Protein 6ZZ5 (pdb70)

B-factor: mean 27.3, std 11.43, range [12.24, 172.2]

Sequence (716 aa):
IPTLYMNDGMNAQSSQALHIQTYCNSVRQQIPVDFGRFPNLRESERQINTGLGAARQHAEHYLKDIQPLIIRNVTNIQDDYFETQNLISTVMPSGATKEQWLSSALGMVSSDKAKEYQEVSANTRRTIIGSSLNDKLIIDSNNYQLIVVNNLNNVVNNGNNGVLEQLNRDIDGINAAIDGAIAGIVVGGLLVIGGAIVTAIGAVAGLVTASTPVVMGGIAMMTAGAGGVIGGAIVLDKSLSAREKLYRDRSQLNSEVLVASQIGSGYRGLQTQAQSAVTAATQMNNAWDSLTSSELETLNANLRKGIIDDSSFLRQLFLTASQTSVTKVLDGTKIIKQQMAGVVVREVPANQSIADDFVKRLAALETIPTLYMNDGMNAQSSSQALHIQTYCNSVRQQIPVDFGRFPNLRESERQINTGLGAARQHAEHYLKDIQPLIIRNVTNIQDYFETQNLISTVMPSGATKEQWLSSALGMMVSDKKAKEYQEVSSANTRRTIGSSLNDKLIIDSNNYQLIVVNLNNVVNGNNGVLEQLNRDIDGINAAIDGAIAGIVVGGLLVIGGAIVTAIGAVAGLVTATPVVMGGIAMMTAGAGGVIGGAIVLDKSLSAREKLYRDRSQLNSSEVLVASQIGSGYRGLQTQAQSSAVTAATQMNNAWDDSLTSELETLNANLRKGIIDDSFLRQLFLTASQTSSVTKVLDGTKIIKQQMAGVVVREVPANQSIADFVKRLAALEHHHH

Radius of gyration: 30.29 Å; Cα contacts (8 Å, |Δi|>4): 1085; chains: 2; bounding box: 73×83×70 Å

Nearest PDB structures (foldseek):
  6zz5-assembly1_AAA  TM=1.003E+00  e=3.734E-48  Serratia marcescens
  6zzh-assembly2_BBB  TM=9.804E-01  e=5.373E-43  Serratia marcescens
  7a0g-assembly1_EEE  TM=6.938E-01  e=4.100E-27  Serratia marcescens
  6grj-assembly1_C  TM=7.022E-01  e=6.823E-20  Aeromonas hydrophila
  6grj-assembly1_E  TM=7.012E-01  e=1.222E-19  Aeromonas hydrophila

Structure (mmCIF, N/CA/C/O backbone):
data_6ZZ5
#
_entry.id   6ZZ5
#
_cell.length_a   50.940
_cell.length_b   113.950
_cell.length_c   130.370
_cell.angle_alpha   90.000
_cell.angle_beta   90.000
_cell.angle_gamma   90.000
#
_symmetry.space_group_name_H-M   'P 21 21 21'
#
loop_
_entity.id
_entity.type
_entity.pdbx_description
1 polymer SmhB
2 non-polymer 'SULFATE ION'
3 non-polymer 1,2-ETHANEDIOL
4 water water
#
loop_
_atom_site.group_PDB
_atom_site.id
_atom_site.type_symbol
_atom_site.label_atom_id
_atom_site.label_alt_id
_atom_site.label_comp_id
_atom_site.label_asym_id
_atom_site.label_entity_id
_atom_site.label_seq_id
_atom_site.pdbx_PDB_ins_code
_atom_site.Cartn_x
_atom_site.Cartn_y
_atom_site.Cartn_z
_atom_site.occupancy
_atom_site.B_iso_or_equiv
_atom_site.auth_seq_id
_atom_site.auth_comp_id
_atom_site.auth_asym_id
_atom_site.auth_atom_id
_atom_site.pdbx_PDB_model_num
ATOM 1 N N . ILE A 1 3 ? -5.805 -8.130 -4.773 1.000 39.144 3 ILE AAA N 1
ATOM 2 C CA . ILE A 1 3 ? -5.813 -6.727 -4.287 1.000 33.902 3 ILE AAA CA 1
ATOM 3 C C . ILE A 1 3 ? -4.941 -5.869 -5.213 1.000 32.447 3 ILE AAA C 1
ATOM 4 O O . ILE A 1 3 ? -5.346 -4.742 -5.493 1.000 28.270 3 ILE AAA O 1
ATOM 20 N N . PRO A 1 4 ? -3.775 -6.309 -5.742 1.000 27.981 4 PRO AAA N 1
ATOM 21 C CA . PRO A 1 4 ? -3.015 -5.471 -6.668 1.000 29.865 4 PRO AAA CA 1
ATOM 22 C C . PRO A 1 4 ? -3.873 -4.906 -7.803 1.000 26.849 4 PRO AAA C 1
ATOM 23 O O . PRO A 1 4 ? -3.622 -3.758 -8.161 1.000 24.133 4 PRO AAA O 1
ATOM 34 N N . THR A 1 5 ? -4.810 -5.674 -8.359 1.000 19.771 5 THR AAA N 1
ATOM 35 C CA . THR A 1 5 ? -5.601 -5.200 -9.507 1.000 23.302 5 THR AAA CA 1
ATOM 36 C C . THR A 1 5 ? -6.470 -4.005 -9.078 1.000 22.273 5 THR AAA C 1
ATOM 37 O O . THR A 1 5 ? -6.644 -3.071 -9.874 1.000 19.334 5 THR AAA O 1
ATOM 48 N N . LEU A 1 6 ? -6.986 -4.015 -7.863 1.000 23.211 6 LEU AAA N 1
ATOM 49 C CA . LEU A 1 6 ? -7.849 -2.909 -7.347 1.000 25.159 6 LEU AAA CA 1
ATOM 50 C C . LEU A 1 6 ? -6.960 -1.718 -6.978 1.000 22.284 6 LEU AAA C 1
ATOM 51 O O . LEU A 1 6 ? -7.438 -0.598 -7.231 1.000 21.496 6 LEU AAA O 1
ATOM 67 N N . TYR A 1 7 ? -5.732 -1.959 -6.485 1.000 21.123 7 TYR AAA N 1
ATOM 68 C CA . TYR A 1 7 ? -4.784 -0.856 -6.191 1.000 20.961 7 TYR AAA CA 1
ATOM 69 C C . TYR A 1 7 ? -4.393 -0.214 -7.522 1.000 21.118 7 TYR AAA C 1
ATOM 70 O O . TYR A 1 7 ? -4.334 1.017 -7.585 1.000 20.400 7 TYR AAA O 1
ATOM 88 N N . MET A 1 8 ? -4.103 -1.032 -8.552 1.000 20.765 8 MET AAA N 1
ATOM 89 C CA . MET A 1 8 ? -3.827 -0.560 -9.931 1.000 18.672 8 MET AAA CA 1
ATOM 90 C C . MET A 1 8 ? -4.970 0.338 -10.419 1.000 21.309 8 MET AAA C 1
ATOM 91 O O . MET A 1 8 ? -4.691 1.424 -10.945 1.000 18.878 8 MET AAA O 1
ATOM 105 N N . ASN A 1 9 ? -6.201 -0.129 -10.316 1.000 16.946 9 ASN AAA N 1
ATOM 106 C CA . ASN A 1 9 ? -7.373 0.600 -10.809 1.000 21.408 9 ASN AAA CA 1
ATOM 107 C C . ASN A 1 9 ? -7.500 1.922 -10.042 1.000 22.233 9 ASN AAA C 1
ATOM 108 O O . ASN A 1 9 ? -7.750 2.954 -10.695 1.000 20.858 9 ASN AAA O 1
ATOM 119 N N . ASP A 1 10 ? -7.383 1.896 -8.711 1.000 19.459 10 ASP AAA N 1
ATOM 120 C CA . ASP A 1 10 ? -7.553 3.118 -7.892 1.000 22.451 10 ASP AAA CA 1
ATOM 121 C C . ASP A 1 10 ? -6.425 4.098 -8.215 1.000 18.566 10 ASP AAA C 1
ATOM 122 O O . ASP A 1 10 ? -6.719 5.284 -8.267 1.000 18.824 10 ASP AAA O 1
ATOM 131 N N . GLY A 1 11 ? -5.192 3.603 -8.382 1.000 17.984 11 GLY AAA N 1
ATOM 132 C CA . GLY A 1 11 ? -4.028 4.454 -8.750 1.000 18.693 11 GLY AAA CA 1
ATOM 133 C C . GLY A 1 11 ? -4.248 5.161 -10.068 1.000 19.389 11 GLY AAA C 1
ATOM 134 O O . GLY A 1 11 ? -3.936 6.398 -10.184 1.000 18.637 11 GLY AAA O 1
ATOM 138 N N . MET A 1 12 ? -4.706 4.395 -11.066 1.000 19.459 12 MET AAA N 1
ATOM 139 C CA . MET A 1 12 ? -4.952 4.903 -12.426 1.000 16.431 12 MET AAA CA 1
ATOM 140 C C . MET A 1 12 ? -6.051 5.989 -12.370 1.000 16.896 12 MET AAA C 1
ATOM 141 O O . MET A 1 12 ? -5.871 7.025 -13.023 1.000 15.815 12 MET AAA O 1
ATOM 155 N N . ASN A 1 13 ? -7.164 5.730 -11.694 1.000 18.331 13 ASN AAA N 1
ATOM 156 C CA . ASN A 1 13 ? -8.297 6.680 -11.618 1.000 18.182 13 ASN AAA CA 1
ATOM 157 C C . ASN A 1 13 ? -7.813 7.977 -10.929 1.000 21.024 13 ASN AAA C 1
ATOM 158 O O . ASN A 1 13 ? -8.119 9.069 -11.473 1.000 16.573 13 ASN AAA O 1
ATOM 169 N N . ALA A 1 14 ? -7.065 7.865 -9.821 1.000 16.431 14 ALA AAA N 1
ATOM 170 C CA . ALA A 1 14 ? -6.640 9.036 -9.013 1.000 18.009 14 ALA AAA CA 1
ATOM 171 C C . ALA A 1 14 ? -5.605 9.847 -9.798 1.000 21.709 14 ALA AAA C 1
ATOM 172 O O . ALA A 1 14 ? -5.713 11.076 -9.827 1.000 19.659 14 ALA AAA O 1
ATOM 179 N N . GLN A 1 15 ? -4.659 9.187 -10.488 1.000 15.507 15 GLN AAA N 1
ATOM 180 C CA . GLN A 1 15 ? -3.582 9.925 -11.147 1.000 16.566 15 GLN AAA CA 1
ATOM 181 C C . GLN A 1 15 ? -4.144 10.606 -12.385 1.000 14.520 15 GLN AAA C 1
ATOM 182 O O . GLN A 1 15 ? -3.749 11.719 -12.652 1.000 14.091 15 GLN AAA O 1
ATOM 196 N N . SER A 1 16 ? -5.008 9.886 -13.140 1.000 14.792 16 SER AAA N 1
ATOM 197 C CA . SER A 1 16 ? -5.648 10.409 -14.370 1.000 17.906 16 SER AAA CA 1
ATOM 198 C C . SER A 1 16 ? -6.517 11.652 -14.090 1.000 18.555 16 SER AAA C 1
ATOM 199 O O . SER A 1 16 ? -6.439 12.641 -14.839 1.000 17.091 16 SER AAA O 1
ATOM 207 N N . SER A 1 17 ? -7.318 11.613 -13.049 1.000 16.371 17 SER AAA N 1
ATOM 208 C CA . SER A 1 17 ? -8.232 12.724 -12.688 1.000 17.286 17 SER AAA CA 1
ATOM 209 C C . SER A 1 17 ? -7.375 13.905 -12.209 1.000 20.214 17 SER AAA C 1
ATOM 210 O O . SER A 1 17 ? -7.573 15.018 -12.709 1.000 18.242 17 SER AAA O 1
ATOM 218 N N . GLN A 1 18 ? -6.372 13.632 -11.381 1.000 19.797 18 GLN AAA N 1
ATOM 219 C CA . GLN A 1 18 ? -5.476 14.713 -10.886 1.000 17.873 18 GLN AAA CA 1
ATOM 220 C C . GLN A 1 18 ? -4.705 15.336 -12.045 1.000 17.784 18 GLN AAA C 1
ATOM 221 O O . GLN A 1 18 ? -4.536 16.569 -12.047 1.000 16.652 18 GLN AAA O 1
ATOM 235 N N . ALA A 1 19 ? -4.240 14.529 -12.997 1.000 16.497 19 ALA AAA N 1
ATOM 236 C CA . ALA A 1 19 ? -3.451 14.996 -14.136 1.000 15.876 19 ALA AAA CA 1
ATOM 237 C C . ALA A 1 19 ? -4.258 16.036 -14.938 1.000 17.937 19 ALA AAA C 1
ATOM 238 O O . ALA A 1 19 ? -3.662 17.000 -15.410 1.000 14.730 19 ALA AAA O 1
ATOM 245 N N . LEU A 1 20 ? -5.538 15.831 -15.127 1.000 15.520 20 LEU AAA N 1
ATOM 246 C CA . LEU A 1 20 ? -6.398 16.816 -15.838 1.000 16.093 20 LEU AAA CA 1
ATOM 247 C C . LEU A 1 20 ? -6.506 18.126 -15.075 1.000 15.404 20 LEU AAA C 1
ATOM 248 O O . LEU A 1 20 ? -6.497 19.209 -15.691 1.000 14.922 20 LEU AAA O 1
ATOM 264 N N . HIS A 1 21 ? -6.518 18.047 -13.769 1.000 13.772 21 HIS AAA N 1
ATOM 265 C CA . HIS A 1 21 ? -6.603 19.253 -12.905 1.000 16.599 21 HIS AAA CA 1
ATOM 266 C C . HIS A 1 21 ? -5.295 20.046 -13.030 1.000 16.376 21 HIS AAA C 1
ATOM 267 O O . HIS A 1 21 ? -5.319 21.264 -13.327 1.000 14.775 21 HIS AAA O 1
ATOM 282 N N . ILE A 1 22 ? -4.136 19.406 -12.793 1.000 16.207 22 ILE AAA N 1
ATOM 283 C CA . ILE A 1 22 ? -2.834 20.112 -12.934 1.000 15.390 22 ILE AAA CA 1
ATOM 284 C C . ILE A 1 22 ? -2.639 20.577 -14.387 1.000 14.488 22 ILE AAA C 1
ATOM 285 O O . ILE A 1 22 ? -2.156 21.706 -14.586 1.000 14.697 22 ILE AAA O 1
ATOM 301 N N . GLN A 1 23 ? -3.087 19.823 -15.396 1.000 16.049 23 GLN AAA N 1
ATOM 302 C CA . GLN A 1 23 ? -2.944 20.288 -16.800 1.000 14.774 23 GLN AAA CA 1
ATOM 303 C C . GLN A 1 23 ? -3.685 21.641 -16.996 1.000 17.606 23 GLN AAA C 1
ATOM 304 O O . GLN A 1 23 ? -3.091 22.625 -17.521 1.000 16.827 23 GLN AAA O 1
ATOM 318 N N . THR A 1 24 ? -4.924 21.724 -16.545 1.000 16.905 24 THR AAA N 1
ATOM 319 C CA . THR A 1 24 ? -5.715 22.981 -16.647 1.000 16.494 24 THR AAA CA 1
ATOM 320 C C . THR A 1 24 ? -5.022 24.098 -15.862 1.000 18.099 24 THR AAA C 1
ATOM 321 O O . THR A 1 24 ? -4.953 25.224 -16.360 1.000 18.590 24 THR AAA O 1
ATOM 332 N N . TYR A 1 25 ? -4.572 23.800 -14.646 1.000 15.542 25 TYR AAA N 1
ATOM 333 C CA . TYR A 1 25 ? -3.839 24.781 -13.831 1.000 15.162 25 TYR AAA CA 1
ATOM 334 C C . TYR A 1 25 ? -2.655 25.330 -14.609 1.000 14.372 25 TYR AAA C 1
ATOM 335 O O . TYR A 1 25 ? -2.442 26.571 -14.613 1.000 16.057 25 TYR AAA O 1
ATOM 353 N N . CYS A 1 26 ? -1.857 24.437 -15.201 1.000 15.409 26 CYS AAA N 1
ATOM 354 C CA . CYS A 1 26 ? -0.658 24.805 -16.005 1.000 15.126 26 CYS AAA CA 1
ATOM 355 C C . CYS A 1 26 ? -1.075 25.715 -17.173 1.000 18.040 26 CYS AAA C 1
ATOM 356 O O . CYS A 1 26 ? -0.332 26.665 -17.488 1.000 15.487 26 CYS AAA O 1
ATOM 364 N N . ASN A 1 27 ? -2.171 25.401 -17.853 1.000 15.811 27 ASN AAA N 1
ATOM 365 C CA . ASN A 1 27 ? -2.668 26.247 -18.979 1.000 19.095 27 ASN AAA CA 1
ATOM 366 C C . ASN A 1 27 ? -2.975 27.663 -18.456 1.000 16.245 27 ASN AAA C 1
ATOM 367 O O . ASN A 1 27 ? -2.712 28.682 -19.188 1.000 17.545 27 ASN AAA O 1
ATOM 378 N N . SER A 1 28 ? -3.472 27.765 -17.237 1.000 15.060 28 SER AAA N 1
ATOM 379 C CA . SER A 1 28 ? -3.844 29.076 -16.643 1.000 16.111 28 SER AAA CA 1
ATOM 380 C C . SER A 1 28 ? -2.578 29.888 -16.379 1.000 18.610 28 SER AAA C 1
ATOM 381 O O . SER A 1 28 ? -2.587 31.130 -16.613 1.000 16.568 28 SER AAA O 1
ATOM 389 N N . VAL A 1 29 ? -1.498 29.202 -16.015 1.000 14.403 29 VAL AAA N 1
ATOM 390 C CA . VAL A 1 29 ? -0.198 29.864 -15.755 1.000 15.891 29 VAL AAA CA 1
ATOM 391 C C . VAL A 1 29 ? 0.317 30.383 -17.069 1.000 16.178 29 VAL AAA C 1
ATOM 392 O O . VAL A 1 29 ? 0.817 31.481 -17.103 1.000 16.070 29 VAL AAA O 1
ATOM 405 N N . ARG A 1 30 ? 0.213 29.571 -18.106 1.000 15.690 30 ARG AAA N 1
ATOM 406 C CA . ARG A 1 30 ? 0.720 29.961 -19.431 1.000 16.392 30 ARG AAA CA 1
ATOM 407 C C . ARG A 1 30 ? -0.156 31.003 -20.085 1.000 17.614 30 ARG AAA C 1
ATOM 408 O O . ARG A 1 30 ? 0.308 31.576 -21.106 1.000 17.541 30 ARG AAA O 1
ATOM 429 N N . GLN A 1 31 ? -1.325 31.296 -19.544 1.000 17.505 31 GLN AAA N 1
ATOM 430 C CA . GLN A 1 31 ? -2.167 32.370 -20.175 1.000 19.989 31 GLN AAA CA 1
ATOM 431 C C . GLN A 1 31 ? -2.043 33.677 -19.418 1.000 22.406 31 GLN AAA C 1
ATOM 432 O O . GLN A 1 31 ? -2.670 34.611 -19.834 1.000 19.058 31 GLN AAA O 1
ATOM 446 N N . GLN A 1 32 ? -1.246 33.720 -18.339 1.000 20.707 32 GLN AAA N 1
ATOM 447 C CA . GLN A 1 32 ? -1.071 34.936 -17.507 1.000 18.603 32 GLN AAA CA 1
ATOM 448 C C . GLN A 1 32 ? -0.246 35.953 -18.285 1.000 18.592 32 GLN AAA C 1
ATOM 449 O O . GLN A 1 32 ? 0.873 35.635 -18.741 1.000 17.376 32 GLN AAA O 1
ATOM 463 N N . ILE A 1 33 ? -0.810 37.131 -18.483 1.000 20.764 33 ILE AAA N 1
ATOM 464 C CA . ILE A 1 33 ? -0.090 38.256 -19.121 1.000 23.570 33 ILE AAA CA 1
ATOM 465 C C . ILE A 1 33 ? 0.900 38.824 -18.119 1.000 21.122 33 ILE AAA C 1
ATOM 466 O O . ILE A 1 33 ? 0.609 38.912 -16.911 1.000 22.773 33 ILE AAA O 1
ATOM 482 N N . PRO A 1 34 ? 2.114 39.189 -18.592 1.000 22.001 34 PRO AAA N 1
ATOM 483 C CA . PRO A 1 34 ? 3.099 39.853 -17.747 1.000 19.464 34 PRO AAA CA 1
ATOM 484 C C . PRO A 1 34 ? 2.506 41.161 -17.228 1.000 20.715 34 PRO AAA C 1
ATOM 485 O O . PRO A 1 34 ? 1.656 41.781 -17.887 1.000 19.877 34 PRO AAA O 1
ATOM 496 N N . VAL A 1 35 ? 2.920 41.497 -16.012 1.000 20.909 35 VAL AAA N 1
ATOM 497 C CA . VAL A 1 35 ? 2.441 42.674 -15.278 1.000 22.593 35 VAL AAA CA 1
ATOM 498 C C . VAL A 1 35 ? 3.107 43.906 -15.914 1.000 25.561 35 VAL AAA C 1
ATOM 499 O O . VAL A 1 35 ? 4.257 43.873 -16.446 1.000 25.508 35 VAL AAA O 1
ATOM 512 N N . ASP A 1 36 ? 2.412 45.010 -15.774 1.000 27.420 36 ASP AAA N 1
ATOM 513 C CA . ASP A 1 36 ? 2.790 46.302 -16.356 1.000 29.577 36 ASP AAA CA 1
ATOM 514 C C . ASP A 1 36 ? 2.616 47.335 -15.234 1.000 33.128 36 ASP AAA C 1
ATOM 515 O O . ASP A 1 36 ? 1.480 47.647 -14.893 1.000 29.556 36 ASP AAA O 1
ATOM 524 N N . PHE A 1 37 ? 3.698 47.804 -14.649 1.000 31.811 37 PHE AAA N 1
ATOM 525 C CA . PHE A 1 37 ? 3.652 48.867 -13.627 1.000 38.805 37 PHE AAA CA 1
ATOM 526 C C . PHE A 1 37 ? 4.170 50.144 -14.277 1.000 32.789 37 PHE AAA C 1
ATOM 527 O O . PHE A 1 37 ? 4.766 50.930 -13.558 1.000 36.522 37 PHE AAA O 1
ATOM 544 N N . GLY A 1 38 ? 3.969 50.286 -15.598 1.000 41.689 38 GLY AAA N 1
ATOM 545 C CA . GLY A 1 38 ? 4.558 51.348 -16.434 1.000 48.739 38 GLY AAA CA 1
ATOM 546 C C . GLY A 1 38 ? 4.213 52.718 -15.888 1.000 53.092 38 GLY AAA C 1
ATOM 547 O O . GLY A 1 38 ? 5.056 53.646 -15.963 1.000 50.782 38 GLY AAA O 1
ATOM 551 N N . ARG A 1 39 ? 3.026 52.840 -15.292 1.000 47.567 39 ARG AAA N 1
ATOM 552 C CA . ARG A 1 39 ? 2.533 54.140 -14.783 1.000 62.305 39 ARG AAA CA 1
ATOM 553 C C . ARG A 1 39 ? 3.379 54.610 -13.580 1.000 60.709 39 ARG AAA C 1
ATOM 554 O O . ARG A 1 39 ? 3.479 55.817 -13.422 1.000 48.687 39 ARG AAA O 1
ATOM 575 N N . PHE A 1 40 ? 4.061 53.732 -12.827 1.000 45.849 40 PHE AAA N 1
ATOM 576 C CA . PHE A 1 40 ? 4.780 54.109 -11.573 1.000 48.048 40 PHE AAA CA 1
ATOM 577 C C . PHE A 1 40 ? 6.276 53.826 -11.685 1.000 53.386 40 PHE AAA C 1
ATOM 578 O O . PHE A 1 40 ? 6.714 52.707 -11.419 1.000 45.368 40 PHE AAA O 1
ATOM 595 N N . PRO A 1 41 ? 7.118 54.823 -12.062 1.000 67.015 41 PRO AAA N 1
ATOM 596 C CA . PRO A 1 41 ? 8.498 54.553 -12.462 1.000 54.069 41 PRO AAA CA 1
ATOM 597 C C . PRO A 1 41 ? 9.319 53.819 -11.395 1.000 54.598 41 PRO AAA C 1
ATOM 598 O O . PRO A 1 41 ? 10.114 52.962 -11.757 1.000 58.327 41 PRO AAA O 1
ATOM 609 N N . ASN A 1 42 ? 9.111 54.102 -10.109 1.000 44.690 42 ASN AAA N 1
ATOM 610 C CA . ASN A 1 42 ? 10.000 53.451 -9.103 1.000 56.904 42 ASN AAA CA 1
ATOM 611 C C . ASN A 1 42 ? 9.440 52.072 -8.726 1.000 46.405 42 ASN AAA C 1
ATOM 612 O O . ASN A 1 42 ? 9.948 51.489 -7.768 1.000 45.218 42 ASN AAA O 1
ATOM 623 N N . LEU A 1 43 ? 8.449 51.538 -9.446 1.000 38.903 43 LEU AAA N 1
ATOM 624 C CA . LEU A 1 43 ? 8.052 50.110 -9.307 1.000 36.846 43 LEU AAA CA 1
ATOM 625 C C . LEU A 1 43 ? 8.656 49.270 -10.426 1.000 41.943 43 LEU AAA C 1
ATOM 626 O O . LEU A 1 43 ? 8.294 48.058 -10.494 1.000 35.253 43 LEU AAA O 1
ATOM 642 N N . ARG A 1 44 ? 9.544 49.841 -11.253 1.000 38.028 44 ARG AAA N 1
ATOM 643 C CA . ARG A 1 44 ? 10.165 49.138 -12.410 1.000 39.218 44 ARG AAA CA 1
ATOM 644 C C . ARG A 1 44 ? 10.881 47.865 -11.939 1.000 38.456 44 ARG AAA C 1
ATOM 645 O O . ARG A 1 44 ? 10.752 46.807 -12.627 1.000 33.593 44 ARG AAA O 1
ATOM 666 N N . GLU A 1 45 ? 11.610 47.917 -10.828 1.000 32.765 45 GLU AAA N 1
ATOM 667 C CA . GLU A 1 45 ? 12.363 46.711 -10.387 1.000 40.533 45 GLU AAA CA 1
ATOM 668 C C . GLU A 1 45 ? 11.399 45.575 -9.967 1.000 31.926 45 GLU AAA C 1
ATOM 669 O O . GLU A 1 45 ? 11.692 44.359 -10.187 1.000 29.583 45 GLU AAA O 1
ATOM 681 N N . SER A 1 46 ? 10.298 45.930 -9.310 1.000 30.062 46 SER AAA N 1
ATOM 682 C CA . SER A 1 46 ? 9.278 44.969 -8.862 1.000 29.080 46 SER AAA CA 1
ATOM 683 C C . SER A 1 46 ? 8.629 44.364 -10.107 1.000 24.793 46 SER AAA C 1
ATOM 684 O O . SER A 1 46 ? 8.488 43.177 -10.103 1.000 22.903 46 SER AAA O 1
ATOM 692 N N . GLU A 1 47 ? 8.298 45.166 -11.131 1.000 23.876 47 GLU AAA N 1
ATOM 693 C CA . GLU A 1 47 ? 7.757 44.617 -12.402 1.000 26.363 47 GLU AAA CA 1
ATOM 694 C C . GLU A 1 47 ? 8.731 43.561 -12.965 1.000 22.498 47 GLU AAA C 1
ATOM 695 O O . GLU A 1 47 ? 8.266 42.521 -13.384 1.000 22.202 47 GLU AAA O 1
ATOM 707 N N . ARG A 1 48 ? 10.017 43.852 -13.041 1.000 25.405 48 ARG AAA N 1
ATOM 708 C CA . ARG A 1 48 ? 11.025 42.917 -13.625 1.000 27.885 48 ARG AAA CA 1
ATOM 709 C C . ARG A 1 48 ? 11.110 41.639 -12.818 1.000 23.566 48 ARG AAA C 1
ATOM 710 O O . ARG A 1 48 ? 11.156 40.557 -13.418 1.000 20.884 48 ARG AAA O 1
ATOM 731 N N . GLN A 1 49 ? 11.164 41.759 -11.498 1.000 22.603 49 GLN AAA N 1
ATOM 732 C CA . GLN A 1 49 ? 11.237 40.559 -10.629 1.000 22.964 49 GLN AAA CA 1
ATOM 733 C C . GLN A 1 49 ? 9.989 39.682 -10.852 1.000 19.976 49 GLN AAA C 1
ATOM 734 O O . GLN A 1 49 ? 10.117 38.451 -10.956 1.000 20.304 49 GLN AAA O 1
ATOM 748 N N . ILE A 1 50 ? 8.813 40.294 -10.838 1.000 18.485 50 ILE AAA N 1
ATOM 749 C CA . ILE A 1 50 ? 7.539 39.529 -10.984 1.000 19.235 50 ILE AAA CA 1
ATOM 750 C C . ILE A 1 50 ? 7.522 38.824 -12.341 1.000 18.650 50 ILE AAA C 1
ATOM 751 O O . ILE A 1 50 ? 7.066 37.674 -12.422 1.000 19.741 50 ILE AAA O 1
ATOM 767 N N . ASN A 1 51 ? 7.895 39.547 -13.410 1.000 18.236 51 ASN AAA N 1
ATOM 768 C CA . ASN A 1 51 ? 7.815 38.975 -14.773 1.000 16.950 51 ASN AAA CA 1
ATOM 769 C C . ASN A 1 51 ? 8.895 37.891 -14.914 1.000 17.233 51 ASN AAA C 1
ATOM 770 O O . ASN A 1 51 ? 8.647 36.888 -15.601 1.000 18.377 51 ASN AAA O 1
ATOM 781 N N . THR A 1 52 ? 10.037 38.041 -14.269 1.000 20.961 52 THR AAA N 1
ATOM 782 C CA . THR A 1 52 ? 11.077 36.983 -14.232 1.000 21.476 52 THR AAA CA 1
ATOM 783 C C . THR A 1 52 ? 10.441 35.766 -13.578 1.000 19.963 52 THR AAA C 1
ATOM 784 O O . THR A 1 52 ? 10.561 34.648 -14.137 1.000 18.910 52 THR AAA O 1
ATOM 795 N N . GLY A 1 53 ? 9.808 35.973 -12.418 1.000 18.409 53 GLY AAA N 1
ATOM 796 C CA . GLY A 1 53 ? 9.052 34.894 -11.757 1.000 17.269 53 GLY AAA CA 1
ATOM 797 C C . GLY A 1 53 ? 8.025 34.230 -12.651 1.000 17.577 53 GLY AAA C 1
ATOM 798 O O . GLY A 1 53 ? 7.908 32.970 -12.674 1.000 17.935 53 GLY AAA O 1
ATOM 802 N N . LEU A 1 54 ? 7.205 35.032 -13.323 1.000 17.870 54 LEU AAA N 1
ATOM 803 C CA . LEU A 1 54 ? 6.161 34.505 -14.219 1.000 18.792 54 LEU AAA CA 1
ATOM 804 C C . LEU A 1 54 ? 6.802 33.691 -15.349 1.000 17.704 54 LEU AAA C 1
ATOM 805 O O . LEU A 1 54 ? 6.245 32.646 -15.657 1.000 14.800 54 LEU AAA O 1
ATOM 821 N N . GLY A 1 55 ? 7.916 34.130 -15.902 1.000 18.931 55 GLY AAA N 1
ATOM 822 C CA . GLY A 1 55 ? 8.637 33.341 -16.927 1.000 19.808 55 GLY AAA CA 1
ATOM 823 C C . GLY A 1 55 ? 9.034 31.979 -16.406 1.000 18.543 55 GLY AAA C 1
ATOM 824 O O . GLY A 1 55 ? 8.920 30.988 -17.141 1.000 17.656 55 GLY AAA O 1
ATOM 828 N N . ALA A 1 56 ? 9.523 31.927 -15.162 1.000 19.015 56 ALA AAA N 1
ATOM 829 C CA . ALA A 1 56 ? 9.949 30.670 -14.518 1.000 19.190 56 ALA AAA CA 1
ATOM 830 C C . ALA A 1 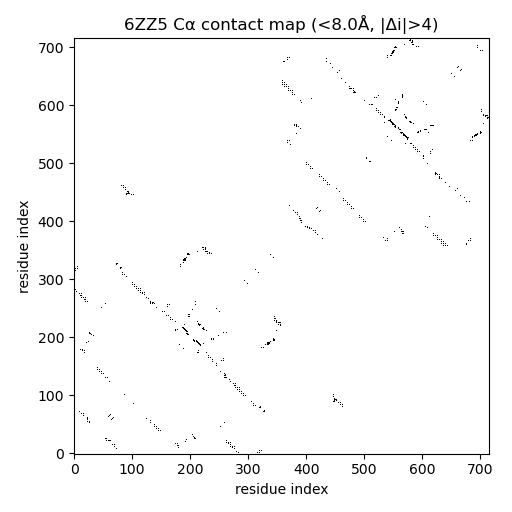56 ? 8.697 29.806 -14.317 1.000 18.977 56 ALA AAA C 1
ATOM 831 O O . ALA A 1 56 ? 8.711 28.592 -14.614 1.000 17.478 56 ALA AAA O 1
ATOM 838 N N . ALA A 1 57 ? 7.595 30.413 -13.858 1.000 19.907 57 ALA AAA N 1
ATOM 839 C CA . ALA A 1 57 ? 6.346 29.655 -13.616 1.000 16.592 57 ALA AAA CA 1
ATOM 840 C C . ALA A 1 57 ? 5.823 29.061 -14.937 1.000 15.045 57 ALA AAA C 1
ATOM 841 O O . ALA A 1 57 ? 5.434 27.864 -14.948 1.000 15.809 57 ALA AAA O 1
ATOM 848 N N . ARG A 1 58 ? 5.831 29.852 -15.988 1.000 15.893 58 ARG AAA N 1
ATOM 849 C CA . ARG A 1 58 ? 5.461 29.419 -17.354 1.000 17.933 58 ARG AAA CA 1
ATOM 850 C C . ARG A 1 58 ? 6.336 28.254 -17.797 1.000 18.474 58 ARG AAA C 1
ATOM 851 O O . ARG A 1 58 ? 5.775 27.312 -18.319 1.000 18.105 58 ARG AAA O 1
ATOM 872 N N . GLN A 1 59 ? 7.651 28.329 -17.618 1.000 18.024 59 GLN AAA N 1
ATOM 873 C CA . GLN A 1 59 ? 8.558 27.188 -17.927 1.000 21.262 59 GLN AAA CA 1
ATOM 874 C C . GLN A 1 59 ? 8.175 25.936 -17.106 1.000 18.053 59 GLN AAA C 1
ATOM 875 O O . GLN A 1 59 ? 8.171 24.824 -17.665 1.000 17.220 59 GLN AAA O 1
ATOM 889 N N . HIS A 1 60 ? 7.904 26.056 -15.812 1.000 15.553 60 HIS AAA N 1
ATOM 890 C CA . HIS A 1 60 ? 7.547 24.894 -14.974 1.000 17.689 60 HIS AAA CA 1
ATOM 891 C C . HIS A 1 60 ? 6.248 24.263 -15.516 1.000 16.149 60 HIS AAA C 1
ATOM 892 O O . HIS A 1 60 ? 6.177 23.054 -15.597 1.000 17.740 60 HIS AAA O 1
ATOM 907 N N . ALA A 1 61 ? 5.234 25.079 -15.834 1.000 15.882 61 ALA AAA N 1
ATOM 908 C CA . ALA A 1 61 ? 3.936 24.688 -16.416 1.000 17.278 61 ALA AAA CA 1
ATOM 909 C C . ALA A 1 61 ? 4.181 23.966 -17.748 1.000 16.924 61 ALA AAA C 1
ATOM 910 O O . ALA A 1 61 ? 3.548 22.897 -17.955 1.000 16.509 61 ALA AAA O 1
ATOM 917 N N . GLU A 1 62 ? 5.032 24.537 -18.607 1.000 17.721 62 GLU AAA N 1
ATOM 918 C CA . GLU A 1 62 ? 5.383 23.936 -19.928 1.000 19.151 62 GLU AAA CA 1
ATOM 919 C C . GLU A 1 62 ? 6.062 22.584 -19.683 1.000 20.031 62 GLU AAA C 1
ATOM 920 O O . GLU A 1 62 ? 5.807 21.612 -20.433 1.000 20.263 62 GLU AAA O 1
ATOM 932 N N . HIS A 1 63 ? 6.939 22.505 -18.698 1.000 18.634 63 HIS AAA N 1
ATOM 933 C CA . HIS A 1 63 ? 7.648 21.228 -18.398 1.000 17.935 63 HIS AAA CA 1
ATOM 934 C C . HIS A 1 63 ? 6.603 20.156 -18.010 1.000 20.206 63 HIS AAA C 1
ATOM 935 O O . HIS A 1 63 ? 6.641 19.024 -18.517 1.000 16.894 63 HIS AAA O 1
ATOM 950 N N . TYR A 1 64 ? 5.655 20.507 -17.152 1.000 17.746 64 TYR AAA N 1
ATOM 951 C CA . TYR A 1 64 ? 4.560 19.579 -16.806 1.000 17.601 64 TYR AAA CA 1
ATOM 952 C C . TYR A 1 64 ? 3.858 19.146 -18.096 1.000 19.550 64 TYR AAA C 1
ATOM 953 O O . TYR A 1 64 ? 3.701 17.915 -18.368 1.000 16.479 64 TYR AAA O 1
ATOM 971 N N . LEU A 1 65 ? 3.406 20.129 -18.884 1.000 17.137 65 LEU AAA N 1
ATOM 972 C CA . LEU A 1 65 ? 2.483 19.869 -20.015 1.000 16.117 65 LEU AAA CA 1
ATOM 973 C C . LEU A 1 65 ? 3.212 19.009 -21.053 1.000 19.480 65 LEU AAA C 1
ATOM 974 O O . LEU A 1 65 ? 2.579 18.089 -21.586 1.000 16.264 65 LEU AAA O 1
ATOM 990 N N . LYS A 1 66 ? 4.463 19.331 -21.361 1.000 17.390 66 LYS AAA N 1
ATOM 991 C CA . LYS A 1 66 ? 5.175 18.780 -22.524 1.000 20.336 66 LYS AAA CA 1
ATOM 992 C C . LYS A 1 66 ? 5.853 17.484 -22.101 1.000 20.935 66 LYS AAA C 1
ATOM 993 O O . LYS A 1 66 ? 5.975 16.546 -22.920 1.000 19.041 66 LYS AAA O 1
ATOM 1012 N N . ASP A 1 67 ? 6.308 17.379 -20.864 1.000 18.256 67 ASP AAA N 1
ATOM 1013 C CA . ASP A 1 67 ? 7.259 16.280 -20.550 1.000 22.285 67 ASP AAA CA 1
ATOM 1014 C C . ASP A 1 67 ? 6.587 15.334 -19.574 1.000 20.689 67 ASP AAA C 1
ATOM 1015 O O . ASP A 1 67 ? 7.042 14.217 -19.457 1.000 22.222 67 ASP AAA O 1
ATOM 1024 N N . ILE A 1 68 ? 5.602 15.783 -18.798 1.000 18.319 68 ILE AAA N 1
ATOM 1025 C CA . ILE A 1 68 ? 5.090 14.895 -17.718 1.000 17.880 68 ILE AAA CA 1
ATOM 1026 C C . ILE A 1 68 ? 3.715 14.360 -18.080 1.000 17.931 68 ILE AAA C 1
ATOM 1027 O O . ILE A 1 68 ? 3.523 13.100 -17.944 1.000 19.970 68 ILE AAA O 1
ATOM 1043 N N . GLN A 1 69 ? 2.775 15.224 -18.482 1.000 15.621 69 GLN AAA N 1
ATOM 1044 C CA . GLN A 1 69 ? 1.435 14.743 -18.900 1.000 20.847 69 GLN AAA CA 1
ATOM 1045 C C . GLN A 1 69 ? 1.555 13.521 -19.835 1.000 17.228 69 GLN AAA C 1
ATOM 1046 O O . GLN A 1 69 ? 0.745 12.588 -19.685 1.000 19.985 69 GLN AAA O 1
ATOM 1060 N N . PRO A 1 70 ? 2.382 13.519 -20.908 1.000 17.041 70 PRO AAA N 1
ATOM 1061 C CA . PRO A 1 70 ? 2.499 12.346 -21.799 1.000 18.935 70 PRO AAA CA 1
ATOM 1062 C C . PRO A 1 70 ? 2.910 11.053 -21.076 1.000 21.592 70 PRO AAA C 1
ATOM 1063 O O . PRO A 1 70 ? 2.440 9.962 -21.495 1.000 22.129 70 PRO AAA O 1
ATOM 1074 N N . LEU A 1 71 ? 3.646 11.157 -19.971 1.000 18.042 71 LEU AAA N 1
ATOM 1075 C CA . LEU A 1 71 ? 4.060 9.999 -19.140 1.000 19.203 71 LEU AAA CA 1
ATOM 1076 C C . LEU A 1 71 ? 2.859 9.461 -18.386 1.000 23.436 71 LEU AAA C 1
ATOM 1077 O O . LEU A 1 71 ? 2.805 8.208 -18.144 1.000 20.931 71 LEU AAA O 1
ATOM 1093 N N . ILE A 1 72 ? 1.949 10.342 -17.960 1.000 19.486 72 ILE AAA N 1
ATOM 1094 C CA . ILE A 1 72 ? 0.746 9.881 -17.233 1.000 18.658 72 ILE AAA CA 1
ATOM 1095 C C . ILE A 1 72 ? -0.153 9.118 -18.230 1.000 18.407 72 ILE AAA C 1
ATOM 1096 O O . ILE A 1 72 ? -0.669 8.054 -17.912 1.000 18.723 72 ILE AAA O 1
ATOM 1112 N N . ILE A 1 73 ? -0.294 9.608 -19.441 1.000 18.707 73 ILE AAA N 1
ATOM 1113 C CA . ILE A 1 73 ? -1.120 8.911 -20.454 1.000 20.404 73 ILE AAA CA 1
ATOM 1114 C C . ILE A 1 73 ? -0.461 7.576 -20.795 1.000 22.192 73 ILE AAA C 1
ATOM 1115 O O . ILE A 1 73 ? -1.173 6.547 -20.931 1.000 19.592 73 ILE AAA O 1
ATOM 1131 N N . ARG A 1 74 ? 0.855 7.602 -20.932 1.000 16.138 74 ARG AAA N 1
ATOM 1132 C CA . ARG A 1 74 ? 1.632 6.391 -21.216 1.000 16.563 74 ARG AAA CA 1
ATOM 1133 C C . ARG A 1 74 ? 1.330 5.345 -20.131 1.000 21.431 74 ARG AAA C 1
ATOM 1134 O O . ARG A 1 74 ? 1.194 4.139 -20.495 1.000 18.931 74 ARG AAA O 1
ATOM 1155 N N . ASN A 1 75 ? 1.266 5.776 -18.855 1.000 17.891 75 ASN AAA N 1
ATOM 1156 C CA . ASN A 1 75 ? 1.050 4.858 -17.729 1.000 15.286 75 ASN AAA CA 1
ATOM 1157 C C . ASN A 1 75 ? -0.292 4.161 -17.985 1.000 16.452 75 ASN AAA C 1
ATOM 1158 O O . ASN A 1 75 ? -0.404 2.943 -17.754 1.000 15.568 75 ASN AAA O 1
ATOM 1169 N N . VAL A 1 76 ? -1.309 4.901 -18.418 1.000 14.608 76 VAL AAA N 1
ATOM 1170 C CA . VAL A 1 76 ? -2.647 4.296 -18.638 1.000 16.177 76 VAL AAA CA 1
ATOM 1171 C C . VAL A 1 76 ? -2.515 3.263 -19.767 1.000 15.616 76 VAL AAA C 1
ATOM 1172 O O . VAL A 1 76 ? -3.160 2.191 -19.657 1.000 16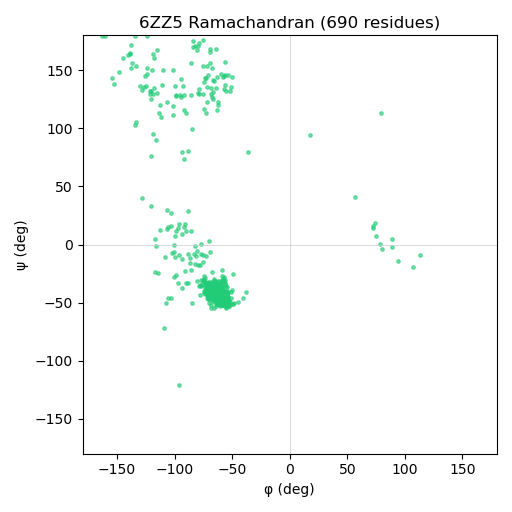.431 76 VAL AAA O 1
ATOM 1185 N N . THR A 1 77 ? -1.830 3.577 -20.845 1.000 15.719 77 THR AAA N 1
ATOM 1186 C CA . THR A 1 77 ? -1.572 2.620 -21.958 1.000 20.518 77 THR AAA CA 1
ATOM 1187 C C . THR A 1 77 ? -0.846 1.367 -21.419 1.000 18.279 77 THR AAA C 1
ATOM 1188 O O . THR A 1 77 ? -1.137 0.228 -21.844 1.000 17.539 77 THR AAA O 1
ATOM 1199 N N . ASN A 1 78 ? 0.088 1.557 -20.508 1.000 18.948 78 ASN AAA N 1
ATOM 1200 C CA . ASN A 1 78 ? 0.882 0.428 -19.929 1.000 20.388 78 ASN AAA CA 1
ATOM 1201 C C . ASN A 1 78 ? -0.042 -0.459 -19.102 1.000 20.092 78 ASN AAA C 1
ATOM 1202 O O . ASN A 1 78 ? 0.109 -1.660 -19.168 1.000 18.554 78 ASN AAA O 1
ATOM 1213 N N . ILE A 1 79 ? -0.955 0.128 -18.318 1.000 18.790 79 ILE AAA N 1
ATOM 1214 C CA . ILE A 1 79 ? -1.940 -0.656 -17.552 1.000 17.577 79 ILE AAA CA 1
ATOM 1215 C C . ILE A 1 79 ? -2.742 -1.471 -18.565 1.000 18.815 79 ILE AAA C 1
ATOM 1216 O O . ILE A 1 79 ? -2.971 -2.642 -18.344 1.000 18.344 79 ILE AAA O 1
ATOM 1232 N N . GLN A 1 80 ? -3.240 -0.830 -19.620 1.000 16.425 80 GLN AAA N 1
ATOM 1233 C CA . GLN A 1 80 ? -4.061 -1.520 -20.619 1.000 16.708 80 GLN AAA CA 1
ATOM 1234 C C . GLN A 1 80 ? -3.244 -2.707 -21.146 1.000 17.249 80 GLN AAA C 1
ATOM 1235 O O . GLN A 1 80 ? -3.804 -3.822 -21.218 1.000 19.633 80 GLN AAA O 1
ATOM 1249 N N . ASP A 1 81 ? -2.003 -2.473 -21.538 1.000 16.960 81 ASP AAA N 1
ATOM 1250 C CA A ASP A 1 81 ? -1.201 -3.525 -22.217 0.500 20.123 81 ASP AAA CA 1
ATOM 1251 C CA B ASP A 1 81 ? -1.163 -3.498 -22.215 0.500 21.063 81 ASP AAA CA 1
ATOM 1252 C C . ASP A 1 81 ? -0.891 -4.622 -21.194 1.000 19.039 81 ASP AAA C 1
ATOM 1253 O O . ASP A 1 81 ? -0.931 -5.803 -21.591 1.000 22.027 81 ASP AAA O 1
ATOM 1269 N N . TYR A 1 82 ? -0.640 -4.268 -19.941 1.000 17.115 82 TYR AAA N 1
ATOM 1270 C CA . TYR A 1 82 ? -0.392 -5.276 -18.875 1.000 15.226 82 TYR AAA CA 1
ATOM 1271 C C . TYR A 1 82 ? -1.613 -6.207 -18.759 1.000 18.933 82 TYR AAA C 1
ATOM 1272 O O . TYR A 1 82 ? -1.470 -7.415 -18.824 1.000 16.505 82 TYR AAA O 1
ATOM 1290 N N . PHE A 1 83 ? -2.818 -5.656 -18.624 1.000 16.138 83 PHE AAA N 1
ATOM 1291 C CA . PHE A 1 83 ? -4.029 -6.434 -18.358 1.000 17.746 83 PHE AAA CA 1
ATOM 1292 C C . PHE A 1 83 ? -4.441 -7.183 -19.627 1.000 16.342 83 PHE AAA C 1
ATOM 1293 O O . PHE A 1 83 ? -4.994 -8.289 -19.486 1.000 16.075 83 PHE AAA O 1
ATOM 1310 N N . GLU A 1 84 ? -4.193 -6.643 -20.813 1.000 16.232 84 GLU AAA N 1
ATOM 1311 C CA . GLU A 1 84 ? -4.416 -7.411 -22.060 1.000 16.463 84 GLU AAA CA 1
ATOM 1312 C C . GLU A 1 84 ? -3.475 -8.642 -22.077 1.000 17.929 84 GLU AAA C 1
ATOM 1313 O O . GLU A 1 84 ? -3.880 -9.722 -22.471 1.000 16.295 84 GLU AAA O 1
ATOM 1325 N N . THR A 1 85 ? -2.238 -8.477 -21.672 1.000 17.056 85 THR AAA N 1
ATOM 1326 C CA . THR A 1 85 ? -1.262 -9.593 -21.619 1.000 17.114 85 THR AAA CA 1
ATOM 1327 C C . THR A 1 85 ? -1.721 -10.580 -20.523 1.000 18.606 85 THR AAA C 1
ATOM 1328 O O . THR A 1 85 ? -1.635 -11.787 -20.752 1.000 17.834 85 THR AAA O 1
ATOM 1339 N N . GLN A 1 86 ? -2.219 -10.096 -19.402 1.000 17.173 86 GLN AAA N 1
ATOM 1340 C CA . GLN A 1 86 ? -2.706 -10.981 -18.324 1.000 17.787 86 GLN AAA CA 1
ATOM 1341 C C . GLN A 1 86 ? -3.905 -11.757 -18.867 1.000 19.096 86 GLN AAA C 1
ATOM 1342 O O . GLN A 1 86 ? -3.981 -12.965 -18.612 1.000 19.520 86 GLN AAA O 1
ATOM 1356 N N . ASN A 1 87 ? -4.809 -11.108 -19.590 1.000 16.319 87 ASN AAA N 1
ATOM 1357 C CA . ASN A 1 87 ? -5.977 -11.831 -20.176 1.000 18.389 87 ASN AAA CA 1
ATOM 1358 C C . ASN A 1 87 ? -5.509 -12.847 -21.231 1.000 18.115 87 ASN AAA C 1
ATOM 1359 O O . ASN A 1 87 ? -6.184 -13.893 -21.424 1.000 19.585 87 ASN AAA O 1
ATOM 1370 N N . LEU A 1 88 ? -4.489 -12.523 -22.004 1.000 17.599 88 LEU AAA N 1
ATOM 1371 C CA . LEU A 1 88 ? -3.926 -13.481 -22.984 1.000 22.470 88 LEU AAA CA 1
ATOM 1372 C C . LEU A 1 88 ? -3.472 -14.756 -22.241 1.000 21.502 88 LEU AAA C 1
ATOM 1373 O O . LEU A 1 88 ? -3.898 -15.833 -22.623 1.000 19.850 88 LEU AAA O 1
ATOM 1389 N N . ILE A 1 89 ? -2.699 -14.614 -21.171 1.000 19.332 89 ILE AAA N 1
ATOM 1390 C CA . ILE A 1 89 ? -2.268 -15.752 -20.286 1.000 22.009 89 ILE AAA CA 1
ATOM 1391 C C . ILE A 1 89 ? -3.501 -16.516 -19.819 1.000 21.135 89 ILE AAA C 1
ATOM 1392 O O . ILE A 1 89 ? -3.539 -17.755 -19.972 1.000 18.485 89 ILE AAA O 1
ATOM 1408 N N . SER A 1 90 ? -4.511 -15.786 -19.356 1.000 19.467 90 SER AAA N 1
ATOM 1409 C CA . SER A 1 90 ? -5.722 -16.353 -18.770 1.000 19.784 90 SER AAA CA 1
ATOM 1410 C C . SER A 1 90 ? -6.526 -17.126 -19.798 1.000 20.285 90 SER AAA C 1
ATOM 1411 O O . SER A 1 90 ? -7.254 -17.978 -19.366 1.000 20.376 90 SER AAA O 1
ATOM 1419 N N . THR A 1 91 ? -6.491 -16.773 -21.087 1.000 19.805 91 THR AAA N 1
ATOM 1420 C CA . THR A 1 91 ? -7.349 -17.376 -22.123 1.000 20.278 91 THR AAA CA 1
ATOM 1421 C C . THR A 1 91 ? -6.550 -18.441 -22.881 1.000 20.446 91 THR AAA C 1
ATOM 1422 O O . THR A 1 91 ? -7.174 -19.431 -23.299 1.000 24.603 91 THR AAA O 1
ATOM 1433 N N . VAL A 1 92 ? -5.231 -18.353 -22.958 1.000 22.055 92 VAL AAA N 1
ATOM 1434 C CA . VAL A 1 92 ? -4.486 -19.358 -23.763 1.000 21.098 92 VAL AAA CA 1
ATOM 1435 C C . VAL A 1 92 ? -3.854 -20.449 -22.908 1.000 20.568 92 VAL AAA C 1
ATOM 1436 O O . VAL A 1 92 ? -3.655 -21.545 -23.480 1.000 20.370 92 VAL AAA O 1
ATOM 1449 N N . MET A 1 93 ? -3.497 -20.196 -21.640 1.000 20.246 93 MET AAA N 1
ATOM 1450 C CA . MET A 1 93 ? -2.612 -21.142 -20.902 1.000 17.743 93 MET AAA CA 1
ATOM 1451 C C . MET A 1 93 ? -3.338 -22.186 -20.058 1.000 19.675 93 MET AAA C 1
ATOM 1452 O O . MET A 1 93 ? -2.873 -23.325 -19.982 1.000 21.155 93 MET AAA O 1
ATOM 1466 N N . PRO A 1 94 ? -4.468 -21.882 -19.393 1.000 19.980 94 PRO AAA N 1
ATOM 1467 C CA . PRO A 1 94 ? -5.133 -22.883 -18.558 1.000 20.011 94 PRO AAA CA 1
ATOM 1468 C C . PRO A 1 94 ? -5.468 -24.181 -19.279 1.000 23.824 94 PRO AAA C 1
ATOM 1469 O O . PRO A 1 94 ? -5.293 -25.201 -18.685 1.000 29.403 94 PRO AAA O 1
ATOM 1480 N N . SER A 1 95 ? -5.853 -24.137 -20.548 1.000 24.067 95 SER AAA N 1
ATOM 1481 C CA . SER A 1 95 ? -6.086 -25.346 -21.359 1.000 24.620 95 SER AAA CA 1
ATOM 1482 C C . SER A 1 95 ? -4.763 -25.788 -22.037 1.000 26.966 95 SER AAA C 1
ATOM 1483 O O . SER A 1 95 ? -4.555 -25.549 -23.256 1.000 25.058 95 SER AAA O 1
ATOM 1491 N N . GLY A 1 96 ? -3.913 -26.474 -21.280 1.000 21.915 96 GLY AAA N 1
ATOM 1492 C CA . GLY A 1 96 ? -2.832 -27.314 -21.823 1.000 24.040 96 GLY AAA CA 1
ATOM 1493 C C . GLY A 1 96 ? -1.432 -26.810 -21.528 1.000 21.404 96 GLY AAA C 1
ATOM 1494 O O . GLY A 1 96 ? -0.505 -27.556 -21.823 1.000 22.720 96 GLY AAA O 1
ATOM 1498 N N . ALA A 1 97 ? -1.213 -25.620 -21.000 1.000 19.997 97 ALA AAA N 1
ATOM 1499 C CA . ALA A 1 97 ? 0.171 -25.115 -20.837 1.000 21.822 97 ALA AAA CA 1
ATOM 1500 C C . ALA A 1 97 ? 0.939 -25.978 -19.823 1.000 23.085 97 ALA AAA C 1
ATOM 1501 O O . ALA A 1 97 ? 0.311 -26.325 -18.790 1.000 21.392 97 ALA AAA O 1
ATOM 1508 N N . THR A 1 98 ? 2.215 -26.260 -20.060 1.000 21.506 98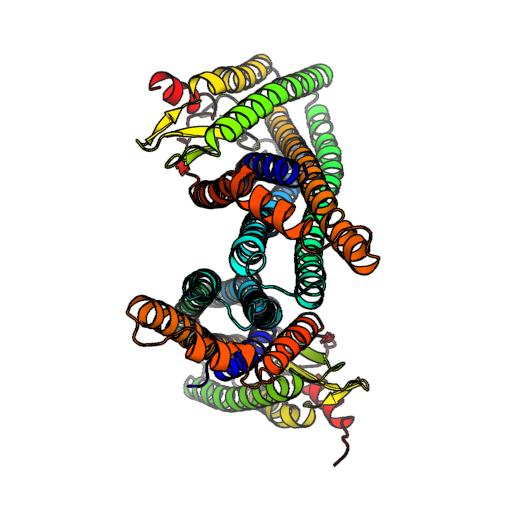 THR AAA N 1
ATOM 1509 C CA . THR A 1 98 ? 3.028 -27.109 -19.126 1.000 23.463 98 THR AAA CA 1
ATOM 1510 C C . THR A 1 98 ? 3.545 -26.248 -17.976 1.000 20.993 98 THR AAA C 1
ATOM 1511 O O . THR A 1 98 ? 3.486 -24.989 -18.074 1.000 19.951 98 THR AAA O 1
ATOM 1522 N N . LYS A 1 99 ? 4.130 -26.884 -16.968 1.000 18.982 99 LYS AAA N 1
ATOM 1523 C CA . LYS A 1 99 ? 4.728 -26.128 -15.856 1.000 19.379 99 LYS AAA CA 1
ATOM 1524 C C . LYS A 1 99 ? 5.854 -25.240 -16.409 1.000 19.568 99 LYS AAA C 1
ATOM 1525 O O . LYS A 1 99 ? 6.007 -24.099 -15.978 1.000 17.912 99 LYS AAA O 1
ATOM 1544 N N . GLU A 1 100 ? 6.623 -25.754 -17.355 1.000 18.576 100 GLU AAA N 1
ATOM 1545 C CA . GLU A 1 100 ? 7.733 -24.993 -17.974 1.000 21.127 100 GLU AAA CA 1
ATOM 1546 C C . GLU A 1 100 ? 7.148 -23.704 -18.600 1.000 17.988 100 GLU AAA C 1
ATOM 1547 O O . GLU A 1 100 ? 7.778 -22.658 -18.512 1.000 16.630 100 GLU AAA O 1
ATOM 1559 N N . GLN A 1 101 ? 6.065 -23.832 -19.343 1.000 19.650 101 GLN AAA N 1
ATOM 1560 C CA . GLN A 1 101 ? 5.416 -22.669 -20.015 1.000 20.056 101 GLN AAA CA 1
ATOM 1561 C C . GLN A 1 101 ? 4.913 -21.674 -18.982 1.000 19.002 101 GLN AAA C 1
ATOM 1562 O O . GLN A 1 101 ? 5.125 -20.452 -19.176 1.000 18.185 101 GLN AAA O 1
ATOM 1576 N N . TRP A 1 102 ? 4.336 -22.157 -17.878 1.000 18.796 102 TRP AAA N 1
ATOM 1577 C CA . TRP A 1 102 ? 3.862 -21.258 -16.794 1.000 18.706 102 TRP AAA CA 1
ATOM 1578 C C . TRP A 1 102 ? 5.045 -20.521 -16.158 1.000 18.766 102 TRP AAA C 1
ATOM 1579 O O . TRP A 1 102 ? 4.904 -19.303 -15.907 1.000 18.833 102 TRP AAA O 1
ATOM 1600 N N . LEU A 1 103 ? 6.177 -21.194 -15.933 1.000 19.367 103 LEU AAA N 1
ATOM 1601 C CA . LEU A 1 103 ? 7.384 -20.535 -15.387 1.000 20.486 103 LEU AAA CA 1
ATOM 1602 C C . LEU A 1 103 ? 7.842 -19.455 -16.388 1.000 18.871 103 LEU AAA C 1
ATOM 1603 O O . LEU A 1 103 ? 8.205 -18.364 -15.948 1.000 18.630 103 LEU AAA O 1
ATOM 1619 N N . SER A 1 104 ? 7.896 -19.754 -17.690 1.000 17.293 104 SER AAA N 1
ATOM 1620 C CA A SER A 1 104 ? 8.351 -18.726 -18.664 0.500 18.685 104 SER AAA CA 1
ATOM 1621 C CA B SER A 1 104 ? 8.352 -18.730 -18.662 0.500 18.435 104 SER AAA CA 1
ATOM 1622 C C . SER A 1 104 ? 7.357 -17.556 -18.648 1.000 18.313 104 SER AAA C 1
ATOM 1623 O O . SER A 1 104 ? 7.798 -16.389 -18.617 1.000 21.376 104 SER AAA O 1
ATOM 1637 N N . ALA A 1 105 ? 6.065 -17.855 -18.677 1.000 17.728 105 ALA AAA N 1
ATOM 1638 C CA . ALA A 1 105 ? 4.987 -16.839 -18.682 1.000 19.788 105 ALA AAA CA 1
ATOM 1639 C C . ALA A 1 105 ? 5.173 -15.929 -17.470 1.000 19.788 105 ALA AAA C 1
ATOM 1640 O O . ALA A 1 105 ? 5.158 -14.664 -17.659 1.000 17.800 105 ALA AAA O 1
ATOM 1647 N N . LEU A 1 106 ? 5.270 -16.491 -16.265 1.000 20.799 106 LEU AAA N 1
ATOM 1648 C CA . LEU A 1 106 ? 5.405 -15.625 -15.064 1.000 19.573 106 LEU AAA CA 1
ATOM 1649 C C . LEU A 1 106 ? 6.685 -14.780 -15.157 1.000 18.995 106 LEU AAA C 1
ATOM 1650 O O . LEU A 1 106 ? 6.620 -13.595 -14.781 1.000 21.895 106 LEU AAA O 1
ATOM 1666 N N . GLY A 1 107 ? 7.812 -15.353 -15.592 1.000 19.395 107 GLY AAA N 1
ATOM 1667 C CA . GLY A 1 107 ? 9.080 -14.627 -15.782 1.000 18.553 107 GLY AAA CA 1
ATOM 1668 C C . GLY A 1 107 ? 8.913 -13.460 -16.757 1.000 21.849 107 GLY AAA C 1
ATOM 1669 O O . GLY A 1 107 ? 9.301 -12.305 -16.429 1.000 22.576 107 GLY AAA O 1
ATOM 1673 N N . MET A 1 108 ? 8.279 -13.698 -17.897 1.000 20.303 108 MET AAA N 1
ATOM 1674 C CA . MET A 1 108 ? 8.143 -12.681 -18.980 1.000 19.602 108 MET AAA CA 1
ATOM 1675 C C . MET A 1 108 ? 7.117 -11.616 -18.586 1.000 20.860 108 MET AAA C 1
ATOM 1676 O O . MET A 1 108 ? 7.371 -10.439 -18.790 1.000 23.350 108 MET AAA O 1
ATOM 1690 N N . VAL A 1 109 ? 6.016 -11.986 -17.953 1.000 18.846 109 VAL AAA N 1
ATOM 1691 C CA . VAL A 1 109 ? 5.011 -10.991 -17.490 1.000 22.091 109 VAL AAA CA 1
ATOM 1692 C C . VAL A 1 109 ? 5.526 -10.202 -16.279 1.000 20.754 109 VAL AAA C 1
ATOM 1693 O O . VAL A 1 109 ? 5.254 -9.017 -16.259 1.000 20.218 109 VAL AAA O 1
ATOM 1706 N N . SER A 1 110 ? 6.255 -10.804 -15.325 1.000 20.989 110 SER AAA N 1
ATOM 1707 C CA A SER A 1 110 ? 6.901 -10.070 -14.200 0.500 24.021 110 SER AAA CA 1
ATOM 1708 C CA B SER A 1 110 ? 6.956 -10.108 -14.203 0.500 23.116 110 SER AAA CA 1
ATOM 1709 C C . SER A 1 110 ? 7.907 -9.052 -14.778 1.000 26.700 110 SER AAA C 1
ATOM 1710 O O . SER A 1 110 ? 7.872 -7.903 -14.322 1.000 24.468 110 SER AAA O 1
ATOM 1724 N N . ASP A 1 111 ? 8.690 -9.429 -15.805 1.000 21.115 111 ASP AAA N 1
ATOM 1725 C CA . ASP A 1 111 ? 9.685 -8.535 -16.450 1.000 24.806 111 ASP AAA CA 1
ATOM 1726 C C . ASP A 1 111 ? 8.925 -7.364 -17.097 1.000 25.636 111 ASP AAA C 1
ATOM 1727 O O . ASP A 1 111 ? 9.331 -6.220 -16.918 1.000 21.585 111 ASP AAA O 1
ATOM 1736 N N . LYS A 1 112 ? 7.814 -7.613 -17.773 1.000 21.141 112 LYS AAA N 1
ATOM 1737 C CA . LYS A 1 112 ? 7.049 -6.512 -18.415 1.000 26.401 112 LYS AAA CA 1
ATOM 1738 C C . LYS A 1 112 ? 6.451 -5.602 -17.310 1.000 23.787 112 LYS AAA C 1
ATOM 1739 O O . LYS A 1 112 ? 6.575 -4.359 -17.404 1.000 26.630 112 LYS AAA O 1
ATOM 1758 N N . ALA A 1 113 ? 5.828 -6.153 -16.288 1.000 21.111 113 ALA AAA N 1
ATOM 1759 C CA . ALA A 1 113 ? 5.288 -5.382 -15.154 1.000 23.303 113 ALA AAA CA 1
ATOM 1760 C C . ALA A 1 113 ? 6.419 -4.545 -14.535 1.000 28.716 113 ALA AAA C 1
ATOM 1761 O O . ALA A 1 113 ? 6.165 -3.397 -14.158 1.000 21.061 113 ALA AAA O 1
ATOM 1768 N N . LYS A 1 114 ? 7.590 -5.122 -14.324 1.000 22.890 114 LYS AAA N 1
ATOM 1769 C CA . LYS A 1 114 ? 8.744 -4.393 -13.732 1.000 24.581 114 LYS AAA CA 1
ATOM 1770 C C . LYS A 1 114 ? 9.161 -3.212 -14.619 1.000 23.377 114 LYS AAA C 1
ATOM 1771 O O . LYS A 1 114 ? 9.580 -2.176 -14.075 1.000 21.191 114 LYS AAA O 1
ATOM 1790 N N . GLU A 1 115 ? 9.098 -3.362 -15.936 1.000 17.018 115 GLU AAA N 1
ATOM 1791 C CA . GLU A 1 115 ? 9.439 -2.272 -16.866 1.000 22.356 115 GLU AAA CA 1
ATOM 1792 C C . GLU A 1 115 ? 8.379 -1.173 -16.678 1.000 26.053 115 GLU AAA C 1
ATOM 1793 O O . GLU A 1 115 ? 8.734 0.008 -16.643 1.000 19.808 115 GLU AAA O 1
ATOM 1805 N N . TYR A 1 116 ? 7.106 -1.523 -16.548 1.000 18.476 116 TYR AAA N 1
ATOM 1806 C CA . TYR A 1 116 ? 6.022 -0.514 -16.389 1.000 17.122 116 TYR AAA CA 1
ATOM 1807 C C . TYR A 1 116 ? 6.157 0.159 -15.017 1.000 20.153 116 TYR AAA C 1
ATOM 1808 O O . TYR A 1 116 ? 5.917 1.358 -14.897 1.000 20.625 116 TYR AAA O 1
ATOM 1826 N N . GLN A 1 117 ? 6.531 -0.600 -14.011 1.000 17.752 117 GLN AAA N 1
ATOM 1827 C CA . GLN A 1 117 ? 6.793 -0.071 -12.661 1.000 20.271 117 GLN AAA CA 1
ATOM 1828 C C . GLN A 1 117 ? 7.911 0.971 -12.738 1.000 21.227 117 GLN AAA C 1
ATOM 1829 O O . GLN A 1 117 ? 7.741 2.037 -12.132 1.000 20.086 117 GLN AAA O 1
ATOM 1843 N N . GLU A 1 118 ? 8.997 0.664 -13.436 1.000 20.569 118 GLU AAA N 1
ATOM 1844 C CA . GLU A 1 118 ? 10.153 1.589 -13.577 1.000 21.512 118 GLU AAA CA 1
ATOM 1845 C C . GLU A 1 118 ? 9.704 2.845 -14.315 1.000 26.135 118 GLU AAA C 1
ATOM 1846 O O . GLU A 1 118 ? 10.190 3.922 -13.951 1.000 23.441 118 GLU AAA O 1
ATOM 1858 N N . VAL A 1 119 ? 8.824 2.736 -15.315 1.000 20.201 119 VAL AAA N 1
ATOM 1859 C CA . VAL A 1 119 ? 8.256 3.941 -15.959 1.000 23.440 119 VAL AAA CA 1
ATOM 1860 C C . VAL A 1 119 ? 7.521 4.781 -14.880 1.000 19.970 119 VAL AAA C 1
ATOM 1861 O O . VAL A 1 119 ? 7.702 5.996 -14.857 1.000 18.723 119 VAL AAA O 1
ATOM 1874 N N . SER A 1 120 ? 6.710 4.149 -14.032 1.000 20.442 120 SER AAA N 1
ATOM 1875 C CA . SER A 1 120 ? 5.900 4.855 -13.023 1.000 19.966 120 SER AAA CA 1
ATOM 1876 C C . SER A 1 120 ? 6.857 5.544 -12.037 1.000 17.211 120 SER AAA C 1
ATOM 1877 O O . SER A 1 120 ? 6.546 6.631 -11.548 1.000 18.486 120 SER AAA O 1
ATOM 1885 N N . ALA A 1 121 ? 7.960 4.895 -11.716 1.000 18.943 121 ALA AAA N 1
ATOM 1886 C CA . ALA A 1 121 ? 8.993 5.386 -10.792 1.000 21.158 121 ALA AAA CA 1
ATOM 1887 C C . ALA A 1 121 ? 9.725 6.586 -11.424 1.000 20.162 121 ALA AAA C 1
ATOM 1888 O O . ALA A 1 121 ? 9.966 7.568 -10.706 1.000 19.766 121 ALA AAA O 1
ATOM 1895 N N . ASN A 1 122 ? 10.063 6.542 -12.711 1.000 19.903 122 ASN AAA N 1
ATOM 1896 C CA . ASN A 1 122 ? 10.687 7.704 -13.416 1.000 20.426 122 ASN AAA CA 1
ATOM 1897 C C . ASN A 1 122 ? 9.704 8.881 -13.418 1.000 20.790 122 ASN AAA C 1
ATOM 1898 O O . ASN A 1 122 ? 10.118 9.990 -13.141 1.000 21.266 122 ASN AAA O 1
ATOM 1909 N N . THR A 1 123 ? 8.435 8.642 -13.660 1.000 17.409 123 THR AAA N 1
ATOM 1910 C CA . THR A 1 123 ? 7.377 9.672 -13.615 1.000 16.249 123 THR AAA CA 1
ATOM 1911 C C . THR A 1 123 ? 7.327 10.311 -12.223 1.000 16.072 123 THR AAA C 1
ATOM 1912 O O . THR A 1 123 ? 7.326 11.549 -12.146 1.000 16.310 123 THR AAA O 1
ATOM 1923 N N . ARG A 1 124 ? 7.266 9.495 -11.181 1.000 16.778 124 ARG AAA N 1
ATOM 1924 C CA . ARG A 1 124 ? 7.242 9.973 -9.777 1.000 16.591 124 ARG AAA CA 1
ATOM 1925 C C . ARG A 1 124 ? 8.457 10.865 -9.514 1.000 16.585 124 ARG AAA C 1
ATOM 1926 O O . ARG A 1 124 ? 8.306 11.930 -8.848 1.000 17.067 124 ARG AAA O 1
ATOM 1947 N N . ARG A 1 125 ? 9.642 10.440 -9.936 1.000 17.449 125 ARG AAA N 1
ATOM 1948 C CA . ARG A 1 125 ? 10.872 11.213 -9.679 1.000 18.294 125 ARG AAA CA 1
ATOM 1949 C C . ARG A 1 125 ? 10.825 12.531 -10.473 1.000 16.117 125 ARG AAA C 1
ATOM 1950 O O . ARG A 1 125 ? 11.265 13.573 -9.954 1.000 16.116 125 ARG AAA O 1
ATOM 1971 N N . THR A 1 126 ? 10.329 12.525 -11.705 1.000 17.021 126 THR AAA N 1
ATOM 1972 C CA . THR A 1 126 ? 10.281 13.721 -12.552 1.000 17.386 126 THR AAA CA 1
ATOM 1973 C C . THR A 1 126 ? 9.316 14.737 -11.911 1.000 17.984 126 THR AAA C 1
ATOM 1974 O O . THR A 1 126 ? 9.690 15.957 -11.800 1.000 16.733 126 THR AAA O 1
ATOM 1985 N N . ILE A 1 127 ? 8.153 14.289 -11.487 1.000 16.079 127 ILE AAA N 1
ATOM 1986 C CA A ILE A 1 127 ? 7.167 15.231 -10.863 0.500 15.289 127 ILE AAA CA 1
ATOM 1987 C CA B ILE A 1 127 ? 7.148 15.172 -10.828 0.500 17.392 127 ILE AAA CA 1
ATOM 1988 C C . ILE A 1 127 ? 7.699 15.661 -9.486 1.000 15.295 127 ILE AAA C 1
ATOM 1989 O O . ILE A 1 127 ? 7.461 16.822 -9.123 1.000 13.015 127 ILE AAA O 1
ATOM 2019 N N . GLY A 1 128 ? 8.383 14.787 -8.752 1.000 14.762 128 GLY AAA N 1
ATOM 2020 C CA . GLY A 1 128 ? 9.073 15.103 -7.492 1.000 17.325 128 GLY AAA CA 1
ATOM 2021 C C . GLY A 1 128 ? 10.075 16.237 -7.673 1.000 19.079 128 GLY AAA C 1
ATOM 2022 O O . GLY A 1 128 ? 10.088 17.187 -6.855 1.000 18.488 128 GLY AAA O 1
ATOM 2026 N N . SER A 1 129 ? 10.858 16.210 -8.740 1.000 17.217 129 SER AAA N 1
ATOM 2027 C CA A SER A 1 129 ? 11.891 17.253 -9.018 0.500 17.291 129 SER AAA CA 1
ATOM 2028 C CA B SER A 1 129 ? 11.895 17.240 -9.026 0.500 17.805 129 SER AAA CA 1
ATOM 2029 C C . SER A 1 129 ? 11.176 18.570 -9.337 1.000 17.747 129 SER AAA C 1
ATOM 2030 O O . SER A 1 129 ? 11.611 19.626 -8.871 1.000 20.245 129 SER AAA O 1
ATOM 2044 N N . LEU A 1 130 ? 10.080 18.492 -10.073 1.000 17.015 130 LEU AAA N 1
ATOM 2045 C CA . LEU A 1 130 ? 9.320 19.691 -10.486 1.000 19.530 130 LEU AAA CA 1
ATOM 2046 C C . LEU A 1 130 ? 8.676 20.307 -9.236 1.000 20.245 130 LEU AAA C 1
ATOM 2047 O O . LEU A 1 130 ? 8.767 21.521 -9.069 1.000 19.150 130 LEU AAA O 1
ATOM 2063 N N . ASN A 1 131 ? 8.088 19.479 -8.371 1.000 17.066 131 ASN AAA N 1
ATOM 2064 C CA . ASN A 1 131 ? 7.519 19.911 -7.070 1.000 17.995 131 ASN AAA CA 1
ATOM 2065 C C . ASN A 1 131 ? 8.598 20.631 -6.285 1.000 17.908 131 ASN AAA C 1
ATOM 2066 O O . ASN A 1 131 ? 8.314 21.698 -5.727 1.000 19.924 131 ASN AAA O 1
ATOM 2077 N N . ASP A 1 132 ? 9.792 20.057 -6.197 1.000 19.538 132 ASP AAA N 1
ATOM 2078 C CA . ASP A 1 132 ? 10.899 20.647 -5.395 1.000 21.730 132 ASP AAA CA 1
ATOM 2079 C C . ASP A 1 132 ? 11.242 22.029 -5.953 1.000 20.646 132 ASP AAA C 1
ATOM 2080 O O . ASP A 1 132 ? 11.328 23.000 -5.158 1.000 17.912 132 ASP AAA O 1
ATOM 2089 N N . LYS A 1 133 ? 11.402 22.164 -7.268 1.000 17.458 133 LYS AAA N 1
ATOM 2090 C CA . LYS A 1 133 ? 11.762 23.468 -7.871 1.000 19.123 133 LYS AAA CA 1
ATOM 2091 C C . LYS A 1 133 ? 10.624 24.480 -7.606 1.000 19.110 133 LYS AAA C 1
ATOM 2092 O O . LYS A 1 133 ? 10.930 25.638 -7.320 1.000 18.962 133 LYS AAA O 1
ATOM 2111 N N . LEU A 1 134 ? 9.364 24.021 -7.665 1.000 15.656 134 LEU AAA N 1
ATOM 2112 C CA . LEU A 1 134 ? 8.173 24.870 -7.472 1.000 17.355 134 LEU AAA CA 1
ATOM 2113 C C . LEU A 1 134 ? 8.129 25.318 -5.995 1.000 16.932 134 LEU AAA C 1
ATOM 2114 O O . LEU A 1 134 ? 7.730 26.478 -5.733 1.000 16.006 134 LEU AAA O 1
ATOM 2130 N N . ILE A 1 135 ? 8.543 24.468 -5.067 1.000 16.823 135 ILE AAA N 1
ATOM 2131 C CA . ILE A 1 135 ? 8.584 24.817 -3.610 1.000 17.217 135 ILE AAA CA 1
ATOM 2132 C C . ILE A 1 135 ? 9.570 25.991 -3.475 1.000 17.330 135 ILE AAA C 1
ATOM 2133 O O . ILE A 1 135 ? 9.193 27.060 -2.924 1.000 18.273 135 ILE AAA O 1
ATOM 2149 N N . ILE A 1 136 ? 10.756 25.846 -4.072 1.000 16.178 136 ILE AAA N 1
ATOM 2150 C CA . ILE A 1 136 ? 11.834 26.857 -3.909 1.000 17.734 136 ILE AAA CA 1
ATOM 2151 C C . ILE A 1 136 ? 11.319 28.131 -4.578 1.000 18.338 136 ILE AAA C 1
ATOM 2152 O O . ILE A 1 136 ? 11.341 29.246 -3.938 1.000 18.979 136 ILE AAA O 1
ATOM 2168 N N . ASP A 1 137 ? 10.924 28.009 -5.835 1.000 17.845 137 ASP AAA N 1
ATOM 2169 C CA . ASP A 1 137 ? 10.645 29.217 -6.660 1.000 19.051 137 ASP AAA CA 1
ATOM 2170 C C . ASP A 1 137 ? 9.417 29.935 -6.085 1.000 17.987 137 ASP AAA C 1
ATOM 2171 O O . ASP A 1 137 ? 9.464 31.157 -5.980 1.000 17.940 137 ASP AAA O 1
ATOM 2180 N N . SER A 1 138 ? 8.332 29.244 -5.727 1.000 15.972 138 SER AAA N 1
ATOM 2181 C CA . SER A 1 138 ? 7.105 29.908 -5.238 1.000 17.954 138 SER AAA CA 1
ATOM 2182 C C . SER A 1 138 ? 7.401 30.566 -3.880 1.000 22.064 138 SER AAA C 1
ATOM 2183 O O . SER A 1 138 ? 6.876 31.671 -3.652 1.000 21.751 138 SER AAA O 1
ATOM 2191 N N . ASN A 1 139 ? 8.281 29.991 -3.049 1.000 19.666 139 ASN AAA N 1
ATOM 2192 C CA . ASN A 1 139 ? 8.610 30.621 -1.746 1.000 19.954 139 ASN AAA CA 1
ATOM 2193 C C . ASN A 1 139 ? 9.463 31.876 -1.990 1.000 23.292 139 ASN AAA C 1
ATOM 2194 O O . ASN A 1 139 ? 9.183 32.904 -1.351 1.000 21.886 139 ASN AAA O 1
ATOM 2205 N N . ASN A 1 140 ? 10.481 31.795 -2.841 1.000 19.941 140 ASN AAA N 1
ATOM 2206 C CA . ASN A 1 140 ? 11.326 32.987 -3.148 1.000 21.995 140 ASN AAA CA 1
ATOM 2207 C C . ASN A 1 140 ? 10.464 34.111 -3.757 1.000 21.036 140 ASN AAA C 1
ATOM 2208 O O . ASN A 1 140 ? 10.706 35.245 -3.400 1.000 19.900 140 ASN AAA O 1
ATOM 2219 N N . TYR A 1 141 ? 9.481 33.774 -4.593 1.000 20.706 141 TYR AAA N 1
ATOM 2220 C CA . TYR A 1 141 ? 8.564 34.742 -5.243 1.000 21.040 141 TYR AAA CA 1
ATOM 2221 C C . TYR A 1 141 ? 7.903 35.603 -4.164 1.000 24.461 141 TYR AAA C 1
ATOM 2222 O O . TYR A 1 141 ? 7.774 36.818 -4.373 1.000 22.367 141 TYR AAA O 1
ATOM 2240 N N . GLN A 1 142 ? 7.448 35.022 -3.054 1.000 24.830 142 GLN AAA N 1
ATOM 2241 C CA . GLN A 1 142 ? 6.719 35.804 -2.009 1.000 26.544 142 GLN AAA CA 1
ATOM 2242 C C . GLN A 1 142 ? 7.585 36.945 -1.478 1.000 21.052 142 GLN AAA C 1
ATOM 2243 O O . GLN A 1 142 ? 7.022 37.955 -1.110 1.000 24.379 142 GLN AAA O 1
ATOM 2257 N N . LEU A 1 143 ? 8.905 36.849 -1.503 1.000 22.014 143 LEU AAA N 1
ATOM 2258 C CA . LEU A 1 143 ? 9.784 37.956 -1.031 1.000 25.315 143 LEU AAA CA 1
ATOM 2259 C C . LEU A 1 143 ? 9.515 39.217 -1.869 1.000 27.934 143 LEU AAA C 1
ATOM 2260 O O . LEU A 1 143 ? 9.483 40.312 -1.307 1.000 24.024 143 LEU AAA O 1
ATOM 2276 N N . ILE A 1 144 ? 9.270 39.038 -3.173 1.000 24.103 144 ILE AAA N 1
ATOM 2277 C CA . ILE A 1 144 ? 9.024 40.139 -4.140 1.000 23.304 144 ILE AAA CA 1
ATOM 2278 C C . ILE A 1 144 ? 7.784 40.940 -3.695 1.000 24.341 144 ILE AAA C 1
ATOM 2279 O O . ILE A 1 144 ? 7.792 42.157 -3.743 1.000 27.072 144 ILE AAA O 1
ATOM 2295 N N . VAL A 1 145 ? 6.728 40.247 -3.292 1.000 24.895 145 VAL AAA N 1
ATOM 2296 C CA . VAL A 1 145 ? 5.431 40.833 -2.902 1.000 26.309 145 VAL AAA CA 1
ATOM 2297 C C . VAL A 1 145 ? 5.623 41.663 -1.635 1.000 28.530 145 VAL AAA C 1
ATOM 2298 O O . VAL A 1 145 ? 5.094 42.801 -1.593 1.000 26.253 145 VAL AAA O 1
ATOM 2311 N N . VAL A 1 146 ? 6.327 41.121 -0.641 1.000 31.008 146 VAL AAA N 1
ATOM 2312 C CA . VAL A 1 146 ? 6.582 41.840 0.632 1.000 34.634 146 VAL AAA CA 1
ATOM 2313 C C . VAL A 1 146 ? 7.373 43.112 0.287 1.000 31.534 146 VAL AAA C 1
ATOM 2314 O O . VAL A 1 146 ? 6.970 44.165 0.772 1.000 31.532 146 VAL AAA O 1
ATOM 2327 N N . ASN A 1 147 ? 8.412 43.007 -0.546 1.000 28.800 147 ASN AAA N 1
ATOM 2328 C CA A ASN A 1 147 ? 9.288 44.159 -0.889 0.500 30.009 147 ASN AAA CA 1
ATOM 2329 C CA B ASN A 1 147 ? 9.300 44.152 -0.905 0.500 30.981 147 ASN AAA CA 1
ATOM 2330 C C . ASN A 1 147 ? 8.437 45.237 -1.570 1.000 29.627 147 ASN AAA C 1
ATOM 2331 O O . ASN A 1 147 ? 8.590 46.392 -1.227 1.000 32.407 147 ASN AAA O 1
ATOM 2351 N N . LEU A 1 148 ? 7.596 44.855 -2.517 1.000 25.762 148 LEU AAA N 1
ATOM 2352 C CA . LEU A 1 148 ? 6.713 45.779 -3.258 1.000 26.577 148 LEU AAA CA 1
ATOM 2353 C C . LEU A 1 148 ? 5.750 46.428 -2.273 1.000 30.230 148 LEU AAA C 1
ATOM 2354 O O . LEU A 1 148 ? 5.624 47.659 -2.358 1.000 28.227 148 LEU AAA O 1
ATOM 2370 N N . ASN A 1 149 ? 5.173 45.671 -1.342 1.000 26.398 149 ASN AAA N 1
ATOM 2371 C CA . ASN A 1 149 ? 4.290 46.259 -0.305 1.000 28.490 149 ASN AAA CA 1
ATOM 2372 C C . ASN A 1 149 ? 5.087 47.295 0.499 1.000 29.780 149 ASN AAA C 1
ATOM 2373 O O . ASN A 1 149 ? 4.534 48.399 0.746 1.000 34.477 149 ASN AAA O 1
ATOM 2384 N N . ASN A 1 150 ? 6.332 46.997 0.861 1.000 29.164 150 ASN AAA N 1
ATOM 2385 C CA . ASN A 1 150 ? 7.214 47.984 1.579 1.000 31.955 150 ASN AAA CA 1
ATOM 2386 C C . ASN A 1 150 ? 7.468 49.233 0.732 1.000 36.441 150 ASN AAA C 1
ATOM 2387 O O . ASN A 1 150 ? 7.320 50.371 1.246 1.000 35.638 150 ASN AAA O 1
ATOM 2398 N N . VAL A 1 151 ? 7.790 49.069 -0.546 1.000 31.981 151 VAL AAA N 1
ATOM 2399 C CA . VAL A 1 151 ? 8.073 50.235 -1.431 1.000 33.818 151 VAL AAA CA 1
ATOM 2400 C C . VAL A 1 151 ? 6.869 51.166 -1.403 1.000 33.488 151 VAL AAA C 1
ATOM 2401 O O . VAL A 1 151 ? 7.096 52.357 -1.344 1.000 35.916 151 VAL AAA O 1
ATOM 2414 N N . VAL A 1 152 ? 5.638 50.676 -1.468 1.000 32.654 152 VAL AAA N 1
ATOM 2415 C CA . VAL A 1 152 ? 4.446 51.580 -1.510 1.000 37.523 152 VAL AAA CA 1
ATOM 2416 C C . VAL A 1 152 ? 3.929 51.893 -0.092 1.000 31.385 152 VAL AAA C 1
ATOM 2417 O O . VAL A 1 152 ? 2.818 52.395 -0.027 1.000 32.347 152 VAL AAA O 1
ATOM 2430 N N . ASN A 1 153 ? 4.663 51.570 0.981 1.000 35.770 153 ASN AAA N 1
ATOM 2431 C CA A ASN A 1 153 ? 4.246 51.884 2.378 0.500 37.290 153 ASN AAA CA 1
ATOM 2432 C CA B ASN A 1 153 ? 4.262 51.844 2.391 0.500 38.677 153 ASN AAA CA 1
ATOM 2433 C C . ASN A 1 153 ? 2.897 51.205 2.660 1.000 40.083 153 ASN AAA C 1
ATOM 2434 O O . ASN A 1 153 ? 2.037 51.847 3.304 1.000 35.614 153 ASN AAA O 1
ATOM 2454 N N . GLY A 1 154 ? 2.705 49.972 2.198 1.000 33.959 154 GLY AAA N 1
ATOM 2455 C CA . GLY A 1 154 ? 1.430 49.256 2.418 1.000 33.725 154 GLY AAA CA 1
ATOM 2456 C C . GLY A 1 154 ? 1.423 48.682 3.842 1.000 37.191 154 GLY AAA C 1
ATOM 2457 O O . GLY A 1 154 ? 2.458 48.680 4.538 1.000 37.821 154 GLY AAA O 1
ATOM 2461 N N . ASN A 1 155 ? 0.277 48.175 4.248 1.000 36.811 155 ASN AAA N 1
ATOM 2462 C CA . ASN A 1 155 ? 0.108 47.485 5.545 1.000 40.089 155 ASN AAA CA 1
ATOM 2463 C C . ASN A 1 155 ? 0.341 45.973 5.354 1.000 37.420 155 ASN AAA C 1
ATOM 2464 O O . ASN A 1 155 ? -0.427 45.340 4.590 1.000 32.688 155 ASN AAA O 1
ATOM 2475 N N . ASN A 1 156 ? 1.384 45.411 5.985 1.000 32.317 156 ASN AAA N 1
ATOM 2476 C CA . ASN A 1 156 ? 1.786 44.000 5.788 1.000 36.632 156 ASN AAA CA 1
ATOM 2477 C C . ASN A 1 156 ? 0.787 43.069 6.526 1.000 31.470 156 ASN AAA C 1
ATOM 2478 O O . ASN A 1 156 ? 0.554 41.992 6.009 1.000 25.971 156 ASN AAA O 1
ATOM 2489 N N . GLY A 1 157 ? 0.125 43.507 7.601 1.000 32.083 157 GLY AAA N 1
ATOM 2490 C CA . GLY A 1 157 ? -0.968 42.773 8.287 1.000 33.845 157 GLY AAA CA 1
ATOM 2491 C C . GLY A 1 157 ? -2.179 42.569 7.367 1.000 34.120 157 GLY AAA C 1
ATOM 2492 O O . GLY A 1 157 ? -2.772 41.497 7.350 1.000 34.749 157 GLY AAA O 1
ATOM 2496 N N . VAL A 1 158 ? -2.551 43.578 6.591 1.000 34.373 158 VAL AAA N 1
ATOM 2497 C CA . VAL A 1 158 ? -3.675 43.423 5.629 1.000 33.726 158 VAL AAA CA 1
ATOM 2498 C C . VAL A 1 158 ? -3.251 42.452 4.531 1.000 28.598 158 VAL AAA C 1
ATOM 2499 O O . VAL A 1 158 ? -4.024 41.602 4.131 1.000 29.989 158 VAL AAA O 1
ATOM 2512 N N . LEU A 1 159 ? -2.044 42.591 4.010 1.000 31.754 159 LEU AAA N 1
ATOM 2513 C CA . LEU A 1 159 ? -1.549 41.693 2.933 1.000 27.284 159 LEU AAA CA 1
ATOM 2514 C C . LEU A 1 159 ? -1.501 40.250 3.441 1.000 27.009 159 LEU AAA C 1
ATOM 2515 O O . LEU A 1 159 ? -1.932 39.340 2.723 1.000 26.325 159 LEU AAA O 1
ATOM 2531 N N . GLU A 1 160 ? -0.991 40.044 4.642 1.000 29.191 160 GLU AAA N 1
ATOM 2532 C CA . GLU A 1 160 ? -0.901 38.688 5.247 1.000 32.079 160 GLU AAA CA 1
ATOM 2533 C C . GLU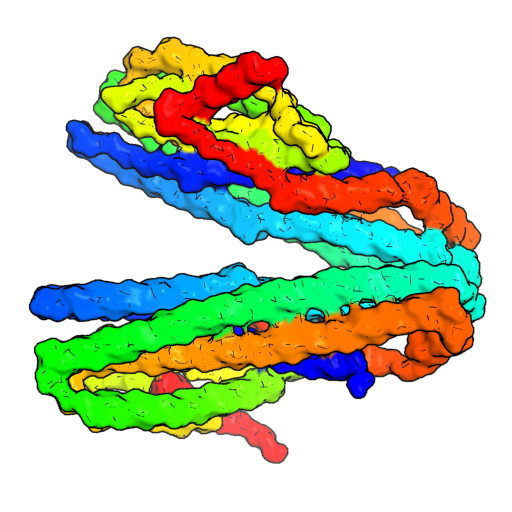 A 1 160 ? -2.297 38.110 5.464 1.000 25.541 160 GLU AAA C 1
ATOM 2534 O O . GLU A 1 160 ? -2.448 36.919 5.167 1.000 23.676 160 GLU AAA O 1
ATOM 2546 N N . GLN A 1 161 ? -3.264 38.920 5.934 1.000 27.720 161 GLN AAA N 1
ATOM 2547 C CA . GLN A 1 161 ? -4.650 38.425 6.119 1.000 27.895 161 GLN AAA CA 1
ATOM 2548 C C . GLN A 1 161 ? -5.224 38.014 4.739 1.000 22.364 161 GLN AAA C 1
ATOM 2549 O O . GLN A 1 161 ? -5.879 36.975 4.637 1.000 20.542 161 GLN AAA O 1
ATOM 2563 N N . LEU A 1 162 ? -4.947 38.770 3.693 1.000 22.094 162 LEU AAA N 1
ATOM 2564 C CA . LEU A 1 162 ? -5.449 38.402 2.339 1.000 22.239 162 LEU AAA CA 1
ATOM 2565 C C . LEU A 1 162 ? -4.831 37.081 1.903 1.000 22.905 162 LEU AAA C 1
ATOM 2566 O O . LEU A 1 162 ? -5.554 36.188 1.390 1.000 23.501 162 LEU AAA O 1
ATOM 2582 N N . ASN A 1 163 ? -3.511 36.937 2.055 1.000 23.779 163 ASN AAA N 1
ATOM 2583 C CA . ASN A 1 163 ? -2.790 35.681 1.674 1.000 22.017 163 ASN AAA CA 1
ATOM 2584 C C . ASN A 1 163 ? -3.378 34.468 2.432 1.000 19.425 163 ASN AAA C 1
ATOM 2585 O O . ASN A 1 163 ? -3.662 33.424 1.779 1.000 20.413 163 ASN AAA O 1
ATOM 2596 N N . ARG A 1 164 ? -3.615 34.597 3.731 1.000 22.667 164 ARG AAA N 1
ATOM 2597 C CA . ARG A 1 164 ? -4.204 33.509 4.568 1.000 24.842 164 ARG AAA CA 1
ATOM 2598 C C . ARG A 1 164 ? -5.614 33.190 4.042 1.000 22.179 164 ARG AAA C 1
ATOM 2599 O O . ARG A 1 164 ? -5.946 32.016 3.883 1.000 23.702 164 ARG AAA O 1
ATOM 2620 N N . ASP A 1 165 ? -6.423 34.215 3.718 1.000 22.971 165 ASP AAA N 1
ATOM 2621 C CA . ASP A 1 165 ? -7.808 33.995 3.235 1.000 21.891 165 ASP AAA CA 1
ATOM 2622 C C . ASP A 1 165 ? -7.804 33.275 1.890 1.000 20.268 165 ASP AAA C 1
ATOM 2623 O O . ASP A 1 165 ? -8.582 32.332 1.713 1.000 19.131 165 ASP AAA O 1
ATOM 2632 N N . ILE A 1 166 ? -6.983 33.713 0.969 1.000 20.400 166 ILE AAA N 1
ATOM 2633 C CA . ILE A 1 166 ? -6.969 33.142 -0.404 1.000 19.542 166 ILE AAA CA 1
ATOM 2634 C C . ILE A 1 166 ? -6.458 31.682 -0.337 1.000 23.172 166 ILE AAA C 1
ATOM 2635 O O . ILE A 1 166 ? -7.029 30.756 -1.039 1.000 21.770 166 ILE AAA O 1
ATOM 2651 N N . ASP A 1 167 ? -5.450 31.433 0.506 1.000 22.537 167 ASP AAA N 1
ATOM 2652 C CA . ASP A 1 167 ? -4.944 30.049 0.742 1.000 23.120 167 ASP AAA CA 1
ATOM 2653 C C . ASP A 1 167 ? -6.115 29.175 1.238 1.000 21.943 167 ASP AAA C 1
ATOM 2654 O O . ASP A 1 167 ? -6.250 28.014 0.790 1.000 18.857 167 ASP AAA O 1
ATOM 2663 N N . GLY A 1 168 ? -6.937 29.716 2.135 1.000 21.336 168 GLY AAA N 1
ATOM 2664 C CA . GLY A 1 168 ? -8.072 28.991 2.727 1.000 21.671 168 GLY AAA CA 1
ATOM 2665 C C . GLY A 1 168 ? -9.075 28.657 1.639 1.000 19.113 168 GLY AAA C 1
ATOM 2666 O O . GLY A 1 168 ? -9.535 27.492 1.569 1.000 21.248 168 GLY AAA O 1
ATOM 2670 N N . ILE A 1 169 ? -9.449 29.671 0.836 1.000 19.076 169 ILE AAA N 1
ATOM 2671 C CA . ILE A 1 169 ? -10.507 29.470 -0.189 1.000 19.172 169 ILE AAA CA 1
ATOM 2672 C C . ILE A 1 169 ? -9.948 28.588 -1.310 1.000 20.771 169 ILE AAA C 1
ATOM 2673 O O . ILE A 1 169 ? -10.751 27.825 -1.857 1.000 17.561 169 ILE AAA O 1
ATOM 2689 N N . ASN A 1 170 ? -8.644 28.674 -1.621 1.000 23.907 170 ASN AAA N 1
ATOM 2690 C CA . ASN A 1 170 ? -8.005 27.834 -2.669 1.000 23.216 170 ASN AAA CA 1
ATOM 2691 C C . ASN A 1 170 ? -8.163 26.367 -2.298 1.000 23.901 170 ASN AAA C 1
ATOM 2692 O O . ASN A 1 170 ? -8.359 25.559 -3.210 1.000 23.002 170 ASN AAA O 1
ATOM 2703 N N . ALA A 1 171 ? -8.102 26.003 -1.012 1.000 24.930 171 ALA AAA N 1
ATOM 2704 C CA . ALA A 1 171 ? -8.347 24.623 -0.574 1.000 24.286 171 ALA AAA CA 1
ATOM 2705 C C . ALA A 1 171 ? -9.745 24.155 -1.009 1.000 20.543 171 ALA AAA C 1
ATOM 2706 O O . ALA A 1 171 ? -9.905 23.031 -1.449 1.000 21.002 171 ALA AAA O 1
ATOM 2713 N N . ALA A 1 172 ? -10.762 24.980 -0.829 1.000 19.480 172 ALA AAA N 1
ATOM 2714 C CA . ALA A 1 172 ? -12.151 24.669 -1.195 1.000 19.559 172 ALA AAA CA 1
ATOM 2715 C C . ALA A 1 172 ? -12.244 24.542 -2.726 1.000 17.991 172 ALA AAA C 1
ATOM 2716 O O . ALA A 1 172 ? -12.898 23.662 -3.247 1.000 18.268 172 ALA AAA O 1
ATOM 2723 N N . ILE A 1 173 ? -11.658 25.451 -3.460 1.000 17.124 173 ILE AAA N 1
ATOM 2724 C CA . ILE A 1 173 ? -11.755 25.452 -4.946 1.000 16.491 173 ILE AAA CA 1
ATOM 2725 C C . ILE A 1 173 ? -11.072 24.188 -5.450 1.000 18.567 173 ILE AAA C 1
ATOM 2726 O O . ILE A 1 173 ? -11.689 23.458 -6.263 1.000 17.963 173 ILE AAA O 1
ATOM 2742 N N . ASP A 1 174 ? -9.847 23.951 -4.967 1.000 15.486 174 ASP AAA N 1
ATOM 2743 C CA . ASP A 1 174 ? -9.046 22.754 -5.360 1.000 18.263 174 ASP AAA CA 1
ATOM 2744 C C . ASP A 1 174 ? -9.896 21.480 -5.106 1.000 18.550 174 ASP AAA C 1
ATOM 2745 O O . ASP A 1 174 ? -9.992 20.633 -6.003 1.000 17.021 174 ASP AAA O 1
ATOM 2754 N N . GLY A 1 175 ? -10.476 21.341 -3.916 1.000 18.125 175 GLY AAA N 1
ATOM 2755 C CA . GLY A 1 175 ? -11.403 20.260 -3.518 1.000 19.806 175 GLY AAA CA 1
ATOM 2756 C C . GLY A 1 175 ? -12.610 20.106 -4.412 1.000 23.607 175 GLY AAA C 1
ATOM 2757 O O . GLY A 1 175 ? -12.930 18.956 -4.791 1.000 22.538 175 GLY AAA O 1
ATOM 2761 N N . ALA A 1 176 ? -13.297 21.208 -4.738 1.000 19.078 176 ALA AAA N 1
ATOM 2762 C CA . ALA A 1 176 ? -14.490 21.191 -5.581 1.000 20.677 176 ALA AAA CA 1
ATOM 2763 C C . ALA A 1 176 ? -14.078 20.663 -6.952 1.000 21.344 176 ALA AAA C 1
ATOM 2764 O O . ALA A 1 176 ? -14.753 19.745 -7.496 1.000 18.897 176 ALA AAA O 1
ATOM 2771 N N . ILE A 1 177 ? -13.024 21.211 -7.521 1.000 19.637 177 ILE AAA N 1
ATOM 2772 C CA . ILE A 1 177 ? -12.568 20.790 -8.871 1.000 19.026 177 ILE AAA CA 1
ATOM 2773 C C . ILE A 1 177 ? -12.158 19.316 -8.846 1.000 20.627 177 ILE AAA C 1
ATOM 2774 O O . ILE A 1 177 ? -12.580 18.582 -9.769 1.000 21.204 177 ILE AAA O 1
ATOM 2790 N N . ALA A 1 178 ? -11.389 18.885 -7.843 1.000 17.741 178 ALA AAA N 1
ATOM 2791 C CA . ALA A 1 178 ? -10.905 17.481 -7.731 1.000 22.062 178 ALA AAA CA 1
ATOM 2792 C C . ALA A 1 178 ? -12.123 16.548 -7.790 1.000 22.129 178 ALA AAA C 1
ATOM 2793 O O . ALA A 1 178 ? -12.076 15.626 -8.615 1.000 23.701 178 ALA AAA O 1
ATOM 2800 N N . GLY A 1 179 ? -13.190 16.846 -7.037 1.000 22.307 179 GLY AAA N 1
ATOM 2801 C CA . GLY A 1 179 ? -14.420 16.045 -6.936 1.000 20.933 179 GLY AAA CA 1
ATOM 2802 C C . GLY A 1 179 ? -15.191 16.077 -8.254 1.000 23.230 179 GLY AAA C 1
ATOM 2803 O O . GLY A 1 179 ? -15.729 15.048 -8.658 1.000 21.178 179 GLY AAA O 1
ATOM 2807 N N . ILE A 1 180 ? -15.247 17.205 -8.943 1.000 20.386 180 ILE AAA N 1
ATOM 2808 C CA . ILE A 1 180 ? -15.938 17.296 -10.267 1.000 21.014 180 ILE AAA CA 1
ATOM 2809 C C . ILE A 1 180 ? -15.210 16.376 -11.246 1.000 22.768 180 ILE AAA C 1
ATOM 2810 O O . ILE A 1 180 ? -15.893 15.632 -11.963 1.000 19.265 180 ILE AAA O 1
ATOM 2826 N N . VAL A 1 181 ? -13.890 16.444 -11.317 1.000 18.929 181 VAL AAA N 1
ATOM 2827 C CA . VAL A 1 181 ? -13.130 15.668 -12.328 1.000 19.737 181 VAL AAA CA 1
ATOM 2828 C C . VAL A 1 181 ? -13.222 14.172 -11.976 1.000 27.358 181 VAL AAA C 1
ATOM 2829 O O . VAL A 1 181 ? -13.413 13.382 -12.907 1.000 22.446 181 VAL AAA O 1
ATOM 2842 N N . VAL A 1 182 ? -13.024 13.793 -10.714 1.000 19.324 182 VAL AAA N 1
ATOM 2843 C CA . VAL A 1 182 ? -13.211 12.392 -10.240 1.000 24.437 182 VAL AAA CA 1
ATOM 2844 C C . VAL A 1 182 ? -14.591 11.906 -10.674 1.000 19.580 182 VAL AAA C 1
ATOM 2845 O O . VAL A 1 182 ? -14.714 10.761 -11.211 1.000 18.992 182 VAL AAA O 1
ATOM 2858 N N . GLY A 1 183 ? -15.649 12.675 -10.425 1.000 21.111 183 GLY AAA N 1
ATOM 2859 C CA . GLY A 1 183 ? -17.022 12.260 -10.778 1.000 24.340 183 GLY AAA CA 1
ATOM 2860 C C . GLY A 1 183 ? -17.204 12.131 -12.292 1.000 23.858 183 GLY AAA C 1
ATOM 2861 O O . GLY A 1 183 ? -17.991 11.283 -12.743 1.000 25.910 183 GLY AAA O 1
ATOM 2865 N N . GLY A 1 184 ? -16.507 12.917 -13.093 1.000 20.070 184 GLY AAA N 1
ATOM 2866 C CA . GLY A 1 184 ? -16.703 12.837 -14.557 1.000 20.677 184 GLY AAA CA 1
ATOM 2867 C C . GLY A 1 184 ? -15.748 11.899 -15.289 1.000 19.999 184 GLY AAA C 1
ATOM 2868 O O . GLY A 1 184 ? -16.043 11.569 -16.474 1.000 21.622 184 GLY AAA O 1
ATOM 2872 N N . LEU A 1 185 ? -14.680 11.421 -14.655 1.000 19.539 185 LEU AAA N 1
ATOM 2873 C CA . LEU A 1 185 ? -13.591 10.722 -15.376 1.000 19.154 185 LEU AAA CA 1
ATOM 2874 C C . LEU A 1 185 ? -14.073 9.510 -16.175 1.000 20.952 185 LEU AAA C 1
ATOM 2875 O O . LEU A 1 185 ? -13.558 9.278 -17.302 1.000 21.425 185 LEU AAA O 1
ATOM 2891 N N . LEU A 1 186 ? -14.979 8.734 -15.596 1.000 20.533 186 LEU AAA N 1
ATOM 2892 C CA . LEU A 1 186 ? -15.391 7.420 -16.118 1.000 19.504 186 LEU AAA CA 1
ATOM 2893 C C . LEU A 1 186 ? -16.777 7.505 -16.757 1.000 25.895 186 LEU AAA C 1
ATOM 2894 O O . LEU A 1 186 ? -17.323 6.432 -17.082 1.000 21.017 186 LEU AAA O 1
ATOM 2910 N N . VAL A 1 187 ? -17.300 8.712 -17.053 1.000 22.536 187 VAL AAA N 1
ATOM 2911 C CA . VAL A 1 187 ? -18.610 8.850 -17.749 1.000 26.747 187 VAL AAA CA 1
ATOM 2912 C C . VAL A 1 187 ? -18.425 8.485 -19.223 1.000 24.381 187 VAL AAA C 1
ATOM 2913 O O . VAL A 1 187 ? -17.658 9.121 -19.916 1.000 23.076 187 VAL AAA O 1
ATOM 2926 N N . ILE A 1 188 ? -19.087 7.432 -19.675 1.000 26.819 188 ILE AAA N 1
ATOM 2927 C CA . ILE A 1 188 ? -18.989 6.953 -21.078 1.000 28.471 188 ILE AAA CA 1
ATOM 2928 C C . ILE A 1 188 ? -19.604 8.008 -22.008 1.000 26.527 188 ILE AAA C 1
ATOM 2929 O O . ILE A 1 188 ? -20.739 8.426 -21.757 1.000 29.549 188 ILE AAA O 1
ATOM 2945 N N . GLY A 1 189 ? -18.850 8.477 -23.006 1.000 24.517 189 GLY AAA N 1
ATOM 2946 C CA . GLY A 1 189 ? -19.347 9.506 -23.932 1.000 23.455 189 GLY AAA CA 1
ATOM 2947 C C . GLY A 1 189 ? -19.271 10.913 -23.357 1.000 27.420 189 GLY AAA C 1
ATOM 2948 O O . GLY A 1 189 ? -19.643 11.831 -24.075 1.000 27.957 189 GLY AAA O 1
ATOM 2952 N N . GLY A 1 190 ? -18.853 11.074 -22.095 1.000 23.084 190 GLY AAA N 1
ATOM 2953 C CA . GLY A 1 190 ? -18.783 12.366 -21.430 1.000 20.965 190 GLY AAA CA 1
ATOM 2954 C C . GLY A 1 190 ? -17.479 13.071 -21.771 1.000 21.151 190 GLY AAA C 1
ATOM 2955 O O . GLY A 1 190 ? -16.608 12.527 -22.466 1.000 20.624 190 GLY AAA O 1
ATOM 2959 N N . ALA A 1 191 ? -17.366 14.286 -21.289 1.000 22.544 191 ALA AAA N 1
ATOM 2960 C CA . ALA A 1 191 ? -16.162 15.100 -21.481 1.000 23.833 191 ALA AAA CA 1
ATOM 2961 C C . ALA A 1 191 ? -15.937 15.952 -20.236 1.000 23.350 191 ALA AAA C 1
ATOM 2962 O O . ALA A 1 191 ? -16.871 16.142 -19.419 1.000 23.713 191 ALA AAA O 1
ATOM 2969 N N . ILE A 1 192 ? -14.703 16.417 -20.095 1.000 19.802 192 ILE AAA N 1
ATOM 2970 C CA . ILE A 1 192 ? -14.300 17.434 -19.113 1.000 19.047 192 ILE AAA CA 1
ATOM 2971 C C . ILE A 1 192 ? -14.244 18.771 -19.866 1.000 20.799 192 ILE AAA C 1
ATOM 2972 O O . ILE A 1 192 ? -13.656 18.818 -20.927 1.000 21.358 192 ILE AAA O 1
ATOM 2988 N N . VAL A 1 193 ? -14.893 19.796 -19.345 1.000 17.664 193 VAL AAA N 1
ATOM 2989 C CA . VAL A 1 193 ? -14.939 21.146 -19.969 1.000 22.587 193 VAL AAA CA 1
ATOM 2990 C C . VAL A 1 193 ? -14.141 22.091 -19.073 1.000 21.052 193 VAL AAA C 1
ATOM 2991 O O . VAL A 1 193 ? -14.405 22.065 -17.808 1.000 20.029 193 VAL AAA O 1
ATOM 3004 N N . THR A 1 194 ? -13.329 22.956 -19.664 1.000 18.965 194 THR AAA N 1
ATOM 3005 C CA . THR A 1 194 ? -12.392 23.813 -18.899 1.000 19.194 194 THR AAA CA 1
ATOM 3006 C C . THR A 1 194 ? -12.486 25.231 -19.421 1.000 18.369 194 THR AAA C 1
ATOM 3007 O O . THR A 1 194 ? -12.906 25.472 -20.582 1.000 22.067 194 THR AAA O 1
ATOM 3018 N N . ALA A 1 195 ? -12.165 26.153 -18.515 1.000 16.055 195 ALA AAA N 1
ATOM 3019 C CA . ALA A 1 195 ? -12.161 27.578 -18.798 1.000 16.200 195 ALA AAA CA 1
ATOM 3020 C C . ALA A 1 195 ? -11.187 28.239 -17.852 1.000 15.654 195 ALA AAA C 1
ATOM 3021 O O . ALA A 1 195 ? -10.978 27.717 -16.719 1.000 19.075 195 ALA AAA O 1
ATOM 3028 N N . ILE A 1 196 ? -10.505 29.231 -18.389 1.000 17.516 196 ILE AAA N 1
ATOM 3029 C CA . ILE A 1 196 ? -9.507 30.030 -17.631 1.000 17.214 196 ILE AAA CA 1
ATOM 3030 C C . ILE A 1 196 ? -9.955 31.481 -17.587 1.000 18.980 196 ILE AAA C 1
ATOM 3031 O O . ILE A 1 196 ? -10.352 32.017 -18.621 1.000 20.703 196 ILE AAA O 1
ATOM 3047 N N . GLY A 1 197 ? -9.882 32.130 -16.425 1.000 19.224 197 GLY AAA N 1
ATOM 3048 C CA . GLY A 1 197 ? -10.273 33.540 -16.342 1.000 19.376 197 GLY AAA CA 1
ATOM 3049 C C . GLY A 1 197 ? -9.736 34.181 -15.073 1.000 16.391 197 GLY AAA C 1
ATOM 3050 O O . GLY A 1 197 ? -9.160 33.487 -14.237 1.000 16.528 197 GLY AAA O 1
ATOM 3054 N N . ALA A 1 198 ? -10.017 35.459 -14.892 1.000 16.854 198 ALA AAA N 1
ATOM 3055 C CA . ALA A 1 198 ? -9.489 36.233 -13.745 1.000 17.695 198 ALA AAA CA 1
ATOM 3056 C C . ALA A 1 198 ? -9.998 35.675 -12.414 1.000 17.948 198 ALA AAA C 1
ATOM 3057 O O . ALA A 1 198 ? -11.162 35.286 -12.301 1.000 20.493 198 ALA AAA O 1
ATOM 3064 N N . VAL A 1 199 ? -9.140 35.714 -11.405 1.000 17.887 199 VAL AAA N 1
ATOM 3065 C CA . VAL A 1 199 ? -9.421 35.200 -10.039 1.000 17.686 199 VAL AAA CA 1
ATOM 3066 C C . VAL A 1 199 ? -10.175 36.241 -9.208 1.000 18.846 199 VAL AAA C 1
ATOM 3067 O O . VAL A 1 199 ? -10.631 35.874 -8.137 1.000 18.856 199 VAL AAA O 1
ATOM 3080 N N . ALA A 1 200 ? -10.329 37.472 -9.702 1.000 19.710 200 ALA AAA N 1
ATOM 3081 C CA . ALA A 1 200 ? -11.023 38.573 -9.013 1.000 21.686 200 ALA AAA CA 1
ATOM 3082 C C . ALA A 1 200 ? -11.868 39.328 -10.035 1.000 28.550 200 ALA AAA C 1
ATOM 3083 O O . ALA A 1 200 ? -11.685 39.097 -11.248 1.000 24.542 200 ALA AAA O 1
ATOM 3090 N N . GLY A 1 201 ? -12.817 40.133 -9.559 1.000 24.195 201 GLY AAA N 1
ATOM 3091 C CA . GLY A 1 201 ? -13.703 40.951 -10.407 1.000 24.253 201 GLY AAA CA 1
ATOM 3092 C C . GLY A 1 201 ? -12.898 41.890 -11.284 1.000 26.571 201 GLY AAA C 1
ATOM 3093 O O . GLY A 1 201 ? -11.845 42.396 -10.881 1.000 23.592 201 GLY AAA O 1
ATOM 3097 N N . LEU A 1 202 ? -13.366 42.112 -12.499 1.000 29.729 202 LEU AAA N 1
ATOM 3098 C CA . LEU A 1 202 ? -12.641 42.926 -13.497 1.000 29.722 202 LEU AAA CA 1
ATOM 3099 C C . LEU A 1 202 ? -13.143 44.363 -13.433 1.000 38.318 202 LEU AAA C 1
ATOM 3100 O O . LEU A 1 202 ? -14.327 44.541 -13.222 1.000 35.051 202 LEU AAA O 1
ATOM 3116 N N . VAL A 1 203 ? -12.213 45.306 -13.607 1.000 34.177 203 VAL AAA N 1
ATOM 3117 C CA . VAL A 1 203 ? -12.417 46.774 -13.744 1.000 47.018 203 VAL AAA CA 1
ATOM 3118 C C . VAL A 1 203 ? -11.851 47.201 -15.124 1.000 38.459 203 VAL AAA C 1
ATOM 3119 O O . VAL A 1 203 ? -10.672 46.895 -15.405 1.000 37.800 203 VAL AAA O 1
ATOM 3132 N N . THR A 1 204 ? -12.635 47.862 -15.980 1.000 39.312 204 THR AAA N 1
ATOM 3133 C CA . THR A 1 204 ? -12.218 48.291 -17.355 1.000 41.649 204 THR AAA CA 1
ATOM 3134 C C . THR A 1 204 ? -10.994 49.249 -17.228 1.000 36.528 204 THR AAA C 1
ATOM 3135 O O . THR A 1 204 ? -9.878 48.979 -17.808 1.000 30.208 204 THR AAA O 1
ATOM 3146 N N . ALA A 1 205 ? -11.120 50.284 -16.404 1.000 32.067 205 ALA AAA N 1
ATOM 3147 C CA . ALA A 1 205 ? -10.057 51.287 -16.164 1.000 38.072 205 ALA AAA CA 1
ATOM 3148 C C . ALA A 1 205 ? -9.132 50.731 -15.064 1.000 41.841 205 ALA AAA C 1
ATOM 3149 O O . ALA A 1 205 ? -8.483 51.592 -14.446 1.000 39.579 205 ALA AAA O 1
ATOM 3156 N N . SER A 1 208 ? -4.191 48.016 -13.246 1.000 45.192 208 SER AAA N 1
ATOM 3157 C CA . SER A 1 208 ? -4.188 46.671 -12.591 1.000 45.093 208 SER AAA CA 1
ATOM 3158 C C . SER A 1 208 ? -4.318 45.546 -13.648 1.000 39.239 208 SER AAA C 1
ATOM 3159 O O . SER A 1 208 ? -5.379 45.400 -14.255 1.000 41.197 208 SER AAA O 1
ATOM 3167 N N . THR A 1 209 ? -3.287 44.722 -13.838 1.000 39.148 209 THR AAA N 1
ATOM 3168 C CA . THR A 1 209 ? -3.282 43.556 -14.774 1.000 32.540 209 THR AAA CA 1
ATOM 3169 C C . THR A 1 209 ? -4.222 42.465 -14.262 1.000 23.012 209 THR AAA C 1
ATOM 3170 O O . THR A 1 209 ? -4.136 42.115 -13.090 1.000 27.610 209 THR AAA O 1
ATOM 3181 N N . PRO A 1 210 ? -5.076 41.847 -15.093 1.000 23.807 210 PRO AAA N 1
ATOM 3182 C CA . PRO A 1 210 ? -5.937 40.767 -14.625 1.000 24.560 210 PRO AAA CA 1
ATOM 3183 C C . PRO A 1 210 ? -5.047 39.542 -14.396 1.000 22.804 210 PRO AAA C 1
ATOM 3184 O O . PRO A 1 210 ? -4.141 39.344 -15.199 1.000 21.806 210 PRO AAA O 1
ATOM 3195 N N . VAL A 1 211 ? -5.350 38.774 -13.363 1.000 20.132 211 VAL AAA N 1
ATOM 3196 C CA . VAL A 1 211 ? -4.563 37.564 -13.030 1.000 20.026 211 VAL AAA CA 1
ATOM 3197 C C . VAL A 1 211 ? -5.450 36.348 -13.237 1.000 22.415 211 VAL AAA C 1
ATOM 3198 O O . VAL A 1 211 ? -6.425 36.174 -12.503 1.000 21.718 211 VAL AAA O 1
ATOM 3211 N N . VAL A 1 212 ? -5.091 35.544 -14.227 1.000 18.376 212 VAL AAA N 1
ATOM 3212 C CA . VAL A 1 212 ? -5.815 34.295 -14.563 1.000 18.838 212 VAL AAA CA 1
ATOM 3213 C C . VAL A 1 212 ? -5.042 33.108 -13.980 1.000 17.504 212 VAL AAA C 1
ATOM 3214 O O . VAL A 1 212 ? -5.483 32.011 -14.103 1.000 19.242 212 VAL AAA O 1
ATOM 3227 N N . MET A 1 213 ? -3.872 33.316 -13.422 1.000 18.007 213 MET AAA N 1
ATOM 3228 C CA . MET A 1 213 ? -3.040 32.252 -12.841 1.000 21.791 213 MET AAA CA 1
ATOM 3229 C C . MET A 1 213 ? -3.788 31.617 -11.661 1.000 17.751 213 MET AAA C 1
ATOM 3230 O O . MET A 1 213 ? -4.145 32.333 -10.733 1.000 20.822 213 MET AAA O 1
ATOM 3244 N N . GLY A 1 214 ? -4.122 30.361 -11.801 1.000 15.236 214 GLY AAA N 1
ATOM 3245 C CA . GLY A 1 214 ? -5.002 29.574 -10.915 1.000 17.128 214 GLY AAA CA 1
ATOM 3246 C C . GLY A 1 214 ? -6.467 29.963 -11.047 1.000 16.258 214 GLY AAA C 1
ATOM 3247 O O . GLY A 1 214 ? -7.273 29.480 -10.256 1.000 18.818 214 GLY AAA O 1
ATOM 3251 N N . GLY A 1 215 ? -6.834 30.708 -12.087 1.000 15.026 215 GLY AAA N 1
ATOM 3252 C CA . GLY A 1 215 ? -8.247 31.060 -12.335 1.000 19.553 215 GLY AAA CA 1
ATOM 3253 C C . GLY A 1 215 ? -8.865 30.068 -13.277 1.000 16.467 215 GLY AAA C 1
ATOM 3254 O O . GLY A 1 215 ? -8.893 30.358 -14.476 1.000 15.824 215 GLY AAA O 1
ATOM 3258 N N . ILE A 1 216 ? -9.245 28.906 -12.756 1.000 15.190 216 ILE AAA N 1
ATOM 3259 C CA . ILE A 1 216 ? -9.708 27.756 -13.572 1.000 16.708 216 ILE AAA CA 1
ATOM 3260 C C . ILE A 1 216 ? -11.089 27.303 -13.144 1.000 16.875 216 ILE AAA C 1
ATOM 3261 O O . ILE A 1 216 ? -11.421 27.322 -11.946 1.000 17.710 216 ILE AAA O 1
ATOM 3277 N N . ALA A 1 217 ? -11.822 26.840 -14.130 1.000 16.327 217 ALA AAA N 1
ATOM 3278 C CA . ALA A 1 217 ? -13.074 26.086 -13.940 1.000 20.464 217 ALA AAA CA 1
ATOM 3279 C C . ALA A 1 217 ? -12.935 24.762 -14.695 1.000 19.750 217 ALA AAA C 1
ATOM 3280 O O . ALA A 1 217 ? -12.397 24.731 -15.847 1.000 17.419 217 ALA AAA O 1
ATOM 3287 N N . MET A 1 218 ? -13.365 23.707 -14.026 1.000 18.412 218 MET AAA N 1
ATOM 3288 C CA . MET A 1 218 ? -13.531 22.399 -14.669 1.000 20.211 218 MET AAA CA 1
ATOM 3289 C C . MET A 1 218 ? -14.948 21.909 -14.346 1.000 21.618 218 MET AAA C 1
ATOM 3290 O O . MET A 1 218 ? -15.402 21.910 -13.176 1.000 22.249 218 MET AAA O 1
ATOM 3304 N N . MET A 1 219 ? -15.602 21.458 -15.381 1.000 17.956 219 MET AAA N 1
ATOM 3305 C CA . MET A 1 219 ? -16.986 20.998 -15.319 1.000 19.837 219 MET AAA CA 1
ATOM 3306 C C . MET A 1 219 ? -17.076 19.737 -16.148 1.000 19.479 219 MET AAA C 1
ATOM 3307 O O . MET A 1 219 ? -16.098 19.388 -16.783 1.000 23.585 219 MET AAA O 1
ATOM 3321 N N . THR A 1 220 ? -18.208 19.060 -16.099 1.000 25.280 220 THR AAA N 1
ATOM 3322 C CA . THR A 1 220 ? -18.487 17.832 -16.875 1.000 22.954 220 THR AAA CA 1
ATOM 3323 C C . THR A 1 220 ? -19.527 18.149 -17.956 1.000 26.782 220 THR AAA C 1
ATOM 3324 O O . THR A 1 220 ? -20.341 19.084 -17.807 1.000 27.719 220 THR AAA O 1
ATOM 3335 N N . ALA A 1 221 ? -19.450 17.425 -19.064 1.000 23.043 221 ALA AAA N 1
ATOM 3336 C CA . ALA A 1 221 ? -20.462 17.441 -20.125 1.000 24.653 221 ALA AAA CA 1
ATOM 3337 C C . ALA A 1 221 ? -20.916 15.988 -20.201 1.000 23.573 221 ALA AAA C 1
ATOM 3338 O O . ALA A 1 221 ? -20.011 15.104 -20.155 1.000 20.748 221 ALA AAA O 1
ATOM 3345 N N . GLY A 1 222 ? -22.217 15.726 -20.219 1.000 28.018 222 GLY AAA N 1
ATOM 3346 C CA . GLY A 1 222 ? -22.641 14.340 -20.526 1.000 33.175 222 GLY AAA CA 1
ATOM 3347 C C . GLY A 1 222 ? -22.508 14.035 -22.029 1.000 34.544 222 GLY AAA C 1
ATOM 3348 O O . GLY A 1 222 ? -22.187 14.954 -22.829 1.000 30.115 222 GLY AAA O 1
ATOM 3352 N N . ALA A 1 223 ? -22.774 12.790 -22.421 1.000 34.729 223 ALA AAA N 1
ATOM 3353 C CA . ALA A 1 223 ? -22.876 12.338 -23.835 1.000 29.535 223 ALA AAA CA 1
ATOM 3354 C C . ALA A 1 223 ? -23.607 13.383 -24.675 1.000 27.993 223 ALA AAA C 1
ATOM 3355 O O . ALA A 1 223 ? -23.134 13.719 -25.769 1.000 32.926 223 ALA AAA O 1
ATOM 3362 N N . GLY A 1 224 ? -24.731 13.913 -24.179 1.000 27.721 224 GLY AAA N 1
ATOM 3363 C CA . GLY A 1 224 ? -25.564 14.923 -24.863 1.000 32.554 224 GLY AAA CA 1
ATOM 3364 C C . GLY A 1 224 ? -25.018 16.340 -24.828 1.000 30.635 224 GLY AAA C 1
ATOM 3365 O O . GLY A 1 224 ? -25.727 17.212 -25.352 1.000 30.472 224 GLY AAA O 1
ATOM 3369 N N . GLY A 1 225 ? -23.849 16.582 -24.216 1.000 33.277 225 GLY AAA N 1
ATOM 3370 C CA . GLY A 1 225 ? -23.157 17.886 -24.229 1.000 35.056 225 GLY AAA CA 1
ATOM 3371 C C . GLY A 1 225 ? -23.582 18.818 -23.088 1.000 38.378 225 GLY AAA C 1
ATOM 3372 O O . GLY A 1 225 ? -23.051 19.938 -23.019 1.000 36.296 225 GLY AAA O 1
ATOM 3376 N N . VAL A 1 226 ? -24.525 18.435 -22.221 1.000 35.493 226 VAL AAA N 1
ATOM 3377 C CA . VAL A 1 226 ? -25.051 19.381 -21.189 1.000 35.302 226 VAL AAA CA 1
ATOM 3378 C C . VAL A 1 226 ? -24.035 19.462 -20.047 1.000 30.228 226 VAL AAA C 1
ATOM 3379 O O . VAL A 1 226 ? -23.586 18.380 -19.550 1.000 25.290 226 VAL AAA O 1
ATOM 3392 N N . ILE A 1 227 ? -23.686 20.691 -19.693 1.000 29.753 227 ILE AAA N 1
ATOM 3393 C CA . ILE A 1 227 ? -22.722 21.033 -18.617 1.000 31.789 227 ILE AAA CA 1
ATOM 3394 C C . ILE A 1 227 ? -23.275 20.635 -17.246 1.000 27.027 227 ILE AAA C 1
ATOM 3395 O O . ILE A 1 227 ? -24.410 21.043 -16.934 1.000 31.916 227 ILE AAA O 1
ATOM 3411 N N . GLY A 1 228 ? -22.464 19.940 -16.443 1.000 26.638 228 GLY AAA N 1
ATOM 3412 C CA . GLY A 1 228 ? -22.709 19.753 -14.997 1.000 27.255 228 GLY AAA CA 1
ATOM 3413 C C . GLY A 1 228 ? -21.587 20.372 -14.175 1.000 25.422 228 GLY AAA C 1
ATOM 3414 O O . GLY A 1 228 ? -20.466 20.536 -14.715 1.000 23.008 228 GLY AAA O 1
ATOM 3418 N N . GLY A 1 229 ? -21.824 20.639 -12.893 1.000 25.056 229 GLY AAA N 1
ATOM 3419 C CA . GLY A 1 229 ? -20.757 21.093 -11.979 1.000 22.973 229 GLY AAA CA 1
ATOM 3420 C C . GLY A 1 229 ? -20.670 22.604 -11.851 1.000 23.262 229 GLY AAA C 1
ATOM 3421 O O . GLY A 1 229 ? -19.981 23.038 -10.928 1.000 24.908 229 GLY AAA O 1
ATOM 3425 N N . ALA A 1 230 ? -21.287 23.422 -12.702 1.000 25.033 230 ALA AAA N 1
ATOM 3426 C CA . ALA A 1 230 ? -21.125 24.892 -12.611 1.000 22.756 230 ALA AAA CA 1
ATOM 3427 C C . ALA A 1 230 ? -21.763 25.405 -11.311 1.000 24.986 230 ALA AAA C 1
ATOM 3428 O O . ALA A 1 230 ? -21.173 26.269 -10.635 1.000 23.381 230 ALA AAA O 1
ATOM 3435 N N . ILE A 1 231 ? -22.892 24.851 -10.909 1.000 24.742 231 ILE AAA N 1
ATOM 3436 C CA . ILE A 1 231 ? -23.598 25.312 -9.689 1.000 28.223 231 ILE AAA CA 1
ATOM 3437 C C . ILE A 1 231 ? -22.693 24.980 -8.496 1.000 28.833 231 ILE AAA C 1
ATOM 3438 O O . ILE A 1 231 ? -22.492 25.863 -7.644 1.000 30.252 231 ILE AAA O 1
ATOM 3454 N N . VAL A 1 232 ? -22.166 23.759 -8.456 1.000 29.481 232 VAL AAA N 1
ATOM 3455 C CA . VAL A 1 232 ? -21.265 23.311 -7.357 1.000 26.573 232 VAL AAA CA 1
ATOM 3456 C C . VAL A 1 232 ? -20.085 24.286 -7.304 1.000 25.845 232 VAL AAA C 1
ATOM 3457 O O . VAL A 1 232 ? -19.761 24.851 -6.253 1.000 23.622 232 VAL AAA O 1
ATOM 3470 N N . LEU A 1 233 ? -19.459 24.514 -8.448 1.000 24.719 233 LEU AAA N 1
ATOM 3471 C CA . LEU A 1 233 ? -18.132 25.157 -8.501 1.000 23.640 233 LEU AAA CA 1
ATOM 3472 C C . LEU A 1 233 ? -18.280 26.649 -8.242 1.000 20.428 233 LEU AAA C 1
ATOM 3473 O O . LEU A 1 233 ? -17.331 27.286 -7.640 1.000 26.606 233 LEU AAA O 1
ATOM 3489 N N . ASP A 1 234 ? -19.421 27.201 -8.636 1.000 25.875 234 ASP AAA N 1
ATOM 3490 C CA . ASP A 1 234 ? -19.741 28.646 -8.510 1.000 25.096 234 ASP AAA CA 1
ATOM 3491 C C . ASP A 1 234 ? -19.581 29.111 -7.051 1.000 23.659 234 ASP AAA C 1
ATOM 3492 O O . ASP A 1 234 ? -19.107 30.263 -6.850 1.000 21.933 234 ASP AAA O 1
ATOM 3501 N N . LYS A 1 235 ? -19.896 28.311 -6.048 1.000 21.152 235 LYS AAA N 1
ATOM 3502 C CA . LYS A 1 235 ? -19.839 28.810 -4.631 1.000 23.409 235 LYS AAA CA 1
ATOM 3503 C C . LYS A 1 235 ? -18.412 29.222 -4.254 1.000 20.136 235 LYS AAA C 1
ATOM 3504 O O . LYS A 1 235 ? -18.214 30.342 -3.812 1.000 20.434 235 LYS AAA O 1
ATOM 3523 N N . SER A 1 236 ? -17.439 28.354 -4.500 1.000 19.226 236 SER AAA N 1
ATOM 3524 C CA . SER A 1 236 ? -16.029 28.619 -4.129 1.000 19.888 236 SER AAA CA 1
ATOM 3525 C C . SER A 1 236 ? -15.414 29.675 -5.045 1.000 19.761 236 SER AAA C 1
ATOM 3526 O O . SER A 1 236 ? -14.691 30.502 -4.538 1.000 18.976 236 SER AAA O 1
ATOM 3534 N N . LEU A 1 237 ? -15.679 29.658 -6.353 1.000 19.781 237 LEU AAA N 1
ATOM 3535 C CA . LEU A 1 237 ? -15.101 30.711 -7.259 1.000 19.275 237 LEU AAA CA 1
ATOM 3536 C C . LEU A 1 237 ? -15.642 32.090 -6.860 1.000 16.903 237 LEU AAA C 1
ATOM 3537 O O . LEU A 1 237 ? -14.886 33.036 -6.835 1.000 20.533 237 LEU AAA O 1
ATOM 3553 N N . SER A 1 238 ? -16.925 32.229 -6.593 1.000 19.115 238 SER AAA N 1
ATOM 3554 C CA . SER A 1 238 ? -17.527 33.509 -6.136 1.000 20.466 238 SER AAA CA 1
ATOM 3555 C C . SER A 1 238 ? -16.939 33.894 -4.766 1.000 21.962 238 SER AAA C 1
ATOM 3556 O O . SER A 1 238 ? -16.734 35.084 -4.514 1.000 21.766 238 SER AAA O 1
ATOM 3564 N N . ALA A 1 239 ? -16.724 32.903 -3.885 1.000 21.398 239 ALA AAA N 1
ATOM 3565 C CA . ALA A 1 239 ? -16.128 33.155 -2.552 1.000 21.948 239 ALA AAA CA 1
ATOM 3566 C C . ALA A 1 239 ? -14.759 33.821 -2.763 1.000 19.159 239 ALA AAA C 1
ATOM 3567 O O . ALA A 1 239 ? -14.467 34.826 -2.081 1.000 19.796 239 ALA AAA O 1
ATOM 3574 N N . ARG A 1 240 ? -13.917 33.280 -3.649 1.000 21.275 240 ARG AAA N 1
ATOM 3575 C CA . ARG A 1 240 ? -12.567 33.866 -3.867 1.000 22.469 240 ARG AAA CA 1
ATOM 3576 C C . ARG A 1 240 ? -12.719 35.319 -4.342 1.000 23.692 240 ARG AAA C 1
ATOM 3577 O O . ARG A 1 240 ? -11.996 36.231 -3.868 1.000 18.360 240 ARG AAA O 1
ATOM 3598 N N . GLU A 1 241 ? -13.575 35.520 -5.315 1.000 22.405 241 GLU AAA N 1
ATOM 3599 C CA . GLU A 1 241 ? -13.814 36.868 -5.868 1.000 26.240 241 GLU AAA CA 1
ATOM 3600 C C . GLU A 1 241 ? -14.285 37.816 -4.757 1.000 24.323 241 GLU AAA C 1
ATOM 3601 O O . GLU A 1 241 ? -13.743 38.969 -4.664 1.000 23.043 241 GLU AAA O 1
ATOM 3613 N N . LYS A 1 242 ? -15.114 37.321 -3.849 1.000 23.332 242 LYS AAA N 1
ATOM 3614 C CA . LYS A 1 242 ? -15.637 38.144 -2.714 1.000 24.915 242 LYS AAA CA 1
ATOM 3615 C C . LYS A 1 242 ? -14.512 38.462 -1.709 1.000 21.776 242 LYS AAA C 1
ATOM 3616 O O . LYS A 1 242 ? -14.466 39.586 -1.186 1.000 22.656 242 LYS AAA O 1
ATOM 3635 N N . LEU A 1 243 ? -13.616 37.513 -1.416 1.000 20.146 243 LEU AAA N 1
ATOM 3636 C CA . LEU A 1 243 ? -12.490 37.792 -0.478 1.000 19.035 243 LEU AAA CA 1
ATOM 3637 C C . LEU A 1 243 ? -11.540 38.850 -1.046 1.000 17.888 243 LEU AAA C 1
ATOM 3638 O O . LEU A 1 243 ? -10.968 39.644 -0.259 1.000 18.708 243 LEU AAA O 1
ATOM 3654 N N . TYR A 1 244 ? -11.320 38.869 -2.361 1.000 17.776 244 TYR AAA N 1
ATOM 3655 C CA . TYR A 1 244 ? -10.520 39.942 -3.017 1.000 20.510 244 TYR AAA CA 1
ATOM 3656 C C . TYR A 1 244 ? -11.251 41.289 -3.012 1.000 20.716 244 TYR AAA C 1
ATOM 3657 O O . TYR A 1 244 ? -10.619 42.299 -2.693 1.000 24.504 244 TYR AAA O 1
ATOM 3675 N N . ARG A 1 245 ? -12.547 41.301 -3.251 1.000 21.951 245 ARG AAA N 1
ATOM 3676 C CA . ARG A 1 245 ? -13.385 42.536 -3.156 1.000 24.833 245 ARG AAA CA 1
ATOM 3677 C C . ARG A 1 245 ? -13.226 43.180 -1.784 1.000 29.003 245 ARG AAA C 1
ATOM 3678 O O . ARG A 1 245 ? -13.234 44.442 -1.726 1.000 26.756 245 ARG AAA O 1
ATOM 3699 N N . ASP A 1 246 ? -13.168 42.373 -0.718 1.000 28.309 246 ASP AAA N 1
ATOM 3700 C CA . ASP A 1 246 ? -13.146 42.877 0.686 1.000 30.657 246 ASP AAA CA 1
ATOM 3701 C C . ASP A 1 246 ? -11.748 43.407 1.017 1.000 34.067 246 ASP AAA C 1
ATOM 3702 O O . ASP A 1 246 ? -11.670 44.106 2.024 1.000 32.960 246 ASP AAA O 1
ATOM 3711 N N . ARG A 1 247 ? -10.729 43.212 0.157 1.000 38.518 247 ARG AAA N 1
ATOM 3712 C CA . ARG A 1 247 ? -9.409 43.899 0.330 1.000 41.693 247 ARG AAA CA 1
ATOM 3713 C C . ARG A 1 247 ? -9.015 44.787 -0.859 1.000 50.956 247 ARG AAA C 1
ATOM 3714 O O . ARG A 1 247 ? -7.791 44.965 -1.063 1.000 47.626 247 ARG AAA O 1
ATOM 3735 N N . SER A 1 248 ? -9.993 45.414 -1.530 1.000 43.674 248 SER AAA N 1
ATOM 3736 C CA . SER A 1 248 ? -9.748 46.476 -2.550 1.000 61.107 248 SER AAA CA 1
ATOM 3737 C C . SER A 1 248 ? -9.223 47.775 -1.883 1.000 52.202 248 SER AAA C 1
ATOM 3738 O O . SER A 1 248 ? -9.035 48.750 -2.601 1.000 52.475 248 SER AAA O 1
ATOM 3746 N N . GLN A 1 249 ? -8.990 47.821 -0.561 1.000 63.488 249 GLN AAA N 1
ATOM 3747 C CA . GLN A 1 249 ? -8.270 48.956 0.096 1.000 67.572 249 GLN AAA CA 1
ATOM 3748 C C . GLN A 1 249 ? -6.756 48.793 -0.112 1.000 75.142 249 GLN AAA C 1
ATOM 3749 O O . GLN A 1 249 ? -6.059 49.807 0.061 1.000 55.290 249 GLN AAA O 1
ATOM 3763 N N . LEU A 1 250 ? -6.263 47.601 -0.482 1.000 54.020 250 LEU AAA N 1
ATOM 3764 C CA . LEU A 1 250 ? -4.813 47.321 -0.687 1.000 44.566 250 LEU AAA CA 1
ATOM 3765 C C . LEU A 1 250 ? -4.312 48.012 -1.976 1.000 36.282 250 LEU AAA C 1
ATOM 3766 O O . LEU A 1 250 ? -5.101 48.206 -2.916 1.000 33.532 250 LEU AAA O 1
ATOM 3782 N N . ASN A 1 251 ? -3.020 48.325 -2.047 1.000 29.779 251 ASN AAA N 1
ATOM 3783 C CA . ASN A 1 251 ? -2.391 48.925 -3.245 1.000 30.398 251 ASN AAA CA 1
ATOM 3784 C C . ASN A 1 251 ? -2.651 47.982 -4.442 1.000 37.628 251 ASN AAA C 1
ATOM 3785 O O . ASN A 1 251 ? -2.464 46.764 -4.321 1.000 25.549 251 ASN AAA O 1
ATOM 3796 N N . SER A 1 252 ? -3.071 48.539 -5.582 1.000 31.603 252 SER AAA N 1
ATOM 3797 C CA . SER A 1 252 ? -3.474 47.780 -6.781 1.000 28.141 252 SER AAA CA 1
ATOM 3798 C C . SER A 1 252 ? -2.336 46.879 -7.290 1.000 26.947 252 SER AAA C 1
ATOM 3799 O O . SER A 1 252 ? -2.612 45.749 -7.739 1.000 27.071 252 SER AAA O 1
ATOM 3807 N N . GLU A 1 253 ? -1.100 47.374 -7.283 1.000 26.603 253 GLU AAA N 1
ATOM 3808 C CA . GLU A 1 253 ? 0.047 46.631 -7.857 1.000 29.229 253 GLU AAA CA 1
ATOM 3809 C C . GLU A 1 253 ? 0.401 45.503 -6.879 1.000 28.837 253 GLU AAA C 1
ATOM 3810 O O . GLU A 1 253 ? 0.779 44.420 -7.311 1.000 25.075 253 GLU AAA O 1
ATOM 3822 N N . VAL A 1 254 ? 0.273 45.754 -5.581 1.000 24.657 254 VAL AAA N 1
ATOM 3823 C CA . VAL A 1 254 ? 0.488 44.718 -4.559 1.000 24.129 254 VAL AAA CA 1
ATOM 3824 C C . VAL A 1 254 ? -0.530 43.605 -4.802 1.000 22.674 254 VAL AAA C 1
ATOM 3825 O O . VAL A 1 254 ? -0.148 42.460 -4.644 1.000 23.182 254 VAL AAA O 1
ATOM 3838 N N . LEU A 1 255 ? -1.794 43.951 -4.997 1.000 22.796 255 LEU AAA N 1
ATOM 3839 C CA . LEU A 1 255 ? -2.888 42.965 -5.200 1.000 24.072 255 LEU AAA CA 1
ATOM 3840 C C . LEU A 1 255 ? -2.502 42.044 -6.361 1.000 23.950 255 LEU AAA C 1
ATOM 3841 O O . LEU A 1 255 ? -2.657 40.839 -6.242 1.000 24.058 255 LEU AAA O 1
ATOM 3857 N N . VAL A 1 256 ? -2.135 42.620 -7.494 1.000 24.647 256 VAL AAA N 1
ATOM 3858 C CA . VAL A 1 256 ? -1.681 41.850 -8.675 1.000 24.434 256 VAL AAA CA 1
ATOM 3859 C C . VAL A 1 256 ? -0.502 40.954 -8.267 1.000 23.526 256 VAL AAA C 1
ATOM 3860 O O . VAL A 1 256 ? -0.535 39.748 -8.583 1.000 19.244 256 VAL AAA O 1
ATOM 3873 N N . ALA A 1 257 ? 0.514 41.484 -7.589 1.000 23.283 257 ALA AAA N 1
ATOM 3874 C CA . ALA A 1 257 ? 1.709 40.699 -7.203 1.000 23.952 257 ALA AAA CA 1
ATOM 3875 C C . ALA A 1 257 ? 1.257 39.531 -6.315 1.000 23.822 257 ALA AAA C 1
ATOM 3876 O O . ALA A 1 257 ? 1.785 38.395 -6.492 1.000 22.338 257 ALA AAA O 1
ATOM 3883 N N . SER A 1 258 ? 0.332 39.802 -5.399 1.000 20.068 258 SER AAA N 1
ATOM 3884 C CA . SER A 1 258 ? -0.171 38.824 -4.395 1.000 21.904 258 SER AAA CA 1
ATOM 3885 C C . SER A 1 258 ? -0.907 37.705 -5.151 1.000 20.473 258 SER AAA C 1
ATOM 3886 O O . SER A 1 258 ? -0.747 36.520 -4.793 1.000 20.946 258 SER AAA O 1
ATOM 3894 N N . GLN A 1 259 ? -1.723 38.097 -6.124 1.000 18.607 259 GLN AAA N 1
ATOM 3895 C CA . GLN A 1 259 ? -2.530 37.141 -6.912 1.000 20.780 259 GLN AAA CA 1
ATOM 3896 C C . GLN A 1 259 ? -1.580 36.233 -7.711 1.000 18.434 259 GLN AAA C 1
ATOM 3897 O O . GLN A 1 259 ? -1.784 35.019 -7.726 1.000 18.052 259 GLN AAA O 1
ATOM 3911 N N . ILE A 1 260 ? -0.521 36.770 -8.285 1.000 19.543 260 ILE AAA N 1
ATOM 3912 C CA . ILE A 1 260 ? 0.461 35.929 -8.994 1.000 19.525 260 ILE AAA CA 1
ATOM 3913 C C . ILE A 1 260 ? 1.114 34.985 -7.994 1.000 20.211 260 ILE AAA C 1
ATOM 3914 O O . ILE A 1 260 ? 1.290 33.822 -8.361 1.000 17.599 260 ILE AAA O 1
ATOM 3930 N N . GLY A 1 261 ? 1.461 35.478 -6.795 1.000 21.137 261 GLY AAA N 1
ATOM 3931 C CA . GLY A 1 261 ? 2.047 34.655 -5.727 1.000 21.457 261 GLY AAA CA 1
ATOM 3932 C C . GLY A 1 261 ? 1.133 33.486 -5.346 1.000 19.848 261 GLY AAA C 1
ATOM 3933 O O . GLY A 1 261 ? 1.629 32.354 -5.208 1.000 18.247 261 GLY AAA O 1
ATOM 3937 N N . SER A 1 262 ? -0.154 33.725 -5.192 1.000 18.069 262 SER AAA N 1
ATOM 3938 C CA . SER A 1 262 ? -1.143 32.673 -4.847 1.000 19.620 262 SER AAA CA 1
ATOM 3939 C C . SER A 1 262 ? -1.187 31.689 -6.012 1.000 18.787 262 SER AAA C 1
ATOM 3940 O O . SER A 1 262 ? -1.248 30.525 -5.723 1.000 20.946 262 SER AAA O 1
ATOM 3948 N N . GLY A 1 263 ? -1.073 32.183 -7.256 1.000 22.369 263 GLY AAA N 1
ATOM 3949 C CA . GLY A 1 263 ? -1.056 31.322 -8.449 1.000 19.461 263 GLY AAA CA 1
ATOM 3950 C C . GLY A 1 263 ? 0.187 30.446 -8.478 1.000 19.527 263 GLY AAA C 1
ATOM 3951 O O . GLY A 1 263 ? 0.087 29.294 -8.890 1.000 19.237 263 GLY AAA O 1
ATOM 3955 N N . TYR A 1 264 ? 1.331 30.991 -8.088 1.000 15.962 264 TYR AAA N 1
ATOM 3956 C CA . TYR A 1 264 ? 2.621 30.285 -8.106 1.000 19.198 264 TYR AAA CA 1
ATOM 3957 C C . TYR A 1 264 ? 2.570 29.209 -7.008 1.000 19.205 264 TYR AAA C 1
ATOM 3958 O O . TYR A 1 264 ? 2.944 28.031 -7.265 1.000 16.484 264 TYR AAA O 1
ATOM 3976 N N . ARG A 1 265 ? 2.110 29.578 -5.813 1.000 16.882 265 ARG AAA N 1
ATOM 3977 C CA . ARG A 1 265 ? 1.962 28.602 -4.692 1.000 20.669 265 ARG AAA CA 1
ATOM 3978 C C . ARG A 1 265 ? 0.946 27.537 -5.085 1.000 20.576 265 ARG AAA C 1
ATOM 3979 O O . ARG A 1 265 ? 1.203 26.392 -4.786 1.000 18.370 265 ARG AAA O 1
ATOM 4000 N N . GLY A 1 266 ? -0.156 27.928 -5.727 1.000 19.127 266 GLY AAA N 1
ATOM 4001 C CA . GLY A 1 266 ? -1.232 27.002 -6.160 1.000 19.868 266 GLY AAA CA 1
ATOM 4002 C C . GLY A 1 266 ? -0.703 26.007 -7.186 1.000 17.857 266 GLY AAA C 1
ATOM 4003 O O . GLY A 1 266 ? -1.108 24.794 -7.148 1.000 17.008 266 GLY AAA O 1
ATOM 4007 N N . LEU A 1 267 ? 0.230 26.445 -8.051 1.000 16.444 267 LEU AAA N 1
ATOM 4008 C CA . LEU A 1 267 ? 0.860 25.537 -9.040 1.000 15.660 267 LEU AAA CA 1
ATOM 4009 C C . LEU A 1 267 ? 1.710 24.510 -8.268 1.000 17.531 267 LEU AAA C 1
ATOM 4010 O O . LEU A 1 267 ? 1.609 23.293 -8.574 1.000 17.169 267 LEU AAA O 1
ATOM 4026 N N . GLN A 1 268 ? 2.416 24.937 -7.235 1.000 16.566 268 GLN AAA N 1
ATOM 4027 C CA . GLN A 1 268 ? 3.158 24.011 -6.355 1.000 16.538 268 GLN AAA CA 1
ATOM 4028 C C . GLN A 1 268 ? 2.199 23.028 -5.658 1.000 17.728 268 GLN AAA C 1
ATOM 4029 O O . GLN A 1 268 ? 2.480 21.808 -5.660 1.000 16.315 268 GLN AAA O 1
ATOM 4043 N N . THR A 1 269 ? 1.068 23.504 -5.173 1.000 16.482 269 THR AAA N 1
ATOM 4044 C CA . THR A 1 269 ? 0.029 22.660 -4.522 1.000 18.129 269 THR AAA CA 1
ATOM 4045 C C . THR A 1 269 ? -0.409 21.552 -5.491 1.000 19.812 269 THR AAA C 1
ATOM 4046 O O . THR A 1 269 ? -0.450 20.358 -5.088 1.000 17.050 269 THR AAA O 1
ATOM 4057 N N . GLN A 1 270 ? -0.676 21.915 -6.743 1.000 16.627 270 GLN AAA N 1
ATOM 4058 C CA . GLN A 1 270 ? -1.080 20.940 -7.766 1.000 15.724 270 GLN AAA CA 1
ATOM 4059 C C . GLN A 1 270 ? 0.053 19.930 -7.984 1.000 14.978 270 GLN AAA C 1
ATOM 4060 O O . GLN A 1 270 ? -0.218 18.713 -8.131 1.000 17.466 270 GLN AAA O 1
ATOM 4074 N N . ALA A 1 271 ? 1.294 20.380 -8.009 1.000 15.228 271 ALA AAA N 1
ATOM 4075 C CA . ALA A 1 271 ? 2.454 19.490 -8.258 1.000 16.041 271 ALA AAA CA 1
ATOM 4076 C C . ALA A 1 271 ? 2.590 18.504 -7.095 1.000 17.553 271 ALA AAA C 1
ATOM 4077 O O . ALA A 1 271 ? 2.901 17.341 -7.368 1.000 17.557 271 ALA AAA O 1
ATOM 4084 N N . GLN A 1 272 ? 2.330 18.950 -5.871 1.000 18.769 272 GLN AAA N 1
ATOM 4085 C CA . GLN A 1 272 ? 2.393 18.077 -4.671 1.000 17.160 272 GLN AAA CA 1
ATOM 4086 C C . GLN A 1 272 ? 1.354 16.952 -4.838 1.000 17.837 272 GLN AAA C 1
ATOM 4087 O O . GLN A 1 272 ? 1.669 15.790 -4.584 1.000 16.179 272 GLN AAA O 1
ATOM 4101 N N . SER A 1 273 ? 0.146 17.294 -5.241 1.000 16.960 273 SER AAA N 1
ATOM 4102 C CA . SER A 1 273 ? -0.951 16.316 -5.462 1.000 17.475 273 SER AAA CA 1
ATOM 4103 C C . SER A 1 273 ? -0.568 15.365 -6.583 1.000 15.819 273 SER AAA C 1
ATOM 4104 O O . SER A 1 273 ? -0.873 14.139 -6.465 1.000 15.269 273 SER AAA O 1
ATOM 4112 N N . ALA A 1 274 ? 0.132 15.854 -7.589 1.000 17.357 274 ALA AAA N 1
ATOM 4113 C CA . ALA A 1 274 ? 0.624 14.974 -8.671 1.000 16.426 274 ALA AAA CA 1
ATOM 4114 C C . ALA A 1 274 ? 1.702 14.013 -8.131 1.000 16.217 274 ALA AAA C 1
ATOM 4115 O O . ALA A 1 274 ? 1.709 12.828 -8.543 1.000 16.665 274 ALA AAA O 1
ATOM 4122 N N . VAL A 1 275 ? 2.565 14.444 -7.208 1.000 17.009 275 VAL AAA N 1
ATOM 4123 C CA . VAL A 1 275 ? 3.563 13.537 -6.552 1.000 18.064 275 VAL AAA CA 1
ATOM 4124 C C . VAL A 1 275 ? 2.813 12.422 -5.808 1.000 19.679 275 VAL AAA C 1
ATOM 4125 O O . VAL A 1 275 ? 3.240 11.220 -5.917 1.000 17.676 275 VAL AAA O 1
ATOM 4138 N N . THR A 1 276 ? 1.836 12.803 -4.977 1.000 17.099 276 THR AAA N 1
ATOM 4139 C CA . THR A 1 276 ? 1.022 11.840 -4.208 1.000 20.829 276 THR AAA CA 1
ATOM 4140 C C . THR A 1 276 ? 0.405 10.812 -5.161 1.000 18.308 276 THR AAA C 1
ATOM 4141 O O . THR A 1 276 ? 0.571 9.610 -4.924 1.000 18.346 276 THR AAA O 1
ATOM 4152 N N . ALA A 1 277 ? -0.278 11.253 -6.187 1.000 18.596 277 ALA AAA N 1
ATOM 4153 C CA . ALA A 1 277 ? -0.900 10.324 -7.178 1.000 20.082 277 ALA AAA CA 1
ATOM 4154 C C . ALA A 1 277 ? 0.161 9.422 -7.818 1.000 18.809 277 ALA AAA C 1
ATOM 4155 O O . ALA A 1 277 ? -0.092 8.216 -8.018 1.000 18.440 277 ALA AAA O 1
ATOM 4162 N N . ALA A 1 278 ? 1.327 9.968 -8.176 1.000 18.868 278 ALA AAA N 1
ATOM 4163 C CA . ALA A 1 278 ? 2.389 9.205 -8.847 1.000 15.377 278 ALA AAA CA 1
ATOM 4164 C C . ALA A 1 278 ? 2.978 8.157 -7.885 1.000 15.610 278 ALA AAA C 1
ATOM 4165 O O . ALA A 1 278 ? 3.294 7.056 -8.329 1.000 19.020 278 ALA AAA O 1
ATOM 4172 N N . THR A 1 279 ? 3.121 8.499 -6.616 1.000 14.799 279 THR AAA N 1
ATOM 4173 C CA . THR A 1 279 ? 3.580 7.585 -5.570 1.000 18.372 279 THR AAA CA 1
ATOM 4174 C C . THR A 1 279 ? 2.553 6.452 -5.424 1.000 17.903 279 THR AAA C 1
ATOM 4175 O O . THR A 1 279 ? 2.962 5.285 -5.426 1.000 18.484 279 THR AAA O 1
ATOM 4186 N N . GLN A 1 280 ? 1.282 6.771 -5.262 1.000 16.277 280 GLN AAA N 1
ATOM 4187 C CA . GLN A 1 280 ? 0.214 5.731 -5.181 1.000 18.559 280 GLN AAA CA 1
ATOM 4188 C C . GLN A 1 280 ? 0.307 4.823 -6.436 1.000 19.780 280 GLN AAA C 1
ATOM 4189 O O . GLN A 1 280 ? 0.276 3.606 -6.287 1.000 19.882 280 GLN AAA O 1
ATOM 4203 N N . MET A 1 281 ? 0.474 5.370 -7.627 1.000 18.545 281 MET AAA N 1
ATOM 4204 C CA . MET A 1 281 ? 0.536 4.550 -8.875 1.000 15.780 281 MET AAA CA 1
ATOM 4205 C C . MET A 1 281 ? 1.750 3.637 -8.824 1.000 20.251 281 MET AAA C 1
ATOM 4206 O O . MET A 1 281 ? 1.569 2.452 -9.104 1.000 19.260 281 MET AAA O 1
ATOM 4220 N N . ASN A 1 282 ? 2.937 4.159 -8.493 1.000 19.160 282 ASN AAA N 1
ATOM 4221 C CA . ASN A 1 282 ? 4.185 3.347 -8.373 1.000 19.518 282 ASN AAA CA 1
ATOM 4222 C C . ASN A 1 282 ? 3.986 2.253 -7.328 1.000 20.465 282 ASN AAA C 1
ATOM 4223 O O . ASN A 1 282 ? 4.432 1.138 -7.557 1.000 18.573 282 ASN AAA O 1
ATOM 4234 N N . ASN A 1 283 ? 3.369 2.567 -6.184 1.000 19.001 283 ASN AAA N 1
ATOM 4235 C CA . ASN A 1 283 ? 3.129 1.570 -5.122 1.000 19.111 283 ASN AAA CA 1
ATOM 4236 C C . ASN A 1 283 ? 2.204 0.452 -5.642 1.000 21.727 283 ASN AAA C 1
ATOM 4237 O O . ASN A 1 283 ? 2.396 -0.730 -5.275 1.000 19.228 283 ASN AAA O 1
ATOM 4248 N N . ALA A 1 284 ? 1.262 0.781 -6.513 1.000 21.238 284 ALA AAA N 1
ATOM 4249 C CA . ALA A 1 284 ? 0.324 -0.218 -7.081 1.000 20.173 284 ALA AAA CA 1
ATOM 4250 C C . ALA A 1 284 ? 1.090 -1.128 -8.056 1.000 21.747 284 ALA AAA C 1
ATOM 4251 O O . ALA A 1 284 ? 0.967 -2.367 -7.928 1.000 18.996 284 ALA AAA O 1
ATOM 4258 N N . TRP A 1 285 ? 1.948 -0.586 -8.915 1.000 17.743 285 TRP AAA N 1
ATOM 4259 C CA . TRP A 1 285 ? 2.803 -1.445 -9.765 1.000 19.452 285 TRP AAA CA 1
ATOM 4260 C C . TRP A 1 285 ? 3.677 -2.334 -8.879 1.000 21.568 285 TRP AAA C 1
ATOM 4261 O O . TRP A 1 285 ? 3.866 -3.486 -9.235 1.000 23.052 285 TRP AAA O 1
ATOM 4282 N N . ASP A 1 286 ? 4.230 -1.796 -7.775 1.000 18.878 286 ASP AAA N 1
ATOM 4283 C CA . ASP A 1 286 ? 5.098 -2.599 -6.882 1.000 21.847 286 ASP AAA CA 1
ATOM 4284 C C . ASP A 1 286 ? 4.314 -3.827 -6.371 1.000 21.519 286 ASP AAA C 1
ATOM 4285 O O . ASP A 1 286 ? 4.905 -4.926 -6.297 1.000 22.801 286 ASP AAA O 1
ATOM 4294 N N . SER A 1 287 ? 3.051 -3.641 -5.996 1.000 18.237 287 SER AAA N 1
ATOM 4295 C CA . SER A 1 287 ? 2.241 -4.742 -5.412 1.000 22.282 287 SER AAA CA 1
ATOM 4296 C C . SER A 1 287 ? 2.013 -5.793 -6.500 1.000 25.069 287 SER AAA C 1
ATOM 4297 O O . SER A 1 287 ? 2.064 -6.973 -6.178 1.000 21.197 287 SER AAA O 1
ATOM 4305 N N . LEU A 1 288 ? 1.790 -5.371 -7.742 1.000 17.313 288 LEU AAA N 1
ATOM 4306 C CA . LEU A 1 288 ? 1.566 -6.281 -8.876 1.000 18.645 288 LEU AAA CA 1
ATOM 4307 C C . LEU A 1 288 ? 2.873 -7.036 -9.173 1.000 20.828 288 LEU AAA C 1
ATOM 4308 O O . LEU A 1 288 ? 2.820 -8.266 -9.244 1.000 18.368 288 LEU AAA O 1
ATOM 4324 N N . THR A 1 289 ? 4.006 -6.365 -9.343 1.000 17.361 289 THR AAA N 1
ATOM 4325 C CA . THR A 1 289 ? 5.288 -7.058 -9.672 1.000 20.781 289 THR AAA CA 1
ATOM 4326 C C . THR A 1 289 ? 5.683 -8.024 -8.546 1.000 23.154 289 THR AAA C 1
ATOM 4327 O O . THR A 1 289 ? 6.115 -9.150 -8.848 1.000 22.595 289 THR AAA O 1
ATOM 4338 N N . SER A 1 290 ? 5.511 -7.610 -7.304 1.000 22.614 290 SER AAA N 1
ATOM 4339 C CA A SER A 1 290 ? 5.784 -8.457 -6.116 0.500 26.082 290 SER AAA CA 1
ATOM 4340 C CA B SER A 1 290 ? 5.784 -8.444 -6.117 0.500 24.237 290 SER AAA CA 1
ATOM 4341 C C . SER A 1 290 ? 4.938 -9.727 -6.181 1.000 29.098 290 SER AAA C 1
ATOM 4342 O O . SER A 1 290 ? 5.493 -10.835 -5.923 1.000 23.432 290 SER AAA O 1
ATOM 4356 N N . GLU A 1 291 ? 3.652 -9.578 -6.504 1.000 24.852 291 GLU AAA N 1
ATOM 4357 C CA . GLU A 1 291 ? 2.784 -10.763 -6.620 1.000 21.669 291 GLU AAA CA 1
ATOM 4358 C C . GLU A 1 291 ? 3.333 -11.676 -7.730 1.000 21.013 291 GLU AAA C 1
ATOM 4359 O O . GLU A 1 291 ? 3.437 -12.929 -7.501 1.000 21.981 291 GLU AAA O 1
ATOM 4371 N N . LEU A 1 292 ? 3.606 -11.142 -8.905 1.000 16.912 292 LEU AAA N 1
ATOM 4372 C CA . LEU A 1 292 ? 3.982 -11.994 -10.057 1.000 20.453 292 LEU AAA CA 1
ATOM 4373 C C . LEU A 1 292 ? 5.308 -12.687 -9.760 1.000 20.817 292 LEU AAA C 1
ATOM 4374 O O . LEU A 1 292 ? 5.471 -13.868 -10.163 1.000 22.095 292 LEU AAA O 1
ATOM 4390 N N . GLU A 1 293 ? 6.262 -11.976 -9.142 1.000 19.433 293 GLU AAA N 1
ATOM 4391 C CA . GLU A 1 293 ? 7.566 -12.561 -8.754 1.000 21.681 293 GLU AAA CA 1
ATOM 4392 C C . GLU A 1 293 ? 7.342 -13.674 -7.726 1.000 20.137 293 GLU AAA C 1
ATOM 4393 O O . GLU A 1 293 ? 7.987 -14.707 -7.853 1.000 20.784 293 GLU AAA O 1
ATOM 4405 N N . THR A 1 294 ? 6.452 -13.470 -6.758 1.000 20.494 294 THR AAA N 1
ATOM 4406 C CA . THR A 1 294 ? 6.141 -14.498 -5.737 1.000 23.845 294 THR AAA CA 1
ATOM 4407 C C . THR A 1 294 ? 5.548 -15.754 -6.390 1.000 21.194 294 THR AAA C 1
ATOM 4408 O O . THR A 1 294 ? 5.968 -16.890 -6.001 1.000 21.226 294 THR AAA O 1
ATOM 4419 N N . LEU A 1 295 ? 4.619 -15.594 -7.315 1.000 20.365 295 LEU AAA N 1
ATOM 4420 C CA . LEU A 1 295 ? 4.034 -16.736 -8.047 1.000 21.842 295 LEU AAA CA 1
ATOM 4421 C C . LEU A 1 295 ? 5.148 -17.524 -8.733 1.000 21.675 295 LEU AAA C 1
ATOM 4422 O O . LEU A 1 295 ? 5.152 -18.785 -8.655 1.000 19.698 295 LEU AAA O 1
ATOM 4438 N N . ASN A 1 296 ? 6.041 -16.825 -9.432 1.000 25.986 296 ASN AAA N 1
ATOM 4439 C CA . ASN A 1 296 ? 7.158 -17.420 -10.218 1.000 24.470 296 ASN AAA CA 1
ATOM 4440 C C . ASN A 1 296 ? 8.063 -18.247 -9.294 1.000 21.350 296 ASN AAA C 1
ATOM 4441 O O . ASN A 1 296 ? 8.296 -19.400 -9.576 1.000 23.624 296 ASN AAA O 1
ATOM 4452 N N . ALA A 1 297 ? 8.513 -17.668 -8.180 1.000 22.700 297 ALA AAA N 1
ATOM 4453 C CA . ALA A 1 297 ? 9.347 -18.338 -7.156 1.000 22.442 297 ALA AAA CA 1
ATOM 4454 C C . ALA A 1 297 ? 8.591 -19.536 -6.559 1.000 22.835 297 ALA AAA C 1
ATOM 4455 O O . ALA A 1 297 ? 9.181 -20.648 -6.444 1.000 24.460 297 ALA AAA O 1
ATOM 4462 N N . ASN A 1 298 ? 7.308 -19.372 -6.281 1.000 21.324 298 ASN AAA N 1
ATOM 4463 C CA . ASN A 1 298 ? 6.493 -20.397 -5.588 1.000 22.672 298 ASN AAA CA 1
ATOM 4464 C C . ASN A 1 298 ? 6.253 -21.591 -6.518 1.000 20.820 298 ASN AAA C 1
ATOM 4465 O O . ASN A 1 298 ? 6.266 -22.759 -6.082 1.000 20.823 298 ASN AAA O 1
ATOM 4476 N N . LEU A 1 299 ? 6.079 -21.335 -7.795 1.000 20.759 299 LEU AAA N 1
ATOM 4477 C CA . LEU A 1 299 ? 5.908 -22.433 -8.758 1.000 20.832 299 LEU AAA CA 1
ATOM 4478 C C . LEU A 1 299 ? 7.235 -23.187 -8.910 1.000 21.665 299 LEU AAA C 1
ATOM 4479 O O . LEU A 1 299 ? 7.234 -24.434 -8.846 1.000 22.515 299 LEU AAA O 1
ATOM 4495 N N . ARG A 1 300 ? 8.334 -22.451 -9.037 1.000 21.006 300 ARG AAA N 1
ATOM 4496 C CA . ARG A 1 300 ? 9.671 -23.048 -9.235 1.000 22.522 300 ARG AAA CA 1
ATOM 4497 C C . ARG A 1 300 ? 9.971 -23.971 -8.047 1.000 23.425 300 ARG AAA C 1
ATOM 4498 O O . ARG A 1 300 ? 10.533 -25.024 -8.234 1.000 21.453 300 ARG AAA O 1
ATOM 4519 N N . LYS A 1 301 ? 9.635 -23.535 -6.844 1.000 22.431 301 LYS AAA N 1
ATOM 4520 C CA . LYS A 1 301 ? 9.921 -24.278 -5.607 1.000 26.938 301 LYS AAA CA 1
ATOM 4521 C C . LYS A 1 301 ? 8.873 -25.345 -5.343 1.000 25.755 301 LYS AAA C 1
ATOM 4522 O O . LYS A 1 301 ? 9.093 -26.077 -4.388 1.000 29.926 301 LYS AAA O 1
ATOM 4541 N N . GLY A 1 302 ? 7.830 -25.502 -6.166 1.000 25.241 302 GLY AAA N 1
ATOM 4542 C CA . GLY A 1 302 ? 6.798 -26.537 -5.905 1.000 26.403 302 GLY AAA CA 1
ATOM 4543 C C . GLY A 1 302 ? 5.885 -26.183 -4.703 1.000 28.293 302 GLY AAA C 1
ATOM 4544 O O . GLY A 1 302 ? 5.115 -27.030 -4.267 1.000 27.925 302 GLY AAA O 1
ATOM 4548 N N . ILE A 1 303 ? 5.866 -24.942 -4.253 1.000 28.173 303 ILE AAA N 1
ATOM 4549 C CA . ILE A 1 303 ? 4.930 -24.474 -3.200 1.000 31.259 303 ILE AAA CA 1
ATOM 4550 C C . ILE A 1 303 ? 3.531 -24.259 -3.795 1.000 32.508 303 ILE AAA C 1
ATOM 4551 O O . ILE A 1 303 ? 2.554 -24.484 -3.078 1.000 28.558 303 ILE AAA O 1
ATOM 4567 N N . ILE A 1 304 ? 3.415 -23.799 -5.040 1.000 23.819 304 ILE AAA N 1
ATOM 4568 C CA . ILE A 1 304 ? 2.146 -23.838 -5.799 1.000 26.737 304 ILE AAA CA 1
ATOM 4569 C C . ILE A 1 304 ? 2.370 -24.700 -7.033 1.000 27.804 304 ILE AAA C 1
ATOM 4570 O O . ILE A 1 304 ? 3.541 -25.007 -7.367 1.000 27.448 304 ILE AAA O 1
ATOM 4586 N N . ASP A 1 305 ? 1.280 -25.127 -7.655 1.000 24.648 305 ASP AAA N 1
ATOM 4587 C CA . ASP A 1 305 ? 1.308 -25.975 -8.874 1.000 23.183 305 ASP AAA CA 1
ATOM 4588 C C . ASP A 1 305 ? 0.515 -25.290 -10.013 1.000 22.075 305 ASP AAA C 1
ATOM 4589 O O . ASP A 1 305 ? -0.029 -24.165 -9.820 1.000 22.034 305 ASP AAA O 1
ATOM 4598 N N . ASP A 1 306 ? 0.452 -25.926 -11.175 1.000 22.521 306 ASP AAA N 1
ATOM 4599 C CA . ASP A 1 306 ? -0.245 -25.347 -12.352 1.000 27.343 306 ASP AAA CA 1
ATOM 4600 C C . ASP A 1 306 ? -1.724 -25.192 -12.053 1.000 23.647 306 ASP AAA C 1
ATOM 4601 O O . ASP A 1 306 ? -2.330 -24.257 -12.539 1.000 20.425 306 ASP AAA O 1
ATOM 4610 N N . SER A 1 307 ? -2.306 -26.085 -11.265 1.000 21.136 307 SER AAA N 1
ATOM 4611 C CA A SER A 1 307 ? -3.744 -26.007 -10.925 0.500 22.455 307 SER AAA CA 1
ATOM 4612 C CA B SER A 1 307 ? -3.752 -26.014 -10.902 0.500 22.232 307 SER AAA CA 1
ATOM 4613 C C . SER A 1 307 ? -4.045 -24.694 -10.182 1.000 24.195 307 SER AAA C 1
ATOM 4614 O O . SER A 1 307 ? -5.055 -24.042 -10.482 1.000 22.187 307 SER AAA O 1
ATOM 4628 N N . PHE A 1 308 ? -3.147 -24.272 -9.296 1.000 23.834 308 PHE AAA N 1
ATOM 4629 C CA . PHE A 1 308 ? -3.300 -23.023 -8.527 1.000 25.390 308 PHE AAA CA 1
ATOM 4630 C C . PHE A 1 308 ? -3.340 -21.861 -9.522 1.000 24.179 308 PHE AAA C 1
ATOM 4631 O O . PHE A 1 308 ? -4.164 -20.955 -9.428 1.000 20.125 308 PHE AAA O 1
ATOM 4648 N N . LEU A 1 309 ? -2.427 -21.880 -10.477 1.000 21.172 309 LEU AAA N 1
ATOM 4649 C CA . LEU A 1 309 ? -2.292 -20.776 -11.468 1.000 23.346 309 LEU AAA CA 1
ATOM 4650 C C . LEU A 1 309 ? -3.483 -20.767 -12.438 1.000 21.071 309 LEU AAA C 1
ATOM 4651 O O . LEU A 1 309 ? -3.966 -19.677 -12.766 1.000 24.737 309 LEU AAA O 1
ATOM 4667 N N . ARG A 1 310 ? -3.955 -21.936 -12.859 1.000 20.893 310 ARG AAA N 1
ATOM 4668 C CA . ARG A 1 310 ? -5.208 -21.986 -13.641 1.000 21.937 310 ARG AAA CA 1
ATOM 4669 C C . ARG A 1 310 ? -6.331 -21.280 -12.865 1.000 22.264 310 ARG AAA C 1
ATOM 4670 O O . ARG A 1 310 ? -6.974 -20.395 -13.464 1.000 20.341 310 ARG AAA O 1
ATOM 4691 N N . GLN A 1 311 ? -6.543 -21.641 -11.592 1.000 25.126 311 GLN AAA N 1
ATOM 4692 C CA . GLN A 1 311 ? -7.605 -21.053 -10.732 1.000 26.309 311 GLN AAA CA 1
ATOM 4693 C C . GLN A 1 311 ? -7.399 -19.536 -10.693 1.000 23.222 311 GLN AAA C 1
ATOM 4694 O O . GLN A 1 311 ? -8.372 -18.768 -10.908 1.000 21.954 311 GLN AAA O 1
ATOM 4708 N N . LEU A 1 312 ? -6.173 -19.092 -10.410 1.000 22.734 312 LEU AAA N 1
ATOM 4709 C CA . LEU A 1 312 ? -5.901 -17.674 -10.134 1.000 23.237 312 LEU AAA CA 1
ATOM 4710 C C . LEU A 1 312 ? -6.133 -16.844 -11.395 1.000 20.283 312 LEU AAA C 1
ATOM 4711 O O . LEU A 1 312 ? -6.805 -15.792 -11.314 1.000 20.082 312 LEU AAA O 1
ATOM 4727 N N . PHE A 1 313 ? -5.636 -17.303 -12.524 1.000 22.611 313 PHE AAA N 1
ATOM 4728 C CA . PHE A 1 313 ? -5.708 -16.546 -13.796 1.000 20.587 313 PHE AAA CA 1
ATOM 4729 C C . PHE A 1 313 ? -7.105 -16.670 -14.416 1.000 20.772 313 PHE AAA C 1
ATOM 4730 O O . PHE A 1 313 ? -7.545 -15.681 -15.007 1.000 22.740 313 PHE AAA O 1
ATOM 4747 N N . LEU A 1 314 ? -7.795 -17.799 -14.318 1.000 19.164 314 LEU AAA N 1
ATOM 4748 C CA . LEU A 1 314 ? -9.199 -17.819 -14.807 1.000 20.413 314 LEU AAA CA 1
ATOM 4749 C C . LEU A 1 314 ? -10.018 -16.846 -13.969 1.000 18.974 314 LEU AAA C 1
ATOM 4750 O O . LEU A 1 314 ? -10.638 -16.011 -14.560 1.000 17.984 314 LEU AAA O 1
ATOM 4766 N N . THR A 1 315 ? -9.972 -16.918 -12.625 1.000 20.324 315 THR AAA N 1
ATOM 4767 C CA . THR A 1 315 ? -10.719 -15.994 -11.736 1.000 20.095 315 THR AAA CA 1
ATOM 4768 C C . THR A 1 315 ? -10.339 -14.530 -12.024 1.000 19.028 315 THR AAA C 1
ATOM 4769 O O . THR A 1 315 ? -11.284 -13.657 -12.116 1.000 19.009 315 THR AAA O 1
ATOM 4780 N N . ALA A 1 316 ? -9.054 -14.195 -12.062 1.000 18.923 316 ALA AAA N 1
ATOM 4781 C CA . ALA A 1 316 ? -8.632 -12.820 -12.358 1.000 22.239 316 ALA AAA CA 1
ATOM 4782 C C . ALA A 1 316 ? -9.361 -12.303 -13.617 1.000 22.360 316 ALA AAA C 1
ATOM 4783 O O . ALA A 1 316 ? -9.993 -11.216 -13.561 1.000 21.108 316 ALA AAA O 1
ATOM 4790 N N . SER A 1 317 ? -9.332 -13.064 -14.702 1.000 19.281 317 SER AAA N 1
ATOM 4791 C CA . SER A 1 317 ? -9.900 -12.624 -16.005 1.000 18.514 317 SER AAA CA 1
ATOM 4792 C C . SER A 1 317 ? -11.398 -12.354 -15.864 1.000 20.755 317 SER AAA C 1
ATOM 4793 O O . SER A 1 317 ? -11.949 -11.458 -16.555 1.000 21.052 317 SER AAA O 1
ATOM 4801 N N . GLN A 1 318 ? -12.075 -13.074 -14.979 1.000 20.490 318 GLN AAA N 1
ATOM 4802 C CA . GLN A 1 318 ? -13.549 -13.014 -14.930 1.000 22.084 318 GLN AAA CA 1
ATOM 4803 C C . GLN A 1 318 ? -13.997 -12.029 -13.861 1.000 27.502 318 GLN AAA C 1
ATOM 4804 O O . GLN A 1 318 ? -15.179 -11.749 -13.837 1.000 29.694 318 GLN AAA O 1
ATOM 4818 N N . THR A 1 319 ? -13.102 -11.519 -13.020 1.000 25.275 319 THR AAA N 1
ATOM 4819 C CA . THR A 1 319 ? -13.517 -10.769 -11.797 1.000 34.432 319 THR AAA CA 1
ATOM 4820 C C . THR A 1 319 ? -13.213 -9.276 -11.939 1.000 35.210 319 THR AAA C 1
ATOM 4821 O O . THR A 1 319 ? -14.175 -8.563 -12.073 1.000 38.437 319 THR AAA O 1
ATOM 4832 N N . SER A 1 320 ? -11.968 -8.796 -11.901 1.000 35.486 320 SER AAA N 1
ATOM 4833 C CA . SER A 1 320 ? -11.756 -7.324 -11.875 1.000 42.717 320 SER AAA CA 1
ATOM 4834 C C . SER A 1 320 ? -11.003 -6.832 -13.116 1.000 32.420 320 SER AAA C 1
ATOM 4835 O O . SER A 1 320 ? -10.739 -5.614 -13.174 1.000 32.494 320 SER AAA O 1
ATOM 4843 N N . VAL A 1 321 ? -10.690 -7.685 -14.120 1.000 20.584 321 VAL AAA N 1
ATOM 4844 C CA . VAL A 1 321 ? -9.833 -7.177 -15.222 1.000 17.966 321 VAL AAA CA 1
ATOM 4845 C C . VAL A 1 321 ? -10.692 -6.330 -16.173 1.000 23.065 321 VAL AAA C 1
ATOM 4846 O O . VAL A 1 321 ? -10.219 -5.293 -16.660 1.000 20.064 321 VAL AAA O 1
ATOM 4859 N N . THR A 1 322 ? -11.935 -6.680 -16.375 1.000 21.525 322 THR AAA N 1
ATOM 4860 C CA . THR A 1 322 ? -12.767 -6.022 -17.398 1.000 24.218 322 THR AAA CA 1
ATOM 4861 C C . THR A 1 322 ? -12.991 -4.561 -16.985 1.000 26.302 322 THR AAA C 1
ATOM 4862 O O . THR A 1 322 ? -12.943 -3.677 -17.840 1.000 22.476 322 THR AAA O 1
ATOM 4873 N N . LYS A 1 323 ? -13.182 -4.328 -15.702 1.000 22.748 323 LYS AAA N 1
ATOM 4874 C CA . LYS A 1 323 ? -13.422 -2.963 -15.185 1.000 23.081 323 LYS AAA CA 1
ATOM 4875 C C . LYS A 1 323 ? -12.157 -2.113 -15.411 1.000 23.363 323 LYS AAA C 1
ATOM 4876 O O . LYS A 1 323 ? -12.255 -0.975 -15.851 1.000 20.239 323 LYS AAA O 1
ATOM 4895 N N . VAL A 1 324 ? -10.974 -2.649 -15.169 1.000 19.060 324 VAL AAA N 1
ATOM 4896 C CA . VAL A 1 324 ? -9.726 -1.918 -15.383 1.000 18.707 324 VAL AAA CA 1
ATOM 4897 C C . VAL A 1 324 ? -9.562 -1.655 -16.874 1.000 21.469 324 VAL AAA C 1
ATOM 4898 O O . VAL A 1 324 ? -9.206 -0.496 -17.253 1.000 21.261 324 VAL AAA O 1
ATOM 4911 N N . LEU A 1 325 ? -9.788 -2.642 -17.728 1.000 18.321 325 LEU AAA N 1
ATOM 4912 C CA . LEU A 1 325 ? -9.623 -2.418 -19.185 1.000 17.926 325 LEU AAA CA 1
ATOM 4913 C C . LEU A 1 325 ? -10.611 -1.337 -19.699 1.000 19.867 325 LEU AAA C 1
ATOM 4914 O O . LEU A 1 325 ? -10.189 -0.442 -20.470 1.000 19.922 325 LEU AAA O 1
ATOM 4930 N N . ASP A 1 326 ? -11.878 -1.420 -19.320 1.000 18.890 326 ASP AAA N 1
ATOM 4931 C CA . ASP A 1 326 ? -12.902 -0.382 -19.645 1.000 20.710 326 ASP AAA CA 1
ATOM 4932 C C . ASP A 1 326 ? -12.373 1.000 -19.203 1.000 18.228 326 ASP AAA C 1
ATOM 4933 O O . ASP A 1 326 ? -12.492 1.965 -19.987 1.000 19.427 326 ASP AAA O 1
ATOM 4942 N N . GLY A 1 327 ? -11.856 1.094 -17.988 1.000 18.170 327 GLY AAA N 1
ATOM 4943 C CA . GLY A 1 327 ? -11.307 2.350 -17.423 1.000 21.474 327 GLY AAA CA 1
ATOM 4944 C C . GLY A 1 327 ? -10.203 2.893 -18.290 1.000 23.853 327 GLY AAA C 1
ATOM 4945 O O . GLY A 1 327 ? -10.203 4.094 -18.584 1.000 17.239 327 GLY AAA O 1
ATOM 4949 N N . THR A 1 328 ? -9.236 2.051 -18.686 1.000 19.174 328 THR AAA N 1
ATOM 4950 C CA . THR A 1 328 ? -8.108 2.533 -19.516 1.000 18.070 328 THR AAA CA 1
ATOM 4951 C C . THR A 1 328 ? -8.667 3.172 -20.788 1.000 17.513 328 THR AAA C 1
ATOM 4952 O O . THR A 1 328 ? -8.092 4.184 -21.225 1.000 21.846 328 THR AAA O 1
ATOM 4963 N N . LYS A 1 329 ? -9.685 2.587 -21.391 1.000 18.635 329 LYS AAA N 1
ATOM 4964 C CA . LYS A 1 329 ? -10.230 3.045 -22.700 1.000 17.683 329 LYS AAA CA 1
ATOM 4965 C C . LYS A 1 329 ? -10.955 4.392 -22.479 1.000 19.163 329 LYS AAA C 1
ATOM 4966 O O . LYS A 1 329 ? -10.757 5.340 -23.282 1.000 20.995 329 LYS AAA O 1
ATOM 4985 N N . ILE A 1 330 ? -11.744 4.472 -21.435 1.000 18.707 330 ILE AAA N 1
ATOM 4986 C CA . ILE A 1 330 ? -12.557 5.697 -21.125 1.000 18.733 330 ILE AAA CA 1
ATOM 4987 C C . ILE A 1 330 ? -11.585 6.813 -20.750 1.000 18.144 330 ILE AAA C 1
ATOM 4988 O O . ILE A 1 330 ? -11.726 7.923 -21.283 1.000 20.804 330 ILE AAA O 1
ATOM 5004 N N . ILE A 1 331 ? -10.607 6.500 -19.932 1.000 20.102 331 ILE AAA N 1
ATOM 5005 C CA . ILE A 1 331 ? -9.622 7.504 -19.468 1.000 22.475 331 ILE AAA CA 1
ATOM 5006 C C . ILE A 1 331 ? -8.864 8.045 -20.663 1.000 22.028 331 ILE AAA C 1
ATOM 5007 O O . ILE A 1 331 ? -8.764 9.298 -20.804 1.000 18.706 331 ILE AAA O 1
ATOM 5023 N N . LYS A 1 332 ? -8.367 7.180 -21.543 1.000 21.082 332 LYS AAA N 1
ATOM 5024 C CA . LYS A 1 332 ? -7.623 7.723 -22.709 1.000 23.307 332 LYS AAA CA 1
ATOM 5025 C C . LYS A 1 332 ? -8.506 8.690 -23.517 1.000 19.882 332 LYS AAA C 1
ATOM 5026 O O . LYS A 1 332 ? -7.994 9.759 -23.956 1.000 19.465 332 LYS AAA O 1
ATOM 5045 N N . GLN A 1 333 ? -9.755 8.326 -23.762 1.000 17.851 333 GLN AAA N 1
ATOM 5046 C CA . GLN A 1 333 ? -10.712 9.157 -24.536 1.000 20.556 333 GLN AAA CA 1
ATOM 5047 C C . GLN A 1 333 ? -10.949 10.484 -23.804 1.000 19.193 333 GLN AAA C 1
ATOM 5048 O O . GLN A 1 333 ? -10.937 11.553 -24.424 1.000 21.026 333 GLN AAA O 1
ATOM 5062 N N . GLN A 1 334 ? -11.193 10.432 -22.510 1.000 19.631 334 GLN AAA N 1
ATOM 5063 C CA . GLN A 1 334 ? -11.418 11.675 -21.709 1.000 21.944 334 GLN AAA CA 1
ATOM 5064 C C . GLN A 1 334 ? -10.199 12.591 -21.748 1.000 19.787 334 GLN AAA C 1
ATOM 5065 O O . GLN A 1 334 ? -10.376 13.778 -21.856 1.000 22.117 334 GLN AAA O 1
ATOM 5079 N N . MET A 1 335 ? -8.997 12.036 -21.617 1.000 20.405 335 MET AAA N 1
ATOM 5080 C CA . MET A 1 335 ? -7.750 12.829 -21.560 1.000 20.047 335 MET AAA CA 1
ATOM 5081 C C . MET A 1 335 ? -7.482 13.453 -22.920 1.000 25.315 335 MET AAA C 1
ATOM 5082 O O . MET A 1 335 ? -6.985 14.580 -22.945 1.000 22.004 335 MET AAA O 1
ATOM 5096 N N . ALA A 1 336 ? -7.859 12.801 -24.008 1.000 20.429 336 ALA AAA N 1
ATOM 5097 C CA . ALA A 1 336 ? -7.681 13.363 -25.357 1.000 21.689 336 ALA AAA CA 1
ATOM 5098 C C . ALA A 1 336 ? -8.823 14.335 -25.689 1.000 26.074 336 ALA AAA C 1
ATOM 5099 O O . ALA A 1 336 ? -8.681 15.101 -26.598 1.000 28.223 336 ALA AAA O 1
ATOM 5106 N N . GLY A 1 337 ? -9.932 14.321 -24.974 1.000 24.069 337 GLY AAA N 1
ATOM 5107 C CA . GLY A 1 337 ? -11.185 14.959 -25.447 1.000 22.253 337 GLY AAA CA 1
ATOM 5108 C C . GLY A 1 337 ? -11.557 16.170 -24.599 1.000 23.054 337 GLY AAA C 1
ATOM 5109 O O . GLY A 1 337 ? -12.697 16.640 -24.710 1.000 24.448 337 GLY AAA O 1
ATOM 5113 N N . VAL A 1 338 ? -10.644 16.664 -23.757 1.000 21.565 338 VAL AAA N 1
ATOM 5114 C CA . VAL A 1 338 ? -10.920 17.878 -22.919 1.000 23.583 338 VAL AAA CA 1
ATOM 5115 C C . VAL A 1 338 ? -11.421 19.022 -23.795 1.000 23.287 338 VAL AAA C 1
ATOM 5116 O O . VAL A 1 338 ? -10.831 19.282 -24.829 1.000 24.063 338 VAL AAA O 1
ATOM 5129 N N . VAL A 1 339 ? -12.509 19.666 -23.384 1.000 23.399 339 VAL AAA N 1
ATOM 5130 C CA . VAL A 1 339 ? -13.163 20.812 -24.086 1.000 22.798 339 VAL AAA CA 1
ATOM 5131 C C . VAL A 1 339 ? -12.718 22.105 -23.439 1.000 22.833 339 VAL AAA C 1
ATOM 5132 O O . VAL A 1 339 ? -12.685 22.166 -22.199 1.000 22.271 339 VAL AAA O 1
ATOM 5145 N N . VAL A 1 340 ? -12.226 23.035 -24.241 1.000 20.817 340 VAL AAA N 1
ATOM 5146 C CA . VAL A 1 340 ? -11.801 24.380 -23.749 1.000 22.158 340 VAL AAA CA 1
ATOM 5147 C C . VAL A 1 340 ? -12.834 25.396 -24.210 1.000 19.563 340 VAL AAA C 1
ATOM 5148 O O . VAL A 1 340 ? -13.145 25.418 -25.399 1.000 25.785 340 VAL AAA O 1
ATOM 5161 N N . ARG A 1 341 ? -13.420 26.117 -23.280 1.000 20.602 341 ARG AAA N 1
ATOM 5162 C CA . ARG A 1 341 ? -14.210 27.327 -23.600 1.000 21.580 341 ARG AAA CA 1
ATOM 5163 C C . ARG A 1 341 ? -13.375 28.599 -23.362 1.000 20.484 341 ARG AAA C 1
ATOM 5164 O O . ARG A 1 341 ? -12.757 28.726 -22.338 1.000 20.171 341 ARG AAA O 1
ATOM 5185 N N . GLU A 1 342 ? -13.451 29.530 -24.284 1.000 22.268 342 GLU AAA N 1
ATOM 5186 C CA . GLU A 1 342 ? -12.850 30.887 -24.202 1.000 24.138 342 GLU AAA CA 1
ATOM 5187 C C . GLU A 1 342 ? -13.760 31.766 -23.332 1.000 26.513 342 GLU AAA C 1
ATOM 5188 O O . GLU A 1 342 ? -15.007 31.769 -23.486 1.000 24.092 342 GLU AAA O 1
ATOM 5200 N N . VAL A 1 343 ? -13.158 32.431 -22.376 1.000 24.448 343 VAL AAA N 1
ATOM 5201 C CA . VAL A 1 343 ? -13.883 33.330 -21.474 1.000 23.347 343 VAL AAA CA 1
ATOM 5202 C C . VAL A 1 343 ? -13.757 34.709 -22.052 1.000 23.376 343 VAL AAA C 1
ATOM 5203 O O . VAL A 1 343 ? -12.646 35.148 -22.290 1.000 23.530 343 VAL AAA O 1
ATOM 5216 N N . PRO A 1 344 ? -14.879 35.423 -22.214 1.000 25.365 344 PRO AAA N 1
ATOM 5217 C CA . PRO A 1 344 ? -14.858 36.813 -22.659 1.000 28.137 344 PRO AAA CA 1
ATOM 5218 C C . PRO A 1 344 ? -14.010 37.699 -21.759 1.000 30.006 344 PRO AAA C 1
ATOM 5219 O O . PRO A 1 344 ? -13.934 37.456 -20.566 1.000 27.003 344 PRO AAA O 1
ATOM 5230 N N . ALA A 1 345 ? -13.368 38.685 -22.384 1.000 31.387 345 ALA AAA N 1
ATOM 5231 C CA . ALA A 1 345 ? -12.330 39.554 -21.784 1.000 30.574 345 ALA AAA CA 1
ATOM 5232 C C . ALA A 1 345 ? -12.927 40.279 -20.565 1.000 27.926 345 ALA AAA C 1
ATOM 5233 O O . ALA A 1 345 ? -12.177 40.584 -19.694 1.000 30.141 345 ALA AAA O 1
ATOM 5240 N N . ASN A 1 346 ? -14.226 40.585 -20.557 1.000 27.138 346 ASN AAA N 1
ATOM 5241 C CA . ASN A 1 346 ? -14.849 41.309 -19.424 1.000 35.536 346 ASN AAA CA 1
ATOM 5242 C C . ASN A 1 346 ? -15.522 40.348 -18.418 1.000 26.900 346 ASN AAA C 1
ATOM 5243 O O . ASN A 1 346 ? -16.344 40.825 -17.635 1.000 29.073 346 ASN AAA O 1
ATOM 5254 N N . GLN A 1 347 ? -15.227 39.059 -18.410 1.000 24.042 347 GLN AAA N 1
ATOM 5255 C CA . GLN A 1 347 ? -15.823 38.137 -17.412 1.000 21.795 347 GLN AAA CA 1
ATOM 5256 C C . GLN A 1 347 ? -14.663 37.509 -16.642 1.000 22.364 347 GLN AAA C 1
ATOM 5257 O O . GLN A 1 347 ? -13.777 36.846 -17.283 1.000 22.453 347 GLN AAA O 1
ATOM 5271 N N . SER A 1 348 ? -14.752 37.564 -15.322 1.000 20.228 348 SER AAA N 1
ATOM 5272 C CA . SER A 1 348 ? -13.870 36.786 -14.415 1.000 23.277 348 SER AAA CA 1
ATOM 5273 C C . SER A 1 348 ? -14.224 35.304 -14.542 1.000 22.804 348 SER AAA C 1
ATOM 5274 O O . SER A 1 348 ? -15.309 34.970 -15.054 1.000 20.235 348 SER AAA O 1
ATOM 5282 N N . ILE A 1 349 ? -13.383 34.411 -14.042 1.000 19.010 349 ILE AAA N 1
ATOM 5283 C CA . ILE A 1 349 ? -13.772 32.975 -14.048 1.000 19.913 349 ILE AAA CA 1
ATOM 5284 C C . ILE A 1 349 ? -15.040 32.775 -13.221 1.000 19.560 349 ILE AAA C 1
ATOM 5285 O O . ILE A 1 349 ? -15.892 31.998 -13.663 1.000 20.211 349 ILE AAA O 1
ATOM 5301 N N . ALA A 1 350 ? -15.217 33.458 -12.086 1.000 18.767 350 ALA AAA N 1
ATOM 5302 C CA . ALA A 1 350 ? -16.466 33.313 -11.293 1.000 19.920 350 ALA AAA CA 1
ATOM 5303 C C . ALA A 1 350 ? -17.703 33.822 -12.058 1.000 20.157 350 ALA AAA C 1
ATOM 5304 O O . ALA A 1 350 ? -18.754 33.154 -11.996 1.000 23.137 350 ALA AAA O 1
ATOM 5311 N N A ASP A 1 351 ? -17.604 34.926 -12.785 0.500 23.288 351 ASP AAA N 1
ATOM 5312 N N B ASP A 1 351 ? -17.604 34.948 -12.782 0.500 22.022 351 ASP AAA N 1
ATOM 5313 C CA A ASP A 1 351 ? -18.722 35.473 -13.603 0.500 24.074 351 ASP AAA CA 1
ATOM 5314 C CA B ASP A 1 351 ? -18.697 35.518 -13.637 0.500 22.104 351 ASP AAA CA 1
ATOM 5315 C C A ASP A 1 351 ? -19.071 34.462 -14.704 0.500 24.635 351 ASP AAA C 1
ATOM 5316 C C B ASP A 1 351 ? -19.067 34.468 -14.700 0.500 23.358 351 ASP AAA C 1
ATOM 5317 O O A ASP A 1 351 ? -20.247 34.187 -14.904 0.500 26.401 351 ASP AAA O 1
ATOM 5318 O O B ASP A 1 351 ? -20.246 34.192 -14.894 0.500 25.327 351 ASP AAA O 1
ATOM 5335 N N . PHE A 1 352 ? -18.067 33.897 -15.378 1.000 23.860 352 PHE AAA N 1
ATOM 5336 C CA . PHE A 1 352 ? -18.284 32.924 -16.476 1.000 21.941 352 PHE AAA CA 1
ATOM 5337 C C . PHE A 1 352 ? -19.012 31.682 -15.940 1.000 23.577 352 PHE AAA C 1
ATOM 5338 O O . PHE A 1 352 ? -19.956 31.199 -16.553 1.000 23.424 352 PHE AAA O 1
ATOM 5355 N N . VAL A 1 353 ? -18.539 31.149 -14.818 1.000 20.990 353 VAL AAA N 1
ATOM 5356 C CA . VAL A 1 353 ? -19.149 29.948 -14.205 1.000 21.432 353 VAL AAA CA 1
ATOM 5357 C C . VAL A 1 353 ? -20.539 30.303 -13.683 1.000 22.196 353 VAL AAA C 1
ATOM 5358 O O . VAL A 1 353 ? -21.446 29.468 -13.846 1.000 22.356 353 VAL AAA O 1
ATOM 5371 N N . LYS A 1 354 ? -20.734 31.500 -13.130 1.000 24.158 354 LYS AAA N 1
ATOM 5372 C CA . LYS A 1 354 ? -22.076 31.894 -12.640 1.000 28.561 354 LYS AAA CA 1
ATOM 5373 C C . LYS A 1 354 ? -23.057 31.909 -13.817 1.000 28.758 354 LYS AAA C 1
ATOM 5374 O O . LYS A 1 354 ? -24.143 31.338 -13.692 1.000 26.946 354 LYS AAA O 1
ATOM 5393 N N . ARG A 1 355 ? -22.673 32.438 -14.970 1.000 30.010 355 ARG AAA N 1
ATOM 5394 C CA . ARG A 1 355 ? -23.544 32.414 -16.183 1.000 28.626 355 ARG AAA CA 1
ATOM 5395 C C . ARG A 1 355 ? -23.843 30.984 -16.600 1.000 27.290 355 ARG AAA C 1
ATOM 5396 O O . ARG A 1 355 ? -24.976 30.715 -16.950 1.000 34.139 355 ARG AAA O 1
ATOM 5417 N N . LEU A 1 356 ? -22.880 30.077 -16.536 1.000 29.159 356 LEU AAA N 1
ATOM 5418 C CA . LEU A 1 356 ? -23.120 28.644 -16.833 1.000 28.385 356 LEU AAA CA 1
ATOM 5419 C C . LEU A 1 356 ? -24.027 28.025 -15.781 1.000 27.222 356 LEU AAA C 1
ATOM 5420 O O . LEU A 1 356 ? -24.869 27.239 -16.137 1.000 35.325 356 LEU AAA O 1
ATOM 5436 N N . ALA A 1 357 ? -23.837 28.344 -14.507 1.000 32.171 357 ALA AAA N 1
ATOM 5437 C CA . ALA A 1 357 ? -24.672 27.815 -13.401 1.000 30.544 357 ALA AAA CA 1
ATOM 5438 C C . ALA A 1 357 ? -26.119 28.203 -13.687 1.000 33.425 357 ALA AAA C 1
ATOM 5439 O O . ALA A 1 357 ? -26.996 27.309 -13.544 1.000 44.592 357 ALA AAA O 1
ATOM 5446 N N . ALA A 1 358 ? -26.362 29.443 -14.119 1.000 32.100 358 ALA AAA N 1
ATOM 5447 C CA . ALA A 1 358 ? -27.721 29.972 -14.426 1.000 37.312 358 ALA AAA CA 1
ATOM 5448 C C . ALA A 1 358 ? -28.394 29.113 -15.500 1.000 44.157 358 ALA AAA C 1
ATOM 5449 O O . ALA A 1 358 ? -29.606 29.026 -15.478 1.000 44.087 358 ALA AAA O 1
ATOM 5456 N N . LEU A 1 359 ? -27.634 28.496 -16.400 1.000 45.784 359 LEU AAA N 1
ATOM 5457 C CA . LEU A 1 359 ? -28.186 27.701 -17.528 1.000 51.644 359 LEU AAA CA 1
ATOM 5458 C C . LEU A 1 359 ? -28.360 26.212 -17.133 1.000 62.536 359 LEU AAA C 1
ATOM 5459 O O . LEU A 1 359 ? -29.225 25.622 -17.753 1.000 48.290 359 LEU AAA O 1
ATOM 5475 N N . GLU A 1 360 ? -27.646 25.664 -16.118 1.000 57.927 360 GLU AAA N 1
ATOM 5476 C CA . GLU A 1 360 ? -27.617 24.215 -15.704 1.000 52.528 360 GLU AAA CA 1
ATOM 5477 C C . GLU A 1 360 ? -28.936 23.802 -15.009 1.000 45.683 360 GLU AAA C 1
ATOM 5478 O O . GLU A 1 360 ? -29.763 24.653 -14.651 1.000 50.966 360 GLU AAA O 1
ATOM 5490 N N . THR B 1 2 ? 7.514 -10.613 -49.575 1.000 44.719 2 THR BBB N 1
ATOM 5491 C CA . THR B 1 2 ? 7.399 -9.793 -48.301 1.000 41.425 2 THR BBB CA 1
ATOM 5492 C C . THR B 1 2 ? 7.612 -10.732 -47.101 1.000 44.027 2 THR BBB C 1
ATOM 5493 O O . THR B 1 2 ? 6.842 -11.692 -46.945 1.000 33.645 2 THR BBB O 1
ATOM 5504 N N . ILE B 1 3 ? 8.643 -10.479 -46.303 1.000 33.142 3 ILE BBB N 1
ATOM 5505 C CA . ILE B 1 3 ? 8.889 -11.204 -45.026 1.000 27.574 3 ILE BBB CA 1
ATOM 5506 C C . ILE B 1 3 ? 8.770 -10.167 -43.910 1.000 25.290 3 ILE BBB C 1
ATOM 5507 O O . ILE B 1 3 ? 9.736 -9.470 -43.586 1.000 22.223 3 ILE BBB O 1
ATOM 5523 N N . PRO B 1 4 ? 7.563 -9.979 -43.357 1.000 26.089 4 PRO BBB N 1
ATOM 5524 C CA . PRO B 1 4 ? 7.306 -8.827 -42.490 1.000 21.780 4 PRO BBB CA 1
ATOM 5525 C C . PRO B 1 4 ? 8.323 -8.635 -41.365 1.000 26.377 4 PRO BBB C 1
ATOM 5526 O O . PRO B 1 4 ? 8.647 -7.482 -41.121 1.000 23.253 4 PRO BBB O 1
ATOM 5537 N N . THR B 1 5 ? 8.783 -9.687 -40.687 1.000 19.018 5 THR BBB N 1
ATOM 5538 C CA . THR B 1 5 ? 9.719 -9.516 -39.531 1.000 21.216 5 THR BBB CA 1
ATOM 5539 C C . THR B 1 5 ? 11.040 -8.884 -40.012 1.000 19.094 5 THR BBB C 1
ATOM 5540 O O . THR B 1 5 ? 11.619 -8.025 -39.313 1.000 19.740 5 THR BBB O 1
ATOM 5551 N N . LEU B 1 6 ? 11.521 -9.270 -41.177 1.000 21.650 6 LEU BBB N 1
ATOM 5552 C CA . LEU B 1 6 ? 12.802 -8.761 -41.731 1.000 21.963 6 LEU BBB CA 1
ATOM 5553 C C . LEU B 1 6 ? 12.563 -7.397 -42.360 1.000 24.346 6 LEU BBB C 1
ATOM 5554 O O . LEU B 1 6 ? 13.532 -6.529 -42.413 1.000 20.930 6 LEU BBB O 1
ATOM 5570 N N . TYR B 1 7 ? 11.366 -7.179 -42.889 1.000 20.193 7 TYR BBB N 1
ATOM 5571 C CA . TYR B 1 7 ? 10.992 -5.844 -43.425 1.000 22.267 7 TYR BBB CA 1
ATOM 5572 C C . TYR B 1 7 ? 10.918 -4.834 -42.272 1.000 19.723 7 TYR BBB C 1
ATOM 5573 O O . TYR B 1 7 ? 11.467 -3.743 -42.388 1.000 19.706 7 TYR BBB O 1
ATOM 5591 N N . MET B 1 8 ? 10.326 -5.244 -41.165 1.000 19.535 8 MET BBB N 1
ATOM 5592 C CA . MET B 1 8 ? 10.321 -4.478 -39.891 1.000 22.283 8 MET BBB CA 1
ATOM 5593 C C . MET B 1 8 ? 11.757 -4.168 -39.483 1.000 22.342 8 MET BBB C 1
ATOM 5594 O O . MET B 1 8 ? 12.008 -3.011 -39.116 1.000 21.084 8 MET BBB O 1
ATOM 5608 N N . ASN B 1 9 ? 12.655 -5.168 -39.495 1.000 19.081 9 ASN BBB N 1
ATOM 5609 C CA . ASN B 1 9 ? 14.047 -4.978 -39.060 1.000 22.376 9 ASN BBB CA 1
ATOM 5610 C C . ASN B 1 9 ? 14.720 -3.941 -39.983 1.000 24.586 9 ASN BBB C 1
ATOM 5611 O O . ASN B 1 9 ? 15.383 -3.051 -39.465 1.000 17.142 9 ASN BBB O 1
ATOM 5622 N N . ASP B 1 10 ? 14.539 -4.029 -41.305 1.000 20.805 10 ASP BBB N 1
ATOM 5623 C CA . ASP B 1 10 ? 15.172 -3.093 -42.260 1.000 21.890 10 ASP BBB CA 1
ATOM 5624 C C . ASP B 1 10 ? 14.589 -1.691 -42.064 1.000 20.673 10 ASP BBB C 1
ATOM 5625 O O . ASP B 1 10 ? 15.364 -0.712 -42.117 1.000 26.730 10 ASP BBB O 1
ATOM 5634 N N . GLY B 1 11 ? 13.272 -1.581 -41.896 1.000 20.770 11 GLY BBB N 1
ATOM 5635 C CA . GLY B 1 11 ? 12.599 -0.287 -41.641 1.000 20.985 11 GLY BBB CA 1
ATOM 5636 C C . GLY B 1 11 ? 13.162 0.412 -40.415 1.000 20.268 11 GLY BBB C 1
ATOM 5637 O O . GLY B 1 11 ? 13.440 1.640 -40.464 1.000 18.714 11 GLY BBB O 1
ATOM 5641 N N . MET B 1 12 ? 13.285 -0.336 -39.320 1.000 16.310 12 MET BBB N 1
ATOM 5642 C CA . MET B 1 12 ? 13.776 0.180 -38.035 1.000 18.996 12 MET BBB CA 1
ATOM 5643 C C . MET B 1 12 ? 15.245 0.611 -38.207 1.000 20.010 12 MET BBB C 1
ATOM 5644 O O . MET B 1 12 ? 15.601 1.640 -37.687 1.000 15.434 12 MET BBB O 1
ATOM 5658 N N . ASN B 1 13 ? 16.105 -0.210 -38.815 1.000 20.207 13 ASN BBB N 1
ATOM 5659 C CA . ASN B 1 13 ? 17.530 0.170 -39.023 1.000 20.647 13 ASN BBB CA 1
ATOM 5660 C C . ASN B 1 13 ? 17.598 1.492 -39.850 1.000 21.463 13 ASN BBB C 1
ATOM 5661 O O . ASN B 1 13 ? 18.356 2.395 -39.482 1.000 20.169 13 ASN BBB O 1
ATOM 5672 N N . ALA B 1 14 ? 16.845 1.613 -40.927 1.000 19.025 14 ALA BBB N 1
ATOM 5673 C CA . ALA B 1 14 ? 16.944 2.756 -41.879 1.000 18.494 14 ALA BBB CA 1
ATOM 5674 C C . ALA B 1 14 ? 16.350 3.990 -41.208 1.000 19.871 14 ALA BBB C 1
ATOM 5675 O O . ALA B 1 14 ? 16.989 5.071 -41.278 1.000 17.983 14 ALA BBB O 1
ATOM 5682 N N . GLN B 1 15 ? 15.278 3.843 -40.453 1.000 18.832 15 GLN BBB N 1
ATOM 5683 C CA . GLN B 1 15 ? 14.680 5.042 -39.832 1.000 18.449 15 GLN BBB CA 1
ATOM 5684 C C . GLN B 1 15 ? 15.558 5.530 -38.680 1.000 20.227 15 GLN BBB C 1
ATOM 5685 O O . GLN B 1 15 ? 15.753 6.767 -38.573 1.000 18.836 15 GLN BBB O 1
ATOM 5699 N N . SER B 1 16 ? 16.070 4.626 -37.844 1.000 16.066 16 SER BBB N 1
ATOM 5700 C CA . SER B 1 16 ? 16.958 4.955 -36.704 1.000 19.332 16 SER BBB CA 1
ATOM 5701 C C . SER B 1 16 ? 18.248 5.639 -37.173 1.000 17.889 16 SER BBB C 1
ATOM 5702 O O . SER B 1 16 ? 18.654 6.610 -36.521 1.000 18.763 16 SER BBB O 1
ATOM 5710 N N . SER B 1 17 ? 18.896 5.130 -38.217 1.000 16.531 17 SER BBB N 1
ATOM 5711 C CA A SER B 1 17 ? 20.156 5.711 -38.760 0.500 20.908 17 SER BBB CA 1
ATOM 5712 C CA B SER B 1 17 ? 20.165 5.721 -38.731 0.500 19.913 17 SER BBB CA 1
ATOM 5713 C C . SER B 1 17 ? 19.866 7.101 -39.325 1.000 22.339 17 SER BBB C 1
ATOM 5714 O O . SER B 1 17 ? 20.593 8.051 -38.978 1.000 21.020 17 SER BBB O 1
ATOM 5728 N N . GLN B 1 18 ? 18.845 7.207 -40.154 1.000 19.475 18 GLN BBB N 1
ATOM 5729 C CA . GLN B 1 18 ? 18.469 8.532 -40.736 1.000 18.904 18 GLN BBB CA 1
ATOM 5730 C C . GLN B 1 18 ? 18.093 9.530 -39.622 1.000 19.835 18 GLN BBB C 1
ATOM 5731 O O . GLN B 1 18 ? 18.506 10.700 -39.706 1.000 16.510 18 GLN BBB O 1
ATOM 5745 N N . ALA B 1 19 ? 17.363 9.090 -38.600 1.000 15.129 19 ALA BBB N 1
ATOM 5746 C CA . ALA B 1 19 ? 16.920 9.949 -37.489 1.000 17.109 19 ALA BBB CA 1
ATOM 5747 C C . ALA B 1 19 ? 18.125 10.578 -36.787 1.000 19.162 19 ALA BBB C 1
ATOM 5748 O O . ALA B 1 19 ? 18.065 11.755 -36.431 1.000 16.958 19 ALA BBB O 1
ATOM 5755 N N . LEU B 1 20 ? 19.225 9.864 -36.639 1.000 20.093 20 LEU BBB N 1
ATOM 5756 C CA . LEU B 1 20 ? 20.413 10.430 -35.997 1.000 21.145 20 LEU BBB CA 1
ATOM 5757 C C . LEU B 1 20 ? 21.031 11.520 -36.908 1.000 16.600 20 LEU BBB C 1
ATOM 5758 O O . LEU B 1 20 ? 21.545 12.539 -36.410 1.000 18.009 20 LEU BBB O 1
ATOM 5774 N N . HIS B 1 21 ? 21.016 11.311 -38.204 1.000 15.678 21 HIS BBB N 1
ATOM 5775 C CA . HIS B 1 21 ? 21.533 12.318 -39.169 1.000 16.217 21 HIS BBB CA 1
ATOM 5776 C C . HIS B 1 21 ? 20.695 13.604 -39.108 1.000 21.554 21 HIS BBB C 1
ATOM 5777 O O . HIS B 1 21 ? 21.260 14.731 -38.933 1.000 18.508 21 HIS BBB O 1
ATOM 5792 N N . ILE B 1 22 ? 19.385 13.478 -39.249 1.000 14.673 22 ILE BBB N 1
ATOM 5793 C CA . ILE B 1 22 ? 18.499 14.687 -39.192 1.000 18.327 22 ILE BBB CA 1
ATOM 5794 C C . ILE B 1 22 ? 18.558 15.310 -37.791 1.000 16.874 22 ILE BBB C 1
ATOM 5795 O O . ILE B 1 22 ? 18.672 16.557 -37.677 1.000 16.485 22 ILE BBB O 1
ATOM 5811 N N . GLN B 1 23 ? 18.690 14.521 -36.722 1.000 14.689 23 GLN BBB N 1
ATOM 5812 C CA . GLN B 1 23 ? 18.800 15.105 -35.362 1.000 14.648 23 GLN BBB CA 1
ATOM 5813 C C . GLN B 1 23 ? 20.045 16.033 -35.293 1.000 16.719 23 GLN BBB C 1
ATOM 5814 O O . GLN B 1 23 ? 19.945 17.222 -34.832 1.000 17.424 23 GLN BBB O 1
ATOM 5828 N N . THR B 1 24 ? 21.189 15.551 -35.738 1.000 15.761 24 THR BBB N 1
ATOM 5829 C CA . THR B 1 24 ? 22.452 16.330 -35.752 1.000 18.560 24 THR BBB CA 1
ATOM 5830 C C . THR B 1 24 ? 22.289 17.559 -36.640 1.000 16.523 24 THR BBB C 1
ATOM 5831 O O . THR B 1 24 ? 22.735 18.657 -36.255 1.000 15.789 24 THR BBB O 1
ATOM 5842 N N . TYR B 1 25 ? 21.703 17.373 -37.823 1.000 17.103 25 TYR BBB N 1
ATOM 5843 C CA . TYR B 1 25 ? 21.456 18.516 -38.721 1.000 18.237 25 TYR BBB CA 1
ATOM 5844 C C . TYR B 1 25 ? 20.633 19.591 -38.004 1.000 20.220 25 TYR BBB C 1
ATOM 5845 O O . TYR B 1 25 ? 20.955 20.823 -38.101 1.000 18.150 25 TYR BBB O 1
ATOM 5863 N N . CYS B 1 26 ? 19.542 19.188 -37.380 1.000 16.782 26 CYS BBB N 1
ATOM 5864 C CA . CYS B 1 26 ? 18.630 20.110 -36.650 1.000 17.673 26 CYS BBB CA 1
ATOM 5865 C C . CYS B 1 26 ? 19.385 20.793 -35.504 1.000 16.825 26 CYS BBB C 1
ATOM 5866 O O . CYS B 1 26 ? 19.101 21.997 -35.301 1.000 14.555 26 CYS BBB O 1
ATOM 5874 N N . ASN B 1 27 ? 20.324 20.110 -34.815 1.000 16.902 27 ASN BBB N 1
ATOM 5875 C CA . ASN B 1 27 ? 21.132 20.754 -33.749 1.000 17.493 27 ASN BBB CA 1
ATOM 5876 C C . ASN B 1 27 ? 21.979 21.859 -34.360 1.000 16.963 27 ASN BBB C 1
ATOM 5877 O O . ASN B 1 27 ? 22.104 22.967 -33.719 1.000 16.807 27 ASN BBB O 1
ATOM 5888 N N . SER B 1 28 ? 22.468 21.645 -35.577 1.000 16.808 28 SER BBB N 1
ATOM 5889 C CA . SER B 1 28 ? 23.304 22.668 -36.270 1.000 16.727 28 SER BBB CA 1
ATOM 5890 C C . SER B 1 28 ? 22.438 23.914 -36.574 1.000 16.993 28 SER BBB C 1
ATOM 5891 O O . SER B 1 28 ? 22.929 25.036 -36.535 1.000 17.310 28 SER BBB O 1
ATOM 5899 N N . VAL B 1 29 ? 21.181 23.707 -36.905 1.000 16.271 29 VAL BBB N 1
ATOM 5900 C CA . VAL B 1 29 ? 20.274 24.842 -37.286 1.000 15.261 29 VAL BBB CA 1
ATOM 5901 C C . VAL B 1 29 ? 19.978 25.603 -36.001 1.000 16.872 29 VAL BBB C 1
ATOM 5902 O O . VAL B 1 29 ? 20.026 26.842 -35.985 1.000 18.436 29 VAL BBB O 1
ATOM 5915 N N . ARG B 1 30 ? 19.695 24.877 -34.915 1.000 18.500 30 ARG BBB N 1
ATOM 5916 C CA . ARG B 1 30 ? 19.393 25.512 -33.617 1.000 18.530 30 ARG BBB CA 1
ATOM 5917 C C . ARG B 1 30 ? 20.561 26.361 -33.183 1.000 20.061 30 ARG BBB C 1
ATOM 5918 O O . ARG B 1 30 ? 20.313 27.328 -32.535 1.000 24.123 30 ARG BBB O 1
ATOM 5939 N N . GLN B 1 31 ? 21.790 26.007 -33.504 1.000 22.667 31 GLN BBB N 1
ATOM 5940 C CA . GLN B 1 31 ? 22.981 26.718 -32.972 1.000 23.283 31 GLN BBB CA 1
ATOM 5941 C C . GLN B 1 31 ? 23.343 27.893 -33.880 1.000 23.657 31 GLN BBB C 1
ATOM 5942 O O . GLN B 1 31 ? 24.177 28.716 -33.479 1.000 22.403 31 GLN BBB O 1
ATOM 5956 N N . GLN B 1 32 ? 22.693 28.016 -35.043 1.000 19.200 32 GLN BBB N 1
ATOM 5957 C CA . GLN B 1 32 ? 23.014 29.108 -35.999 1.000 17.282 32 GLN BBB CA 1
ATOM 5958 C C . GLN B 1 32 ? 22.562 30.421 -35.352 1.000 19.562 32 GLN BBB C 1
ATOM 5959 O O . GLN B 1 32 ? 21.410 30.493 -34.956 1.000 21.517 32 GLN BBB O 1
ATOM 5973 N N . ILE B 1 33 ? 23.443 31.417 -35.308 1.000 23.709 33 ILE BBB N 1
ATOM 5974 C CA . ILE B 1 33 ? 23.113 32.756 -34.771 1.000 23.177 33 ILE BBB CA 1
ATOM 5975 C C . ILE B 1 33 ? 22.494 33.599 -35.895 1.000 20.258 33 ILE BBB C 1
ATOM 5976 O O . ILE B 1 33 ? 22.730 33.371 -37.094 1.000 22.285 33 ILE BBB O 1
ATOM 5992 N N . PRO B 1 34 ? 21.707 34.624 -35.531 1.000 20.923 34 PRO BBB N 1
ATOM 5993 C CA . PRO B 1 34 ? 21.088 35.520 -36.510 1.000 22.132 34 PRO BBB CA 1
ATOM 5994 C C . PRO B 1 34 ? 22.143 36.360 -37.231 1.000 19.004 34 PRO BBB C 1
ATOM 5995 O O . PRO B 1 34 ? 23.228 36.571 -36.736 1.000 21.656 34 PRO BBB O 1
ATOM 6006 N N . VAL B 1 35 ? 21.863 36.761 -38.452 1.000 21.283 35 VAL BBB N 1
ATOM 6007 C CA . VAL B 1 35 ? 22.715 37.769 -39.142 1.000 23.875 35 VAL BBB CA 1
ATOM 6008 C C . VAL B 1 35 ? 22.539 39.150 -38.468 1.000 24.300 35 VAL BBB C 1
ATOM 6009 O O . VAL B 1 35 ? 21.478 39.471 -37.900 1.000 21.258 35 VAL BBB O 1
ATOM 6022 N N . ASP B 1 36 ? 23.548 39.980 -38.627 1.000 25.412 36 ASP BBB N 1
ATOM 6023 C CA . ASP B 1 36 ? 23.583 41.345 -38.058 1.000 34.516 36 ASP BBB CA 1
ATOM 6024 C C . ASP B 1 36 ? 24.081 42.272 -39.162 1.000 28.133 36 ASP BBB C 1
ATOM 6025 O O . ASP B 1 36 ? 25.221 42.228 -39.470 1.000 30.135 36 ASP BBB O 1
ATOM 6034 N N . PHE B 1 37 ? 23.191 43.008 -39.787 1.000 26.410 37 PHE BBB N 1
ATOM 6035 C CA . PHE B 1 37 ? 23.533 44.034 -40.787 1.000 26.888 37 PHE BBB CA 1
ATOM 6036 C C . PHE B 1 37 ? 23.403 45.414 -40.119 1.000 30.348 37 PHE BBB C 1
ATOM 6037 O O . PHE B 1 37 ? 23.076 46.345 -40.837 1.000 31.518 37 PHE BBB O 1
ATOM 6054 N N . GLY B 1 38 ? 23.587 45.498 -38.796 1.000 28.406 38 GLY BBB N 1
ATOM 6055 C CA . GLY B 1 38 ? 23.206 46.664 -37.951 1.000 29.870 38 GLY BBB CA 1
ATOM 6056 C C . GLY B 1 38 ? 23.845 47.944 -38.449 1.000 33.880 38 GLY BBB C 1
ATOM 6057 O O . GLY B 1 38 ? 23.210 49.028 -38.396 1.000 41.914 38 GLY BBB O 1
ATOM 6061 N N . ARG B 1 39 ? 25.051 47.818 -38.984 1.000 35.439 39 ARG BBB N 1
ATOM 6062 C CA . ARG B 1 39 ? 25.821 48.976 -39.483 1.000 45.461 39 ARG BBB CA 1
ATOM 6063 C C . ARG B 1 39 ? 25.269 49.456 -40.825 1.000 47.463 39 ARG BBB C 1
ATOM 6064 O O . ARG B 1 39 ? 25.630 50.548 -41.167 1.000 31.815 39 ARG BBB O 1
ATOM 6085 N N . PHE B 1 40 ? 24.437 48.694 -41.549 1.000 37.832 40 PHE BBB N 1
ATOM 6086 C CA . PHE B 1 40 ? 23.932 49.056 -42.900 1.000 35.848 40 PHE BBB CA 1
ATOM 6087 C C . PHE B 1 40 ? 22.410 49.123 -42.846 1.000 32.239 40 PHE BBB C 1
ATOM 6088 O O . PHE B 1 40 ? 21.739 48.184 -43.262 1.000 32.185 40 PHE BBB O 1
ATOM 6105 N N . PRO B 1 41 ? 21.817 50.196 -42.274 1.000 36.641 41 PRO BBB N 1
ATOM 6106 C CA . PRO B 1 41 ? 20.361 50.283 -42.130 1.000 34.558 41 PRO BBB CA 1
ATOM 6107 C C . PRO B 1 41 ? 19.649 50.204 -43.489 1.000 29.662 41 PRO BBB C 1
ATOM 6108 O O . PRO B 1 41 ? 18.508 49.836 -43.504 1.000 26.998 41 PRO BBB O 1
ATOM 6119 N N . ASN B 1 42 ? 20.313 50.507 -44.593 1.000 25.697 42 ASN BBB N 1
ATOM 6120 C CA . ASN B 1 42 ? 19.708 50.346 -45.934 1.000 26.160 42 ASN BBB CA 1
ATOM 6121 C C . ASN B 1 42 ? 19.263 48.898 -46.144 1.000 26.455 42 ASN BBB C 1
ATOM 6122 O O . ASN B 1 42 ? 18.295 48.685 -46.906 1.000 30.680 42 ASN BBB O 1
ATOM 6133 N N . LEU B 1 43 ? 19.963 47.933 -45.550 1.000 24.854 43 LEU BBB N 1
ATOM 6134 C CA . LEU B 1 43 ? 19.694 46.488 -45.749 1.000 24.585 43 LEU BBB CA 1
ATOM 6135 C C . LEU B 1 43 ? 18.753 45.925 -44.681 1.000 23.797 43 LEU BBB C 1
ATOM 6136 O O . LEU B 1 43 ? 18.638 44.717 -44.675 1.000 22.067 43 LEU BBB O 1
ATOM 6152 N N . ARG B 1 44 ? 18.129 46.749 -43.831 1.000 23.410 44 ARG BBB N 1
ATOM 6153 C CA . ARG B 1 44 ? 17.394 46.254 -42.637 1.000 23.624 44 ARG BBB CA 1
ATOM 6154 C C . ARG B 1 44 ? 16.231 45.358 -43.059 1.000 23.752 44 ARG BBB C 1
ATOM 6155 O O . ARG B 1 44 ? 15.964 44.390 -42.324 1.000 20.501 44 ARG BBB O 1
ATOM 6176 N N . GLU B 1 45 ? 15.533 45.625 -44.168 1.000 21.387 45 GLU BBB N 1
ATOM 6177 C CA . GLU B 1 45 ? 14.428 44.703 -44.564 1.000 20.435 45 GLU BBB CA 1
ATOM 6178 C C . GLU B 1 45 ? 14.997 43.333 -44.965 1.000 19.550 45 GLU BBB C 1
ATOM 6179 O O . GLU B 1 45 ? 14.345 42.293 -44.654 1.000 21.985 45 GLU BBB O 1
ATOM 6191 N N . SER B 1 46 ? 16.144 43.294 -45.622 1.000 20.606 46 SER BBB N 1
ATOM 6192 C CA . SER B 1 46 ? 16.805 42.024 -45.985 1.000 22.652 46 SER BBB CA 1
ATOM 6193 C C . SER B 1 46 ? 17.290 41.326 -44.703 1.000 23.721 46 SER BBB C 1
ATOM 6194 O O . SER B 1 46 ? 17.115 40.102 -44.623 1.000 20.747 46 SER BBB O 1
ATOM 6202 N N . GLU B 1 47 ? 17.814 42.061 -43.724 1.000 19.910 47 GLU BBB N 1
ATOM 6203 C CA . GLU B 1 47 ? 18.190 41.460 -42.418 1.000 20.533 47 GLU BBB CA 1
ATOM 6204 C C . GLU B 1 47 ? 16.953 40.841 -41.766 1.000 18.999 47 GLU BBB C 1
ATOM 6205 O O . GLU B 1 47 ? 17.039 39.706 -41.241 1.000 19.917 47 GLU BBB O 1
ATOM 6217 N N . ARG B 1 48 ? 15.821 41.571 -41.729 1.000 19.379 48 ARG BBB N 1
ATOM 6218 C CA . ARG B 1 48 ? 14.564 41.076 -41.123 1.000 21.711 48 ARG BBB CA 1
ATOM 6219 C C . ARG B 1 48 ? 14.103 39.818 -41.853 1.000 19.304 48 ARG BBB C 1
ATOM 6220 O O . ARG B 1 48 ? 13.690 38.840 -41.186 1.000 17.703 48 ARG BBB O 1
ATOM 6241 N N . GLN B 1 49 ? 14.173 39.808 -43.182 1.000 20.542 49 GLN BBB N 1
ATOM 6242 C CA . GLN B 1 49 ? 13.666 38.639 -43.945 1.000 19.133 49 GLN BBB CA 1
ATOM 6243 C C . GLN B 1 49 ? 14.540 37.427 -43.669 1.000 17.685 49 GLN BBB C 1
ATOM 6244 O O . GLN B 1 49 ? 13.995 36.318 -43.474 1.000 21.175 49 GLN BBB O 1
ATOM 6258 N N . ILE B 1 50 ? 15.855 37.583 -43.720 1.000 19.626 50 ILE BBB N 1
ATOM 6259 C CA . ILE B 1 50 ? 16.823 36.480 -43.452 1.000 17.317 50 ILE BBB CA 1
ATOM 6260 C C . ILE B 1 50 ? 16.607 35.937 -42.033 1.000 17.947 50 ILE BBB C 1
ATOM 6261 O O . ILE B 1 50 ? 16.624 34.736 -41.857 1.000 18.600 50 ILE BBB O 1
ATOM 6277 N N . ASN B 1 51 ? 16.438 36.821 -41.035 1.000 18.982 51 ASN BBB N 1
ATOM 6278 C CA . ASN B 1 51 ? 16.320 36.360 -39.629 1.000 19.068 51 ASN BBB CA 1
ATOM 6279 C C . ASN B 1 51 ? 14.950 35.690 -39.458 1.000 20.145 51 ASN BBB C 1
ATOM 6280 O O . ASN B 1 51 ? 14.846 34.777 -38.633 1.000 19.436 51 ASN BBB O 1
ATOM 6291 N N . THR B 1 52 ? 13.918 36.162 -40.164 1.000 20.264 52 THR BBB N 1
ATOM 6292 C CA . THR B 1 52 ? 12.583 35.532 -40.136 1.000 20.834 52 THR BBB CA 1
ATOM 6293 C C . THR B 1 52 ? 12.754 34.135 -40.721 1.000 20.945 52 THR BBB C 1
ATOM 6294 O O . THR B 1 52 ? 12.293 33.182 -40.129 1.000 18.936 52 THR BBB O 1
ATOM 6305 N N . GLY B 1 53 ? 13.398 34.031 -41.866 1.000 19.573 53 GLY BBB N 1
ATOM 6306 C CA . GLY B 1 53 ? 13.705 32.748 -42.518 1.000 18.054 53 GLY BBB CA 1
ATOM 6307 C C . GLY B 1 53 ? 14.453 31.796 -41.587 1.000 18.457 53 GLY BBB C 1
ATOM 6308 O O . GLY B 1 53 ? 14.050 30.575 -41.403 1.000 17.317 53 GLY BBB O 1
ATOM 6312 N N . LEU B 1 54 ? 15.514 32.289 -40.966 1.000 18.142 54 LEU BBB N 1
ATOM 6313 C CA . LEU B 1 54 ? 16.277 31.466 -39.992 1.000 19.089 54 LEU BBB CA 1
A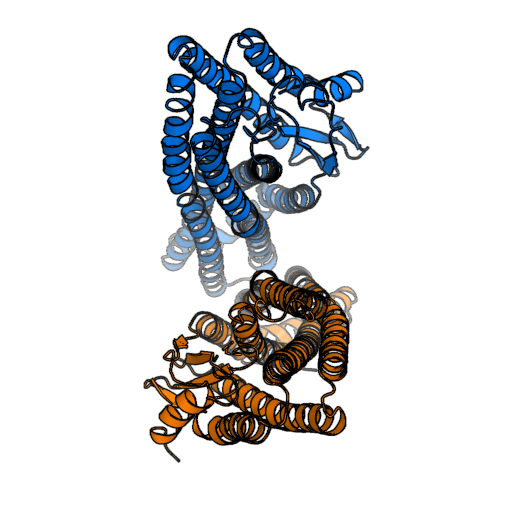TOM 6314 C C . LEU B 1 54 ? 15.382 31.093 -38.819 1.000 18.990 54 LEU BBB C 1
ATOM 6315 O O . LEU B 1 54 ? 15.492 29.988 -38.333 1.000 18.338 54 LEU BBB O 1
ATOM 6331 N N . GLY B 1 55 ? 14.527 32.008 -38.337 1.000 17.446 55 GLY BBB N 1
ATOM 6332 C CA . GLY B 1 55 ? 13.597 31.699 -37.253 1.000 16.778 55 GLY BBB CA 1
ATOM 6333 C C . GLY B 1 55 ? 12.699 30.549 -37.622 1.000 18.707 55 GLY BBB C 1
ATOM 6334 O O . GLY B 1 55 ? 12.415 29.724 -36.741 1.000 19.708 55 GLY BBB O 1
ATOM 6338 N N . ALA B 1 56 ? 12.208 30.512 -38.871 1.000 16.406 56 ALA BBB N 1
ATOM 6339 C CA . ALA B 1 56 ? 11.345 29.415 -39.353 1.000 18.843 56 ALA BBB CA 1
ATOM 6340 C C . ALA B 1 56 ? 12.181 28.126 -39.367 1.000 17.973 56 ALA BBB C 1
ATOM 6341 O O . ALA B 1 56 ? 11.700 27.086 -38.874 1.000 18.615 56 ALA BBB O 1
ATOM 6348 N N . ALA B 1 57 ? 13.415 28.190 -39.835 1.000 18.311 57 ALA BBB N 1
ATOM 6349 C CA . ALA B 1 57 ? 14.289 26.986 -39.890 1.000 17.842 57 ALA BBB CA 1
ATOM 6350 C C . ALA B 1 57 ? 14.510 26.457 -38.465 1.000 18.966 57 ALA BBB C 1
ATOM 6351 O O . ALA B 1 57 ? 14.394 25.234 -38.246 1.000 20.193 57 ALA BBB O 1
ATOM 6358 N N . ARG B 1 58 ? 14.783 27.360 -37.532 1.000 17.798 58 ARG BBB N 1
ATOM 6359 C CA . ARG B 1 58 ? 15.048 27.033 -36.123 1.000 20.064 58 ARG BBB CA 1
ATOM 6360 C C . ARG B 1 58 ? 13.817 26.388 -35.494 1.000 20.511 58 ARG BBB C 1
ATOM 6361 O O . ARG B 1 58 ? 13.994 25.418 -34.753 1.000 17.008 58 ARG BBB O 1
ATOM 6382 N N . GLN B 1 59 ? 12.630 26.912 -35.741 1.000 21.500 59 GLN BBB N 1
ATOM 6383 C CA . GLN B 1 59 ? 11.390 26.327 -35.200 1.000 20.254 59 GLN BBB CA 1
ATOM 6384 C C . GLN B 1 59 ? 11.187 24.944 -35.848 1.000 20.527 59 GLN BBB C 1
ATOM 6385 O O . GLN B 1 59 ? 10.768 24.026 -35.127 1.000 18.374 59 GLN BBB O 1
ATOM 6399 N N . HIS B 1 60 ? 11.386 24.779 -37.163 1.000 16.697 60 HIS BBB N 1
ATOM 6400 C CA . HIS B 1 60 ? 11.237 23.443 -37.783 1.000 18.515 60 HIS BBB CA 1
ATOM 6401 C C . HIS B 1 60 ? 12.190 22.437 -37.107 1.000 20.309 60 HIS BBB C 1
ATOM 6402 O O . HIS B 1 60 ? 11.753 21.330 -36.841 1.000 18.295 60 HIS BBB O 1
ATOM 6417 N N . ALA B 1 61 ? 13.451 22.816 -36.885 1.000 19.361 61 ALA BBB N 1
ATOM 6418 C CA . ALA B 1 61 ? 14.479 22.002 -36.219 1.000 18.614 61 ALA BBB CA 1
ATOM 6419 C C . ALA B 1 61 ? 14.053 21.641 -34.801 1.000 19.095 61 ALA BBB C 1
ATOM 6420 O O . ALA B 1 61 ? 14.181 20.457 -34.409 1.000 18.781 61 ALA BBB O 1
ATOM 6427 N N . GLU B 1 62 ? 13.551 22.633 -34.071 1.000 19.621 62 GLU BBB N 1
ATOM 6428 C CA . GLU B 1 62 ? 13.028 22.421 -32.697 1.000 22.762 62 GLU BBB CA 1
ATOM 6429 C C . GLU B 1 62 ? 11.855 21.441 -32.755 1.000 20.793 62 GLU BBB C 1
ATOM 6430 O O . GLU B 1 62 ? 11.816 20.522 -31.879 1.000 19.044 62 GLU BBB O 1
ATOM 6442 N N . HIS B 1 63 ? 10.960 21.599 -33.734 1.000 19.708 63 HIS BBB N 1
ATOM 6443 C CA . HIS B 1 63 ? 9.774 20.691 -33.864 1.000 23.361 63 HIS BBB CA 1
ATOM 6444 C C . HIS B 1 63 ? 10.267 19.241 -34.106 1.000 22.879 63 HIS BBB C 1
ATOM 6445 O O . HIS B 1 63 ? 9.805 18.291 -33.454 1.000 19.975 63 HIS BBB O 1
ATOM 6460 N N . TYR B 1 64 ? 11.246 19.061 -34.962 1.000 21.104 64 TYR BBB N 1
ATOM 6461 C CA . TYR B 1 64 ? 11.827 17.720 -35.206 1.000 18.040 64 TYR BBB CA 1
ATOM 6462 C C . TYR B 1 64 ? 12.375 17.185 -33.884 1.000 18.333 64 TYR BBB C 1
ATOM 6463 O O . TYR B 1 64 ? 11.975 16.070 -33.491 1.000 18.670 64 TYR BBB O 1
ATOM 6481 N N . LEU B 1 65 ? 13.213 17.972 -33.195 1.000 18.219 65 LEU BBB N 1
ATOM 6482 C CA . LEU B 1 65 ? 14.005 17.479 -32.060 1.000 18.458 65 LEU BBB CA 1
ATOM 6483 C C . LEU B 1 65 ? 13.053 17.159 -30.922 1.000 20.584 65 LEU BBB C 1
ATOM 6484 O O . LEU B 1 65 ? 13.269 16.127 -30.280 1.000 19.412 65 LEU BBB O 1
ATOM 6500 N N . LYS B 1 66 ? 12.059 18.005 -30.680 1.000 20.067 66 LYS BBB N 1
ATOM 6501 C CA . LYS B 1 66 ? 11.248 17.942 -29.443 1.000 22.351 66 LYS BBB CA 1
ATOM 6502 C C . LYS B 1 66 ? 10.050 17.026 -29.699 1.000 25.626 66 LYS BBB C 1
ATOM 6503 O O . LYS B 1 66 ? 9.647 16.342 -28.762 1.000 22.347 66 LYS BBB O 1
ATOM 6522 N N . ASP B 1 67 ? 9.518 16.985 -30.914 1.000 23.940 67 ASP BBB N 1
ATOM 6523 C CA . ASP B 1 67 ? 8.197 16.353 -31.099 1.000 26.363 67 ASP BBB CA 1
ATOM 6524 C C . ASP B 1 67 ? 8.327 15.143 -32.015 1.000 24.611 67 ASP BBB C 1
ATOM 6525 O O . ASP B 1 67 ? 7.432 14.334 -32.009 1.000 24.898 67 ASP BBB O 1
ATOM 6534 N N . ILE B 1 68 ? 9.333 15.058 -32.875 1.000 19.522 68 ILE BBB N 1
ATOM 6535 C CA . ILE B 1 68 ? 9.350 13.910 -33.822 1.000 18.600 68 ILE BBB CA 1
ATOM 6536 C C . ILE B 1 68 ? 10.366 12.889 -33.351 1.000 24.616 68 ILE BBB C 1
ATOM 6537 O O . ILE B 1 68 ? 10.017 11.662 -33.383 1.000 22.187 68 ILE BBB O 1
ATOM 6553 N N . GLN B 1 69 ? 11.568 13.321 -32.971 1.000 18.920 69 GLN BBB N 1
ATOM 6554 C CA . GLN B 1 69 ? 12.627 12.360 -32.558 1.000 21.543 69 GLN BBB CA 1
ATOM 6555 C C . GLN B 1 69 ? 12.053 11.403 -31.498 1.000 19.733 69 GLN BBB C 1
ATOM 6556 O O . GLN B 1 69 ? 12.346 10.205 -31.594 1.000 16.627 69 GLN BBB O 1
ATOM 6570 N N . PRO B 1 70 ? 11.326 11.863 -30.449 1.000 21.204 70 PRO BBB N 1
ATOM 6571 C CA . PRO B 1 70 ? 10.798 10.964 -29.401 1.000 21.688 70 PRO BBB CA 1
ATOM 6572 C C . PRO B 1 70 ? 9.842 9.895 -29.980 1.000 21.845 70 PRO BBB C 1
ATOM 6573 O O . PRO B 1 70 ? 9.841 8.776 -29.463 1.000 20.864 70 PRO BBB O 1
ATOM 6584 N N . LEU B 1 71 ? 9.085 10.236 -31.026 1.000 18.703 71 LEU BBB N 1
ATOM 6585 C CA . LEU B 1 71 ? 8.215 9.269 -31.770 1.000 23.427 71 LEU BBB CA 1
ATOM 6586 C C . LEU B 1 71 ? 9.046 8.192 -32.482 1.000 22.327 71 LEU BBB C 1
ATOM 6587 O O . LEU B 1 71 ? 8.554 7.017 -32.604 1.000 17.046 71 LEU BBB O 1
ATOM 6603 N N . ILE B 1 72 ? 10.224 8.539 -32.976 1.000 20.136 72 ILE BBB N 1
ATOM 6604 C CA . ILE B 1 72 ? 11.089 7.540 -33.657 1.000 20.018 72 ILE BBB CA 1
ATOM 6605 C C . ILE B 1 72 ? 11.615 6.546 -32.619 1.000 22.656 72 ILE BBB C 1
ATOM 6606 O O . ILE B 1 72 ? 11.609 5.345 -32.905 1.000 20.207 72 ILE BBB O 1
ATOM 6622 N N . ILE B 1 73 ? 12.044 7.017 -31.477 1.000 16.541 73 ILE BBB N 1
ATOM 6623 C CA . ILE B 1 73 ? 12.539 6.148 -30.377 1.000 19.725 73 ILE BBB CA 1
ATOM 6624 C C . ILE B 1 73 ? 11.362 5.282 -29.916 1.000 20.770 73 ILE BBB C 1
ATOM 6625 O O . ILE B 1 73 ? 11.535 4.066 -29.715 1.000 23.173 73 ILE BBB O 1
ATOM 6641 N N . ARG B 1 74 ? 10.212 5.887 -29.749 1.000 16.917 74 ARG BBB N 1
ATOM 6642 C CA . ARG B 1 74 ? 9.010 5.174 -29.305 1.000 20.712 74 ARG BBB CA 1
ATOM 6643 C C . ARG B 1 74 ? 8.709 4.032 -30.290 1.000 18.735 74 ARG BBB C 1
ATOM 6644 O O . ARG B 1 74 ? 8.319 2.928 -29.818 1.000 21.608 74 ARG BBB O 1
ATOM 6665 N N . ASN B 1 75 ? 8.841 4.283 -31.603 1.000 16.590 75 ASN BBB N 1
ATOM 6666 C CA . ASN B 1 75 ? 8.642 3.271 -32.637 1.000 18.247 75 ASN BBB CA 1
ATOM 6667 C C . ASN B 1 75 ? 9.544 2.069 -32.309 1.000 20.455 75 ASN BBB C 1
ATOM 6668 O O . ASN B 1 75 ? 9.054 0.937 -32.416 1.000 20.296 75 ASN BBB O 1
ATOM 6679 N N . VAL B 1 76 ? 10.803 2.303 -31.941 1.000 16.065 76 VAL BBB N 1
ATOM 6680 C CA . VAL B 1 76 ? 11.758 1.201 -31.644 1.000 16.444 76 VAL BBB CA 1
ATOM 6681 C C . VAL B 1 76 ? 11.241 0.422 -30.431 1.000 17.728 76 VAL BBB C 1
ATOM 6682 O O . VAL B 1 76 ? 11.280 -0.803 -30.461 1.000 19.905 76 VAL BBB O 1
ATOM 6695 N N . THR B 1 77 ? 10.761 1.117 -29.400 1.000 17.485 77 THR BBB N 1
ATOM 6696 C CA . THR B 1 77 ? 10.165 0.483 -28.192 1.000 20.275 77 THR BBB CA 1
ATOM 6697 C C . THR B 1 77 ? 8.915 -0.324 -28.561 1.000 18.083 77 THR BBB C 1
ATOM 6698 O O . THR B 1 77 ? 8.694 -1.429 -28.001 1.000 19.852 77 THR BBB O 1
ATOM 6709 N N . ASN B 1 78 ? 8.122 0.194 -29.480 1.000 16.694 78 ASN BBB N 1
ATOM 6710 C CA . ASN B 1 78 ? 6.889 -0.469 -29.970 1.000 20.867 78 ASN BBB CA 1
ATOM 6711 C C . ASN B 1 78 ? 7.285 -1.765 -30.705 1.000 21.953 78 ASN BBB C 1
ATOM 6712 O O . ASN B 1 78 ? 6.629 -2.784 -30.513 1.000 17.763 78 ASN BBB O 1
ATOM 6723 N N . ILE B 1 79 ? 8.285 -1.717 -31.570 1.000 18.545 79 ILE BBB N 1
ATOM 6724 C CA . ILE B 1 79 ? 8.789 -2.940 -32.262 1.000 18.717 79 ILE BBB CA 1
ATOM 6725 C C . ILE B 1 79 ? 9.183 -3.955 -31.174 1.000 18.053 79 ILE BBB C 1
ATOM 6726 O O . ILE B 1 79 ? 8.781 -5.114 -31.251 1.000 16.724 79 ILE BBB O 1
ATOM 6742 N N . GLN B 1 80 ? 9.982 -3.533 -30.220 1.000 16.049 80 GLN BBB N 1
ATOM 6743 C CA . GLN B 1 80 ? 10.448 -4.415 -29.133 1.000 17.122 80 GLN BBB CA 1
ATOM 6744 C C . GLN B 1 80 ? 9.223 -5.062 -28.467 1.000 19.827 80 GLN BBB C 1
ATOM 6745 O O . GLN B 1 80 ? 9.225 -6.316 -28.298 1.000 21.925 80 GLN BBB O 1
ATOM 6759 N N . ASP B 1 81 ? 8.249 -4.263 -28.065 1.000 20.955 81 ASP BBB N 1
ATOM 6760 C CA . ASP B 1 81 ? 7.088 -4.748 -27.286 1.000 20.033 81 ASP BBB CA 1
ATOM 6761 C C . ASP B 1 81 ? 6.271 -5.703 -28.175 1.000 20.915 81 ASP BBB C 1
ATOM 6762 O O . ASP B 1 81 ? 5.735 -6.684 -27.656 1.000 17.644 81 ASP BBB O 1
ATOM 6771 N N . TYR B 1 82 ? 6.091 -5.378 -29.453 1.000 15.011 82 TYR BBB N 1
ATOM 6772 C CA . TYR B 1 82 ? 5.341 -6.242 -30.407 1.000 14.525 82 TYR BBB CA 1
ATOM 6773 C C . TYR B 1 82 ? 6.016 -7.615 -30.440 1.000 17.475 82 TYR BBB C 1
ATOM 6774 O O . TYR B 1 82 ? 5.315 -8.658 -30.205 1.000 16.051 82 TYR BBB O 1
ATOM 6792 N N . PHE B 1 83 ? 7.328 -7.665 -30.653 1.000 15.289 83 PHE BBB N 1
ATOM 6793 C CA . PHE B 1 83 ? 8.027 -8.961 -30.831 1.000 16.360 83 PHE BBB CA 1
ATOM 6794 C C . PHE B 1 83 ? 8.150 -9.694 -29.498 1.000 21.465 83 PHE BBB C 1
ATOM 6795 O O . PHE B 1 83 ? 8.165 -10.925 -29.520 1.000 17.344 83 PHE BBB O 1
ATOM 6812 N N . GLU B 1 84 ? 8.217 -8.964 -28.379 1.000 18.150 84 GLU BBB N 1
ATOM 6813 C CA . GLU B 1 84 ? 8.201 -9.614 -27.048 1.000 22.726 84 GLU BBB CA 1
ATOM 6814 C C . GLU B 1 84 ? 6.837 -10.272 -26.837 1.000 21.995 84 GLU BBB C 1
ATOM 6815 O O . GLU B 1 84 ? 6.803 -11.354 -26.261 1.000 18.966 84 GLU BBB O 1
ATOM 6827 N N . THR B 1 85 ? 5.760 -9.657 -27.291 1.000 18.253 85 THR BBB N 1
ATOM 6828 C CA . THR B 1 85 ? 4.420 -10.256 -27.158 1.000 20.317 85 THR BBB CA 1
ATOM 6829 C C . THR B 1 85 ? 4.348 -11.464 -28.096 1.000 17.093 85 THR BBB C 1
ATOM 6830 O O . THR B 1 85 ? 3.788 -12.496 -27.694 1.000 17.633 85 THR BBB O 1
ATOM 6841 N N . GLN B 1 86 ? 4.811 -11.323 -29.325 1.000 14.388 86 GLN BBB N 1
ATOM 6842 C CA . GLN B 1 86 ? 4.782 -12.442 -30.288 1.000 17.434 86 GLN BBB CA 1
ATOM 6843 C C . GLN B 1 86 ? 5.596 -13.619 -29.742 1.000 18.404 86 GLN BBB C 1
ATOM 6844 O O . GLN B 1 86 ? 5.111 -14.770 -29.792 1.000 16.462 86 GLN BBB O 1
ATOM 6858 N N . ASN B 1 87 ? 6.770 -13.342 -29.213 1.000 15.445 87 ASN BBB N 1
ATOM 6859 C CA . ASN B 1 87 ? 7.639 -14.368 -28.586 1.000 20.880 87 ASN BBB CA 1
ATOM 6860 C C . ASN B 1 87 ? 6.944 -14.995 -27.349 1.000 17.518 87 ASN BBB C 1
ATOM 6861 O O . ASN B 1 87 ? 7.133 -16.191 -27.109 1.000 18.669 87 ASN BBB O 1
ATOM 6872 N N . LEU B 1 88 ? 6.213 -14.232 -26.558 1.000 18.827 88 LEU BBB N 1
ATOM 6873 C CA . LEU B 1 88 ? 5.445 -14.774 -25.402 1.000 18.529 88 LEU BBB CA 1
ATOM 6874 C C . LEU B 1 88 ? 4.469 -15.813 -25.955 1.000 20.005 88 LEU BBB C 1
ATOM 6875 O O . LEU B 1 88 ? 4.437 -16.915 -25.409 1.000 19.546 88 LEU BBB O 1
ATOM 6891 N N . ILE B 1 89 ? 3.709 -15.475 -27.002 1.000 17.189 89 ILE BBB N 1
ATOM 6892 C CA . ILE B 1 89 ? 2.731 -16.421 -27.634 1.000 19.915 89 ILE BBB CA 1
ATOM 6893 C C . ILE B 1 89 ? 3.475 -17.669 -28.094 1.000 21.815 89 ILE BBB C 1
ATOM 6894 O O . ILE B 1 89 ? 3.056 -18.791 -27.728 1.000 20.033 89 ILE BBB O 1
ATOM 6910 N N . SER B 1 90 ? 4.603 -17.499 -28.769 1.000 20.323 90 SER BBB N 1
ATOM 6911 C CA . SER B 1 90 ? 5.367 -18.667 -29.297 1.000 20.705 90 SER BBB CA 1
ATOM 6912 C C . SER B 1 90 ? 5.856 -19.567 -28.149 1.000 24.975 90 SER BBB C 1
ATOM 6913 O O . SER B 1 90 ? 5.943 -20.781 -28.354 1.000 23.137 90 SER BBB O 1
ATOM 6921 N N . THR B 1 91 ? 6.146 -18.988 -26.979 1.000 22.247 91 THR BBB N 1
ATOM 6922 C CA . THR B 1 91 ? 6.637 -19.687 -25.777 1.000 21.243 91 THR BBB CA 1
ATOM 6923 C C . THR B 1 91 ? 5.497 -20.395 -25.044 1.000 19.336 91 THR BBB C 1
ATOM 6924 O O . THR B 1 91 ? 5.749 -21.474 -24.524 1.000 23.175 91 THR BBB O 1
ATOM 6935 N N . VAL B 1 92 ? 4.340 -19.760 -24.881 1.000 22.871 92 VAL BBB N 1
ATOM 6936 C CA . VAL B 1 92 ? 3.332 -20.218 -23.865 1.000 22.902 92 VAL BBB CA 1
ATOM 6937 C C . VAL B 1 92 ? 2.103 -20.857 -24.524 1.000 20.352 92 VAL BBB C 1
ATOM 6938 O O . VAL B 1 92 ? 1.367 -21.507 -23.826 1.000 25.066 92 VAL BBB O 1
ATOM 6951 N N . MET B 1 93 ? 1.927 -20.770 -25.832 1.000 21.273 93 MET BBB N 1
ATOM 6952 C CA . MET B 1 93 ? 0.782 -21.419 -26.498 1.000 21.476 93 MET BBB CA 1
ATOM 6953 C C . MET B 1 93 ? 0.895 -22.938 -26.277 1.000 22.458 93 MET BBB C 1
ATOM 6954 O O . MET B 1 93 ? 1.894 -23.581 -26.627 1.000 21.302 93 MET BBB O 1
ATOM 6968 N N . PRO B 1 94 ? -0.114 -23.604 -25.681 1.000 23.100 94 PRO BBB N 1
ATOM 6969 C CA . PRO B 1 94 ? -0.084 -25.073 -25.589 1.000 23.122 94 PRO BBB CA 1
ATOM 6970 C C . PRO B 1 94 ? 0.054 -25.678 -26.998 1.000 25.966 94 PRO BBB C 1
ATOM 6971 O O . PRO B 1 94 ? -0.498 -25.092 -27.962 1.000 26.579 94 PRO BBB O 1
ATOM 6982 N N . S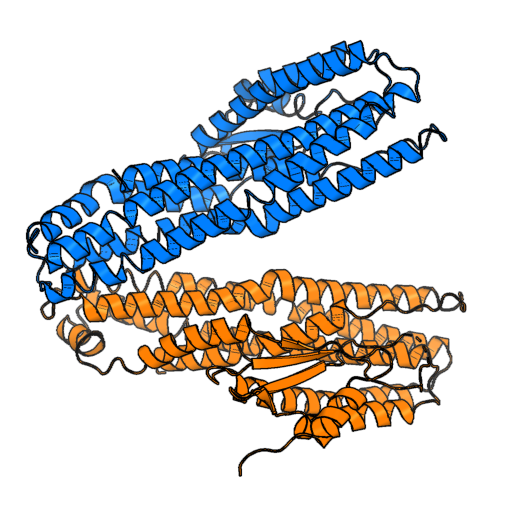ER B 1 95 ? 0.897 -26.702 -27.155 1.000 30.471 95 SER BBB N 1
ATOM 6983 C CA . SER B 1 95 ? 1.250 -27.212 -28.507 1.000 34.552 95 SER BBB CA 1
ATOM 6984 C C . SER B 1 95 ? -0.065 -27.523 -29.247 1.000 40.108 95 SER BBB C 1
ATOM 6985 O O . SER B 1 95 ? -0.251 -26.960 -30.366 1.000 50.714 95 SER BBB O 1
ATOM 6993 N N . GLY B 1 96 ? -0.995 -28.202 -28.542 1.000 28.910 96 GLY BBB N 1
ATOM 6994 C CA . GLY B 1 96 ? -2.322 -28.644 -29.031 1.000 29.942 96 GLY BBB CA 1
ATOM 6995 C C . GLY B 1 96 ? -3.446 -27.597 -28.843 1.000 27.871 96 GLY BBB C 1
ATOM 6996 O O . GLY B 1 96 ? -4.651 -27.976 -28.735 1.000 30.154 96 GLY BBB O 1
ATOM 7000 N N . ALA B 1 97 ? -3.102 -26.321 -28.843 1.000 21.538 97 ALA BBB N 1
ATOM 7001 C CA . ALA B 1 97 ? -4.057 -25.206 -28.610 1.000 20.395 97 ALA BBB CA 1
ATOM 7002 C C . ALA B 1 97 ? -5.200 -25.265 -29.644 1.000 20.369 97 ALA BBB C 1
ATOM 7003 O O . ALA B 1 97 ? -4.974 -25.611 -30.846 1.000 20.782 97 ALA BBB O 1
ATOM 7010 N N . THR B 1 98 ? -6.390 -24.883 -29.199 1.000 18.637 98 THR BBB N 1
ATOM 7011 C CA . THR B 1 98 ? -7.615 -24.890 -30.017 1.000 21.470 98 THR BBB CA 1
ATOM 7012 C C . THR B 1 98 ? -7.658 -23.658 -30.899 1.000 23.822 98 THR BBB C 1
ATOM 7013 O O . THR B 1 98 ? -6.914 -22.657 -30.634 1.000 20.596 98 THR BBB O 1
ATOM 7024 N N . LYS B 1 99 ? -8.571 -23.687 -31.856 1.000 21.778 99 LYS BBB N 1
ATOM 7025 C CA . LYS B 1 99 ? -8.873 -22.518 -32.702 1.000 21.279 99 LYS BBB CA 1
ATOM 7026 C C . LYS B 1 99 ? -9.202 -21.331 -31.790 1.000 26.117 99 LYS BBB C 1
ATOM 7027 O O . LYS B 1 99 ? -8.754 -20.192 -32.077 1.000 21.045 99 LYS BBB O 1
ATOM 7046 N N . GLU B 1 100 ? -9.947 -21.559 -30.722 1.000 19.284 100 GLU BBB N 1
ATOM 7047 C CA . GLU B 1 100 ? -10.363 -20.438 -29.826 1.000 21.104 100 GLU BBB CA 1
ATOM 7048 C C . GLU B 1 100 ? -9.148 -19.791 -29.172 1.000 19.903 100 GLU BBB C 1
ATOM 7049 O O . GLU B 1 100 ? -9.101 -18.582 -29.032 1.000 16.968 100 GLU BBB O 1
ATOM 7061 N N . GLN B 1 101 ? -8.222 -20.606 -28.688 1.000 19.291 101 GLN BBB N 1
ATOM 7062 C CA . GLN B 1 101 ? -6.977 -20.094 -28.077 1.000 20.115 101 GLN BBB CA 1
ATOM 7063 C C . GLN B 1 101 ? -6.189 -19.332 -29.134 1.000 16.209 101 GLN BBB C 1
ATOM 7064 O O . GLN B 1 101 ? -5.646 -18.235 -28.848 1.000 16.941 101 GLN BBB O 1
ATOM 7078 N N . TRP B 1 102 ? -6.089 -19.878 -30.351 1.000 16.948 102 TRP BBB N 1
ATOM 7079 C CA . TRP B 1 102 ? -5.400 -19.138 -31.449 1.000 16.299 102 TRP BBB CA 1
ATOM 7080 C C . TRP B 1 102 ? -6.101 -17.812 -31.762 1.000 15.191 102 TRP BBB C 1
ATOM 7081 O O . TRP B 1 102 ? -5.408 -16.816 -32.047 1.000 18.185 102 TRP BBB O 1
ATOM 7102 N N . LEU B 1 103 ? -7.407 -17.769 -31.767 1.000 16.819 103 LEU BBB N 1
ATOM 7103 C CA . LEU B 1 103 ? -8.140 -16.506 -32.019 1.000 17.055 103 LEU BBB CA 1
ATOM 7104 C C . LEU B 1 103 ? -7.825 -15.500 -30.918 1.000 20.856 103 LEU BBB C 1
ATOM 7105 O O . LEU B 1 103 ? -7.681 -14.334 -31.219 1.000 19.432 103 LEU BBB O 1
ATOM 7121 N N . SER B 1 104 ? -7.734 -15.920 -29.653 1.000 22.356 104 SER BBB N 1
ATOM 7122 C CA A SER B 1 104 ? -7.358 -14.989 -28.560 0.500 19.181 104 SER BBB CA 1
ATOM 7123 C CA B SER B 1 104 ? -7.353 -14.988 -28.548 0.500 20.750 104 SER BBB CA 1
ATOM 7124 C C . SER B 1 104 ? -5.959 -14.408 -28.849 1.000 20.641 104 SER BBB C 1
ATOM 7125 O O . SER B 1 104 ? -5.785 -13.199 -28.797 1.000 18.732 104 SER BBB O 1
ATOM 7139 N N . ALA B 1 105 ? -4.983 -15.251 -29.164 1.000 18.308 105 ALA BBB N 1
ATOM 7140 C CA . ALA B 1 105 ? -3.586 -14.847 -29.435 1.000 20.797 105 ALA BBB CA 1
ATOM 7141 C C . ALA B 1 105 ? -3.544 -13.927 -30.652 1.000 19.129 105 ALA BBB C 1
ATOM 7142 O O . ALA B 1 105 ? -2.969 -12.855 -30.558 1.000 20.885 105 ALA BBB O 1
ATOM 7149 N N . LEU B 1 106 ? -4.163 -14.325 -31.761 1.000 18.958 106 LEU BBB N 1
ATOM 7150 C CA . LEU B 1 106 ? -4.128 -13.555 -33.005 1.000 20.843 106 LEU BBB CA 1
ATOM 7151 C C . LEU B 1 106 ? -4.779 -12.184 -32.806 1.000 21.080 106 LEU BBB C 1
ATOM 7152 O O . LEU B 1 106 ? -4.259 -11.199 -33.416 1.000 25.409 106 LEU BBB O 1
ATOM 7168 N N . GLY B 1 107 ? -5.906 -12.110 -32.111 1.000 22.268 107 GLY BBB N 1
ATOM 7169 C CA . GLY B 1 107 ? -6.601 -10.835 -31.773 1.000 20.647 107 GLY BBB CA 1
ATOM 7170 C C . GLY B 1 107 ? -5.661 -9.920 -30.996 1.000 23.340 107 GLY BBB C 1
ATOM 7171 O O . GLY B 1 107 ? -5.566 -8.750 -31.374 1.000 22.587 107 GLY BBB O 1
ATOM 7175 N N . MET B 1 108 ? -4.905 -10.461 -30.026 1.000 25.011 108 MET BBB N 1
ATOM 7176 C CA A MET B 1 108 ? -3.943 -9.675 -29.217 0.500 25.225 108 MET BBB CA 1
ATOM 7177 C CA B MET B 1 108 ? -3.928 -9.669 -29.204 0.500 26.856 108 MET BBB CA 1
ATOM 7178 C C . MET B 1 108 ? -2.816 -9.114 -30.108 1.000 23.575 108 MET BBB C 1
ATOM 7179 O O . MET B 1 108 ? -2.604 -7.872 -30.080 1.000 21.474 108 MET BBB O 1
ATOM 7205 N N . VAL B 1 109 ? -2.129 -9.958 -30.879 1.000 22.625 109 VAL BBB N 1
ATOM 7206 C CA . VAL B 1 109 ? -0.996 -9.450 -31.725 1.000 23.394 109 VAL BBB CA 1
ATOM 7207 C C . VAL B 1 109 ? -1.502 -8.531 -32.866 1.000 23.014 109 VAL BBB C 1
ATOM 7208 O O . VAL B 1 109 ? -0.780 -7.572 -33.190 1.000 21.688 109 VAL BBB O 1
ATOM 7221 N N . SER B 1 110 ? -2.638 -8.829 -33.497 1.000 21.779 110 SER BBB N 1
ATOM 7222 C CA . SER B 1 110 ? -3.226 -8.029 -34.593 1.000 20.107 110 SER BBB CA 1
ATOM 7223 C C . SER B 1 110 ? -3.541 -6.626 -34.063 1.000 24.390 110 SER BBB C 1
ATOM 7224 O O . SER B 1 110 ? -3.101 -5.626 -34.698 1.000 22.149 110 SER BBB O 1
ATOM 7232 N N . ASP B 1 111 ? -4.180 -6.553 -32.892 1.000 20.849 111 ASP BBB N 1
ATOM 7233 C CA . ASP B 1 111 ? -4.609 -5.275 -32.263 1.000 28.016 111 ASP BBB CA 1
ATOM 7234 C C . ASP B 1 111 ? -3.356 -4.500 -31.830 1.000 27.297 111 ASP BBB C 1
ATOM 7235 O O . ASP B 1 111 ? -3.347 -3.291 -31.971 1.000 19.979 111 ASP BBB O 1
ATOM 7244 N N . LYS B 1 112 ? -2.326 -5.171 -31.333 1.000 21.199 112 LYS BBB N 1
ATOM 7245 C CA A LYS B 1 112 ? -1.086 -4.491 -30.901 0.500 21.963 112 LYS BBB CA 1
ATOM 7246 C CA B LYS B 1 112 ? -1.092 -4.477 -30.902 0.500 21.006 112 LYS BBB CA 1
ATOM 7247 C C . LYS B 1 112 ? -0.376 -3.957 -32.155 1.000 19.812 112 LYS BBB C 1
ATOM 7248 O O . LYS B 1 112 ? -0.017 -2.749 -32.170 1.000 20.016 112 LYS BBB O 1
ATOM 7284 N N . ALA B 1 113 ? -0.176 -4.802 -33.153 1.000 19.218 113 ALA BBB N 1
ATOM 7285 C CA . ALA B 1 113 ? 0.479 -4.384 -34.401 1.000 21.715 113 ALA BBB CA 1
ATOM 7286 C C . ALA B 1 113 ? -0.277 -3.191 -34.963 1.000 22.362 113 ALA BBB C 1
ATOM 7287 O O . ALA B 1 113 ? 0.366 -2.245 -35.454 1.000 21.069 113 ALA BBB O 1
ATOM 7294 N N . LYS B 1 114 ? -1.595 -3.272 -35.005 1.000 17.558 114 LYS BBB N 1
ATOM 7295 C CA . LYS B 1 114 ? -2.379 -2.176 -35.608 1.000 22.396 114 LYS BBB CA 1
ATOM 7296 C C . LYS B 1 114 ? -2.087 -0.860 -34.886 1.000 23.350 114 LYS BBB C 1
ATOM 7297 O O . LYS B 1 114 ? -2.034 0.219 -35.548 1.000 20.798 114 LYS BBB O 1
ATOM 7316 N N . GLU B 1 115 ? -2.135 -0.900 -33.549 1.000 19.696 115 GLU BBB N 1
ATOM 7317 C CA . GLU B 1 115 ? -1.931 0.300 -32.721 1.000 20.567 115 GLU BBB CA 1
ATOM 7318 C C . GLU B 1 115 ? -0.531 0.866 -33.009 1.000 18.840 115 GLU BBB C 1
ATOM 7319 O O . GLU B 1 115 ? -0.407 2.096 -33.140 1.000 22.373 115 GLU BBB O 1
ATOM 7331 N N . TYR B 1 116 ? 0.501 0.018 -33.137 1.000 17.305 116 TYR BBB N 1
ATOM 7332 C CA . TYR B 1 116 ? 1.880 0.499 -33.379 1.000 17.262 116 TYR BBB CA 1
ATOM 7333 C C . TYR B 1 116 ? 1.978 1.001 -34.833 1.000 19.993 116 TYR BBB C 1
ATOM 7334 O O . TYR B 1 116 ? 2.636 2.051 -35.083 1.000 19.414 116 TYR BBB O 1
ATOM 7352 N N . GLN B 1 117 ? 1.249 0.389 -35.740 1.000 18.659 117 GLN BBB N 1
ATOM 7353 C CA . GLN B 1 117 ? 1.210 0.829 -37.152 1.000 21.490 117 GLN BBB CA 1
ATOM 7354 C C . GLN B 1 117 ? 0.630 2.237 -37.223 1.000 23.068 117 GLN BBB C 1
ATOM 7355 O O . GLN B 1 117 ? 1.182 3.049 -37.996 1.000 20.914 117 GLN BBB O 1
ATOM 7369 N N . GLU B 1 118 ? -0.410 2.513 -36.434 1.000 21.928 118 GLU BBB N 1
ATOM 7370 C CA . GLU B 1 118 ? -1.078 3.837 -36.450 1.000 21.098 118 GLU BBB CA 1
ATOM 7371 C C . GLU B 1 118 ? -0.066 4.880 -35.941 1.000 21.185 118 GLU BBB C 1
ATOM 7372 O O . GLU B 1 118 ? -0.041 5.972 -36.496 1.000 21.900 118 GLU BBB O 1
ATOM 7384 N N . VAL B 1 119 ? 0.745 4.543 -34.942 1.000 24.080 119 VAL BBB N 1
ATOM 7385 C CA . VAL B 1 119 ? 1.784 5.483 -34.434 1.000 22.438 119 VAL BBB CA 1
ATOM 7386 C C . VAL B 1 119 ? 2.787 5.754 -35.557 1.000 23.390 119 VAL BBB C 1
ATOM 7387 O O . VAL B 1 119 ? 3.148 6.929 -35.770 1.000 20.273 119 VAL BBB O 1
ATOM 7400 N N . SER B 1 120 ? 3.192 4.754 -36.313 1.000 21.653 120 SER BBB N 1
ATOM 7401 C CA A SER B 1 120 ? 4.175 4.915 -37.412 0.500 19.659 120 SER BBB CA 1
ATOM 7402 C CA B SER B 1 120 ? 4.192 4.967 -37.381 0.500 20.577 120 SER BBB CA 1
ATOM 7403 C C . SER B 1 120 ? 3.566 5.786 -38.513 1.000 23.657 120 SER BBB C 1
ATOM 7404 O O . SER B 1 120 ? 4.297 6.602 -39.116 1.000 20.666 120 SER BBB O 1
ATOM 7418 N N . ALA B 1 121 ? 2.271 5.613 -38.776 1.000 22.761 121 ALA BBB N 1
ATOM 7419 C CA . ALA B 1 121 ? 1.552 6.401 -39.808 1.000 18.609 121 ALA BBB CA 1
ATOM 7420 C C . ALA B 1 121 ? 1.385 7.848 -39.328 1.000 21.630 121 ALA BBB C 1
ATOM 7421 O O . ALA B 1 121 ? 1.548 8.765 -40.150 1.000 22.006 121 ALA BBB O 1
ATOM 7428 N N . ASN B 1 122 ? 1.102 8.090 -38.050 1.000 20.519 122 ASN BBB N 1
ATOM 7429 C CA . ASN B 1 122 ? 0.996 9.463 -37.472 1.000 19.943 122 ASN BBB CA 1
ATOM 7430 C C . ASN B 1 122 ? 2.346 10.166 -37.594 1.000 19.256 122 ASN BBB C 1
ATOM 7431 O O . ASN B 1 122 ? 2.380 11.347 -38.043 1.000 16.996 122 ASN BBB O 1
ATOM 7442 N N . THR B 1 123 ? 3.439 9.461 -37.296 1.000 17.860 123 THR BBB N 1
ATOM 7443 C CA . THR B 1 123 ? 4.805 9.994 -37.386 1.000 18.746 123 THR BBB CA 1
ATOM 7444 C C . THR B 1 123 ? 5.040 10.397 -38.845 1.000 20.893 123 THR BBB C 1
ATOM 7445 O O . THR B 1 123 ? 5.574 11.506 -39.102 1.000 18.023 123 THR BBB O 1
ATOM 7456 N N . ARG B 1 124 ? 4.801 9.487 -39.779 1.000 18.235 124 ARG BBB N 1
ATOM 7457 C CA . ARG B 1 124 ? 4.997 9.763 -41.224 1.000 22.628 124 ARG BBB CA 1
ATOM 7458 C C . ARG B 1 124 ? 4.232 11.008 -41.678 1.000 22.569 124 ARG BBB C 1
ATOM 7459 O O . ARG B 1 124 ? 4.772 11.788 -42.462 1.000 19.111 124 ARG BBB O 1
ATOM 7480 N N . ARG B 1 125 ? 3.002 11.176 -41.232 1.000 20.101 125 ARG BBB N 1
ATOM 7481 C CA . ARG B 1 125 ? 2.166 12.348 -41.569 1.000 22.727 125 ARG BBB CA 1
ATOM 7482 C C . ARG B 1 125 ? 2.831 13.621 -41.004 1.000 23.026 125 ARG BBB C 1
ATOM 7483 O O . ARG B 1 125 ? 2.922 14.626 -41.768 1.000 21.576 125 ARG BBB O 1
ATOM 7504 N N . THR B 1 126 ? 3.243 13.611 -39.733 1.000 21.279 126 THR BBB N 1
ATOM 7505 C CA . THR B 1 126 ? 3.896 14.759 -39.047 1.000 21.842 126 THR BBB CA 1
ATOM 7506 C C . THR B 1 126 ? 5.183 15.142 -39.803 1.000 21.074 126 THR BBB C 1
ATOM 7507 O O . THR B 1 126 ? 5.436 16.335 -40.000 1.000 19.198 126 THR BBB O 1
ATOM 7518 N N . ILE B 1 127 ? 6.018 14.164 -40.176 1.000 18.561 127 ILE BBB N 1
ATOM 7519 C CA . ILE B 1 127 ? 7.273 14.414 -40.922 1.000 19.559 127 ILE BBB CA 1
ATOM 7520 C C . ILE B 1 127 ? 6.949 14.962 -42.313 1.000 21.774 127 ILE BBB C 1
ATOM 7521 O O . ILE B 1 127 ? 7.676 15.867 -42.764 1.000 21.343 127 ILE BBB O 1
ATOM 7537 N N . GLY B 1 128 ? 5.911 14.436 -42.976 1.000 17.947 128 GLY BBB N 1
ATOM 7538 C CA . GLY B 1 128 ? 5.490 14.911 -44.313 1.000 19.874 128 GLY BBB CA 1
ATOM 7539 C C . GLY B 1 128 ? 5.005 16.345 -44.227 1.000 19.620 128 GLY BBB C 1
ATOM 7540 O O . GLY B 1 128 ? 5.356 17.145 -45.121 1.000 19.777 128 GLY BBB O 1
ATOM 7544 N N . SER B 1 129 ? 4.327 16.722 -43.155 1.000 20.431 129 SER BBB N 1
ATOM 7545 C CA A SER B 1 129 ? 3.881 18.131 -42.937 0.500 23.574 129 SER BBB CA 1
ATOM 7546 C CA B SER B 1 129 ? 3.873 18.117 -42.948 0.500 22.529 129 SER BBB CA 1
ATOM 7547 C C . SER B 1 129 ? 5.113 19.032 -42.773 1.000 23.761 129 SER BBB C 1
ATOM 7548 O O . SER B 1 129 ? 5.162 20.120 -43.376 1.000 23.392 129 SER BBB O 1
ATOM 7562 N N . LEU B 1 130 ? 6.095 18.575 -42.012 1.000 20.889 130 LEU BBB N 1
ATOM 7563 C CA . LEU B 1 130 ? 7.355 19.326 -41.733 1.000 21.756 130 LEU BBB CA 1
ATOM 7564 C C . LEU B 1 130 ? 8.108 19.529 -43.058 1.000 21.785 130 LEU BBB C 1
ATOM 7565 O O . LEU B 1 130 ? 8.602 20.660 -43.325 1.000 22.860 130 LEU BBB O 1
ATOM 7581 N N . ASN B 1 131 ? 8.231 18.481 -43.858 1.000 22.231 131 ASN BBB N 1
ATOM 7582 C CA . ASN B 1 131 ? 8.875 18.532 -45.193 1.000 21.745 131 ASN BBB CA 1
ATOM 7583 C C . ASN B 1 131 ? 8.160 19.533 -46.102 1.000 23.795 131 ASN BBB C 1
ATOM 7584 O O . ASN B 1 131 ? 8.838 20.334 -46.759 1.000 21.375 131 ASN BBB O 1
ATOM 7595 N N . ASP B 1 132 ? 6.833 19.483 -46.148 1.000 24.169 132 ASP BBB N 1
ATOM 7596 C CA . ASP B 1 132 ? 6.037 20.399 -47.003 1.000 26.646 132 ASP BBB CA 1
ATOM 7597 C C . ASP B 1 132 ? 6.351 21.847 -46.601 1.000 23.321 132 ASP BBB C 1
ATOM 7598 O O . ASP B 1 132 ? 6.560 22.715 -47.507 1.000 21.053 132 ASP BBB O 1
ATOM 7607 N N . LYS B 1 133 ? 6.336 22.143 -45.307 1.000 20.716 133 LYS BBB N 1
ATOM 7608 C CA . LYS B 1 133 ? 6.620 23.524 -44.857 1.000 27.557 133 LYS BBB CA 1
ATOM 7609 C C . LYS B 1 133 ? 8.071 23.908 -45.207 1.000 22.904 133 LYS BBB C 1
ATOM 7610 O O . LYS B 1 133 ? 8.315 25.107 -45.554 1.000 26.506 133 LYS BBB O 1
ATOM 7629 N N . LEU B 1 134 ? 9.002 22.971 -45.058 1.000 19.240 134 LEU BBB N 1
ATOM 7630 C CA . LEU B 1 134 ? 10.444 23.256 -45.265 1.000 20.352 134 LEU BBB CA 1
ATOM 7631 C C . LEU B 1 134 ? 10.646 23.552 -46.731 1.000 19.132 134 LEU BBB C 1
ATOM 7632 O O . LEU B 1 134 ? 11.525 24.402 -47.024 1.000 17.794 134 LEU BBB O 1
ATOM 7648 N N . ILE B 1 135 ? 9.896 22.890 -47.598 1.000 16.943 135 ILE BBB N 1
ATOM 7649 C CA . ILE B 1 135 ? 10.042 23.179 -49.065 1.000 19.701 135 ILE BBB CA 1
ATOM 7650 C C . ILE B 1 135 ? 9.684 24.664 -49.307 1.000 19.686 135 ILE BBB C 1
ATOM 7651 O O . ILE B 1 135 ? 10.468 25.390 -49.959 1.000 19.766 135 ILE BBB O 1
ATOM 7667 N N . ILE B 1 136 ? 8.573 25.122 -48.753 1.000 20.033 136 ILE BBB N 1
ATOM 7668 C CA . ILE B 1 136 ? 8.121 26.526 -48.956 1.000 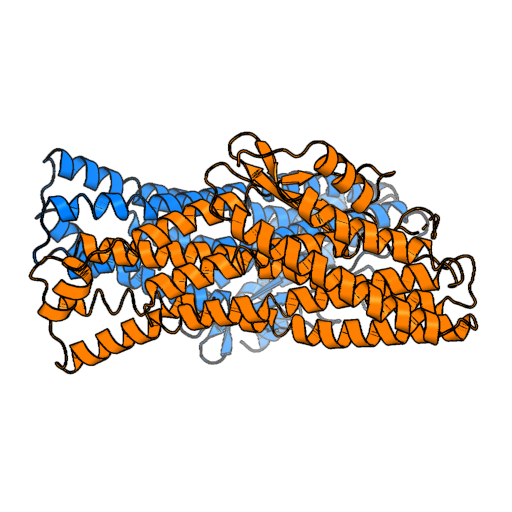20.839 136 ILE BBB CA 1
ATOM 7669 C C . ILE B 1 136 ? 9.127 27.461 -48.315 1.000 19.967 136 ILE BBB C 1
ATOM 7670 O O . ILE B 1 136 ? 9.594 28.422 -48.999 1.000 18.217 136 ILE BBB O 1
ATOM 7686 N N . ASP B 1 137 ? 9.497 27.187 -47.072 1.000 19.678 137 ASP BBB N 1
ATOM 7687 C CA . ASP B 1 137 ? 10.412 28.074 -46.310 1.000 19.293 137 ASP BBB CA 1
ATOM 7688 C C . ASP B 1 137 ? 11.782 28.150 -46.991 1.000 17.894 137 ASP BBB C 1
ATOM 7689 O O . ASP B 1 137 ? 12.380 29.259 -47.040 1.000 16.612 137 ASP BBB O 1
ATOM 7698 N N . SER B 1 138 ? 12.347 27.039 -47.453 1.000 19.665 138 SER BBB N 1
ATOM 7699 C CA . SER B 1 138 ? 13.674 27.045 -48.107 1.000 20.271 138 SER BBB CA 1
ATOM 7700 C C . SER B 1 138 ? 13.559 27.835 -49.424 1.000 17.957 138 SER BBB C 1
ATOM 7701 O O . SER B 1 138 ? 14.452 28.691 -49.678 1.000 18.742 138 SER BBB O 1
ATOM 7709 N N . ASN B 1 139 ? 12.501 27.604 -50.213 1.000 19.373 139 ASN BBB N 1
ATOM 7710 C CA . ASN B 1 139 ? 12.274 28.357 -51.489 1.000 20.203 139 ASN BBB CA 1
ATOM 7711 C C . ASN B 1 139 ? 12.193 29.874 -51.222 1.000 21.383 139 ASN BBB C 1
ATOM 7712 O O . ASN B 1 139 ? 12.806 30.681 -51.937 1.000 20.522 139 ASN BBB O 1
ATOM 7723 N N . ASN B 1 140 ? 11.440 30.276 -50.206 1.000 18.924 140 ASN BBB N 1
ATOM 7724 C CA . ASN B 1 140 ? 11.300 31.690 -49.802 1.000 22.529 140 ASN BBB CA 1
ATOM 7725 C C . ASN B 1 140 ? 12.719 32.211 -49.554 1.000 18.984 140 ASN BBB C 1
ATOM 7726 O O . ASN B 1 140 ? 13.116 33.356 -50.005 1.000 20.418 140 ASN BBB O 1
ATOM 7737 N N . TYR B 1 141 ? 13.457 31.473 -48.759 1.000 19.532 141 TYR BBB N 1
ATOM 7738 C CA . TYR B 1 141 ? 14.783 31.924 -48.270 1.000 20.545 141 TYR BBB CA 1
ATOM 7739 C C . TYR B 1 141 ? 15.708 32.125 -49.481 1.000 20.887 141 TYR BBB C 1
ATOM 7740 O O . TYR B 1 141 ? 16.422 33.086 -49.534 1.000 19.809 141 TYR BBB O 1
ATOM 7758 N N . GLN B 1 142 ? 15.729 31.199 -50.444 1.000 22.256 142 GLN BBB N 1
ATOM 7759 C CA . GLN B 1 142 ? 16.634 31.305 -51.634 1.000 21.536 142 GLN BBB CA 1
ATOM 7760 C C . GLN B 1 142 ? 16.312 32.592 -52.395 1.000 20.248 142 GLN BBB C 1
ATOM 7761 O O . GLN B 1 142 ? 17.228 33.310 -52.825 1.000 19.856 142 GLN BBB O 1
ATOM 7775 N N . LEU B 1 143 ? 15.031 32.931 -52.505 1.000 20.396 143 LEU BBB N 1
ATOM 7776 C CA . LEU B 1 143 ? 14.627 34.171 -53.192 1.000 19.892 143 LEU BBB CA 1
ATOM 7777 C C . LEU B 1 143 ? 15.122 35.371 -52.379 1.000 19.748 143 LEU BBB C 1
ATOM 7778 O O . LEU B 1 143 ? 15.571 36.353 -52.990 1.000 17.664 143 LEU BBB O 1
ATOM 7794 N N . ILE B 1 144 ? 15.007 35.348 -51.045 1.000 19.177 144 ILE BBB N 1
ATOM 7795 C CA . ILE B 1 144 ? 15.518 36.456 -50.182 1.000 21.411 144 ILE BBB CA 1
ATOM 7796 C C . ILE B 1 144 ? 17.017 36.703 -50.432 1.000 19.910 144 ILE BBB C 1
ATOM 7797 O O . ILE B 1 144 ? 17.429 37.897 -50.465 1.000 22.088 144 ILE BBB O 1
ATOM 7813 N N . VAL B 1 145 ? 17.821 35.648 -50.608 1.000 19.562 145 VAL BBB N 1
ATOM 7814 C CA . VAL B 1 145 ? 19.274 35.817 -50.858 1.000 19.811 145 VAL BBB CA 1
ATOM 7815 C C . VAL B 1 145 ? 19.500 36.512 -52.208 1.000 20.331 145 VAL BBB C 1
ATOM 7816 O O . VAL B 1 145 ? 20.322 37.461 -52.257 1.000 19.347 145 VAL BBB O 1
ATOM 7829 N N . VAL B 1 146 ? 18.803 36.074 -53.250 1.000 22.706 146 VAL BBB N 1
ATOM 7830 C CA . VAL B 1 146 ? 18.957 36.678 -54.604 1.000 23.964 146 VAL BBB CA 1
ATOM 7831 C C . VAL B 1 146 ? 18.575 38.165 -54.501 1.000 27.872 146 VAL BBB C 1
ATOM 7832 O O . VAL B 1 146 ? 19.311 38.994 -55.020 1.000 27.152 146 VAL BBB O 1
ATOM 7845 N N . ASN B 1 147 ? 17.476 38.488 -53.800 1.000 24.352 147 ASN BBB N 1
ATOM 7846 C CA . ASN B 1 147 ? 17.022 39.902 -53.631 1.000 26.714 147 ASN BBB CA 1
ATOM 7847 C C . ASN B 1 147 ? 18.136 40.703 -52.943 1.000 23.625 147 ASN BBB C 1
ATOM 7848 O O . ASN B 1 147 ? 18.397 41.820 -53.353 1.000 24.975 147 ASN BBB O 1
ATOM 7859 N N . LEU B 1 148 ? 18.753 40.148 -51.895 1.000 24.049 148 LEU BBB N 1
ATOM 7860 C CA . LEU B 1 148 ? 19.813 40.869 -51.146 1.000 26.308 148 LEU BBB CA 1
ATOM 7861 C C . LEU B 1 148 ? 20.992 41.080 -52.107 1.000 25.356 148 LEU BBB C 1
ATOM 7862 O O . LEU B 1 148 ? 21.550 42.170 -52.102 1.000 22.968 148 LEU BBB O 1
ATOM 7878 N N . ASN B 1 149 ? 21.340 40.067 -52.897 1.000 24.854 149 ASN BBB N 1
ATOM 7879 C CA . ASN B 1 149 ? 22.417 40.172 -53.899 1.000 27.239 149 ASN BBB CA 1
ATOM 7880 C C . ASN B 1 149 ? 22.067 41.332 -54.842 1.000 27.536 149 ASN BBB C 1
ATOM 7881 O O . ASN B 1 149 ? 22.974 42.135 -55.111 1.000 30.697 149 ASN BBB O 1
ATOM 7892 N N . ASN B 1 150 ? 20.821 41.448 -55.311 1.000 31.571 150 ASN BBB N 1
ATOM 7893 C CA . ASN B 1 150 ? 20.399 42.589 -56.202 1.000 29.706 150 ASN BBB CA 1
ATOM 7894 C C . ASN B 1 150 ? 20.526 43.939 -55.491 1.000 31.446 150 ASN BBB C 1
ATOM 7895 O O . ASN B 1 150 ? 21.089 44.901 -56.055 1.000 28.790 150 ASN BBB O 1
ATOM 7906 N N . VAL B 1 151 ? 20.101 44.020 -54.239 1.000 34.660 151 VAL BBB N 1
ATOM 7907 C CA . VAL B 1 151 ? 20.230 45.278 -53.463 1.000 32.827 151 VAL BBB CA 1
ATOM 7908 C C . VAL B 1 151 ? 21.700 45.724 -53.499 1.000 36.855 151 VAL BBB C 1
ATOM 7909 O O . VAL B 1 151 ? 21.900 46.899 -53.637 1.000 29.407 151 VAL BBB O 1
ATOM 7922 N N . VAL B 1 152 ? 22.691 44.831 -53.311 1.000 29.770 152 VAL BBB N 1
ATOM 7923 C CA . VAL B 1 152 ? 24.128 45.247 -53.270 1.000 33.194 152 VAL BBB CA 1
ATOM 7924 C C . VAL B 1 152 ? 24.771 45.168 -54.669 1.000 29.622 152 VAL BBB C 1
ATOM 7925 O O . VAL B 1 152 ? 25.996 45.183 -54.716 1.000 27.699 152 VAL BBB O 1
ATOM 7938 N N . ASN B 1 153 ? 23.987 45.058 -55.747 1.000 30.479 153 ASN BBB N 1
ATOM 7939 C CA . ASN B 1 153 ? 24.472 45.014 -57.155 1.000 33.083 153 ASN BBB CA 1
ATOM 7940 C C . ASN B 1 153 ? 25.462 43.865 -57.333 1.000 31.037 153 ASN BBB C 1
ATOM 7941 O O . ASN B 1 153 ? 26.454 44.057 -57.987 1.000 28.934 153 ASN BBB O 1
ATOM 7952 N N . GLY B 1 154 ? 25.204 42.707 -56.740 1.000 28.738 154 GLY BBB N 1
ATOM 7953 C CA . GLY B 1 154 ? 26.135 41.562 -56.788 1.000 28.513 154 GLY BBB CA 1
ATOM 7954 C C . GLY B 1 154 ? 26.019 40.846 -58.125 1.000 29.119 154 GLY BBB C 1
ATOM 7955 O O . GLY B 1 154 ? 25.051 41.125 -58.865 1.000 26.851 154 GLY BBB O 1
ATOM 7959 N N . ASN B 1 155 ? 26.896 39.869 -58.392 1.000 30.432 155 ASN BBB N 1
ATOM 7960 C CA . ASN B 1 155 ? 26.782 39.061 -59.624 1.000 31.746 155 ASN BBB CA 1
ATOM 7961 C C . ASN B 1 155 ? 25.905 37.815 -59.365 1.000 29.212 155 ASN BBB C 1
ATOM 7962 O O . ASN B 1 155 ? 26.313 36.953 -58.572 1.000 31.290 155 ASN BBB O 1
ATOM 7973 N N . ASN B 1 156 ? 24.727 37.719 -59.977 1.000 27.473 156 ASN BBB N 1
ATOM 7974 C CA . ASN B 1 156 ? 23.741 36.648 -59.698 1.000 33.911 156 ASN BBB CA 1
ATOM 7975 C C . ASN B 1 156 ? 24.219 35.326 -60.343 1.000 36.212 156 ASN BBB C 1
ATOM 7976 O O . ASN B 1 156 ? 23.967 34.292 -59.734 1.000 29.181 156 ASN BBB O 1
ATOM 7987 N N . GLY B 1 157 ? 24.951 35.363 -61.467 1.000 33.277 157 GLY BBB N 1
ATOM 7988 C CA . GLY B 1 157 ? 25.619 34.194 -62.082 1.000 35.041 157 GLY BBB CA 1
ATOM 7989 C C . GLY B 1 157 ? 26.625 33.544 -61.128 1.000 33.543 157 GLY BBB C 1
ATOM 7990 O O . GLY B 1 157 ? 26.661 32.289 -61.002 1.000 28.059 157 GLY BBB O 1
ATOM 7994 N N . VAL B 1 158 ? 27.441 34.354 -60.462 1.000 31.345 158 VAL BBB N 1
ATOM 7995 C CA . VAL B 1 158 ? 28.428 33.815 -59.492 1.000 31.999 158 VAL BBB CA 1
ATOM 7996 C C . VAL B 1 158 ? 27.676 33.186 -58.320 1.000 27.565 158 VAL BBB C 1
ATOM 7997 O O . VAL B 1 158 ? 28.009 32.056 -57.958 1.000 28.146 158 VAL BBB O 1
ATOM 8010 N N . LEU B 1 159 ? 26.662 33.856 -57.781 1.000 27.600 159 LEU BBB N 1
ATOM 8011 C CA . LEU B 1 159 ? 25.853 33.331 -56.646 1.000 31.374 159 LEU BBB CA 1
ATOM 8012 C C . LEU B 1 159 ? 25.190 31.997 -57.019 1.000 29.451 159 LEU BBB C 1
ATOM 8013 O O . LEU B 1 159 ? 25.262 31.040 -56.247 1.000 26.190 159 LEU BBB O 1
ATOM 8029 N N . GLU B 1 160 ? 24.581 31.926 -58.190 1.000 28.542 160 GLU BBB N 1
ATOM 8030 C CA . GLU B 1 160 ? 23.806 30.735 -58.634 1.000 31.440 160 GLU BBB CA 1
ATOM 8031 C C . GLU B 1 160 ? 24.795 29.570 -58.812 1.000 28.988 160 GLU BBB C 1
ATOM 8032 O O . GLU B 1 160 ? 24.468 28.459 -58.399 1.000 27.455 160 GLU BBB O 1
ATOM 8044 N N . GLN B 1 161 ? 25.975 29.849 -59.347 1.000 26.687 161 GLN BBB N 1
ATOM 8045 C CA . GLN B 1 161 ? 26.981 28.795 -59.612 1.000 29.081 161 GLN BBB CA 1
ATOM 8046 C C . GLN B 1 161 ? 27.534 28.326 -58.268 1.000 27.559 161 GLN BBB C 1
ATOM 8047 O O . GLN B 1 161 ? 27.713 27.101 -58.099 1.000 25.947 161 GLN BBB O 1
ATOM 8061 N N . LEU B 1 162 ? 27.714 29.234 -57.305 1.000 25.778 162 LEU BBB N 1
ATOM 8062 C CA . LEU B 1 162 ? 28.153 28.832 -55.957 1.000 25.014 162 LEU BBB CA 1
ATOM 8063 C C . LEU B 1 162 ? 27.103 27.889 -55.346 1.000 24.173 162 LEU BBB C 1
ATOM 8064 O O . LEU B 1 162 ? 27.507 26.835 -54.827 1.000 24.420 162 LEU BBB O 1
ATOM 8080 N N . ASN B 1 163 ? 25.820 28.267 -55.363 1.000 24.634 163 ASN BBB N 1
ATOM 8081 C CA . ASN B 1 163 ? 24.701 27.444 -54.821 1.000 25.106 163 ASN BBB CA 1
ATOM 8082 C C . ASN B 1 163 ? 24.672 26.059 -55.492 1.000 24.899 163 ASN BBB C 1
ATOM 8083 O O . ASN B 1 163 ? 24.535 25.025 -54.767 1.000 24.566 163 ASN BBB O 1
ATOM 8094 N N . ARG B 1 164 ? 24.835 25.981 -56.814 1.000 24.385 164 ARG BBB N 1
ATOM 8095 C CA . ARG B 1 164 ? 24.847 24.680 -57.529 1.000 29.329 164 ARG BBB CA 1
ATOM 8096 C C . ARG B 1 164 ? 26.046 23.849 -57.062 1.000 25.751 164 ARG BBB C 1
ATOM 8097 O O . ARG B 1 164 ? 25.891 22.638 -56.832 1.000 24.004 164 ARG BBB O 1
ATOM 8118 N N . ASP B 1 165 ? 27.211 24.452 -56.912 1.000 25.692 165 ASP BBB N 1
ATOM 8119 C CA . ASP B 1 165 ? 28.455 23.686 -56.583 1.000 23.801 165 ASP BBB CA 1
ATOM 8120 C C . ASP B 1 165 ? 28.384 23.219 -55.120 1.000 23.322 165 ASP BBB C 1
ATOM 8121 O O . ASP B 1 165 ? 28.700 22.065 -54.827 1.000 24.996 165 ASP BBB O 1
ATOM 8130 N N . ILE B 1 166 ? 27.910 24.074 -54.207 1.000 22.054 166 ILE BBB N 1
ATOM 8131 C CA . ILE B 1 166 ? 27.754 23.714 -52.776 1.000 22.798 166 ILE BBB CA 1
ATOM 8132 C C . ILE B 1 166 ? 26.727 22.570 -52.683 1.000 24.449 166 ILE BBB C 1
ATOM 8133 O O . ILE B 1 166 ? 26.931 21.630 -51.874 1.000 25.777 166 ILE BBB O 1
ATOM 8149 N N . ASP B 1 167 ? 25.653 22.606 -53.478 1.000 23.574 167 ASP BBB N 1
ATOM 8150 C CA . ASP B 1 167 ? 24.614 21.541 -53.471 1.000 28.190 167 ASP BBB CA 1
ATOM 8151 C C . ASP B 1 167 ? 25.309 20.232 -53.862 1.000 21.062 167 ASP BBB C 1
ATOM 8152 O O . ASP B 1 167 ? 25.024 19.213 -53.236 1.000 22.054 167 ASP BBB O 1
ATOM 8161 N N . GLY B 1 168 ? 26.168 20.240 -54.883 1.000 24.301 168 GLY BBB N 1
ATOM 8162 C CA . GLY B 1 168 ? 26.918 19.023 -55.290 1.000 25.100 168 GLY BBB CA 1
ATOM 8163 C C . GLY B 1 168 ? 27.763 18.522 -54.124 1.000 31.074 168 GLY BBB C 1
ATOM 8164 O O . GLY B 1 168 ? 27.731 17.316 -53.772 1.000 22.850 168 GLY BBB O 1
ATOM 8168 N N . ILE B 1 169 ? 28.520 19.425 -53.494 1.000 27.348 169 ILE BBB N 1
ATOM 8169 C CA . ILE B 1 169 ? 29.422 19.052 -52.361 1.000 26.434 169 ILE BBB CA 1
ATOM 8170 C C . ILE B 1 169 ? 28.588 18.563 -51.165 1.000 22.670 169 ILE BBB C 1
ATOM 8171 O O . ILE B 1 169 ? 28.964 17.547 -50.583 1.000 20.102 169 ILE BBB O 1
ATOM 8187 N N . ASN B 1 170 ? 27.487 19.245 -50.836 1.000 22.295 170 ASN BBB N 1
ATOM 8188 C CA . ASN B 1 170 ? 26.604 18.907 -49.702 1.000 24.238 170 ASN BBB CA 1
ATOM 8189 C C . ASN B 1 170 ? 25.985 17.536 -49.955 1.000 21.314 170 ASN BBB C 1
ATOM 8190 O O . ASN B 1 170 ? 25.835 16.757 -48.974 1.000 23.652 170 ASN BBB O 1
ATOM 8201 N N . ALA B 1 171 ? 25.650 17.228 -51.208 1.000 22.492 171 ALA BBB N 1
ATOM 8202 C CA . ALA B 1 171 ? 25.102 15.888 -51.563 1.000 24.325 171 ALA BBB CA 1
ATOM 8203 C C . ALA B 1 171 ? 26.144 14.801 -51.220 1.000 23.254 171 ALA BBB C 1
ATOM 8204 O O . ALA B 1 171 ? 25.751 13.733 -50.689 1.000 24.785 171 ALA BBB O 1
ATOM 8211 N N . ALA B 1 172 ? 27.425 15.052 -51.486 1.000 25.644 172 ALA BBB N 1
ATOM 8212 C CA . ALA B 1 172 ? 28.529 14.096 -51.204 1.000 23.020 172 ALA BBB CA 1
ATOM 8213 C C . ALA B 1 172 ? 28.706 13.938 -49.686 1.000 22.186 172 ALA BBB C 1
ATOM 8214 O O . ALA B 1 172 ? 28.909 12.818 -49.202 1.000 22.985 172 ALA BBB O 1
ATOM 8221 N N . ILE B 1 173 ? 28.685 15.036 -48.939 1.000 20.849 173 ILE BBB N 1
ATOM 8222 C CA . ILE B 1 173 ? 28.808 14.973 -47.455 1.000 21.692 173 ILE BBB CA 1
ATOM 8223 C C . ILE B 1 173 ? 27.625 14.151 -46.931 1.000 25.455 173 ILE BBB C 1
ATOM 8224 O O . ILE B 1 173 ? 27.830 13.256 -46.117 1.000 22.235 173 ILE BBB O 1
ATOM 8240 N N . ASP B 1 174 ? 26.410 14.504 -47.337 1.000 23.784 174 ASP BBB N 1
ATOM 8241 C CA . ASP B 1 174 ? 25.168 13.786 -46.935 1.000 31.675 174 ASP BBB CA 1
ATOM 8242 C C . ASP B 1 174 ? 25.313 12.269 -47.160 1.000 27.303 174 ASP BBB C 1
ATOM 8243 O O . ASP B 1 174 ? 24.979 11.475 -46.234 1.000 23.707 174 ASP BBB O 1
ATOM 8252 N N . GLY B 1 175 ? 25.732 11.861 -48.350 1.000 26.885 175 GLY BBB N 1
ATOM 8253 C CA . GLY B 1 175 ? 25.996 10.473 -48.738 1.000 31.829 175 GLY BBB CA 1
ATOM 8254 C C . GLY B 1 175 ? 27.025 9.798 -47.836 1.000 34.006 175 GLY BBB C 1
ATOM 8255 O O . GLY B 1 175 ? 26.781 8.650 -47.365 1.000 30.180 175 GLY BBB O 1
ATOM 8259 N N . ALA B 1 176 ? 28.176 10.428 -47.644 1.000 25.040 176 ALA BBB N 1
ATOM 8260 C CA . ALA B 1 176 ? 29.235 9.918 -46.759 1.000 25.362 176 ALA BBB CA 1
ATOM 8261 C C . ALA B 1 176 ? 28.657 9.727 -45.334 1.000 22.511 176 ALA BBB C 1
ATOM 8262 O O . ALA B 1 176 ? 28.868 8.675 -44.746 1.000 19.658 176 ALA BBB O 1
ATOM 8269 N N . ILE B 1 177 ? 27.980 10.726 -44.778 1.000 20.244 177 ILE BBB N 1
ATOM 8270 C CA . ILE B 1 177 ? 27.407 10.624 -43.402 1.000 24.316 177 ILE BBB CA 1
ATOM 8271 C C . ILE B 1 177 ? 26.400 9.469 -43.348 1.000 25.060 177 ILE BBB C 1
ATOM 8272 O O . ILE B 1 177 ? 26.451 8.673 -42.406 1.000 21.570 177 ILE BBB O 1
ATOM 8288 N N . ALA B 1 178 ? 25.488 9.363 -44.320 1.000 27.336 178 ALA BBB N 1
ATOM 8289 C CA . ALA B 1 178 ? 24.432 8.313 -44.324 1.000 30.738 178 ALA BBB CA 1
ATOM 8290 C C . ALA B 1 178 ? 25.111 6.921 -44.205 1.000 30.055 178 ALA BBB C 1
ATOM 8291 O O . ALA B 1 178 ? 24.708 6.164 -43.301 1.000 28.667 178 ALA BBB O 1
ATOM 8298 N N . GLY B 1 179 ? 26.160 6.662 -44.994 1.000 29.001 179 GLY BBB N 1
ATOM 8299 C CA . GLY B 1 179 ? 26.967 5.430 -45.020 1.000 28.359 179 GLY BBB CA 1
ATOM 8300 C C . GLY B 1 179 ? 27.675 5.184 -43.685 1.000 31.170 179 GLY BBB C 1
ATOM 8301 O O . GLY B 1 179 ? 27.639 4.053 -43.160 1.000 24.075 179 GLY BBB O 1
ATOM 8305 N N . ILE B 1 180 ? 28.270 6.230 -43.108 1.000 25.334 180 ILE BBB N 1
ATOM 8306 C CA . ILE B 1 180 ? 28.933 6.127 -41.781 1.000 25.277 180 ILE BBB CA 1
ATOM 8307 C C . ILE B 1 180 ? 27.906 5.641 -40.747 1.000 19.637 180 ILE BBB C 1
ATOM 8308 O O . ILE B 1 180 ? 28.239 4.745 -39.957 1.000 20.206 180 ILE BBB O 1
ATOM 8324 N N . VAL B 1 181 ? 26.766 6.287 -40.650 1.000 19.693 181 VAL BBB N 1
ATOM 8325 C CA . VAL B 1 181 ? 25.813 6.047 -39.532 1.000 23.429 181 VAL BBB CA 1
ATOM 8326 C C . VAL B 1 181 ? 25.169 4.656 -39.727 1.000 23.339 181 VAL BBB C 1
ATOM 8327 O O . VAL B 1 181 ? 25.045 3.925 -38.728 1.000 21.977 181 VAL BBB O 1
ATOM 8340 N N . VAL B 1 182 ? 24.785 4.304 -40.957 1.000 24.012 182 VAL BBB N 1
ATOM 8341 C CA . VAL B 1 182 ? 24.280 2.944 -41.312 1.000 23.466 182 VAL BBB CA 1
ATOM 8342 C C . VAL B 1 182 ? 25.315 1.899 -40.842 1.000 25.509 182 VAL BBB C 1
ATOM 8343 O O . VAL B 1 182 ? 24.927 0.938 -40.119 1.000 26.344 182 VAL BBB O 1
ATOM 8356 N N . GLY B 1 183 ? 26.593 2.081 -41.174 1.000 25.807 183 GLY BBB N 1
ATOM 8357 C CA . GLY B 1 183 ? 27.641 1.130 -40.741 1.000 23.145 183 GLY BBB CA 1
ATOM 8358 C C . GLY B 1 183 ? 27.823 1.095 -39.220 1.000 27.179 183 GLY BBB C 1
ATOM 8359 O O . GLY B 1 183 ? 28.226 0.083 -38.703 1.000 25.785 183 GLY BBB O 1
ATOM 8363 N N . GLY B 1 184 ? 27.613 2.192 -38.499 1.000 22.259 184 GLY BBB N 1
ATOM 8364 C CA . GLY B 1 184 ? 27.846 2.253 -37.041 1.000 22.973 184 GLY BBB CA 1
ATOM 8365 C C . GLY B 1 184 ? 26.643 1.800 -36.202 1.000 24.609 184 GLY BBB C 1
ATOM 8366 O O . GLY B 1 184 ? 26.859 1.469 -35.045 1.000 23.038 184 GLY BBB O 1
ATOM 8370 N N . LEU B 1 185 ? 25.432 1.701 -36.762 1.000 21.234 185 LEU BBB N 1
ATOM 8371 C CA . LEU B 1 185 ? 24.198 1.725 -35.928 1.000 25.093 185 LEU BBB CA 1
ATOM 8372 C C . LEU B 1 185 ? 24.155 0.523 -34.983 1.000 25.249 185 LEU BBB C 1
ATOM 8373 O O . LEU B 1 185 ? 23.657 0.681 -33.849 1.000 20.725 185 LEU BBB O 1
ATOM 8389 N N . LEU B 1 186 ? 24.592 -0.634 -35.459 1.000 23.000 186 LEU BBB N 1
ATOM 8390 C CA . LEU B 1 186 ? 24.431 -1.926 -34.741 1.000 29.380 186 LEU BBB CA 1
ATOM 8391 C C . LEU B 1 186 ? 25.759 -2.398 -34.162 1.000 27.340 186 LEU BBB C 1
ATOM 8392 O O . LEU B 1 186 ? 25.815 -3.550 -33.709 1.000 27.479 186 LEU BBB O 1
ATOM 8408 N N . VAL B 1 187 ? 26.795 -1.562 -34.098 1.000 27.910 187 VAL BBB N 1
ATOM 8409 C CA . VAL B 1 187 ? 28.084 -1.938 -33.440 1.000 24.006 187 VAL BBB CA 1
ATOM 8410 C C . VAL B 1 187 ? 27.883 -1.960 -31.916 1.000 28.733 187 VAL BBB C 1
ATOM 8411 O O . VAL B 1 187 ? 27.616 -0.902 -31.295 1.000 24.905 187 VAL BBB O 1
ATOM 8424 N N . ILE B 1 188 ? 27.963 -3.142 -31.309 1.000 24.909 188 ILE BBB N 1
ATOM 8425 C CA . ILE B 1 188 ? 27.801 -3.291 -29.836 1.000 28.893 188 ILE BBB CA 1
ATOM 8426 C C . ILE B 1 188 ? 28.985 -2.614 -29.132 1.000 25.291 188 ILE BBB C 1
ATOM 8427 O O . ILE B 1 188 ? 30.131 -2.917 -29.454 1.000 27.418 188 ILE BBB O 1
ATOM 8443 N N . GLY B 1 189 ? 28.724 -1.699 -28.184 1.000 30.188 189 GLY BBB N 1
ATOM 8444 C CA . GLY B 1 189 ? 29.793 -0.970 -27.467 1.000 31.000 189 GLY BBB CA 1
ATOM 8445 C C . GLY B 1 189 ? 30.388 0.172 -28.296 1.000 29.116 189 GLY BBB C 1
ATOM 8446 O O . GLY B 1 189 ? 31.343 0.802 -27.837 1.000 32.957 189 GLY BBB O 1
ATOM 8450 N N . GLY B 1 190 ? 29.895 0.377 -29.517 1.000 25.663 190 GLY BBB N 1
ATOM 8451 C CA . GLY B 1 190 ? 30.303 1.499 -30.383 1.000 29.667 190 GLY BBB CA 1
ATOM 8452 C C . GLY B 1 190 ? 29.498 2.744 -30.036 1.000 28.124 190 GLY BBB C 1
ATOM 8453 O O . GLY B 1 190 ? 28.527 2.688 -29.247 1.000 31.144 190 GLY BBB O 1
ATOM 8457 N N . ALA B 1 191 ? 29.902 3.865 -30.587 1.000 22.817 191 ALA BBB N 1
ATOM 8458 C CA . ALA B 1 191 ? 29.111 5.095 -30.484 1.000 27.002 191 ALA BBB CA 1
ATOM 8459 C C . ALA B 1 191 ? 29.107 5.790 -31.847 1.000 23.777 191 ALA BBB C 1
ATOM 8460 O O . ALA B 1 191 ? 30.043 5.586 -32.628 1.000 25.584 191 ALA BBB O 1
ATOM 8467 N N . ILE B 1 192 ? 28.079 6.610 -32.047 1.000 19.976 192 ILE BBB N 1
ATOM 8468 C CA . ILE B 1 192 ? 28.007 7.638 -33.108 1.000 23.947 192 ILE BBB CA 1
ATOM 8469 C C . ILE B 1 192 ? 28.493 8.937 -32.463 1.000 22.005 192 ILE BBB C 1
ATOM 8470 O O . ILE B 1 192 ? 27.990 9.296 -31.379 1.000 24.307 192 ILE BBB O 1
ATOM 8486 N N . VAL B 1 193 ? 29.477 9.570 -33.098 1.000 18.908 193 VAL BBB N 1
ATOM 8487 C CA . VAL B 1 193 ? 30.143 10.784 -32.580 1.000 19.838 193 VAL BBB CA 1
ATOM 8488 C C . VAL B 1 193 ? 29.829 11.926 -33.543 1.000 22.972 193 VAL BBB C 1
ATOM 8489 O O . VAL B 1 193 ? 29.935 11.701 -34.771 1.000 19.139 193 VAL BBB O 1
ATOM 8502 N N . THR B 1 194 ? 29.382 13.059 -33.010 1.000 18.911 194 THR BBB N 1
ATOM 8503 C CA . THR B 1 194 ? 28.839 14.166 -33.827 1.000 17.865 194 THR BBB CA 1
ATOM 8504 C C . THR B 1 194 ? 29.643 15.407 -33.488 1.000 17.994 194 THR BBB C 1
ATOM 8505 O O . THR B 1 194 ? 30.159 15.537 -32.328 1.000 17.389 194 THR BBB O 1
ATOM 8516 N N . ALA B 1 195 ? 29.734 16.306 -34.454 1.000 19.033 195 ALA BBB N 1
ATOM 8517 C CA . ALA B 1 195 ? 30.434 17.591 -34.259 1.000 19.078 195 ALA BBB CA 1
ATOM 8518 C C . ALA B 1 195 ? 29.807 18.611 -35.198 1.000 21.098 195 ALA BBB C 1
ATOM 8519 O O . ALA B 1 195 ? 29.423 18.222 -36.303 1.000 17.039 195 ALA BBB O 1
ATOM 8526 N N . ILE B 1 196 ? 29.599 19.824 -34.689 1.000 22.435 196 ILE BBB N 1
ATOM 8527 C CA . ILE B 1 196 ? 28.975 20.948 -35.426 1.000 20.292 196 ILE BBB CA 1
ATOM 8528 C C . ILE B 1 196 ? 29.980 22.090 -35.473 1.000 20.403 196 ILE BBB C 1
ATOM 8529 O O . ILE B 1 196 ? 30.548 22.426 -34.442 1.000 16.127 196 ILE BBB O 1
ATOM 8545 N N . GLY B 1 197 ? 30.185 22.674 -36.643 1.000 20.191 197 GLY BBB N 1
ATOM 8546 C CA . GLY B 1 197 ? 31.105 23.798 -36.782 1.000 20.870 197 GLY BBB CA 1
ATOM 8547 C C . GLY B 1 197 ? 30.860 24.594 -38.033 1.000 17.468 197 GLY BBB C 1
ATOM 8548 O O . GLY B 1 197 ? 30.040 24.212 -38.869 1.000 17.962 197 GLY BBB O 1
ATOM 8552 N N . ALA B 1 198 ? 31.671 25.644 -38.203 1.000 18.745 198 ALA BBB N 1
ATOM 8553 C CA . ALA B 1 198 ? 31.497 26.604 -39.309 1.000 19.905 198 ALA BBB CA 1
ATOM 8554 C C . ALA B 1 198 ? 31.784 25.899 -40.658 1.000 18.764 198 ALA BBB C 1
ATOM 8555 O O . ALA B 1 198 ? 32.706 25.121 -40.762 1.000 20.718 198 ALA BBB O 1
ATOM 8562 N N . VAL B 1 199 ? 31.003 26.234 -41.668 1.000 19.215 199 VAL BBB N 1
ATOM 8563 C CA . VAL B 1 199 ? 31.121 25.687 -43.058 1.000 21.704 199 VAL BBB CA 1
ATOM 8564 C C . VAL B 1 199 ? 32.220 26.405 -43.862 1.000 23.875 199 VAL BBB C 1
ATOM 8565 O O . VAL B 1 199 ? 32.521 25.932 -44.947 1.000 25.919 199 VAL BBB O 1
ATOM 8578 N N . ALA B 1 200 ? 32.772 27.497 -43.339 1.000 21.816 200 ALA BBB N 1
ATOM 8579 C CA . ALA B 1 200 ? 33.803 28.321 -43.992 1.000 28.701 200 ALA BBB CA 1
ATOM 8580 C C . ALA B 1 200 ? 34.867 28.743 -42.960 1.000 32.759 200 ALA BBB C 1
ATOM 8581 O O . ALA B 1 200 ? 34.594 28.597 -41.743 1.000 36.586 200 ALA BBB O 1
ATOM 8588 N N . GLY B 1 201 ? 36.034 29.226 -43.407 1.000 42.184 201 GLY BBB N 1
ATOM 8589 C CA . GLY B 1 201 ? 37.080 29.851 -42.551 1.000 36.613 201 GLY BBB CA 1
ATOM 8590 C C . GLY B 1 201 ? 36.967 31.372 -42.545 1.000 54.684 201 GLY BBB C 1
ATOM 8591 O O . GLY B 1 201 ? 35.890 31.822 -42.262 1.000 44.654 201 GLY BBB O 1
ATOM 8595 N N . LEU B 1 202 ? 38.006 32.126 -42.954 1.000 48.298 202 LEU BBB N 1
ATOM 8596 C CA . LEU B 1 202 ? 38.145 33.604 -42.749 1.000 58.370 202 LEU BBB CA 1
ATOM 8597 C C . LEU B 1 202 ? 37.489 34.462 -43.824 1.000 61.361 202 LEU BBB C 1
ATOM 8598 O O . LEU B 1 202 ? 37.553 35.679 -43.566 1.000 46.319 202 LEU BBB O 1
ATOM 8614 N N . VAL B 1 203 ? 37.037 33.917 -44.977 1.000 48.325 203 VAL BBB N 1
ATOM 8615 C CA . VAL B 1 203 ? 36.362 34.698 -46.070 1.000 50.745 203 VAL BBB CA 1
ATOM 8616 C C . VAL B 1 203 ? 35.232 35.592 -45.487 1.000 53.691 203 VAL BBB C 1
ATOM 8617 O O . VAL B 1 203 ? 34.944 36.622 -46.139 1.000 57.883 203 VAL BBB O 1
ATOM 8630 N N . THR B 1 204 ? 34.612 35.265 -44.328 1.000 44.973 204 THR BBB N 1
ATOM 8631 C CA . THR B 1 204 ? 33.469 36.048 -43.733 1.000 67.403 204 THR BBB CA 1
ATOM 8632 C C . THR B 1 204 ? 33.800 36.694 -42.349 1.000 51.459 204 THR BBB C 1
ATOM 8633 O O . THR B 1 204 ? 32.923 37.449 -41.827 1.000 76.728 204 THR BBB O 1
ATOM 8644 N N . ALA B 1 205 ? 35.009 36.495 -41.800 1.000 42.936 205 ALA BBB N 1
ATOM 8645 C CA . ALA B 1 205 ? 35.521 37.133 -40.552 1.000 46.441 205 ALA BBB CA 1
ATOM 8646 C C . ALA B 1 205 ? 35.024 38.585 -40.433 1.000 37.102 205 ALA BBB C 1
ATOM 8647 O O . ALA B 1 205 ? 34.519 38.911 -39.332 1.000 43.208 205 ALA BBB O 1
ATOM 8654 N N . THR B 1 209 ? 30.010 36.664 -38.557 1.000 43.182 209 THR BBB N 1
ATOM 8655 C CA . THR B 1 209 ? 28.860 35.721 -38.453 1.000 35.718 209 THR BBB CA 1
ATOM 8656 C C . THR B 1 209 ? 29.264 34.353 -38.996 1.000 30.348 209 THR BBB C 1
ATOM 8657 O O . THR B 1 209 ? 29.204 34.075 -40.206 1.000 29.427 209 THR BBB O 1
ATOM 8668 N N . PRO B 1 210 ? 29.716 33.447 -38.108 1.000 30.632 210 PRO BBB N 1
ATOM 8669 C CA . PRO B 1 210 ? 30.016 32.089 -38.531 1.000 28.477 210 PRO BBB CA 1
ATOM 8670 C C . PRO B 1 210 ? 28.667 31.426 -38.828 1.000 24.833 210 PRO BBB C 1
ATOM 8671 O O . PRO B 1 210 ? 27.614 31.751 -38.166 1.000 24.717 210 PRO BBB O 1
ATOM 8682 N N . VAL B 1 211 ? 28.702 30.566 -39.819 1.000 20.048 211 VAL BBB N 1
ATOM 8683 C CA . VAL B 1 211 ? 27.539 29.739 -40.208 1.000 20.659 211 VAL BBB CA 1
ATOM 8684 C C . VAL B 1 211 ? 27.857 28.278 -39.877 1.000 20.827 211 VAL BBB C 1
ATOM 8685 O O . VAL B 1 211 ? 28.633 27.623 -40.587 1.000 20.161 211 VAL BBB O 1
ATOM 8698 N N . VAL B 1 212 ? 27.172 27.765 -38.875 1.000 19.100 212 VAL BBB N 1
ATOM 8699 C CA . VAL B 1 212 ? 27.278 26.341 -38.457 1.000 17.894 212 VAL BBB CA 1
ATOM 8700 C C . VAL B 1 212 ? 26.106 25.574 -39.043 1.000 18.395 212 VAL BBB C 1
ATOM 8701 O O . VAL B 1 212 ? 26.085 24.382 -38.902 1.000 16.738 212 VAL BBB O 1
ATOM 8714 N N . MET B 1 213 ? 25.103 26.265 -39.608 1.000 19.151 213 MET BBB N 1
ATOM 8715 C CA . MET B 1 213 ? 23.894 25.583 -40.129 1.000 20.985 213 MET BBB CA 1
ATOM 8716 C C . MET B 1 213 ? 24.314 24.637 -41.264 1.000 19.555 213 MET BBB C 1
ATOM 8717 O O . MET B 1 213 ? 24.877 25.084 -42.246 1.000 17.690 213 MET BBB O 1
ATOM 8731 N N . GLY B 1 214 ? 24.054 23.345 -41.096 1.000 21.484 214 GLY BBB N 1
ATOM 8732 C CA . GLY B 1 214 ? 24.517 22.296 -42.013 1.000 17.845 214 GLY BBB CA 1
ATOM 8733 C C . GLY B 1 214 ? 26.003 21.998 -41.865 1.000 20.317 214 GLY BBB C 1
ATOM 8734 O O . GLY B 1 214 ? 26.543 21.240 -42.706 1.000 18.080 214 GLY BBB O 1
ATOM 8738 N N . GLY B 1 215 ? 26.701 22.572 -40.872 1.000 18.333 215 GLY BBB N 1
ATOM 8739 C CA . GLY B 1 215 ? 28.154 22.316 -40.694 1.000 21.017 215 GLY BBB CA 1
ATOM 8740 C C . GLY B 1 215 ? 28.329 21.141 -39.750 1.000 19.703 215 GLY BBB C 1
ATOM 8741 O O . GLY B 1 215 ? 28.604 21.373 -38.586 1.000 19.925 215 GLY BBB O 1
ATOM 8745 N N . ILE B 1 216 ? 28.053 19.918 -40.231 1.000 19.086 216 ILE BBB N 1
ATOM 8746 C CA . ILE B 1 216 ? 28.030 18.716 -39.376 1.000 19.177 216 ILE BBB CA 1
ATOM 8747 C C . ILE B 1 216 ? 29.061 17.679 -39.828 1.000 20.590 216 ILE BBB C 1
ATOM 8748 O O . ILE B 1 216 ? 29.359 17.547 -41.007 1.000 17.176 216 ILE BBB O 1
ATOM 8764 N N . ALA B 1 217 ? 29.524 16.939 -38.847 1.000 19.334 217 ALA BBB N 1
ATOM 8765 C CA . ALA B 1 217 ? 30.311 15.703 -39.050 1.000 19.392 217 ALA BBB CA 1
ATOM 8766 C C . ALA B 1 217 ? 29.679 14.621 -38.189 1.000 22.418 217 ALA BBB C 1
ATOM 8767 O O . ALA B 1 217 ? 29.271 14.908 -37.032 1.000 20.154 217 ALA BBB O 1
ATOM 8774 N N . MET B 1 218 ? 29.539 13.439 -38.757 1.000 19.292 218 MET BBB N 1
ATOM 8775 C CA . MET B 1 218 ? 29.180 12.249 -37.966 1.000 18.832 218 MET BBB CA 1
ATOM 8776 C C . MET B 1 218 ? 30.228 11.166 -38.259 1.000 17.362 218 MET BBB C 1
ATOM 8777 O O . MET B 1 218 ? 30.572 10.895 -39.441 1.000 18.644 218 MET BBB O 1
ATOM 8791 N N . MET B 1 219 ? 30.669 10.534 -37.208 1.000 17.381 219 MET BBB N 1
ATOM 8792 C CA . MET B 1 219 ? 31.743 9.567 -37.240 1.000 18.700 219 MET BBB CA 1
ATOM 8793 C C . MET B 1 219 ? 31.361 8.435 -36.297 1.000 20.500 219 MET BBB C 1
ATOM 8794 O O . MET B 1 219 ? 30.324 8.547 -35.606 1.000 21.099 219 MET BBB O 1
ATOM 8808 N N . THR B 1 220 ? 32.032 7.296 -36.447 1.000 22.114 220 THR BBB N 1
ATOM 8809 C CA . THR B 1 220 ? 31.890 6.163 -35.481 1.000 23.075 220 THR BBB CA 1
ATOM 8810 C C . THR B 1 220 ? 33.097 6.168 -34.530 1.000 23.782 220 THR BBB C 1
ATOM 8811 O O . THR B 1 220 ? 34.149 6.670 -34.910 1.000 27.356 220 THR BBB O 1
ATOM 8822 N N . ALA B 1 221 ? 32.881 5.703 -33.303 1.000 25.732 221 ALA BBB N 1
ATOM 8823 C CA . ALA B 1 221 ? 33.891 5.197 -32.365 1.000 27.627 221 ALA BBB CA 1
ATOM 8824 C C . ALA B 1 221 ? 33.625 3.699 -32.194 1.000 26.101 221 ALA BBB C 1
ATOM 8825 O O . ALA B 1 221 ? 32.484 3.347 -31.890 1.000 29.695 221 ALA BBB O 1
ATOM 8832 N N . GLY B 1 222 ? 34.569 2.829 -32.516 1.000 30.430 222 GLY BBB N 1
ATOM 8833 C CA . GLY B 1 222 ? 34.428 1.394 -32.178 1.000 33.581 222 GLY BBB CA 1
ATOM 8834 C C . GLY B 1 222 ? 34.398 1.147 -30.662 1.000 36.700 222 GLY BBB C 1
ATOM 8835 O O . GLY B 1 222 ? 34.764 2.063 -29.880 1.000 32.821 222 GLY BBB O 1
ATOM 8839 N N . ALA B 1 223 ? 34.027 -0.066 -30.252 1.000 40.603 223 ALA BBB N 1
ATOM 8840 C CA . ALA B 1 223 ? 34.188 -0.612 -28.883 1.000 46.999 223 ALA BBB CA 1
ATOM 8841 C C . ALA B 1 223 ? 35.525 -0.168 -28.268 1.000 46.226 223 ALA BBB C 1
ATOM 8842 O O . ALA B 1 223 ? 35.485 0.214 -27.089 1.000 44.411 223 ALA BBB O 1
ATOM 8849 N N . GLY B 1 224 ? 36.647 -0.147 -29.027 1.000 38.258 224 GLY BBB N 1
ATOM 8850 C CA . GLY B 1 224 ? 37.957 0.350 -28.534 1.000 37.418 224 GLY BBB CA 1
ATOM 8851 C C . GLY B 1 224 ? 38.081 1.876 -28.435 1.000 38.882 224 GLY BBB C 1
ATOM 8852 O O . GLY B 1 224 ? 39.098 2.327 -27.942 1.000 46.496 224 GLY BBB O 1
ATOM 8856 N N . GLY B 1 225 ? 37.131 2.663 -28.951 1.000 41.015 225 GLY BBB N 1
ATOM 8857 C CA . GLY B 1 225 ? 37.192 4.140 -29.003 1.000 39.429 225 GLY BBB CA 1
ATOM 8858 C C . GLY B 1 225 ? 37.866 4.714 -30.259 1.000 40.874 225 GLY BBB C 1
ATOM 8859 O O . GLY B 1 225 ? 37.979 5.947 -30.359 1.000 41.569 225 GLY BBB O 1
ATOM 8863 N N . VAL B 1 226 ? 38.269 3.914 -31.246 1.000 41.500 226 VAL BBB N 1
ATOM 8864 C CA . VAL B 1 226 ? 38.947 4.472 -32.468 1.000 39.496 226 VAL BBB CA 1
ATOM 8865 C C . VAL B 1 226 ? 37.883 5.138 -33.362 1.000 33.390 226 VAL BBB C 1
ATOM 8866 O O . VAL B 1 226 ? 36.866 4.506 -33.650 1.000 23.553 226 VAL BBB O 1
ATOM 8879 N N . ILE B 1 227 ? 38.139 6.376 -33.767 1.000 31.300 227 ILE BBB N 1
ATOM 8880 C CA . ILE B 1 227 ? 37.250 7.171 -34.648 1.000 32.819 227 ILE BBB CA 1
ATOM 8881 C C . ILE B 1 227 ? 37.300 6.596 -36.070 1.000 33.439 227 ILE BBB C 1
ATOM 8882 O O . ILE B 1 227 ? 38.372 6.294 -36.552 1.000 32.093 227 ILE BBB O 1
ATOM 8898 N N . GLY B 1 228 ? 36.148 6.445 -36.709 1.000 30.571 228 GLY BBB N 1
ATOM 8899 C CA . GLY B 1 228 ? 36.032 6.027 -38.129 1.000 26.165 228 GLY BBB CA 1
ATOM 8900 C C . GLY B 1 228 ? 35.201 7.048 -38.884 1.000 27.215 228 GLY BBB C 1
ATOM 8901 O O . GLY B 1 228 ? 34.293 7.634 -38.242 1.000 23.230 228 GLY BBB O 1
ATOM 8905 N N . GLY B 1 229 ? 35.491 7.320 -40.159 1.000 26.172 229 GLY BBB N 1
ATOM 8906 C CA . GLY B 1 229 ? 34.621 8.197 -40.973 1.000 25.194 229 GLY BBB CA 1
ATOM 8907 C C . GLY B 1 229 ? 35.227 9.577 -41.239 1.000 23.209 229 GLY BBB C 1
ATOM 8908 O O . GLY B 1 229 ? 34.759 10.270 -42.147 1.000 24.841 229 GLY BBB O 1
ATOM 8912 N N . ALA B 1 230 ? 36.205 10.017 -40.460 1.000 22.403 230 ALA BBB N 1
ATOM 8913 C CA . ALA B 1 230 ? 36.820 11.349 -40.621 1.000 21.475 230 ALA BBB CA 1
ATOM 8914 C C . ALA B 1 230 ? 37.522 11.429 -41.981 1.000 22.734 230 ALA BBB C 1
ATOM 8915 O O . ALA B 1 230 ? 37.401 12.443 -42.671 1.000 24.635 230 ALA BBB O 1
ATOM 8922 N N . ILE B 1 231 ? 38.215 10.373 -42.392 1.000 22.677 231 ILE BBB N 1
ATOM 8923 C CA . ILE B 1 231 ? 38.944 10.374 -43.689 1.000 25.213 231 ILE BBB CA 1
ATOM 8924 C C . ILE B 1 231 ? 37.919 10.535 -44.820 1.000 24.443 231 ILE BBB C 1
ATOM 8925 O O . ILE B 1 231 ? 38.148 11.349 -45.711 1.000 29.402 231 ILE BBB O 1
ATOM 8941 N N . VAL B 1 232 ? 36.839 9.773 -44.774 1.000 27.371 232 VAL BBB N 1
ATOM 8942 C CA . VAL B 1 232 ? 35.786 9.818 -45.818 1.000 33.648 232 VAL BBB CA 1
ATOM 8943 C C . VAL B 1 232 ? 35.232 11.248 -45.860 1.000 34.083 232 VAL BBB C 1
ATOM 8944 O O . VAL B 1 232 ? 35.199 11.832 -46.936 1.000 37.552 232 VAL BBB O 1
ATOM 8957 N N . LEU B 1 233 ? 34.950 11.859 -44.708 1.000 26.007 233 LEU BBB N 1
ATOM 8958 C CA . LEU B 1 233 ? 34.279 13.193 -44.697 1.000 24.523 233 LEU BBB CA 1
ATOM 8959 C C . LEU B 1 233 ? 35.218 14.309 -45.095 1.000 23.119 233 LEU BBB C 1
ATOM 8960 O O . LEU B 1 233 ? 34.747 15.266 -45.623 1.000 22.321 233 LEU BBB O 1
ATOM 8976 N N . ASP B 1 234 ? 36.498 14.186 -44.777 1.000 26.343 234 ASP BBB N 1
ATOM 8977 C CA . ASP B 1 234 ? 37.527 15.246 -44.899 1.000 26.774 234 ASP BBB CA 1
ATOM 8978 C C . ASP B 1 234 ? 37.573 15.810 -46.317 1.000 28.489 234 ASP BBB C 1
ATOM 8979 O O . ASP B 1 234 ? 37.681 17.074 -46.457 1.000 27.878 234 ASP BBB O 1
ATOM 8988 N N . LYS B 1 235 ? 37.463 14.980 -47.365 1.000 26.314 235 LYS BBB N 1
ATOM 8989 C CA . LYS B 1 235 ? 37.652 15.542 -48.736 1.000 30.053 235 LYS BBB CA 1
ATOM 8990 C C . LYS B 1 235 ? 36.491 16.507 -49.045 1.000 26.690 235 LYS BBB C 1
ATOM 8991 O O . LYS B 1 235 ? 36.771 17.635 -49.473 1.000 24.939 235 LYS BBB O 1
ATOM 9010 N N . SER B 1 236 ? 35.231 16.097 -48.807 1.000 26.150 236 SER BBB N 1
ATOM 9011 C CA . SER B 1 236 ? 34.046 16.942 -49.100 1.000 25.321 236 SER BBB CA 1
ATOM 9012 C C . SER B 1 236 ? 33.944 18.134 -48.137 1.000 23.588 236 SER BBB C 1
ATOM 9013 O O . SER B 1 236 ? 33.644 19.269 -48.633 1.000 23.423 236 SER BBB O 1
ATOM 9021 N N . LEU B 1 237 ? 34.241 17.975 -46.846 1.000 19.578 237 LEU BBB N 1
ATOM 9022 C CA . LEU B 1 237 ? 34.190 19.131 -45.907 1.000 20.269 237 LEU BBB CA 1
ATOM 9023 C C . LEU B 1 237 ? 35.195 20.187 -46.377 1.000 19.676 237 LEU BBB C 1
ATOM 9024 O O . LEU B 1 237 ? 34.844 21.369 -46.334 1.000 21.999 237 LEU BBB O 1
ATOM 9040 N N . SER B 1 238 ? 36.436 19.800 -46.668 1.000 20.128 238 SER BBB N 1
ATOM 9041 C CA . SER B 1 238 ? 37.499 20.733 -47.137 1.000 23.819 238 SER BBB CA 1
ATOM 9042 C C . SER B 1 238 ? 37.103 21.364 -48.475 1.000 25.490 238 SER BBB C 1
ATOM 9043 O O . SER B 1 238 ? 37.373 22.575 -48.647 1.000 19.641 238 SER BBB O 1
ATOM 9051 N N . ALA B 1 239 ? 36.494 20.576 -49.377 1.000 24.574 239 ALA BBB N 1
ATOM 9052 C CA . ALA B 1 239 ? 36.081 21.103 -50.700 1.000 25.945 239 ALA BBB CA 1
ATOM 9053 C C . ALA B 1 239 ? 35.066 22.252 -50.466 1.000 25.570 239 ALA BBB C 1
ATOM 9054 O O . ALA B 1 239 ? 35.231 23.314 -51.098 1.000 24.677 239 ALA BBB O 1
ATOM 9061 N N . ARG B 1 240 ? 34.101 22.086 -49.551 1.000 22.924 240 ARG BBB N 1
ATOM 9062 C CA . ARG B 1 240 ? 33.070 23.121 -49.283 1.000 23.360 240 ARG BBB CA 1
ATOM 9063 C C . ARG B 1 240 ? 33.802 24.372 -48.804 1.000 25.214 240 ARG BBB C 1
ATOM 9064 O O . ARG B 1 240 ? 33.528 25.481 -49.343 1.000 22.242 240 ARG BBB O 1
ATOM 9085 N N . GLU B 1 241 ? 34.700 24.199 -47.839 1.000 22.355 241 GLU BBB N 1
ATOM 9086 C CA . GLU B 1 241 ? 35.409 25.359 -47.236 1.000 26.643 241 GLU BBB CA 1
ATOM 9087 C C . GLU B 1 241 ? 36.225 26.079 -48.313 1.000 24.307 241 GLU BBB C 1
ATOM 9088 O O . GLU B 1 241 ? 36.193 27.356 -48.343 1.000 23.928 241 GLU BBB O 1
ATOM 9100 N N . LYS B 1 242 ? 36.943 25.321 -49.153 1.000 25.055 242 LYS BBB N 1
ATOM 9101 C CA . LYS B 1 242 ? 37.804 25.863 -50.233 1.000 31.017 242 LYS BBB CA 1
ATOM 9102 C C . LYS B 1 242 ? 36.928 26.606 -51.261 1.000 29.093 242 LYS BBB C 1
ATOM 9103 O O . LYS B 1 242 ? 37.410 27.647 -51.769 1.000 23.938 242 LYS BBB O 1
ATOM 9122 N N . LEU B 1 243 ? 35.714 26.135 -51.576 1.000 27.232 243 LEU BBB N 1
ATOM 9123 C CA . LEU B 1 243 ? 34.841 26.846 -52.553 1.000 27.794 243 LEU BBB CA 1
ATOM 9124 C C . LEU B 1 243 ? 34.446 28.230 -51.987 1.000 31.463 243 LEU BBB C 1
ATOM 9125 O O . LEU B 1 243 ? 34.685 29.251 -52.638 1.000 27.645 243 LEU BBB O 1
ATOM 9141 N N . TYR B 1 244 ? 34.031 28.297 -50.729 1.000 24.165 244 TYR BBB N 1
ATOM 9142 C CA . TYR B 1 244 ? 33.719 29.574 -50.061 1.000 24.453 244 TYR BBB CA 1
ATOM 9143 C C . TYR B 1 244 ? 34.946 30.491 -50.076 1.000 24.074 244 TYR BBB C 1
ATOM 9144 O O . TYR B 1 244 ? 34.799 31.719 -50.378 1.000 24.553 244 TYR BBB O 1
ATOM 9162 N N . ARG B 1 245 ? 36.123 29.938 -49.812 1.000 24.773 245 ARG BBB N 1
ATOM 9163 C CA . ARG B 1 245 ? 37.387 30.738 -49.706 1.000 28.126 245 ARG BBB CA 1
ATOM 9164 C C . ARG B 1 245 ? 37.576 31.485 -51.025 1.000 28.733 245 ARG BBB C 1
ATOM 9165 O O . ARG B 1 245 ? 37.974 32.636 -50.981 1.000 29.279 245 ARG BBB O 1
ATOM 9186 N N . ASP B 1 246 ? 37.269 30.803 -52.138 1.000 26.711 246 ASP BBB N 1
ATOM 9187 C CA . ASP B 1 246 ? 37.569 31.279 -53.498 1.000 29.606 246 ASP BBB CA 1
ATOM 9188 C C . ASP B 1 246 ? 36.392 32.096 -54.055 1.000 34.309 246 ASP BBB C 1
ATOM 9189 O O . ASP B 1 246 ? 36.362 32.321 -55.296 1.000 29.157 246 ASP BBB O 1
ATOM 9198 N N . ARG B 1 247 ? 35.471 32.570 -53.207 1.000 32.659 247 ARG BBB N 1
ATOM 9199 C CA . ARG B 1 247 ? 34.341 33.438 -53.664 1.000 28.824 247 ARG BBB CA 1
ATOM 9200 C C . ARG B 1 247 ? 34.258 34.710 -52.827 1.000 34.668 247 ARG BBB C 1
ATOM 9201 O O . ARG B 1 247 ? 33.098 35.209 -52.616 1.000 32.623 247 ARG BBB O 1
ATOM 9222 N N . SER B 1 248 ? 35.413 35.287 -52.501 1.000 43.198 248 SER BBB N 1
ATOM 9223 C CA . SER B 1 248 ? 35.542 36.571 -51.766 1.000 39.569 248 SER BBB CA 1
ATOM 9224 C C . SER B 1 248 ? 35.090 37.733 -52.643 1.000 46.417 248 SER BBB C 1
ATOM 9225 O O . SER B 1 248 ? 35.055 38.833 -52.088 1.000 52.212 248 SER BBB O 1
ATOM 9233 N N . GLN B 1 249 ? 34.778 37.529 -53.940 1.000 35.472 249 GLN BBB N 1
ATOM 9234 C CA . GLN B 1 249 ? 34.227 38.628 -54.778 1.000 36.261 249 GLN BBB CA 1
ATOM 9235 C C . GLN B 1 249 ? 32.737 38.818 -54.439 1.000 37.962 249 GLN BBB C 1
ATOM 9236 O O . GLN B 1 249 ? 32.188 39.890 -54.781 1.000 34.056 249 GLN BBB O 1
ATOM 9250 N N . LEU B 1 250 ? 32.080 37.847 -53.804 1.000 29.206 250 LEU BBB N 1
ATOM 9251 C CA . LEU B 1 250 ? 30.682 38.066 -53.346 1.000 29.271 250 LEU BBB CA 1
ATOM 9252 C C . LEU B 1 250 ? 30.705 38.991 -52.130 1.000 26.801 250 LEU BBB C 1
ATOM 9253 O O . LEU B 1 250 ? 31.687 38.973 -51.349 1.000 24.174 250 LEU BBB O 1
ATOM 9269 N N . ASN B 1 251 ? 29.709 39.860 -52.048 1.000 22.307 251 ASN BBB N 1
ATOM 9270 C CA . ASN B 1 251 ? 29.485 40.730 -50.871 1.000 26.191 251 ASN BBB CA 1
ATOM 9271 C C . ASN B 1 251 ? 29.495 39.806 -49.651 1.000 26.431 251 ASN BBB C 1
ATOM 9272 O O . ASN B 1 251 ? 28.874 38.694 -49.711 1.000 25.529 251 ASN BBB O 1
ATOM 9283 N N . SER B 1 252 ? 30.172 40.172 -48.581 1.000 24.382 252 SER BBB N 1
ATOM 9284 C CA A SER B 1 252 ? 30.382 39.247 -47.445 0.500 26.630 252 SER BBB CA 1
ATOM 9285 C CA B SER B 1 252 ? 30.379 39.305 -47.396 0.500 27.912 252 SER BBB CA 1
ATOM 9286 C C . SER B 1 252 ? 29.033 38.957 -46.745 1.000 30.433 252 SER BBB C 1
ATOM 9287 O O . SER B 1 252 ? 28.873 37.807 -46.264 1.000 30.322 252 SER BBB O 1
ATOM 9301 N N . GLU B 1 253 ? 28.078 39.901 -46.723 1.000 29.674 253 GLU BBB N 1
ATOM 9302 C CA . GLU B 1 253 ? 26.747 39.642 -46.088 1.000 31.852 253 GLU BBB CA 1
ATOM 9303 C C . GLU B 1 253 ? 25.935 38.686 -46.992 1.000 29.588 253 GLU BBB C 1
ATOM 9304 O O . GLU B 1 253 ? 25.219 37.813 -46.486 1.000 24.177 253 GLU BBB O 1
ATOM 9316 N N . VAL B 1 254 ? 26.083 38.805 -48.299 1.000 24.632 254 VAL BBB N 1
ATOM 9317 C CA . VAL B 1 254 ? 25.471 37.863 -49.262 1.000 23.922 254 VAL BBB CA 1
ATOM 9318 C C . VAL B 1 254 ? 26.050 36.468 -48.999 1.000 23.752 254 VAL BBB C 1
ATOM 9319 O O . VAL B 1 254 ? 25.291 35.473 -49.121 1.000 21.678 254 VAL BBB O 1
ATOM 9332 N N . LEU B 1 255 ? 27.361 36.360 -48.830 1.000 24.511 255 LEU BBB N 1
ATOM 9333 C CA . LEU B 1 255 ? 28.035 35.041 -48.598 1.000 27.554 255 LEU BBB CA 1
ATOM 9334 C C . LEU B 1 255 ? 27.457 34.382 -47.350 1.000 21.467 255 LEU BBB C 1
ATOM 9335 O O . LEU B 1 255 ? 27.101 33.205 -47.382 1.000 18.467 255 LEU BBB O 1
ATOM 9351 N N . VAL B 1 256 ? 27.355 35.140 -46.267 1.000 21.272 256 VAL BBB N 1
ATOM 9352 C CA . VAL B 1 256 ? 26.749 34.624 -44.999 1.000 22.167 256 VAL BBB CA 1
ATOM 9353 C C . VAL B 1 256 ? 25.328 34.132 -45.288 1.000 21.506 256 VAL BBB C 1
ATOM 9354 O O . VAL B 1 256 ? 24.985 33.011 -44.892 1.000 21.430 256 VAL BBB O 1
ATOM 9367 N N . ALA B 1 257 ? 24.529 34.952 -45.964 1.000 21.954 257 ALA BBB N 1
ATOM 9368 C CA . ALA B 1 257 ? 23.142 34.632 -46.276 1.000 19.791 257 ALA BBB CA 1
ATOM 9369 C C . ALA B 1 257 ? 23.086 33.357 -47.101 1.000 21.772 257 ALA BBB C 1
ATOM 9370 O O . ALA B 1 257 ? 22.154 32.556 -46.830 1.000 19.612 257 ALA BBB O 1
ATOM 9377 N N . SER B 1 258 ? 23.969 33.239 -48.103 1.000 19.740 258 SER BBB N 1
ATOM 9378 C CA . SER B 1 258 ? 24.049 32.091 -49.035 1.000 20.934 258 SER BBB CA 1
ATOM 9379 C C . SER B 1 258 ? 24.379 30.819 -48.243 1.000 20.456 258 SER BBB C 1
ATOM 9380 O O . SER B 1 258 ? 23.845 29.763 -48.551 1.000 18.736 258 SER BBB O 1
ATOM 9388 N N . GLN B 1 259 ? 25.338 30.912 -47.334 1.000 18.050 259 GLN BBB N 1
ATOM 9389 C CA . GLN B 1 259 ? 25.724 29.778 -46.450 1.000 19.367 259 GLN BBB CA 1
ATOM 9390 C C . GLN B 1 259 ? 24.503 29.287 -45.673 1.000 19.498 259 GLN BBB C 1
ATOM 9391 O O . GLN B 1 259 ? 24.232 28.074 -45.643 1.000 19.160 259 GLN BBB O 1
ATOM 9405 N N . ILE B 1 260 ? 23.750 30.217 -45.090 1.000 21.754 260 ILE BBB N 1
ATOM 9406 C CA . ILE B 1 260 ? 22.494 29.853 -44.391 1.000 22.298 260 ILE BBB CA 1
ATOM 9407 C C . ILE B 1 260 ? 21.543 29.196 -45.385 1.000 19.558 260 ILE BBB C 1
ATOM 9408 O O . ILE B 1 260 ? 20.915 28.197 -45.010 1.000 22.253 260 ILE BBB O 1
ATOM 9424 N N . GLY B 1 261 ? 21.397 29.756 -46.581 1.000 17.367 261 GLY BBB N 1
ATOM 9425 C CA . GLY B 1 261 ? 20.633 29.195 -47.706 1.000 18.894 261 GLY BBB CA 1
ATOM 9426 C C . GLY B 1 261 ? 20.950 27.739 -47.985 1.000 17.285 261 GLY BBB C 1
ATOM 9427 O O . GLY B 1 261 ? 20.044 26.932 -48.157 1.000 15.553 261 GLY BBB O 1
ATOM 9431 N N . SER B 1 262 ? 22.224 27.422 -48.098 1.000 18.290 262 SER BBB N 1
ATOM 9432 C CA . SER B 1 262 ? 22.656 26.042 -48.419 1.000 21.573 262 SER BBB CA 1
ATOM 9433 C C . SER B 1 262 ? 22.309 25.165 -47.226 1.000 18.268 262 SER BBB C 1
ATOM 9434 O O . SER B 1 262 ? 21.861 24.035 -47.452 1.000 17.332 262 SER BBB O 1
ATOM 9442 N N . GLY B 1 263 ? 22.414 25.715 -46.022 1.000 20.753 263 GLY BBB N 1
ATOM 9443 C CA . GLY B 1 263 ? 22.015 24.987 -44.802 1.000 18.628 263 GLY BBB CA 1
ATOM 9444 C C . GLY B 1 263 ? 20.531 24.700 -44.803 1.000 19.079 263 GLY BBB C 1
ATOM 9445 O O . GLY B 1 263 ? 20.126 23.611 -44.342 1.000 18.399 263 GLY BBB O 1
ATOM 9449 N N . TYR B 1 264 ? 19.738 25.659 -45.277 1.000 19.232 264 TYR BBB N 1
ATOM 9450 C CA . TYR B 1 264 ? 18.287 25.526 -45.439 1.000 20.623 264 TYR BBB CA 1
ATOM 9451 C C . TYR B 1 264 ? 17.947 24.419 -46.449 1.000 20.420 264 TYR BBB C 1
ATOM 9452 O O . TYR B 1 264 ? 17.060 23.559 -46.137 1.000 17.455 264 TYR BBB O 1
ATOM 9470 N N . ARG B 1 265 ? 18.607 24.381 -47.602 1.000 19.364 265 ARG BBB N 1
ATOM 9471 C CA . ARG B 1 265 ? 18.331 23.316 -48.623 1.000 22.290 265 ARG BBB CA 1
ATOM 9472 C C . ARG B 1 265 ? 18.716 21.951 -48.015 1.000 20.140 265 ARG BBB C 1
ATOM 9473 O O . ARG B 1 265 ? 17.920 21.018 -48.156 1.000 18.257 265 ARG BBB O 1
ATOM 9494 N N . GLY B 1 266 ? 19.832 21.877 -47.279 1.000 17.033 266 GLY BBB N 1
ATOM 9495 C CA . GLY B 1 266 ? 20.295 20.631 -46.624 1.000 17.746 266 GLY BBB CA 1
ATOM 9496 C C . GLY B 1 266 ? 19.272 20.174 -45.577 1.000 19.080 266 GLY BBB C 1
ATOM 9497 O O . GLY B 1 266 ? 19.005 18.973 -45.449 1.000 19.018 266 GLY BBB O 1
ATOM 9501 N N . LEU B 1 267 ? 18.634 21.128 -44.877 1.000 18.584 267 LEU BBB N 1
ATOM 9502 C CA . LEU B 1 267 ? 17.637 20.791 -43.824 1.000 18.888 267 LEU BBB CA 1
ATOM 9503 C C . LEU B 1 267 ? 16.422 20.167 -44.517 1.000 17.699 267 LEU BBB C 1
ATOM 9504 O O . LEU B 1 267 ? 15.900 19.156 -44.006 1.000 16.535 267 LEU BBB O 1
ATOM 9520 N N . GLN B 1 268 ? 15.974 20.730 -45.634 1.000 16.199 268 GLN BBB N 1
ATOM 9521 C CA . GLN B 1 268 ? 14.818 20.207 -46.383 1.000 16.408 268 GLN BBB CA 1
ATOM 9522 C C . GLN B 1 268 ? 15.176 18.819 -46.904 1.000 16.793 268 GLN BBB C 1
ATOM 9523 O O . GLN B 1 268 ? 14.324 17.885 -46.769 1.000 21.693 268 GLN BBB O 1
ATOM 9537 N N . THR B 1 269 ? 16.373 18.643 -47.430 1.000 16.113 269 THR BBB N 1
ATOM 9538 C CA . THR B 1 269 ? 16.852 17.335 -47.950 1.000 17.806 269 THR BBB CA 1
ATOM 9539 C C . THR B 1 269 ? 16.748 16.317 -46.799 1.000 19.896 269 THR BBB C 1
ATOM 9540 O O . THR B 1 269 ? 16.233 15.204 -47.030 1.000 16.440 269 THR BBB O 1
ATOM 9551 N N . GLN B 1 270 ? 17.201 16.670 -45.612 1.000 16.985 270 GLN BBB N 1
ATOM 9552 C CA . GLN B 1 270 ? 17.112 15.750 -44.439 1.000 19.428 270 GLN BBB CA 1
ATOM 9553 C C . GLN B 1 270 ? 15.644 15.406 -44.158 1.000 18.598 270 GLN BBB C 1
ATOM 9554 O O . GLN B 1 270 ? 15.342 14.209 -43.867 1.000 16.615 270 GLN BBB O 1
ATOM 9568 N N . ALA B 1 271 ? 14.729 16.374 -44.233 1.000 15.546 271 ALA BBB N 1
ATOM 9569 C CA . ALA B 1 271 ? 13.306 16.117 -43.959 1.000 17.516 271 ALA BBB CA 1
ATOM 9570 C C . ALA B 1 271 ? 12.749 15.160 -45.027 1.000 16.830 271 ALA BBB C 1
ATOM 9571 O O . ALA B 1 271 ? 11.956 14.286 -44.644 1.000 14.473 271 ALA BBB O 1
ATOM 9578 N N . GLN B 1 272 ? 13.144 15.323 -46.284 1.000 15.913 272 GLN BBB N 1
ATOM 9579 C CA . GLN B 1 272 ? 12.680 14.475 -47.411 1.000 20.648 272 GLN BBB CA 1
ATOM 9580 C C . GLN B 1 272 ? 13.186 13.040 -47.129 1.000 21.300 272 GLN BBB C 1
ATOM 9581 O O . GLN B 1 272 ? 12.382 12.076 -47.259 1.000 19.842 272 GLN BBB O 1
ATOM 9595 N N . SER B 1 273 ? 14.429 12.884 -46.707 1.000 17.950 273 SER BBB N 1
ATOM 9596 C CA A SER B 1 273 ? 15.004 11.554 -46.339 0.500 18.528 273 SER BBB CA 1
ATOM 9597 C CA B SER B 1 273 ? 15.012 11.567 -46.336 0.500 19.770 273 SER BBB CA 1
ATOM 9598 C C . SER B 1 273 ? 14.224 10.962 -45.157 1.000 17.583 273 SER BBB C 1
ATOM 9599 O O . SER B 1 273 ? 14.003 9.730 -45.130 1.000 19.931 273 SER BBB O 1
ATOM 9613 N N . ALA B 1 274 ? 13.785 11.792 -44.217 1.000 17.886 274 ALA BBB N 1
ATOM 9614 C CA . ALA B 1 274 ? 13.020 11.323 -43.052 1.000 18.302 274 ALA BBB CA 1
ATOM 9615 C C . ALA B 1 274 ? 11.625 10.868 -43.529 1.000 22.288 274 ALA BBB C 1
ATOM 9616 O O . ALA B 1 274 ? 11.116 9.884 -42.964 1.000 19.545 274 ALA BBB O 1
ATOM 9623 N N . VAL B 1 275 ? 11.040 11.497 -44.555 1.000 18.678 275 VAL BBB N 1
ATOM 9624 C CA . VAL B 1 275 ? 9.756 11.022 -45.154 1.000 19.760 275 VAL BBB CA 1
ATOM 9625 C C . VAL B 1 275 ? 9.952 9.624 -45.755 1.000 20.650 275 VAL BBB C 1
ATOM 9626 O O . VAL B 1 275 ? 9.080 8.729 -45.536 1.000 20.372 275 VAL BBB O 1
ATOM 9639 N N . THR B 1 276 ? 10.990 9.450 -46.551 1.000 16.690 276 THR BBB N 1
ATOM 9640 C CA . THR B 1 276 ? 11.377 8.139 -47.151 1.000 22.848 276 THR BBB CA 1
ATOM 9641 C C . THR B 1 276 ? 11.487 7.079 -46.047 1.000 21.804 276 THR BBB C 1
ATOM 9642 O O . THR B 1 276 ? 10.809 6.006 -46.146 1.000 20.143 276 THR BBB O 1
ATOM 9653 N N . ALA B 1 277 ? 12.263 7.359 -45.018 1.000 20.628 277 ALA BBB N 1
ATOM 9654 C CA . ALA B 1 277 ? 12.461 6.398 -43.908 1.000 22.024 277 ALA BBB CA 1
ATOM 9655 C C . ALA B 1 277 ? 11.111 6.106 -43.212 1.000 24.150 277 ALA BBB C 1
ATOM 9656 O O . ALA B 1 277 ? 10.846 4.924 -42.862 1.000 19.463 277 ALA BBB O 1
ATOM 9663 N N . ALA B 1 278 ? 10.255 7.118 -43.020 1.000 20.132 278 ALA BBB N 1
ATOM 9664 C CA . ALA B 1 278 ? 9.006 6.951 -42.264 1.000 19.842 278 ALA BBB CA 1
ATOM 9665 C C . ALA B 1 278 ? 8.022 6.150 -43.119 1.000 19.332 278 ALA BBB C 1
ATOM 9666 O O . ALA B 1 278 ? 7.276 5.338 -42.560 1.000 18.540 278 ALA BBB O 1
ATOM 9673 N N . THR B 1 279 ? 8.050 6.357 -44.421 1.000 19.664 279 THR BBB N 1
ATOM 9674 C CA . THR B 1 279 ? 7.232 5.605 -45.399 1.000 19.427 279 THR BBB CA 1
ATOM 9675 C C . THR B 1 279 ? 7.639 4.136 -45.340 1.000 25.209 279 THR BBB C 1
ATOM 9676 O O . THR B 1 279 ? 6.720 3.271 -45.215 1.000 21.994 279 THR BBB O 1
ATOM 9687 N N . GLN B 1 280 ? 8.937 3.854 -45.435 1.000 20.791 280 GLN BBB N 1
ATOM 9688 C CA . GLN B 1 280 ? 9.393 2.455 -45.346 1.000 23.829 280 GLN BBB CA 1
ATOM 9689 C C . GLN B 1 280 ? 8.976 1.858 -43.992 1.000 24.136 280 GLN BBB C 1
ATOM 9690 O O . GLN B 1 280 ? 8.461 0.752 -44.016 1.000 22.252 280 GLN BBB O 1
ATOM 9704 N N . MET B 1 281 ? 9.155 2.546 -42.858 1.000 17.584 281 MET BBB N 1
ATOM 9705 C CA . MET B 1 281 ? 8.762 2.004 -41.545 1.000 18.473 281 MET BBB CA 1
ATOM 9706 C C . MET B 1 281 ? 7.261 1.726 -41.514 1.000 22.997 281 MET BBB C 1
ATOM 9707 O O . MET B 1 281 ? 6.898 0.628 -41.075 1.000 18.686 281 MET BBB O 1
ATOM 9721 N N . ASN B 1 282 ? 6.421 2.659 -41.958 1.000 19.575 282 ASN BBB N 1
ATOM 9722 C CA . ASN B 1 282 ? 4.949 2.483 -42.013 1.000 20.646 282 ASN BBB CA 1
ATOM 9723 C C . ASN B 1 282 ? 4.613 1.283 -42.912 1.000 21.783 282 ASN BBB C 1
ATOM 9724 O O . ASN B 1 282 ? 3.717 0.488 -42.544 1.000 20.945 282 ASN BBB O 1
ATOM 9735 N N . ASN B 1 283 ? 5.266 1.148 -44.059 1.000 22.496 283 ASN BBB N 1
ATOM 9736 C CA . ASN B 1 283 ? 4.997 0.030 -45.015 1.000 22.815 283 ASN BBB CA 1
ATOM 9737 C C . ASN B 1 283 ? 5.351 -1.298 -44.315 1.000 25.739 283 ASN BBB C 1
ATOM 9738 O O . ASN B 1 283 ? 4.638 -2.296 -44.489 1.000 20.522 283 ASN BBB O 1
ATOM 9749 N N . ALA B 1 284 ? 6.369 -1.315 -43.470 1.000 20.484 284 ALA BBB N 1
ATOM 9750 C CA . ALA B 1 284 ? 6.803 -2.530 -42.762 1.000 20.352 284 ALA BBB CA 1
ATOM 9751 C C . ALA B 1 284 ? 5.763 -2.904 -41.696 1.000 20.558 284 ALA BBB C 1
ATOM 9752 O O . ALA B 1 284 ? 5.318 -4.074 -41.687 1.000 19.577 284 ALA BBB O 1
ATOM 9759 N N . TRP B 1 285 ? 5.293 -1.959 -40.898 1.000 19.129 285 TRP BBB N 1
ATOM 9760 C CA . TRP B 1 285 ? 4.164 -2.231 -39.976 1.000 21.052 285 TRP BBB CA 1
ATOM 9761 C C . TRP B 1 285 ? 2.962 -2.734 -40.749 1.000 23.876 285 TRP BBB C 1
ATOM 9762 O O . TRP B 1 285 ? 2.302 -3.613 -40.240 1.000 19.601 285 TRP BBB O 1
ATOM 9783 N N . ASP B 1 286 ? 2.639 -2.130 -41.891 1.000 22.431 286 ASP BBB N 1
ATOM 9784 C CA A ASP B 1 286 ? 1.447 -2.516 -42.703 0.500 24.396 286 ASP BBB CA 1
ATOM 9785 C CA B ASP B 1 286 ? 1.437 -2.524 -42.675 0.500 25.339 286 ASP BBB CA 1
ATOM 9786 C C . ASP B 1 286 ? 1.586 -3.987 -43.094 1.000 25.141 286 ASP BBB C 1
ATOM 9787 O O . ASP B 1 286 ? 0.564 -4.718 -43.067 1.000 24.269 286 ASP BBB O 1
ATOM 9803 N N . SER B 1 287 ? 2.782 -4.422 -43.478 1.000 25.128 287 SER BBB N 1
ATOM 9804 C CA . SER B 1 287 ? 2.993 -5.820 -43.928 1.000 27.630 287 SER BBB CA 1
ATOM 9805 C C . SER B 1 287 ? 2.744 -6.760 -42.737 1.000 24.582 287 SER BBB C 1
ATOM 9806 O O . SER B 1 287 ? 2.078 -7.783 -42.928 1.000 21.744 287 SER BBB O 1
ATOM 9814 N N . LEU B 1 288 ? 3.168 -6.380 -41.534 1.000 23.772 288 LEU BBB N 1
ATOM 9815 C CA . LEU B 1 288 ? 2.971 -7.205 -40.327 1.000 23.070 288 LEU BBB CA 1
ATOM 9816 C C . LEU B 1 288 ? 1.499 -7.231 -39.946 1.000 21.361 288 LEU BBB C 1
ATOM 9817 O O . LEU B 1 288 ? 0.957 -8.324 -39.795 1.000 21.266 288 LEU BBB O 1
ATOM 9833 N N . THR B 1 289 ? 0.842 -6.078 -39.855 1.000 19.867 289 THR BBB N 1
ATOM 9834 C CA . THR B 1 289 ? -0.556 -5.974 -39.424 1.000 20.729 289 THR BBB CA 1
ATOM 9835 C C . THR B 1 289 ? -1.428 -6.710 -40.437 1.000 23.681 289 THR BBB C 1
ATOM 9836 O O . THR B 1 289 ? -2.299 -7.467 -40.031 1.000 20.059 289 THR BBB O 1
ATOM 9847 N N . SER B 1 290 ? -1.162 -6.496 -41.727 1.000 21.974 290 SER BBB N 1
ATOM 9848 C CA . SER B 1 290 ? -1.973 -7.070 -42.806 1.000 24.878 290 SER BBB CA 1
ATOM 9849 C C . SER B 1 290 ? -1.827 -8.594 -42.776 1.000 25.126 290 SER BBB C 1
ATOM 9850 O O . SER B 1 290 ? -2.852 -9.307 -42.985 1.000 21.939 290 SER BBB O 1
ATOM 9858 N N . GLU B 1 291 ? -0.640 -9.109 -42.512 1.000 19.878 291 GLU BBB N 1
ATOM 9859 C CA . GLU B 1 291 ? -0.461 -10.562 -42.369 1.000 19.561 291 GLU BBB CA 1
ATOM 9860 C C . GLU B 1 291 ? -1.311 -11.036 -41.181 1.000 23.016 291 GLU BBB C 1
ATOM 9861 O O . GLU B 1 291 ? -1.987 -12.070 -41.310 1.000 18.055 291 GLU BBB O 1
ATOM 9873 N N . LEU B 1 292 ? -1.218 -10.376 -40.028 1.000 18.303 292 LEU BBB N 1
ATOM 9874 C CA . LEU B 1 292 ? -1.890 -10.834 -38.811 1.000 18.615 292 LEU BBB CA 1
ATOM 9875 C C . LEU B 1 292 ? -3.398 -10.797 -38.999 1.000 19.376 292 LEU BBB C 1
ATOM 9876 O O . LEU B 1 292 ? -4.069 -11.728 -38.557 1.000 18.215 292 LEU BBB O 1
ATOM 9892 N N . GLU B 1 293 ? -3.899 -9.780 -39.674 1.000 19.098 293 GLU BBB N 1
ATOM 9893 C CA . GLU B 1 293 ? -5.342 -9.674 -40.027 1.000 21.824 293 GLU BBB CA 1
ATOM 9894 C C . GLU B 1 293 ? -5.730 -10.787 -41.012 1.000 22.233 293 GLU BBB C 1
ATOM 9895 O O . GLU B 1 293 ? -6.787 -11.350 -40.830 1.000 18.853 293 GLU BBB O 1
ATOM 9907 N N . THR B 1 294 ? -4.904 -11.097 -42.012 1.000 22.383 294 THR BBB N 1
ATOM 9908 C CA . THR B 1 294 ? -5.162 -12.211 -42.968 1.000 20.897 294 THR BBB CA 1
ATOM 9909 C C . THR B 1 294 ? -5.261 -13.536 -42.195 1.000 17.664 294 THR BBB C 1
ATOM 9910 O O . THR B 1 294 ? -6.212 -14.324 -42.451 1.000 19.078 294 THR BBB O 1
ATOM 9921 N N . LEU B 1 295 ? -4.333 -13.794 -41.286 1.000 19.938 295 LEU BBB N 1
ATOM 9922 C CA . LEU B 1 295 ? -4.360 -15.032 -40.471 1.000 20.565 295 LEU BBB CA 1
ATOM 9923 C C . LEU B 1 295 ? -5.668 -15.109 -39.686 1.000 21.949 295 LEU BBB C 1
ATOM 9924 O O . LEU B 1 295 ? -6.332 -16.179 -39.675 1.000 20.661 295 LEU BBB O 1
ATOM 9940 N N . ASN B 1 296 ? -5.988 -14.037 -38.973 1.000 18.693 296 ASN BBB N 1
ATOM 9941 C CA . ASN B 1 296 ? -7.235 -13.917 -38.176 1.000 22.493 296 ASN BBB CA 1
ATOM 9942 C C . ASN B 1 296 ? -8.487 -14.230 -39.010 1.000 19.848 296 ASN BBB C 1
ATOM 9943 O O . ASN B 1 296 ? -9.253 -15.138 -38.588 1.000 18.467 296 ASN BBB O 1
ATOM 9954 N N . ALA B 1 297 ? -8.650 -13.565 -40.154 1.000 21.222 297 ALA BBB N 1
ATOM 9955 C CA . ALA B 1 297 ? -9.814 -13.724 -41.057 1.000 23.884 297 ALA BBB CA 1
ATOM 9956 C C . ALA B 1 297 ? -9.850 -15.175 -41.559 1.000 24.081 297 ALA BBB C 1
ATOM 9957 O O . ALA B 1 297 ? -10.947 -15.843 -41.562 1.000 20.874 297 ALA BBB O 1
ATOM 9964 N N . ASN B 1 298 ? -8.689 -15.702 -41.935 1.000 21.390 298 ASN BBB N 1
ATOM 9965 C CA . ASN B 1 298 ? -8.679 -17.015 -42.617 1.000 20.579 298 ASN BBB CA 1
ATOM 9966 C C . ASN B 1 298 ? -8.885 -18.136 -41.587 1.000 21.575 298 ASN BBB C 1
ATOM 9967 O O . ASN B 1 298 ? -9.487 -19.186 -41.968 1.000 21.019 298 ASN BBB O 1
ATOM 9978 N N . LEU B 1 299 ? -8.434 -17.947 -40.352 1.000 18.696 299 LEU BBB N 1
ATOM 9979 C CA . LEU B 1 299 ? -8.726 -18.952 -39.315 1.000 18.876 299 LEU BBB CA 1
ATOM 9980 C C . LEU B 1 299 ? -10.222 -18.925 -39.003 1.000 21.019 299 LEU BBB C 1
ATOM 9981 O O . LEU B 1 299 ? -10.846 -20.020 -38.982 1.000 20.764 299 LEU BBB O 1
ATOM 9997 N N . ARG B 1 300 ? -10.811 -17.737 -38.893 1.000 23.251 300 ARG BBB N 1
ATOM 9998 C CA . ARG B 1 300 ? -12.272 -17.601 -38.622 1.000 28.689 300 ARG BBB CA 1
ATOM 9999 C C . ARG B 1 300 ? -13.082 -18.300 -39.696 1.000 24.104 300 ARG BBB C 1
ATOM 10000 O O . ARG B 1 300 ? -14.039 -18.985 -39.373 1.000 27.377 300 ARG BBB O 1
ATOM 10021 N N . LYS B 1 301 ? -12.700 -18.142 -40.946 1.000 25.299 301 LYS BBB N 1
ATOM 10022 C CA . LYS B 1 301 ? -13.426 -18.712 -42.106 1.000 25.732 301 LYS BBB CA 1
ATOM 10023 C C . LYS B 1 301 ? -13.088 -20.189 -42.311 1.000 24.590 301 LYS BBB C 1
ATOM 10024 O O . LYS B 1 301 ? -13.716 -20.776 -43.164 1.000 24.714 301 LYS BBB O 1
ATOM 10043 N N . GLY B 1 302 ? -12.153 -20.780 -41.563 1.000 22.176 302 GLY BBB N 1
ATOM 10044 C CA . GLY B 1 302 ? -11.789 -22.210 -41.715 1.000 23.442 302 GLY BBB CA 1
ATOM 10045 C C . GLY B 1 302 ? -10.961 -22.454 -42.976 1.000 23.763 302 GLY BBB C 1
ATOM 10046 O O . GLY B 1 302 ? -10.715 -23.606 -43.302 1.000 21.227 302 GLY BBB O 1
ATOM 10050 N N . ILE B 1 303 ? -10.352 -21.413 -43.553 1.000 20.773 303 ILE BBB N 1
ATOM 10051 C CA . ILE B 1 303 ? -9.373 -21.567 -44.652 1.000 21.903 303 ILE BBB CA 1
ATOM 10052 C C . ILE B 1 303 ? -8.031 -22.082 -44.130 1.000 21.771 303 ILE BBB C 1
ATOM 10053 O O . ILE B 1 303 ? -7.501 -22.992 -44.788 1.000 18.922 303 ILE BBB O 1
ATOM 10069 N N . ILE B 1 304 ? -7.579 -21.613 -42.973 1.000 18.477 304 ILE BBB N 1
ATOM 10070 C CA . ILE B 1 304 ? -6.443 -22.213 -42.257 1.000 20.470 304 ILE BBB CA 1
ATOM 10071 C C . ILE B 1 304 ? -6.961 -22.774 -40.939 1.000 22.801 304 ILE BBB C 1
ATOM 10072 O O . ILE B 1 304 ? -8.064 -22.426 -40.549 1.000 21.171 304 ILE BBB O 1
ATOM 10088 N N . ASP B 1 305 ? -6.130 -23.568 -40.286 1.000 21.765 305 ASP BBB N 1
ATOM 10089 C CA . ASP B 1 305 ? -6.496 -24.398 -39.097 1.000 22.459 305 ASP BBB CA 1
ATOM 10090 C C . ASP B 1 305 ? -5.389 -24.215 -38.047 1.000 23.253 305 ASP BBB C 1
ATOM 10091 O O . ASP B 1 305 ? -4.376 -23.441 -38.246 1.000 17.944 305 ASP BBB O 1
ATOM 10100 N N . ASP B 1 306 ? -5.558 -24.868 -36.919 1.000 24.067 306 ASP BBB N 1
ATOM 10101 C CA . ASP B 1 306 ? -4.646 -24.714 -35.756 1.000 26.487 306 ASP BBB CA 1
ATOM 10102 C C . ASP B 1 306 ? -3.270 -25.237 -36.148 1.000 22.600 306 ASP BBB C 1
ATOM 10103 O O . ASP B 1 306 ? -2.270 -24.673 -35.700 1.000 25.721 306 ASP BBB O 1
ATOM 10112 N N . SER B 1 307 ? -3.245 -26.299 -36.923 1.000 20.627 307 SER BBB N 1
ATOM 10113 C CA . SER B 1 307 ? -2.003 -26.953 -37.410 1.000 27.405 307 SER BBB CA 1
ATOM 10114 C C . SER B 1 307 ? -1.128 -25.918 -38.157 1.000 27.256 307 SER BBB C 1
ATOM 10115 O O . SER B 1 307 ? 0.079 -25.849 -37.917 1.000 22.451 307 SER BBB O 1
ATOM 10123 N N . PHE B 1 308 ? -1.743 -25.066 -38.958 1.000 24.476 308 PHE BBB N 1
ATOM 10124 C CA . PHE B 1 308 ? -1.013 -24.072 -39.759 1.000 22.809 308 PHE BBB CA 1
ATOM 10125 C C . PHE B 1 308 ? -0.317 -23.128 -38.781 1.000 20.111 308 PHE BBB C 1
ATOM 10126 O O . PHE B 1 308 ? 0.850 -22.739 -38.946 1.000 20.660 308 PHE BBB O 1
ATOM 10143 N N . LEU B 1 309 ? -1.072 -22.658 -37.795 1.000 22.170 309 LEU BBB N 1
ATOM 10144 C CA . LEU B 1 309 ? -0.569 -21.648 -36.836 1.000 20.515 309 LEU BBB CA 1
ATOM 10145 C C . LEU B 1 309 ? 0.496 -22.250 -35.906 1.000 19.506 309 LEU BBB C 1
ATOM 10146 O O . LEU B 1 309 ? 1.497 -21.573 -35.580 1.000 21.596 309 LEU BBB O 1
ATOM 10162 N N . ARG B 1 310 ? 0.313 -23.475 -35.490 1.000 21.123 310 ARG BBB N 1
ATOM 10163 C CA . ARG B 1 310 ? 1.378 -24.205 -34.752 1.000 28.388 310 ARG BBB CA 1
ATOM 10164 C C . ARG B 1 310 ? 2.662 -24.200 -35.591 1.000 26.297 310 ARG BBB C 1
ATOM 10165 O O . ARG B 1 310 ? 3.722 -23.847 -35.036 1.000 24.631 310 ARG BBB O 1
ATOM 10186 N N . GLN B 1 311 ? 2.602 -24.556 -36.868 1.000 24.697 311 GLN BBB N 1
ATOM 10187 C CA . GLN B 1 311 ? 3.782 -24.557 -37.758 1.000 25.529 311 GLN BBB CA 1
ATOM 10188 C C . GLN B 1 311 ? 4.383 -23.144 -37.809 1.000 20.524 311 GLN BBB C 1
ATOM 10189 O O . GLN B 1 311 ? 5.594 -23.006 -37.666 1.000 24.413 311 GLN BBB O 1
ATOM 10203 N N . LEU B 1 312 ? 3.576 -22.101 -38.026 1.000 19.322 312 LEU BBB N 1
ATOM 10204 C CA . LEU B 1 312 ? 4.110 -20.752 -38.318 1.000 20.234 312 LEU BBB CA 1
ATOM 10205 C C . LEU B 1 312 ? 4.768 -20.160 -37.070 1.000 23.386 312 LEU BBB C 1
ATOM 10206 O O . LEU B 1 312 ? 5.849 -19.571 -37.167 1.000 18.337 312 LEU BBB O 1
ATOM 10222 N N . PHE B 1 313 ? 4.116 -20.301 -35.930 1.000 20.535 313 PHE BBB N 1
ATOM 10223 C CA . PHE B 1 313 ? 4.493 -19.604 -34.678 1.000 20.990 313 PHE BBB CA 1
ATOM 10224 C C . PHE B 1 313 ? 5.341 -20.489 -33.762 1.000 24.517 313 PHE BBB C 1
ATOM 10225 O O . PHE B 1 313 ? 6.083 -19.915 -32.925 1.000 23.098 313 PHE BBB O 1
ATOM 10242 N N . LEU B 1 314 ? 5.115 -21.812 -33.756 1.000 21.363 314 LEU BBB N 1
ATOM 10243 C CA . LEU B 1 314 ? 5.752 -22.695 -32.722 1.000 22.502 314 LEU BBB CA 1
ATOM 10244 C C . LEU B 1 314 ? 6.898 -23.511 -33.355 1.000 30.085 314 LEU BBB C 1
ATOM 10245 O O . LEU B 1 314 ? 7.950 -23.591 -32.751 1.000 29.115 314 LEU BBB O 1
ATOM 10261 N N . THR B 1 315 ? 6.691 -24.115 -34.529 1.000 26.123 315 THR BBB N 1
ATOM 10262 C CA . THR B 1 315 ? 7.642 -25.100 -35.112 1.000 27.166 315 THR BBB CA 1
ATOM 10263 C C . THR B 1 315 ? 8.712 -24.302 -35.878 1.000 27.126 315 THR BBB C 1
ATOM 10264 O O . THR B 1 315 ? 9.874 -24.611 -35.752 1.000 24.527 315 THR BBB O 1
ATOM 10275 N N . ALA B 1 316 ? 8.295 -23.387 -36.735 1.000 24.707 316 ALA BBB N 1
ATOM 10276 C CA . ALA B 1 316 ? 9.199 -22.683 -37.671 1.000 30.611 316 ALA BBB CA 1
ATOM 10277 C C . ALA B 1 316 ? 10.296 -22.014 -36.844 1.000 30.936 316 ALA BBB C 1
ATOM 10278 O O . ALA B 1 316 ? 10.075 -21.712 -35.632 1.000 27.832 316 ALA BBB O 1
ATOM 10285 N N . SER B 1 317 ? 11.435 -21.751 -37.484 1.000 34.029 317 SER BBB N 1
ATOM 10286 C CA . SER B 1 317 ? 12.553 -21.051 -36.815 1.000 36.823 317 SER BBB CA 1
ATOM 10287 C C . SER B 1 317 ? 12.024 -19.640 -36.485 1.000 32.281 317 SER BBB C 1
ATOM 10288 O O . SER B 1 317 ? 11.320 -18.992 -37.330 1.000 33.338 317 SER BBB O 1
ATOM 10296 N N . GLN B 1 318 ? 12.302 -19.231 -35.272 1.000 29.766 318 GLN BBB N 1
ATOM 10297 C CA . GLN B 1 318 ? 11.897 -17.900 -34.757 1.000 45.552 318 GLN BBB CA 1
ATOM 10298 C C . GLN B 1 318 ? 13.146 -16.993 -34.771 1.000 31.739 318 GLN BBB C 1
ATOM 10299 O O . GLN B 1 318 ? 13.096 -15.941 -34.139 1.000 28.558 318 GLN BBB O 1
ATOM 10313 N N . THR B 1 319 ? 14.225 -17.341 -35.476 1.000 28.393 319 THR BBB N 1
ATOM 10314 C CA . THR B 1 319 ? 15.526 -16.619 -35.347 1.000 30.101 319 THR BBB CA 1
ATOM 10315 C C . THR B 1 319 ? 15.400 -15.170 -35.878 1.000 33.427 319 THR BBB C 1
ATOM 10316 O O . THR B 1 319 ? 16.090 -14.300 -35.344 1.000 25.672 319 THR BBB O 1
ATOM 10327 N N . SER B 1 320 ? 14.565 -14.878 -36.873 1.000 29.100 320 SER BBB N 1
ATOM 10328 C CA A SER B 1 320 ? 14.399 -13.477 -37.336 0.500 28.708 320 SER BBB CA 1
ATOM 10329 C CA B SER B 1 320 ? 14.335 -13.489 -37.358 0.500 26.921 320 SER BBB CA 1
ATOM 10330 C C . SER B 1 320 ? 13.808 -12.607 -36.211 1.000 27.171 320 SER BBB C 1
ATOM 10331 O O . SER B 1 320 ? 14.137 -11.383 -36.161 1.000 24.078 320 SER BBB O 1
ATOM 10345 N N . VAL B 1 321 ? 13.020 -13.193 -35.303 1.000 22.003 321 VAL BBB N 1
ATOM 10346 C CA . VAL B 1 321 ? 12.469 -12.465 -34.113 1.000 28.492 321 VAL BBB CA 1
ATOM 10347 C C . VAL B 1 321 ? 13.619 -12.083 -33.175 1.000 25.885 321 VAL BBB C 1
ATOM 10348 O O . VAL B 1 321 ? 13.657 -10.971 -32.694 1.000 24.357 321 VAL BBB O 1
ATOM 10361 N N . THR B 1 322 ? 14.553 -12.983 -32.927 1.000 25.197 322 THR BBB N 1
ATOM 10362 C CA . THR B 1 322 ? 15.724 -12.710 -32.076 1.000 24.626 322 THR BBB CA 1
ATOM 10363 C C . THR B 1 322 ? 16.515 -11.572 -32.731 1.000 24.544 322 THR BBB C 1
ATOM 10364 O O . THR B 1 322 ? 16.981 -10.706 -32.004 1.000 24.398 322 THR BBB O 1
ATOM 10375 N N . LYS B 1 323 ? 16.683 -11.602 -34.038 1.000 22.796 323 LYS BBB N 1
ATOM 10376 C CA . LYS B 1 323 ? 17.484 -10.574 -34.757 1.000 25.887 323 LYS BBB CA 1
ATOM 10377 C C . LYS B 1 323 ? 16.831 -9.190 -34.565 1.000 23.514 323 LYS BBB C 1
ATOM 10378 O O . LYS B 1 323 ? 17.534 -8.203 -34.216 1.000 20.963 323 LYS BBB O 1
ATOM 10397 N N . VAL B 1 324 ? 15.530 -9.103 -34.738 1.000 19.783 324 VAL BBB N 1
ATOM 10398 C CA . VAL B 1 324 ? 14.841 -7.802 -34.558 1.000 19.659 324 VAL BBB CA 1
ATOM 10399 C C . VAL B 1 324 ? 14.883 -7.390 -33.080 1.000 22.878 324 VAL BBB C 1
ATOM 10400 O O . VAL B 1 324 ? 15.206 -6.192 -32.814 1.000 18.676 324 VAL BBB O 1
ATOM 10413 N N . LEU B 1 325 ? 14.696 -8.310 -32.122 1.000 18.635 325 LEU BBB N 1
ATOM 10414 C CA . LEU B 1 325 ? 14.720 -7.935 -30.667 1.000 21.112 325 LEU BBB CA 1
ATOM 10415 C C . LEU B 1 325 ? 16.120 -7.430 -30.289 1.000 23.079 325 LEU BBB C 1
ATOM 10416 O O . LEU B 1 325 ? 16.242 -6.360 -29.632 1.000 20.874 325 LEU BBB O 1
ATOM 10432 N N . ASP B 1 326 ? 17.167 -8.127 -30.719 1.000 26.613 326 ASP BBB N 1
ATOM 10433 C CA . ASP B 1 326 ? 18.584 -7.703 -30.500 1.000 24.286 326 ASP BBB CA 1
ATOM 10434 C C . ASP B 1 326 ? 18.787 -6.293 -31.073 1.000 22.981 326 ASP BBB C 1
ATOM 10435 O O . ASP B 1 326 ? 19.384 -5.456 -30.356 1.000 22.457 326 ASP BBB O 1
ATOM 10444 N N . GLY B 1 327 ? 18.285 -6.042 -32.280 1.000 23.024 327 GLY BBB N 1
ATOM 10445 C CA . GLY B 1 327 ? 18.421 -4.731 -32.938 1.000 23.141 327 GLY BBB CA 1
ATOM 10446 C C . GLY B 1 327 ? 17.765 -3.641 -32.114 1.000 22.512 327 GLY BBB C 1
ATOM 10447 O O . GLY B 1 327 ? 18.372 -2.596 -31.930 1.000 24.156 327 GLY BBB O 1
ATOM 10451 N N . THR B 1 328 ? 16.560 -3.869 -31.613 1.000 20.960 328 THR BBB N 1
ATOM 10452 C CA . THR B 1 328 ? 15.833 -2.878 -30.780 1.000 17.538 328 THR BBB CA 1
ATOM 10453 C C . THR B 1 328 ? 16.708 -2.477 -29.610 1.000 18.492 328 THR BBB C 1
ATOM 10454 O O . THR B 1 328 ? 16.719 -1.264 -29.294 1.000 19.642 328 THR BBB O 1
ATOM 10465 N N . LYS B 1 329 ? 17.381 -3.446 -28.972 1.000 18.625 329 LYS BBB N 1
ATOM 10466 C CA . LYS B 1 329 ? 18.148 -3.190 -27.736 1.000 23.386 329 LYS BBB CA 1
ATOM 10467 C C . LYS B 1 329 ? 19.383 -2.351 -28.099 1.000 24.888 329 LYS BBB C 1
ATOM 10468 O O . LYS B 1 329 ? 19.672 -1.347 -27.379 1.000 22.614 329 LYS BBB O 1
ATOM 10487 N N . ILE B 1 330 ? 20.076 -2.756 -29.158 1.000 22.478 330 ILE BBB N 1
ATOM 10488 C CA . ILE B 1 330 ? 21.345 -2.113 -29.590 1.000 24.189 330 ILE BBB CA 1
ATOM 10489 C C . ILE B 1 330 ? 20.990 -0.713 -30.080 1.000 22.733 330 ILE BBB C 1
ATOM 10490 O O . ILE B 1 330 ? 21.634 0.237 -29.630 1.000 23.344 330 ILE BBB O 1
ATOM 10506 N N . ILE B 1 331 ? 19.922 -0.585 -30.853 1.000 22.195 331 ILE BBB N 1
ATOM 10507 C CA . ILE B 1 331 ? 19.478 0.736 -31.378 1.000 19.516 331 ILE BBB CA 1
ATOM 10508 C C . ILE B 1 331 ? 19.126 1.662 -30.217 1.000 20.673 331 ILE BBB C 1
ATOM 10509 O O . ILE B 1 331 ? 19.561 2.811 -30.208 1.000 18.590 331 ILE BBB O 1
ATOM 10525 N N . LYS B 1 332 ? 18.367 1.229 -29.243 1.000 20.411 332 LYS BBB N 1
ATOM 10526 C CA . LYS B 1 332 ? 18.016 2.186 -28.149 1.000 24.963 332 LYS BBB CA 1
ATOM 10527 C C . LYS B 1 332 ? 19.295 2.648 -27.442 1.000 20.822 332 LYS BBB C 1
ATOM 10528 O O . LYS B 1 332 ? 19.395 3.863 -27.148 1.000 22.230 332 LYS BBB O 1
ATOM 10547 N N . GLN B 1 333 ? 20.253 1.756 -27.215 1.000 20.302 333 GLN BBB N 1
ATOM 10548 C CA . GLN B 1 333 ? 21.552 2.122 -26.592 1.000 23.296 333 GLN BBB CA 1
ATOM 10549 C C . GLN B 1 333 ? 22.308 3.093 -27.504 1.000 24.544 333 GLN BBB C 1
ATOM 10550 O O . GLN B 1 333 ? 22.835 4.123 -27.021 1.000 21.104 333 GLN BBB O 1
ATOM 10564 N N . GLN B 1 334 ? 22.346 2.825 -28.807 1.000 21.664 334 GLN BBB N 1
ATOM 10565 C CA . GLN B 1 334 ? 23.117 3.641 -29.787 1.000 23.112 334 GLN BBB CA 1
ATOM 10566 C C . GLN B 1 334 ? 22.500 5.048 -29.836 1.000 24.817 334 GLN BBB C 1
ATOM 10567 O O . GLN B 1 334 ? 23.240 6.061 -29.806 1.000 23.871 334 GLN BBB O 1
ATOM 10581 N N . MET B 1 335 ? 21.178 5.126 -29.858 1.000 21.494 335 MET BBB N 1
ATOM 10582 C CA . MET B 1 335 ? 20.456 6.411 -29.971 1.000 25.133 335 MET BBB CA 1
ATOM 10583 C C . MET B 1 335 ? 20.622 7.222 -28.701 1.000 24.631 335 MET BBB C 1
ATOM 10584 O O . MET B 1 335 ? 20.798 8.434 -28.832 1.000 27.486 335 MET BBB O 1
ATOM 10598 N N . ALA B 1 336 ? 20.709 6.584 -27.555 1.000 21.795 336 ALA BBB N 1
ATOM 10599 C CA . ALA B 1 336 ? 20.789 7.320 -26.276 1.000 22.636 336 ALA BBB CA 1
ATOM 10600 C C . ALA B 1 336 ? 22.270 7.669 -26.015 1.000 26.701 336 ALA BBB C 1
ATOM 10601 O O . ALA B 1 336 ? 22.503 8.535 -25.192 1.000 27.564 336 ALA BBB O 1
ATOM 10608 N N . GLY B 1 337 ? 23.229 6.950 -26.626 1.000 22.936 337 GLY BBB N 1
ATOM 10609 C CA . GLY B 1 337 ? 24.661 7.067 -26.314 1.000 27.118 337 GLY BBB CA 1
ATOM 10610 C C . GLY B 1 337 ? 25.422 7.960 -27.298 1.000 20.308 337 GLY BBB C 1
ATOM 10611 O O . GLY B 1 337 ? 26.650 7.970 -27.216 1.000 28.014 337 GLY BBB O 1
ATOM 10615 N N . VAL B 1 338 ? 24.731 8.717 -28.155 1.000 20.345 338 VAL BBB N 1
ATOM 10616 C CA . VAL B 1 338 ? 25.359 9.605 -29.168 1.000 22.259 338 VAL BBB CA 1
ATOM 10617 C C . VAL B 1 338 ? 26.310 10.544 -28.417 1.000 25.798 338 VAL BBB C 1
ATOM 10618 O O . VAL B 1 338 ? 25.905 11.102 -27.354 1.000 23.087 338 VAL BBB O 1
ATOM 10631 N N . VAL B 1 339 ? 27.531 10.670 -28.926 1.000 19.801 339 VAL BBB N 1
ATOM 10632 C CA . VAL B 1 339 ? 28.590 11.504 -28.310 1.000 21.271 339 VAL BBB CA 1
ATOM 10633 C C . VAL B 1 339 ? 28.667 12.806 -29.100 1.000 22.257 339 VAL BBB C 1
ATOM 10634 O O . VAL B 1 339 ? 28.913 12.762 -30.318 1.000 25.629 339 VAL BBB O 1
ATOM 10647 N N . VAL B 1 340 ? 28.422 13.922 -28.426 1.000 20.220 340 VAL BBB N 1
ATOM 10648 C CA . VAL B 1 340 ? 28.427 15.266 -29.040 1.000 23.053 340 VAL BBB CA 1
ATOM 10649 C C . VAL B 1 340 ? 29.754 15.901 -28.660 1.000 25.453 340 VAL BBB C 1
ATOM 10650 O O . VAL B 1 340 ? 29.994 16.130 -27.448 1.000 27.926 340 VAL BBB O 1
ATOM 10663 N N . ARG B 1 341 ? 30.610 16.090 -29.646 1.000 23.157 341 ARG BBB N 1
ATOM 10664 C CA . ARG B 1 341 ? 31.965 16.671 -29.427 1.000 26.201 341 ARG BBB CA 1
ATOM 10665 C C . ARG B 1 341 ? 31.882 18.174 -29.642 1.000 27.023 341 ARG BBB C 1
ATOM 10666 O O . ARG B 1 341 ? 31.216 18.618 -30.563 1.000 27.518 341 ARG BBB O 1
ATOM 10687 N N . GLU B 1 342 ? 32.516 18.937 -28.767 1.000 24.903 342 GLU BBB N 1
ATOM 10688 C CA . GLU B 1 342 ? 32.543 20.411 -28.895 1.000 33.036 342 GLU BBB CA 1
ATOM 10689 C C . GLU B 1 342 ? 33.698 20.765 -29.825 1.000 26.647 342 GLU BBB C 1
ATOM 10690 O O . GLU B 1 342 ? 34.816 20.271 -29.615 1.000 27.017 342 GLU BBB O 1
ATOM 10702 N N . VAL B 1 343 ? 33.437 21.565 -30.834 1.000 23.892 343 VAL BBB N 1
ATOM 10703 C CA . VAL B 1 343 ? 34.476 22.022 -31.769 1.000 25.250 343 VAL BBB CA 1
ATOM 10704 C C . VAL B 1 343 ? 35.012 23.334 -31.213 1.000 25.984 343 VAL BBB C 1
ATOM 10705 O O . VAL B 1 343 ? 34.211 24.219 -30.922 1.000 26.033 343 VAL BBB O 1
ATOM 10718 N N . PRO B 1 344 ? 36.338 23.467 -31.063 1.000 24.480 344 PRO BBB N 1
ATOM 10719 C CA . PRO B 1 344 ? 36.960 24.710 -30.612 1.000 28.685 344 PRO BBB CA 1
ATOM 10720 C C . PRO B 1 344 ? 36.527 25.889 -31.485 1.000 34.757 344 PRO BBB C 1
ATOM 10721 O O . PRO B 1 344 ? 36.296 25.694 -32.687 1.000 32.204 344 PRO BBB O 1
ATOM 10732 N N . ALA B 1 345 ? 36.397 27.066 -30.874 1.000 41.125 345 ALA BBB N 1
ATOM 10733 C CA . ALA B 1 345 ? 35.853 28.299 -31.491 1.000 43.479 345 ALA BBB CA 1
ATOM 10734 C 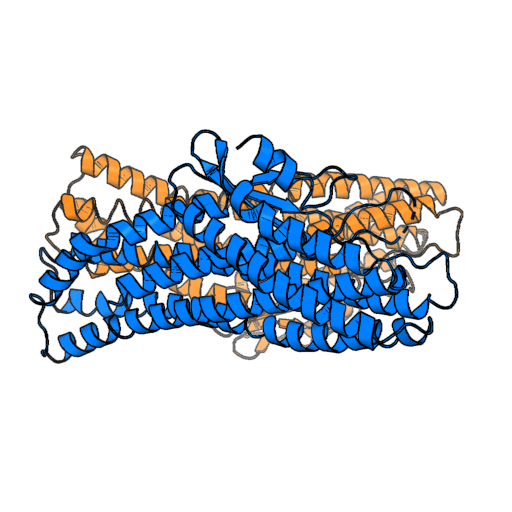C . ALA B 1 345 ? 36.692 28.656 -32.716 1.000 31.667 345 ALA BBB C 1
ATOM 10735 O O . ALA B 1 345 ? 36.126 29.258 -33.600 1.000 39.599 345 ALA BBB O 1
ATOM 10742 N N . ASN B 1 346 ? 37.978 28.330 -32.748 1.000 31.907 346 ASN BBB N 1
ATOM 10743 C CA . ASN B 1 346 ? 38.868 28.727 -33.878 1.000 36.254 346 ASN BBB CA 1
ATOM 10744 C C . ASN B 1 346 ? 39.014 27.578 -34.910 1.000 35.628 346 ASN BBB C 1
ATOM 10745 O O . ASN B 1 346 ? 39.952 27.619 -35.693 1.000 36.218 346 ASN BBB O 1
ATOM 10756 N N . GLN B 1 347 ? 38.177 26.532 -34.883 1.000 27.370 347 GLN BBB N 1
ATOM 10757 C CA . GLN B 1 347 ? 38.263 25.450 -35.877 1.000 26.409 347 GLN BBB CA 1
ATOM 10758 C C . GLN B 1 347 ? 36.928 25.433 -36.611 1.000 27.259 347 GLN BBB C 1
ATOM 10759 O O . GLN B 1 347 ? 35.852 25.321 -35.950 1.000 27.256 347 GLN BBB O 1
ATOM 10773 N N . SER B 1 348 ? 36.983 25.442 -37.939 1.000 23.545 348 SER BBB N 1
ATOM 10774 C CA . SER B 1 348 ? 35.801 25.162 -38.782 1.000 20.566 348 SER BBB CA 1
ATOM 10775 C C . SER B 1 348 ? 35.454 23.669 -38.625 1.000 19.734 348 SER BBB C 1
ATOM 10776 O O . SER B 1 348 ? 36.337 22.852 -38.140 1.000 19.089 348 SER BBB O 1
ATOM 10784 N N . ILE B 1 349 ? 34.280 23.243 -39.106 1.000 19.849 349 ILE BBB N 1
ATOM 10785 C CA . ILE B 1 349 ? 34.015 21.770 -39.102 1.000 18.894 349 ILE BBB CA 1
ATOM 10786 C C . ILE B 1 349 ? 35.053 21.052 -39.966 1.000 20.354 349 ILE BBB C 1
ATOM 10787 O O . ILE B 1 349 ? 35.531 19.985 -39.524 1.000 20.682 349 ILE BBB O 1
ATOM 10803 N N . ALA B 1 350 ? 35.474 21.598 -41.114 1.000 20.371 350 ALA BBB N 1
ATOM 10804 C CA . ALA B 1 350 ? 36.508 20.917 -41.941 1.000 20.795 350 ALA BBB CA 1
ATOM 10805 C C . ALA B 1 350 ? 37.862 20.800 -41.226 1.000 22.226 350 ALA BBB C 1
ATOM 10806 O O . ALA B 1 350 ? 38.488 19.730 -41.327 1.000 24.221 350 ALA BBB O 1
ATOM 10813 N N . ASP B 1 351 ? 38.300 21.842 -40.486 1.000 23.832 351 ASP BBB N 1
ATOM 10814 C CA . ASP B 1 351 ? 39.567 21.848 -39.711 1.000 24.022 351 ASP BBB CA 1
ATOM 10815 C C . ASP B 1 351 ? 39.491 20.732 -38.664 1.000 24.067 351 ASP BBB C 1
ATOM 10816 O O . ASP B 1 351 ? 40.470 19.942 -38.503 1.000 23.294 351 ASP BBB O 1
ATOM 10825 N N . PHE B 1 352 ? 38.382 20.666 -37.947 1.000 22.024 352 PHE BBB N 1
ATOM 10826 C CA . PHE B 1 352 ? 38.176 19.698 -36.832 1.000 24.387 352 PHE BBB CA 1
ATOM 10827 C C . PHE B 1 352 ? 38.244 18.275 -37.387 1.000 23.149 352 PHE BBB C 1
ATOM 10828 O O . PHE B 1 352 ? 38.922 17.408 -36.828 1.000 23.712 352 PHE BBB O 1
ATOM 10845 N N . VAL B 1 353 ? 37.554 18.032 -38.503 1.000 22.082 353 VAL BBB N 1
ATOM 10846 C CA . VAL B 1 353 ? 37.527 16.664 -39.084 1.000 23.316 353 VAL BBB CA 1
ATOM 10847 C C . VAL B 1 353 ? 38.873 16.348 -39.731 1.000 23.129 353 VAL BBB C 1
ATOM 10848 O O . VAL B 1 353 ? 39.341 15.182 -39.593 1.000 23.319 353 VAL BBB O 1
ATOM 10861 N N . LYS B 1 354 ? 39.560 17.342 -40.310 1.000 24.238 354 LYS BBB N 1
ATOM 10862 C CA . LYS B 1 354 ? 40.901 17.135 -40.898 1.000 29.380 354 LYS BBB CA 1
ATOM 10863 C C . LYS B 1 354 ? 41.841 16.630 -39.798 1.000 29.409 354 LYS BBB C 1
ATOM 10864 O O . LYS B 1 354 ? 42.562 15.651 -40.072 1.000 26.933 354 LYS BBB O 1
ATOM 10883 N N . ARG B 1 355 ? 41.788 17.224 -38.601 1.000 28.228 355 ARG BBB N 1
ATOM 10884 C CA . ARG B 1 355 ? 42.657 16.810 -37.472 1.000 30.038 355 ARG BBB CA 1
ATOM 10885 C C . ARG B 1 355 ? 42.385 15.352 -37.121 1.000 30.064 355 ARG BBB C 1
ATOM 10886 O O . ARG B 1 355 ? 43.340 14.574 -36.918 1.000 29.972 355 ARG BBB O 1
ATOM 10907 N N . LEU B 1 356 ? 41.125 14.972 -37.037 1.000 29.749 356 LEU BBB N 1
ATOM 10908 C CA . LEU B 1 356 ? 40.766 13.552 -36.754 1.000 26.996 356 LEU BBB CA 1
ATOM 10909 C C . LEU B 1 356 ? 41.205 12.630 -37.902 1.000 25.950 356 LEU BBB C 1
ATOM 10910 O O . LEU B 1 356 ? 41.704 11.553 -37.624 1.000 28.762 356 LEU BBB O 1
ATOM 10926 N N . ALA B 1 357 ? 41.034 13.047 -39.150 1.000 29.998 357 ALA BBB N 1
ATOM 10927 C CA . ALA B 1 357 ? 41.421 12.236 -40.329 1.000 31.804 357 ALA BBB CA 1
ATOM 10928 C C . ALA B 1 357 ? 42.917 11.951 -40.261 1.000 34.669 357 ALA BBB C 1
ATOM 10929 O O . ALA B 1 357 ? 43.299 10.829 -40.549 1.000 34.761 357 ALA BBB O 1
ATOM 10936 N N . ALA B 1 358 ? 43.724 12.932 -39.868 1.000 38.399 358 ALA BBB N 1
ATOM 10937 C CA . ALA B 1 358 ? 45.196 12.807 -39.763 1.000 41.081 358 ALA BBB CA 1
ATOM 10938 C C . ALA B 1 358 ? 45.565 11.641 -38.843 1.000 42.837 358 ALA BBB C 1
ATOM 10939 O O . ALA B 1 358 ? 46.649 11.078 -39.069 1.000 39.571 358 ALA BBB O 1
ATOM 10946 N N . LEU B 1 359 ? 44.733 11.338 -37.845 1.000 32.558 359 LEU BBB N 1
ATOM 10947 C CA . LEU B 1 359 ? 45.051 10.360 -36.782 1.000 36.333 359 LEU BBB CA 1
ATOM 10948 C C . LEU B 1 359 ? 44.326 9.051 -37.056 1.000 33.694 359 LEU BBB C 1
ATOM 10949 O O . LEU B 1 359 ? 44.498 8.162 -36.253 1.000 36.256 359 LEU BBB O 1
ATOM 10965 N N . GLU B 1 360 ? 43.440 8.975 -38.051 1.000 41.306 360 GLU BBB N 1
ATOM 10966 C CA . GLU B 1 360 ? 42.557 7.774 -38.209 1.000 36.764 360 GLU BBB CA 1
ATOM 10967 C C . GLU B 1 360 ? 43.374 6.635 -38.864 1.000 36.751 360 GLU BBB C 1
ATOM 10968 O O . GLU B 1 360 ? 44.078 6.870 -39.863 1.000 34.755 360 GLU BBB O 1
ATOM 10980 N N . HIS B 1 361 ? 43.255 5.437 -38.305 1.000 39.769 361 HIS BBB N 1
ATOM 10981 C CA . HIS B 1 361 ? 43.860 4.189 -38.843 1.000 49.591 361 HIS BBB CA 1
ATOM 10982 C C . HIS B 1 361 ? 42.895 3.045 -38.458 1.000 51.642 361 HIS BBB C 1
ATOM 10983 O O . HIS B 1 361 ? 42.141 3.190 -37.426 1.000 41.350 361 HIS BBB O 1
ATOM 10998 N N . HIS B 1 362 ? 42.818 2.005 -39.300 1.000 46.820 362 HIS BBB N 1
ATOM 10999 C CA . HIS B 1 362 ? 41.954 0.805 -39.102 1.000 43.286 362 HIS BBB CA 1
ATOM 11000 C C . HIS B 1 362 ? 42.714 -0.466 -39.481 1.000 45.774 362 HIS BBB C 1
ATOM 11001 O O . HIS B 1 362 ? 43.537 -0.415 -40.400 1.000 41.560 362 HIS BBB O 1
ATOM 11016 N N . HIS B 1 363 ? 42.365 -1.588 -38.860 1.000 44.776 363 HIS BBB N 1
ATOM 11017 C CA . HIS B 1 363 ? 42.667 -2.935 -39.418 1.000 53.223 363 HIS BBB CA 1
ATOM 11018 C C . HIS B 1 363 ? 42.202 -2.986 -40.901 1.000 44.492 363 HIS BBB C 1
ATOM 11019 O O . HIS B 1 363 ? 41.197 -2.352 -41.194 1.000 40.275 363 HIS BBB O 1
ATOM 11034 N N . HIS B 1 364 ? 42.929 -3.687 -41.797 1.000 64.086 364 HIS BBB N 1
ATOM 11035 C CA . HIS B 1 364 ? 42.515 -4.073 -43.182 1.000 67.765 364 HIS BBB CA 1
ATOM 11036 C C . HIS B 1 364 ? 42.340 -5.596 -43.256 1.000 52.900 364 HIS BBB C 1
ATOM 11037 O O . HIS B 1 364 ? 41.223 -5.924 -42.897 1.000 59.558 364 HIS BBB O 1
#

Secondary structure (P-SEA, 3-state):
caaaaaaaaaaaaaaaaaaaaaaaaaaaacccccccccccaaaaaaaaaaaaaaaaaaaaaaacccaaaaaaaaaaaaaaaaaaaaaaccccccccaaaaaaaaaaaaaaaaaaaaaaaaaaaaaaaaaaaaaaaaaaaaaaaaaaaaaacccaaaaaaaaaaaaaaaaaaaaaaaaaaaaccccccbbbbbbbbccbbbbccccccccccbbbbbbcccccccccccaaaaaaaaaaaaaaaccccaaaaaaaaaaaaaaaaaaaaaaaaaaaaaaaaaaaaaaaaaaaaaaaaaaccccaaaaaaaaaaaaaccaaaaaaaaaaaaaaaabbbbbbbcccccaaaaaaaaaaac/caaaaaaaaaaaaaaaaaaaaaaaaaaaaabbbbbccccccaaaaaaaaaaaaaaaaaaaaaaacccaaaaaaaaaaaaaaaaaaaaaaccccccccaaaaaaaaaaaaaaaaaaaaaaaaaaaaaaaaaaaaaaaaaaaaaaaaaaaaaacccaaaaaaaaaaaaaaaaaaaaaaaaaaaaacccccbbbbbbbbcccccccccccccccbbbbbbcccccccccccaaaaaaaaaaaaaaaccccaaaaaaaaaaaaaaaaaaaaaaaaaaaaaaaaaaaaaaaaaaaaaaaaaaccccaaaaaaacccccaaaaaaaaaaaaaaaaaaabbbbbbccccccaaaaaaaaaaaccccc

Solvent-accessible surface area: 30821 Å² total; per-residue (Å²): 127,12,25,73,109,0,14,78,0,0,34,38,8,0,6,25,0,1,8,0,40,4,10,0,46,0,0,79,102,5,101,73,4,104,7,59,212,89,112,125,5,142,90,10,45,130,71,0,38,104,11,2,35,37,0,72,104,18,0,43,49,1,24,126,73,0,7,65,55,4,60,63,4,1,21,9,0,28,14,0,0,46,14,10,24,1,3,2,67,0,0,17,76,55,5,73,88,130,28,0,54,38,1,3,18,64,6,3,84,24,0,86,69,14,35,85,44,4,5,73,5,70,117,42,1,17,57,3,6,82,112,0,65,102,47,1,85,84,5,31,109,27,0,60,79,0,0,84,87,43,142,29,91,60,53,42,4,90,62,0,10,160,31,1,66,47,30,25,68,48,4,30,44,25,0,44,44,19,1,95,57,3,3,76,65,141,56,15,22,0,2,5,0,20,5,6,8,17,35,68,129,156,128,110,20,65,3,25,3,6,0,3,0,0,0,31,10,34,85,77,45,117,19,20,11,0,80,95,0,20,142,11,1,37,33,9,22,101,44,8,123,78,34,88,129,16,51,52,17,0,24,4,0,1,14,0,0,8,2,3,47,10,2,31,61,5,0,77,49,3,27,86,7,2,50,74,1,15,91,3,0,68,29,6,5,52,64,5,71,76,14,38,27,33,0,154,120,54,117,22,87,23,64,92,0,79,108,48,8,80,59,24,24,152,95,19,1,83,110,0,15,69,4,0,104,24,0,58,128,6,14,93,36,40,60,86,90,146,28,63,106,115,25,4,1,5,44,20,0,126,133,16,13,87,147,88,141,114,19,22,59,65,0,10,80,0,0,32,40,7,1,4,26,0,1,9,1,43,7,8,1,47,0,0,73,100,4,91,82,4,100,2,55,218,105,84,142,16,129,100,17,44,130,82,0,39,95,11,4,36,29,0,76,128,17,0,55,65,0,28,137,69,0,13,69,59,2,50,71,6,1,18,4,0,24,11,0,0,47,12,16,51,7,2,24,42,0,2,4,80,65,3,60,72,116,12,1,30,37,1,1,24,40,1,11,102,21,0,80,67,22,17,86,43,5,24,98,4,88,189,42,1,18,49,4,6,87,117,2,66,111,32,7,92,76,0,37,108,27,4,52,67,0,0,75,86,44,141,28,88,53,50,39,2,100,76,0,29,129,48,1,59,46,33,21,64,52,5,26,46,21,0,45,46,22,0,99,56,3,2,72,64,128,62,16,22,0,6,6,1,23,5,19,7,8,40,155,36,24,110,46,77,3,27,2,7,0,3,0,0,0,28,16,31,81,78,46,87,36,8,9,0,92,79,0,26,156,12,1,12,40,7,32,108,24,2,137,76,54,87,123,8,56,56,36,0,1,3,0,2,3,0,1,4,2,0,44,7,2,35,61,4,0,78,45,1,31,92,8,0,49,65,1,12,65,0,0,54,19,3,4,60,62,3,79,73,15,25,40,36,2,135,157,58,123,31,86,34,60,81,0,83,95,60,9,46,93,33,91,52,96,36,11,76,120,0,20,70,4,0,108,29,0,67,127,8,15,94,39,36,62,105,92,161,21,57,119,133,34,7,1,5,55,14,0,94,148,18,14,78,139,13,146,97,193,227

Foldseek 3Di:
DLLVLLLVLLLLLLLLLVVLLLLLVLLLVADQDPPPVDVVCVVLSVLLNVLSVVSNVLSCCCNPPQSVLSLVLLVLLLVLLVLLLVCLPPDLPPHALVRVLVSLVVSLVSLVVSLVSLVVSLVSLVVSLVVLVVSLVVLVVSLVVSCVVVVHDVVLLVVLLVQLLVLLVVLSVLSSVQSSVAQLQVLKAKEKEFFALAADDPVQGGRRLSQMDIWMAHNPGQTHSLLVNLVSSVSSRVSLVVSPVTDSVSSNSSSVSSSSVSSSVSSVSSSVSSVSNSVSSVVVSVVSVCVSVCSVVVVDHSVVVNVVSNCVSVPSSVVSNSSSVSSSCRSVRYHYDYDDPNAGSSRVSVVSSVVD/DPLLVLLLVLLLLLLLLLVVLLLLLVLLLPQDQDPPPVPVVCVVLSVQLRVLSVLSNVLSVCSNPPQSVLSLVLLVLLLVLLVLLVVCLVPQDLPHFLVSVLVSLVVSLVSLVVSLVSLVVSLVVLVVSLVVLVVSLVSLVVSLLVSCVVVVHDVVLLVVLLVVLLVLLVQLVVLSSVQSSVAQQQFLKEKEKEFFFLEACLQCSGRRNSQMDIWMQHNPGATGSLQSNLVSSVVSHVSLVVVSSRDSSSSSSSSVSSSSVSSSVSSVSSSVSSVSNSVSSCVVSVVSVVVSVCSVVVVDGVVVVSCVRHVDDCVSSVVSSSSSVSNSCRSVRHHYDYDPPNAGSSRVSVVSSVVHDDDD